Protein 2EIG (pdb70)

Organism: Lotus tetragonolobus (NCBI:txid3868)

Foldseek 3Di:
DWDKPLAADPDPQKDKDWQWDQEPPRKIKQHPDCVVFKTKMWIWGNFWDFQADDPPRWGKKKKKKWKKAKADDPPAAADFWKKWKKAEPVDDQDDCCITLSQSQDNPVDDLGFMWIWIFTQADDPLEDPPPAGTWTAIDGSDSRGPKIGHDPHDHPWMKMKMWIQDRVQQKIKMWIQTPVRDIDMDMDRHNCVVGHPRIIITTMMGIAHVPHHIMIMIGMMIMDMDTDDD/DWDKPLAADPPPQKDKDWQFDQDPPRKTKQRPDFQDAFTKMWIWGPFWDFQADDVVRFGKKKKKKWKWAKAFDPPAAADFWKKKKKAEVVDDQDPCCTTLNQSQDNPVDDPGFMWIWIFTQADDPLEDPPPAGTWTAIDGRDSNGPDIDHDPHDHPWMKMKMWIQDRVQQKIKIWIQTNVRDIDIDMDRDNCVVGHDRIIITTMMGIAHPPHHIIIIISIMIMDMDTPPD/DWDKPLAADVPQQKDKDWQFDQEPPRKTKQHNDFVPFKTKIWIWGNDWDFQADVVVRWGKKKKKKWKKAKADPDPFAADFWKKKKKAEPVDDQDPCCITLNQSQDNPVDPQRFMWIWIFTQADDPLEDPPPAGTWTAIDGSDSNGPDIDHDPRDHPWMKMKMWIQDQVQQKIKIWIQTNVRDIDIDMDRDNCVVRHDRIIITTMMGIAHVPHHIMIIISIMIMDMDTDPD/DWDKFLAADPDPQKDKDWQWDQDPVRKTKQHPDFQPAFTKMWIWGPDWDFQADPVPRWGKKKKKKWKKFKADDDPAAADFWKKKKWAADVDDQDPCCTTLSQSQAPPPDPPGAMWIFDQGQADDVLEPVPPAGTWTAICGRDSNGPDIDHDPRDHGWMKMKMWIQDQVQQKIKMWIQTPVRDIDIDMDRHNCVVGHDRIIITTMMTIAHPPHHIIIIISIMIMDMDTDDD

CATH classification: 2.60.120.200

Sequence (920 aa):
VSFNYTRFKDDGSLIFQGDAKIWTDGRLAMPTDPLVNRTTSHALYATPVPIWDSATGNVASFITSFSFIVSNVQRYPPTDGVVFFLAPWGTEIPPNSQGGYLGITDSSNSQNQFVAVEFDSHPNVWDPKSLRSSHIGIDVNSIMSLKAVNWNRVSGSLEKATIIYDSDTKILTVVMTHQNGQITTISQEIDLKTVLPEKVSVGFSATTWNPERERHDIYSWSFTSTLKEPVSFNYTRFKDDGSLIFQGDAKIWTDGRLAMPTDPLVNRTTSHALYATPVPIWDSATGNVASFITSFSFIVSNVQRYPPTDGVVFFLAPWGTEIPPNSQGGYLGITDSSNSQNQFVAVEFDSHPNVWDPKSLRSSHIGIDVNSIMSLKAVNWNRVSGSLEKATIIYDSDTKILTVVMTHQNGQITTISQEIDLKTVLPEKVSVGFSATTWNPERERHDIYSWSFTSTLKEPVSFNYTRFKDDGSLIFQGDAKIWTDGRLAMPTDPLVNRTTSHALYATPVPIWDSATGNVASFITSFSFIVSNVQRYPPTDGVVFFLAPWGTEIPPNSQGGYLGITDSSNSQNQFVAVEFDSHPNVWDPKSLRSSHIGIDVNSIMSLKAVNWNRVSGSLEKATIIYDSDTKILTVVMTHQNGQITTISQEIDLKTVLPEKVSVGFSATTWNPERERHDIYSWSFTSTLKEPVSFNYTRFKDDGSLIFQGDAKIWTDGRLAMPTDPLVNRTTSHALYATPVPIWDSATGNVASFITSFSFIVSNVQRYPPTDGVVFFLAPWGTEIPPNSQGGYLGITDSSNSQNQFVAVEFDSHPNVWDPKSLRSSHIGIDVNSIMSLKAVNWNRVSGSLEKATIIYDSDTKILTVVMTHQNGQITTISQEIDLKTVLPEKVSVGFSATTWNPERERHDIYSWSFTSTLKEP

Radius of gyration: 27.63 Å; Cα contacts (8 Å, |Δi|>4): 3012; chains: 4; bounding box: 65×69×68 Å

Nearest PDB structures (foldseek):
  2eig-assembly1_D  TM=1.001E+00  e=1.962E-44  Lotus tetragonolobus
  1v6n-assembly2_F  TM=9.549E-01  e=2.456E-27  Arachis hypogaea
  2bqp-assembly1_B  TM=9.398E-01  e=3.510E-24  Pisum sativum
  5t7p-assembly1_A  TM=9.322E-01  e=9.684E-24  Pisum sativum
  5t7p-assembly1_B  TM=9.360E-01  e=1.485E-23  Pisum sativum

Solvent-accessible surface area: 30967 Å² total; per-residue (Å²): 53,66,24,110,18,112,124,4,109,124,81,64,33,12,61,64,30,47,43,0,103,49,98,87,114,10,57,0,0,0,0,38,55,5,112,85,54,101,3,17,0,0,0,5,33,30,71,41,0,50,0,15,29,82,100,53,30,40,15,0,7,0,16,1,37,6,18,1,27,1,20,66,6,148,176,49,69,37,1,3,0,3,0,4,3,2,5,35,87,59,25,122,52,30,90,80,3,82,2,8,45,0,0,8,0,20,28,62,36,10,54,13,61,3,2,1,1,0,1,2,4,46,60,34,123,36,4,29,166,49,175,55,58,8,0,0,0,0,0,0,6,0,2,16,7,2,5,14,38,67,4,96,40,71,50,36,14,53,4,97,1,14,0,0,0,0,16,34,2,30,7,2,0,0,0,0,15,22,132,95,18,93,7,17,6,0,0,1,5,1,14,0,64,33,1,5,32,61,104,0,0,0,0,0,0,1,0,0,80,60,69,36,6,0,29,0,0,0,42,28,1,37,2,11,5,21,27,78,120,132,50,73,20,109,19,108,134,1,116,130,85,65,32,16,60,65,31,45,39,0,103,50,130,78,130,13,58,0,0,0,0,43,55,12,113,68,85,110,2,18,0,0,0,6,34,32,68,43,0,42,0,44,32,75,97,54,24,49,16,0,7,1,20,2,40,6,16,1,31,1,20,66,22,171,198,54,60,38,0,2,0,3,0,3,4,2,2,29,91,58,34,116,53,30,90,81,3,80,0,9,40,0,0,8,1,15,27,67,44,5,45,15,67,2,3,1,1,0,2,2,4,44,66,33,146,42,11,16,125,37,163,31,60,8,0,0,0,0,0,0,4,5,1,10,6,1,0,3,32,76,8,103,38,72,49,33,19,51,6,102,2,19,0,0,0,0,32,60,10,23,12,3,0,0,1,1,14,23,124,96,26,98,7,17,6,0,0,1,5,0,10,0,86,48,6,5,49,55,102,0,1,0,0,1,0,0,0,0,82,64,63,30,6,0,41,0,0,0,48,32,1,40,2,16,7,29,41,127,138,102,53,77,22,104,19,104,132,1,107,114,90,61,35,11,60,58,26,56,28,4,97,51,114,86,135,10,65,0,0,0,0,19,54,6,101,89,64,108,0,17,0,1,0,5,34,30,65,46,0,39,0,43,34,72,96,50,26,39,12,0,7,1,21,1,38,7,14,1,26,2,18,74,16,101,228,77,60,43,1,3,0,3,0,3,4,3,5,35,104,63,26,118,45,31,93,80,3,81,2,9,40,1,0,9,1,18,27,62,37,8,56,12,47,3,2,0,1,0,1,2,3,48,61,33,133,34,5,17,113,33,168,43,61,8,0,0,0,0,0,1,6,3,3,8,8,2,3,2,33,69,7,109,40,69,45,36,16,54,3,102,1,18,0,0,0,0,16,45,2,23,6,5,0,0,0,0,19,21,126,102,24,94,6,18,6,0,0,0,7,2,7,1,77,41,6,6,48,50,101,0,0,0,0,1,0,0,0,0,85,52,67,32,8,0,34,0,0,0,50,32,0,39,1,16,9,20,46,76,148,133,56,66,22,111,17,106,107,3,108,130,88,62,32,19,57,72,29,56,47,8,105,39,118,117,130,1,61,0,0,0,0,34,56,8,94,78,76,101,1,14,0,3,0,10,36,22,78,39,0,43,0,26,39,76,99,46,28,48,12,0,10,1,17,0,37,7,15,0,29,1,20,66,17,99,196,61,61,39,1,3,0,3,0,4,5,2,2,25,94,68,53,116,52,23,92,85,2,81,1,9,41,0,0,7,1,16,30,57,50,7,45,15,56,1,4,0,2,0,1,4,5,45,62,38,115,32,4,25,154,60,173,50,59,9,0,0,0,0,0,1,2,5,1,18,14,2,0,3,19,101,9,105,40,69,52,35,16,51,4,89,1,16,0,0,0,0,17,62,6,48,11,3,0,0,0,1,22,23,115,93,17,93,6,20,7,0,0,2,8,0,22,0,64,21,0,1,43,65,100,0,4,0,0,0,0,0,0,0,84,57,71,35,6,0,42,0,3,1,66,31,2,38,2,10,5,29,32,123,152,127

Structure (mmCIF, N/CA/C/O backbone):
data_2EIG
#
_entry.id   2EIG
#
_cell.length_a   68.892
_cell.length_b   65.835
_cell.length_c   102.537
_cell.angle_alpha   90.00
_cell.angle_beta   92.00
_cell.angle_gamma   90.00
#
_symmetry.space_group_name_H-M   'P 1 21 1'
#
loop_
_entity.id
_entity.type
_entity.pdbx_description
1 polymer lectin
2 non-polymer 2-acetamido-2-deoxy-beta-D-glucopyranose
3 non-polymer 'MANGANESE (II) ION'
4 non-polymer 'CALCIUM ION'
5 water water
#
loop_
_atom_site.group_PDB
_atom_site.id
_atom_site.type_symbol
_atom_site.label_atom_id
_atom_site.label_alt_id
_atom_site.label_comp_id
_atom_site.label_asym_id
_atom_site.label_entity_id
_atom_site.label_seq_id
_atom_site.pdbx_PDB_ins_code
_atom_site.Cartn_x
_atom_site.Cartn_y
_atom_site.Cartn_z
_atom_site.occupancy
_atom_site.B_iso_or_equiv
_atom_site.auth_seq_id
_atom_site.auth_comp_id
_atom_site.auth_asym_id
_atom_site.auth_atom_id
_atom_site.pdbx_PDB_model_num
ATOM 1 N N . VAL A 1 1 ? -17.237 -13.059 18.872 1.00 20.36 1 VAL A N 1
ATOM 2 C CA . VAL A 1 1 ? -16.134 -13.564 18.009 1.00 20.40 1 VAL A CA 1
ATOM 3 C C . VAL A 1 1 ? -14.886 -13.511 18.875 1.00 20.43 1 VAL A C 1
ATOM 4 O O . VAL A 1 1 ? -14.668 -12.557 19.625 1.00 20.60 1 VAL A O 1
ATOM 8 N N . SER A 1 2 ? -14.096 -14.561 18.829 1.00 20.74 2 SER A N 1
ATOM 9 C CA . SER A 1 2 ? -12.835 -14.579 19.581 1.00 21.22 2 SER A CA 1
ATOM 10 C C . SER A 1 2 ? -11.741 -15.210 18.725 1.00 21.55 2 SER A C 1
ATOM 11 O O . SER A 1 2 ? -11.903 -16.311 18.210 1.00 21.94 2 SER A O 1
ATOM 14 N N . PHE A 1 3 ? -10.622 -14.512 18.559 1.00 20.86 3 PHE A N 1
ATOM 15 C CA . PHE A 1 3 ? -9.467 -15.108 17.907 1.00 20.81 3 PHE A CA 1
ATOM 16 C C . PHE A 1 3 ? -8.237 -14.440 18.455 1.00 21.51 3 PHE A C 1
ATOM 17 O O . PHE A 1 3 ? -8.324 -13.405 19.143 1.00 21.74 3 PHE A O 1
ATOM 25 N N . ASN A 1 4 ? -7.097 -15.039 18.172 1.00 22.32 4 ASN A N 1
ATOM 26 C CA . ASN A 1 4 ? -5.848 -14.623 18.781 1.00 24.43 4 ASN A CA 1
ATOM 27 C C . ASN A 1 4 ? -4.748 -15.204 17.910 1.00 24.15 4 ASN A C 1
ATOM 28 O O . ASN A 1 4 ? -4.472 -16.393 17.958 1.00 23.74 4 ASN A O 1
ATOM 33 N N . TYR A 1 5 ? -4.168 -14.350 17.079 1.00 24.02 5 TYR A N 1
ATOM 34 C CA . TYR A 1 5 ? -3.020 -14.676 16.255 1.00 25.73 5 TYR A CA 1
ATOM 35 C C . TYR A 1 5 ? -1.762 -14.210 16.978 1.00 26.72 5 TYR A C 1
ATOM 36 O O . TYR A 1 5 ? -1.516 -13.011 17.111 1.00 26.33 5 TYR A O 1
ATOM 45 N N . THR A 1 6 ? -0.963 -15.146 17.453 1.00 27.16 6 THR A N 1
ATOM 46 C CA . THR A 1 6 ? 0.311 -14.789 18.076 1.00 27.70 6 THR A CA 1
ATOM 47 C C . THR A 1 6 ? 1.289 -14.593 16.941 1.00 28.29 6 THR A C 1
ATOM 48 O O . THR A 1 6 ? 2.276 -13.861 17.070 1.00 29.85 6 THR A O 1
ATOM 52 N N . ARG A 1 7 ? 1.013 -15.279 15.840 1.00 28.75 7 ARG A N 1
ATOM 53 C CA . ARG A 1 7 ? 1.549 -14.941 14.531 1.00 30.22 7 ARG A CA 1
ATOM 54 C C . ARG A 1 7 ? 0.554 -15.362 13.445 1.00 29.88 7 ARG A C 1
ATOM 55 O O . ARG A 1 7 ? -0.474 -16.045 13.714 1.00 29.86 7 ARG A O 1
ATOM 63 N N . PHE A 1 8 ? 0.860 -14.990 12.219 1.00 27.92 8 PHE A N 1
ATOM 64 C CA . PHE A 1 8 ? -0.088 -15.275 11.158 1.00 28.32 8 PHE A CA 1
ATOM 65 C C . PHE A 1 8 ? 0.250 -16.483 10.326 1.00 27.70 8 PHE A C 1
ATOM 66 O O . PHE A 1 8 ? 1.358 -16.618 9.809 1.00 27.61 8 PHE A O 1
ATOM 74 N N . LYS A 1 9 ? -0.724 -17.367 10.222 1.00 29.06 9 LYS A N 1
ATOM 75 C CA . LYS A 1 9 ? -0.576 -18.531 9.367 1.00 30.69 9 LYS A CA 1
ATOM 76 C C . LYS A 1 9 ? -1.519 -18.392 8.202 1.00 30.68 9 LYS A C 1
ATOM 77 O O . LYS A 1 9 ? -2.620 -17.823 8.303 1.00 31.19 9 LYS A O 1
ATOM 83 N N . ASP A 1 10 ? -1.063 -18.913 7.086 1.00 30.65 10 ASP A N 1
ATOM 84 C CA . ASP A 1 10 ? -1.807 -18.908 5.849 1.00 30.92 10 ASP A CA 1
ATOM 85 C C . ASP A 1 10 ? -2.953 -19.958 5.907 1.00 30.60 10 ASP A C 1
ATOM 86 O O . ASP A 1 10 ? -2.919 -20.968 5.201 1.00 31.15 10 ASP A O 1
ATOM 91 N N . ASP A 1 11 ? -3.964 -19.712 6.739 1.00 28.99 11 ASP A N 1
ATOM 92 C CA . ASP A 1 11 ? -4.813 -20.808 7.205 1.00 27.22 11 ASP A CA 1
ATOM 93 C C . ASP A 1 11 ? -6.294 -20.592 6.880 1.00 25.94 11 ASP A C 1
ATOM 94 O O . ASP A 1 11 ? -7.166 -21.249 7.472 1.00 25.35 11 ASP A O 1
ATOM 99 N N . GLY A 1 12 ? -6.564 -19.704 5.919 1.00 23.88 12 GLY A N 1
ATOM 100 C CA . GLY A 1 12 ? -7.932 -19.362 5.551 1.00 24.23 12 GLY A CA 1
ATOM 101 C C . GLY A 1 12 ? -8.789 -18.608 6.571 1.00 23.60 12 GLY A C 1
ATOM 102 O O . GLY A 1 12 ? -9.963 -18.372 6.339 1.00 25.35 12 GLY A O 1
ATOM 103 N N . SER A 1 13 ? -8.225 -18.259 7.718 1.00 22.83 13 SER A N 1
ATOM 104 C CA . SER A 1 13 ? -8.954 -17.497 8.724 1.00 21.26 13 SER A CA 1
ATOM 105 C C . SER A 1 13 ? -9.058 -16.004 8.296 1.00 19.83 13 SER A C 1
ATOM 106 O O . SER A 1 13 ? -9.957 -15.324 8.710 1.00 18.30 13 SER A O 1
ATOM 109 N N . LEU A 1 14 ? -8.133 -15.520 7.472 1.00 19.58 14 LEU A N 1
ATOM 110 C CA . LEU A 1 14 ? -8.183 -14.128 6.976 1.00 19.80 14 LEU A CA 1
ATOM 111 C C . LEU A 1 14 ? -8.440 -14.046 5.469 1.00 20.96 14 LEU A C 1
ATOM 112 O O . LEU A 1 14 ? -8.223 -15.011 4.735 1.00 19.41 14 LEU A O 1
ATOM 117 N N . ILE A 1 15 ? -8.894 -12.870 5.035 1.00 20.56 15 ILE A N 1
ATOM 118 C CA . ILE A 1 15 ? -9.013 -12.525 3.639 1.00 21.72 15 ILE A CA 1
ATOM 119 C C . ILE A 1 15 ? -7.947 -11.473 3.352 1.00 21.47 15 ILE A C 1
ATOM 120 O O . ILE A 1 15 ? -7.828 -10.473 4.078 1.00 19.84 15 ILE A O 1
ATOM 125 N N . PHE A 1 16 ? -7.142 -11.738 2.336 1.00 20.35 16 PHE A N 1
ATOM 126 C CA . PHE A 1 16 ? -6.124 -10.793 1.917 1.00 20.94 16 PHE A CA 1
ATOM 127 C C . PHE A 1 16 ? -6.499 -10.201 0.588 1.00 20.71 16 PHE A C 1
ATOM 128 O O . PHE A 1 16 ? -6.912 -10.934 -0.314 1.00 20.54 16 PHE A O 1
ATOM 136 N N . GLN A 1 17 ? -6.377 -8.877 0.484 1.00 20.29 17 GLN A N 1
ATOM 137 C CA . GLN A 1 17 ? -6.734 -8.143 -0.721 1.00 21.01 17 GLN A CA 1
ATOM 138 C C . GLN A 1 17 ? -5.586 -7.226 -1.007 1.00 19.41 17 GLN A C 1
ATOM 139 O O . GLN A 1 17 ? -4.891 -6.792 -0.087 1.00 19.94 17 GLN A O 1
ATOM 145 N N . GLY A 1 18 ? -5.363 -7.002 -2.288 1.00 18.42 18 GLY A N 1
ATOM 146 C CA . GLY A 1 18 ? -4.261 -6.210 -2.777 1.00 18.82 18 GLY A CA 1
ATOM 147 C C . GLY A 1 18 ? -2.925 -6.801 -2.360 1.00 18.17 18 GLY A C 1
ATOM 148 O O . GLY A 1 18 ? -2.673 -8.016 -2.509 1.00 16.01 18 GLY A O 1
ATOM 149 N N . ASP A 1 19 ? -2.088 -5.925 -1.807 1.00 16.54 19 ASP A N 1
ATOM 150 C CA . ASP A 1 19 ? -0.687 -6.244 -1.481 1.00 17.06 19 ASP A CA 1
ATOM 151 C C . ASP A 1 19 ? -0.466 -6.869 -0.119 1.00 16.65 19 ASP A C 1
ATOM 152 O O . ASP A 1 19 ? 0.679 -7.031 0.321 1.00 17.09 19 ASP A O 1
ATOM 157 N N . ALA A 1 20 ? -1.554 -7.259 0.551 1.00 16.07 20 ALA A N 1
ATOM 158 C CA . ALA A 1 20 ? -1.399 -7.899 1.851 1.00 17.33 20 ALA A CA 1
ATOM 159 C C . ALA A 1 20 ? -1.034 -9.380 1.691 1.00 17.46 20 ALA A C 1
ATOM 160 O O . ALA A 1 20 ? -1.696 -10.080 0.953 1.00 17.98 20 ALA A O 1
ATOM 162 N N . LYS A 1 21 ? -0.063 -9.855 2.465 1.00 19.35 21 LYS A N 1
ATOM 163 C CA . LYS A 1 21 ? 0.438 -11.255 2.356 1.00 19.87 21 LYS A CA 1
ATOM 164 C C . LYS A 1 21 ? 1.012 -11.676 3.677 1.00 21.41 21 LYS A C 1
ATOM 165 O O . LYS A 1 21 ? 1.531 -10.830 4.423 1.00 21.67 21 LYS A O 1
ATOM 171 N N . ILE A 1 22 ? 0.920 -12.970 4.005 1.00 24.48 22 ILE A N 1
ATOM 172 C CA . ILE A 1 22 ? 1.750 -13.499 5.103 1.00 27.92 22 ILE A CA 1
ATOM 173 C C . ILE A 1 22 ? 3.192 -13.412 4.580 1.00 29.87 22 ILE A C 1
ATOM 174 O O . ILE A 1 22 ? 3.443 -13.799 3.435 1.00 30.93 22 ILE A O 1
ATOM 179 N N . TRP A 1 23 ? 4.105 -12.840 5.366 1.00 31.95 23 TRP A N 1
ATOM 180 C CA . TRP A 1 23 ? 5.527 -12.699 4.975 1.00 34.61 23 TRP A CA 1
ATOM 181 C C . TRP A 1 23 ? 6.420 -13.424 6.002 1.00 34.73 23 TRP A C 1
ATOM 182 O O . TRP A 1 23 ? 5.907 -14.146 6.860 1.00 33.95 23 TRP A O 1
ATOM 193 N N . THR A 1 24 ? 7.736 -13.282 5.881 1.00 35.43 24 THR A N 1
ATOM 194 C CA . THR A 1 24 ? 8.684 -14.007 6.751 1.00 35.85 24 THR A CA 1
ATOM 195 C C . THR A 1 24 ? 8.303 -14.026 8.224 1.00 35.13 24 THR A C 1
ATOM 196 O O . THR A 1 24 ? 7.849 -13.006 8.780 1.00 34.69 24 THR A O 1
ATOM 200 N N . ASP A 1 25 ? 8.510 -15.191 8.843 1.00 34.18 25 ASP A N 1
ATOM 201 C CA . ASP A 1 25 ? 8.381 -15.369 10.296 1.00 33.80 25 ASP A CA 1
ATOM 202 C C . ASP A 1 25 ? 6.936 -15.166 10.763 1.00 31.67 25 ASP A C 1
ATOM 203 O O . ASP A 1 25 ? 6.735 -14.598 11.839 1.00 31.62 25 ASP A O 1
ATOM 208 N N . GLY A 1 26 ? 5.965 -15.581 9.953 1.00 29.48 26 GLY A N 1
ATOM 209 C CA . GLY A 1 26 ? 4.556 -15.460 10.309 1.00 27.22 26 GLY A CA 1
ATOM 210 C C . GLY A 1 26 ? 4.025 -14.039 10.505 1.00 25.37 26 GLY A C 1
ATOM 211 O O . GLY A 1 26 ? 3.131 -13.824 11.303 1.00 23.80 26 GLY A O 1
ATOM 212 N N . ARG A 1 27 ? 4.570 -13.059 9.789 1.00 24.65 27 ARG A N 1
ATOM 213 C CA . ARG A 1 27 ? 4.088 -11.691 9.993 1.00 24.07 27 ARG A CA 1
ATOM 214 C C . ARG A 1 27 ? 3.126 -11.259 8.887 1.00 21.96 27 ARG A C 1
ATOM 215 O O . ARG A 1 27 ? 3.144 -11.815 7.794 1.00 22.87 27 ARG A O 1
ATOM 223 N N . LEU A 1 28 ? 2.224 -10.340 9.208 1.00 19.54 28 LEU A N 1
ATOM 224 C CA . LEU A 1 28 ? 1.283 -9.847 8.240 1.00 17.52 28 LEU A CA 1
ATOM 225 C C . LEU A 1 28 ? 1.827 -8.564 7.596 1.00 16.64 28 LEU A C 1
ATOM 226 O O . LEU A 1 28 ? 1.916 -7.519 8.242 1.00 13.94 28 LEU A O 1
ATOM 231 N N . ALA A 1 29 ? 2.212 -8.659 6.324 1.00 16.80 29 ALA A N 1
ATOM 232 C CA . ALA A 1 29 ? 2.879 -7.544 5.670 1.00 16.64 29 ALA A CA 1
ATOM 233 C C . ALA A 1 29 ? 1.912 -6.783 4.762 1.00 16.52 29 ALA A C 1
ATOM 234 O O . ALA A 1 29 ? 1.220 -7.363 3.924 1.00 15.04 29 ALA A O 1
ATOM 236 N N . MET A 1 30 ? 1.890 -5.470 4.949 1.00 14.73 30 MET A N 1
ATOM 237 C CA . MET A 1 30 ? 0.897 -4.649 4.267 1.00 15.21 30 MET A CA 1
ATOM 238 C C . MET A 1 30 ? 1.620 -3.346 3.945 1.00 14.95 30 MET A C 1
ATOM 239 O O . MET A 1 30 ? 1.524 -2.398 4.698 1.00 14.60 30 MET A O 1
ATOM 244 N N . PRO A 1 31 ? 2.326 -3.305 2.822 1.00 16.04 31 PRO A N 1
ATOM 245 C CA . PRO A 1 31 ? 2.335 -4.386 1.818 1.00 16.49 31 PRO A CA 1
ATOM 246 C C . PRO A 1 31 ? 3.489 -5.370 1.978 1.00 17.01 31 PRO A C 1
ATOM 247 O O . PRO A 1 31 ? 4.465 -5.130 2.701 1.00 16.75 31 PRO A O 1
ATOM 251 N N . THR A 1 32 ? 3.353 -6.493 1.288 1.00 18.60 32 THR A N 1
ATOM 252 C CA . THR A 1 32 ? 4.407 -7.461 1.241 1.00 21.22 32 THR A CA 1
ATOM 253 C C . THR A 1 32 ? 5.713 -6.834 0.661 1.00 20.41 32 THR A C 1
ATOM 254 O O . THR A 1 32 ? 6.802 -7.075 1.175 1.00 20.72 32 THR A O 1
ATOM 258 N N . ASP A 1 33 ? 5.574 -6.014 -0.376 1.00 19.30 33 ASP A N 1
ATOM 259 C CA . ASP A 1 33 ? 6.726 -5.367 -0.963 1.00 19.81 33 ASP A CA 1
ATOM 260 C C . ASP A 1 33 ? 6.495 -3.857 -1.249 1.00 19.49 33 ASP A C 1
ATOM 261 O O . ASP A 1 33 ? 5.870 -3.491 -2.222 1.00 20.32 33 ASP A O 1
ATOM 266 N N . PRO A 1 34 ? 7.036 -2.984 -0.402 1.00 20.24 34 PRO A N 1
ATOM 267 C CA . PRO A 1 34 ? 6.834 -1.564 -0.649 1.00 20.30 34 PRO A CA 1
ATOM 268 C C . PRO A 1 34 ? 7.613 -1.033 -1.886 1.00 21.62 34 PRO A C 1
ATOM 269 O O . PRO A 1 34 ? 7.197 -0.029 -2.458 1.00 22.25 34 PRO A O 1
ATOM 273 N N . LEU A 1 35 ? 8.662 -1.750 -2.322 1.00 22.19 35 LEU A N 1
ATOM 274 C CA . LEU A 1 35 ? 9.520 -1.340 -3.458 1.00 23.50 35 LEU A CA 1
ATOM 275 C C . LEU A 1 35 ? 8.756 -1.180 -4.746 1.00 25.01 35 LEU A C 1
ATOM 276 O O . LEU A 1 35 ? 9.151 -0.425 -5.638 1.00 26.50 35 LEU A O 1
ATOM 281 N N . VAL A 1 36 ? 7.659 -1.915 -4.819 1.00 26.21 36 VAL A N 1
ATOM 282 C CA . VAL A 1 36 ? 6.737 -1.921 -5.912 1.00 28.61 36 VAL A CA 1
ATOM 283 C C . VAL A 1 36 ? 6.280 -0.519 -6.362 1.00 29.08 36 VAL A C 1
ATOM 284 O O . VAL A 1 36 ? 6.126 -0.268 -7.548 1.00 30.41 36 VAL A O 1
ATOM 288 N N . ASN A 1 37 ? 6.126 0.371 -5.394 1.00 29.52 37 ASN A N 1
ATOM 289 C CA . ASN A 1 37 ? 5.484 1.685 -5.560 1.00 30.07 37 ASN A CA 1
ATOM 290 C C . ASN A 1 37 ? 4.150 1.777 -4.764 1.00 28.69 37 ASN A C 1
ATOM 291 O O . ASN A 1 37 ? 4.164 1.424 -3.588 1.00 29.77 37 ASN A O 1
ATOM 296 N N . ARG A 1 38 ? 3.053 2.258 -5.349 1.00 26.06 38 ARG A N 1
ATOM 297 C CA . ARG A 1 38 ? 1.802 2.419 -4.633 1.00 23.44 38 ARG A CA 1
ATOM 298 C C . ARG A 1 38 ? 1.237 1.060 -4.293 1.00 22.00 38 ARG A C 1
ATOM 299 O O . ARG A 1 38 ? 1.088 0.168 -5.151 1.00 21.61 38 ARG A O 1
ATOM 307 N N . THR A 1 39 ? 0.909 0.876 -3.033 1.00 19.42 39 THR A N 1
ATOM 308 C CA . THR A 1 39 ? 0.220 -0.339 -2.691 1.00 17.83 39 THR A CA 1
ATOM 309 C C . THR A 1 39 ? -1.023 -0.003 -1.902 1.00 16.69 39 THR A C 1
ATOM 310 O O . THR A 1 39 ? -1.104 1.012 -1.266 1.00 16.01 39 THR A O 1
ATOM 314 N N . THR A 1 40 ? -1.984 -0.898 -1.988 1.00 15.95 40 THR A N 1
ATOM 315 C CA . THR A 1 40 ? -3.091 -0.936 -1.069 1.00 15.66 40 THR A CA 1
ATOM 316 C C . THR A 1 40 ? -3.220 -2.369 -0.659 1.00 15.44 40 THR A C 1
ATOM 317 O O . THR A 1 40 ? -3.181 -3.242 -1.510 1.00 16.08 40 THR A O 1
ATOM 321 N N . SER A 1 41 ? -3.420 -2.576 0.640 1.00 15.70 41 SER A N 1
ATOM 322 C CA . SER A 1 41 ? -3.543 -3.878 1.258 1.00 14.59 41 SER A CA 1
ATOM 323 C C . SER A 1 41 ? -4.664 -3.856 2.270 1.00 13.42 41 SER A C 1
ATOM 324 O O . SER A 1 41 ? -4.708 -2.961 3.128 1.00 13.25 41 SER A O 1
ATOM 327 N N . HIS A 1 42 ? -5.497 -4.888 2.211 1.00 13.24 42 HIS A N 1
ATOM 328 C CA . HIS A 1 42 ? -6.509 -5.198 3.194 1.00 13.81 42 HIS A CA 1
ATOM 329 C C . HIS A 1 42 ? -6.220 -6.584 3.731 1.00 14.80 42 HIS A C 1
ATOM 330 O O . HIS A 1 42 ? -5.832 -7.457 2.987 1.00 14.88 42 HIS A O 1
ATOM 337 N N . ALA A 1 43 ? -6.381 -6.765 5.025 1.00 14.47 43 ALA A N 1
ATOM 338 C CA . ALA A 1 43 ? -6.297 -8.090 5.634 1.00 15.65 43 ALA A CA 1
ATOM 339 C C . ALA A 1 43 ? -7.443 -8.103 6.628 1.00 15.22 43 ALA A C 1
ATOM 340 O O . ALA A 1 43 ? -7.434 -7.365 7.642 1.00 15.12 43 ALA A O 1
ATOM 342 N N . LEU A 1 44 ? -8.453 -8.899 6.311 1.00 15.29 44 LEU A N 1
ATOM 343 C CA . LEU A 1 44 ? -9.686 -8.904 7.104 1.00 15.70 44 LEU A CA 1
ATOM 344 C C . LEU A 1 44 ? -9.823 -10.234 7.789 1.00 16.50 44 LEU A C 1
ATOM 345 O O . LEU A 1 44 ? -9.500 -11.275 7.203 1.00 16.47 44 LEU A O 1
ATOM 350 N N . TYR A 1 45 ? -10.369 -10.230 8.994 1.00 17.41 45 TYR A N 1
ATOM 351 C CA . TYR A 1 45 ? -10.864 -11.463 9.538 1.00 18.01 45 TYR A CA 1
ATOM 352 C C . TYR A 1 45 ? -11.899 -12.027 8.530 1.00 19.59 45 TYR A C 1
ATOM 353 O O . TYR A 1 45 ? -12.744 -11.290 8.012 1.00 19.38 45 TYR A O 1
ATOM 362 N N . ALA A 1 46 ? -11.824 -13.332 8.251 1.00 20.62 46 ALA A N 1
ATOM 363 C CA . ALA A 1 46 ? -12.649 -13.876 7.166 1.00 21.88 46 ALA A CA 1
ATOM 364 C C . ALA A 1 46 ? -14.113 -14.202 7.498 1.00 21.34 46 ALA A C 1
ATOM 365 O O . ALA A 1 46 ? -14.814 -14.756 6.665 1.00 22.82 46 ALA A O 1
ATOM 367 N N . THR A 1 47 ? -14.579 -13.879 8.698 1.00 21.18 47 THR A N 1
ATOM 368 C CA . THR A 1 47 ? -15.968 -14.152 9.060 1.00 20.58 47 THR A CA 1
ATOM 369 C C . THR A 1 47 ? -16.626 -12.862 9.401 1.00 19.28 47 THR A C 1
ATOM 370 O O . THR A 1 47 ? -16.012 -12.037 10.108 1.00 19.20 47 THR A O 1
ATOM 374 N N . PRO A 1 48 ? -17.893 -12.671 8.972 1.00 18.92 48 PRO A N 1
ATOM 375 C CA . PRO A 1 48 ? -18.522 -11.396 9.331 1.00 18.56 48 PRO A CA 1
ATOM 376 C C . PRO A 1 48 ? -18.526 -11.265 10.835 1.00 18.34 48 PRO A C 1
ATOM 377 O O . PRO A 1 48 ? -18.630 -12.277 11.554 1.00 18.87 48 PRO A O 1
ATOM 381 N N . VAL A 1 49 ? -18.362 -10.048 11.331 1.00 17.74 49 VAL A N 1
ATOM 382 C CA . VAL A 1 49 ? -18.502 -9.822 12.778 1.00 17.04 49 VAL A CA 1
ATOM 383 C C . VAL A 1 49 ? -19.878 -9.157 13.023 1.00 18.03 49 VAL A C 1
ATOM 384 O O . VAL A 1 49 ? -20.158 -8.132 12.454 1.00 17.45 49 VAL A O 1
ATOM 388 N N . PRO A 1 50 ? -20.723 -9.762 13.876 1.00 19.00 50 PRO A N 1
ATOM 389 C CA . PRO A 1 50 ? -21.985 -9.123 14.177 1.00 19.48 50 PRO A CA 1
ATOM 390 C C . PRO A 1 50 ? -21.764 -8.032 15.228 1.00 18.99 50 PRO A C 1
ATOM 391 O O . PRO A 1 50 ? -21.226 -8.303 16.313 1.00 18.66 50 PRO A O 1
ATOM 395 N 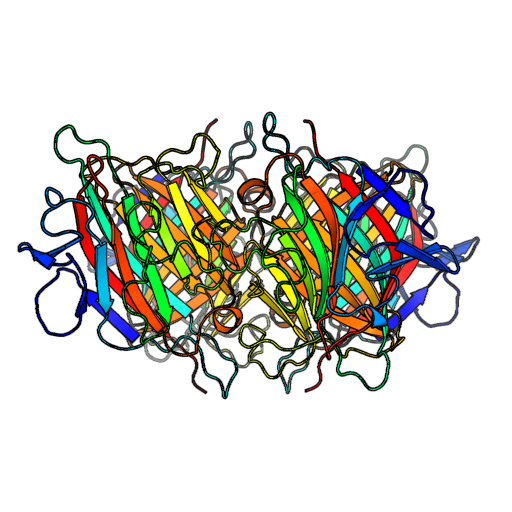N . ILE A 1 51 ? -22.113 -6.797 14.898 1.00 17.66 51 ILE A N 1
ATOM 396 C CA . ILE A 1 51 ? -21.811 -5.707 15.831 1.00 17.66 51 ILE A CA 1
ATOM 397 C C . ILE A 1 51 ? -23.032 -5.071 16.429 1.00 18.49 51 ILE A C 1
ATOM 398 O O . ILE A 1 51 ? -22.943 -4.185 17.275 1.00 18.16 51 ILE A O 1
ATOM 403 N N . TRP A 1 52 ? -24.187 -5.472 15.930 1.00 19.19 52 TRP A N 1
ATOM 404 C CA . TRP A 1 52 ? -25.422 -5.146 16.586 1.00 21.02 52 TRP A CA 1
ATOM 405 C C . TRP A 1 52 ? -26.523 -6.090 16.145 1.00 22.26 52 TRP A C 1
ATOM 406 O O . TRP A 1 52 ? -26.435 -6.728 15.101 1.00 22.27 52 TRP A O 1
ATOM 417 N N . ASP A 1 53 ? -27.552 -6.168 16.972 1.00 25.14 53 ASP A N 1
ATOM 418 C CA . ASP A 1 53 ? -28.592 -7.136 16.824 1.00 27.01 53 ASP A CA 1
ATOM 419 C C . ASP A 1 53 ? -29.902 -6.407 16.606 1.00 27.90 53 ASP A C 1
ATOM 420 O O . ASP A 1 53 ? -30.278 -5.557 17.408 1.00 27.53 53 ASP A O 1
ATOM 425 N N . SER A 1 54 ? -30.593 -6.752 15.516 1.00 29.96 54 SER A N 1
ATOM 426 C CA . SER A 1 54 ? -31.836 -6.073 15.127 1.00 31.27 54 SER A CA 1
ATOM 427 C C . SER A 1 54 ? -32.948 -6.162 16.177 1.00 32.17 54 SER A C 1
ATOM 428 O O . SER A 1 54 ? -33.601 -5.147 16.477 1.00 32.62 54 SER A O 1
ATOM 431 N N . ALA A 1 55 ? -33.163 -7.353 16.743 1.00 33.17 55 ALA A N 1
ATOM 432 C CA . ALA A 1 55 ? -34.314 -7.555 17.644 1.00 33.87 55 ALA A CA 1
ATOM 433 C C . ALA A 1 55 ? -34.199 -6.684 18.899 1.00 34.46 55 ALA A C 1
ATOM 434 O O . ALA A 1 55 ? -35.149 -5.957 19.252 1.00 35.27 55 ALA A O 1
ATOM 436 N N . THR A 1 56 ? -33.021 -6.724 19.538 1.00 33.86 56 THR A N 1
ATOM 437 C CA . THR A 1 56 ? -32.781 -6.046 20.852 1.00 33.11 56 THR A CA 1
ATOM 438 C C . THR A 1 56 ? -32.253 -4.635 20.734 1.00 32.14 56 THR A C 1
ATOM 439 O O . THR A 1 56 ? -32.295 -3.866 21.679 1.00 33.33 56 THR A O 1
ATOM 443 N N . GLY A 1 57 ? -31.728 -4.285 19.574 1.00 30.95 57 GLY A N 1
ATOM 444 C CA . GLY A 1 57 ? -31.062 -3.009 19.439 1.00 29.26 57 GLY A CA 1
ATOM 445 C C . GLY A 1 57 ? -29.706 -3.020 20.151 1.00 27.41 57 GLY A C 1
ATOM 446 O O . GLY A 1 57 ? -29.101 -1.978 20.271 1.00 26.73 57 GLY A O 1
ATOM 447 N N . ASN A 1 58 ? -29.274 -4.188 20.649 1.00 25.56 58 ASN A N 1
ATOM 448 C CA . ASN A 1 58 ? -27.953 -4.361 21.296 1.00 24.44 58 ASN A CA 1
ATOM 449 C C . ASN A 1 58 ? -26.800 -4.120 20.323 1.00 22.83 58 ASN A C 1
ATOM 450 O O . ASN A 1 58 ? -26.892 -4.487 19.187 1.00 21.74 58 ASN A O 1
ATOM 455 N N . VAL A 1 59 ? -25.724 -3.493 20.807 1.00 21.75 59 VAL A N 1
ATOM 456 C CA . VAL A 1 59 ? -24.507 -3.277 20.031 1.00 19.94 59 VAL A CA 1
ATOM 457 C C . VAL A 1 59 ? -23.375 -4.065 20.690 1.00 19.14 59 VAL A C 1
ATOM 458 O O . VAL A 1 59 ? -23.335 -4.193 21.938 1.00 19.14 59 VAL A O 1
ATOM 462 N N . ALA A 1 60 ? -22.492 -4.624 19.869 1.00 16.69 60 ALA A N 1
ATOM 463 C CA . ALA A 1 60 ? -21.339 -5.395 20.377 1.00 16.04 60 ALA A CA 1
ATOM 464 C C . ALA A 1 60 ? -20.324 -4.543 21.148 1.00 16.18 60 ALA A C 1
ATOM 465 O O . ALA A 1 60 ? -20.100 -3.343 20.841 1.00 15.16 60 ALA A O 1
ATOM 467 N N . SER A 1 61 ? -19.698 -5.163 22.160 1.00 16.68 61 SER A N 1
ATOM 468 C CA . SER A 1 61 ? -18.459 -4.616 22.687 1.00 16.74 61 SER A CA 1
ATOM 469 C C . SER A 1 61 ? -17.332 -5.402 22.090 1.00 17.18 61 SER A C 1
ATOM 470 O O . SER A 1 61 ? -17.476 -6.584 21.740 1.00 16.61 61 SER A O 1
ATOM 473 N N . PHE A 1 62 ? -16.172 -4.768 21.966 1.00 15.78 62 PHE A N 1
ATOM 474 C CA . PHE A 1 62 ? -15.013 -5.541 21.606 1.00 15.07 62 PHE A CA 1
ATOM 475 C C . PHE A 1 62 ? -13.764 -4.992 22.245 1.00 15.05 62 PHE A C 1
ATOM 476 O O . PHE A 1 62 ? -13.715 -3.840 22.717 1.00 15.70 62 PHE A O 1
ATOM 484 N N . ILE A 1 63 ? -12.759 -5.840 22.258 1.00 14.01 63 ILE A N 1
ATOM 485 C CA . ILE A 1 63 ? -11.424 -5.389 22.508 1.00 15.52 63 ILE A CA 1
ATOM 486 C C . ILE A 1 63 ? -10.590 -6.021 21.447 1.00 15.30 63 ILE A C 1
ATOM 487 O O . ILE A 1 63 ? -10.770 -7.158 21.122 1.00 15.35 63 ILE A O 1
ATOM 492 N N . THR A 1 64 ? -9.695 -5.248 20.872 1.00 15.86 64 THR A N 1
ATOM 493 C CA . THR A 1 64 ? -8.756 -5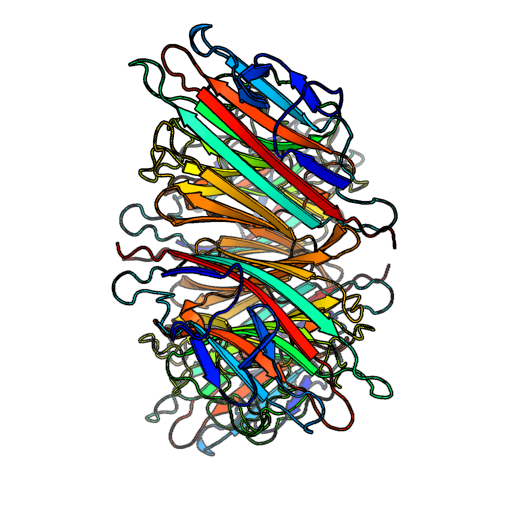.835 19.980 1.00 15.55 64 THR A CA 1
ATOM 494 C C . THR A 1 64 ? -7.357 -5.354 20.374 1.00 16.76 64 THR A C 1
ATOM 495 O O . THR A 1 64 ? -7.224 -4.219 20.854 1.00 16.83 64 THR A O 1
ATOM 499 N N . SER A 1 65 ? -6.361 -6.211 20.170 1.00 17.18 65 SER A N 1
ATOM 500 C CA . SER A 1 65 ? -4.941 -5.865 20.357 1.00 18.84 65 SER A CA 1
ATOM 501 C C . SER A 1 65 ? -4.126 -6.337 19.186 1.00 17.73 65 SER A C 1
ATOM 502 O O . SER A 1 65 ? -4.356 -7.403 18.618 1.00 17.21 65 SER A O 1
ATOM 505 N N . PHE A 1 66 ? -3.156 -5.534 18.804 1.00 18.46 66 PHE A N 1
ATOM 506 C CA . PHE A 1 66 ? -2.249 -5.957 17.751 1.00 17.69 66 PHE A CA 1
ATOM 507 C C . PHE A 1 66 ? -0.881 -5.296 17.902 1.00 18.55 66 PHE A C 1
ATOM 508 O O . PHE A 1 66 ? -0.792 -4.135 18.294 1.00 18.58 66 PHE A O 1
ATOM 516 N N . SER A 1 67 ? 0.169 -6.076 17.638 1.00 18.80 67 SER A N 1
ATOM 517 C CA . SER A 1 67 ? 1.536 -5.596 17.634 1.00 19.64 67 SER A CA 1
ATOM 518 C C . SER A 1 67 ? 1.883 -5.398 16.200 1.00 19.17 67 SER A C 1
ATOM 519 O O . SER A 1 67 ? 1.581 -6.258 15.375 1.00 18.80 67 SER A O 1
ATOM 522 N N . PHE A 1 68 ? 2.581 -4.313 15.923 1.00 18.44 68 PHE A N 1
ATOM 523 C CA . PHE A 1 68 ? 2.965 -3.993 14.561 1.00 19.62 68 PHE A CA 1
ATOM 524 C C . PHE A 1 68 ? 4.219 -3.121 14.588 1.00 20.44 68 PHE A C 1
ATOM 525 O O . PHE A 1 68 ? 4.551 -2.511 15.600 1.00 20.56 68 PHE A O 1
ATOM 533 N N . ILE A 1 69 ? 4.930 -3.092 13.479 1.00 20.71 69 ILE A N 1
ATOM 534 C CA . ILE A 1 69 ? 5.999 -2.140 13.336 1.00 22.38 69 ILE A CA 1
ATOM 535 C C . ILE A 1 69 ? 5.854 -1.516 11.923 1.00 20.66 69 ILE A C 1
ATOM 536 O O . ILE A 1 69 ? 5.567 -2.222 10.955 1.00 20.08 69 ILE A O 1
ATOM 541 N N . VAL A 1 70 ? 6.046 -0.199 11.829 1.00 20.08 70 VAL A N 1
ATOM 542 C CA . VAL A 1 70 ? 6.227 0.477 10.540 1.00 18.55 70 VAL A CA 1
ATOM 543 C C . VAL A 1 70 ? 7.693 0.803 10.324 1.00 18.50 70 VAL A C 1
ATOM 544 O O . VAL A 1 70 ? 8.397 1.207 11.262 1.00 17.66 70 VAL A O 1
ATOM 548 N N . SER A 1 71 ? 8.162 0.577 9.100 1.00 17.85 71 SER A N 1
ATOM 549 C CA . SER A 1 71 ? 9.588 0.678 8.802 1.00 18.63 71 SER A CA 1
ATOM 550 C C . SER A 1 71 ? 9.830 1.483 7.571 1.00 19.07 71 SER A C 1
ATOM 551 O O . SER A 1 71 ? 9.133 1.315 6.555 1.00 16.98 71 SER A O 1
ATOM 554 N N . ASN A 1 72 ? 10.842 2.342 7.668 1.00 20.82 72 ASN A N 1
ATOM 555 C CA . ASN A 1 72 ? 11.321 3.127 6.510 1.00 21.29 72 ASN A CA 1
ATOM 556 C C . ASN A 1 72 ? 11.840 2.228 5.388 1.00 21.03 72 ASN A C 1
ATOM 557 O O . ASN A 1 72 ? 12.306 1.148 5.641 1.00 20.49 72 ASN A O 1
ATOM 562 N N . VAL A 1 73 ? 11.723 2.684 4.154 1.00 21.17 73 VAL A N 1
ATOM 563 C CA . VAL A 1 73 ? 12.213 1.966 3.002 1.00 22.35 73 VAL A CA 1
ATOM 564 C C . VAL A 1 73 ? 13.103 2.923 2.205 1.00 23.63 73 VAL A C 1
ATOM 565 O O . VAL A 1 73 ? 12.700 4.058 1.929 1.00 23.00 73 VAL A O 1
ATOM 569 N N . GLN A 1 74 ? 14.373 2.631 1.990 1.00 26.47 74 GLN A N 1
ATOM 570 C CA . GLN A 1 74 ? 15.365 2.809 2.980 1.00 28.82 74 GLN A CA 1
ATOM 571 C C . GLN A 1 74 ? 15.445 4.370 2.969 1.00 28.37 74 GLN A C 1
ATOM 572 O O . GLN A 1 74 ? 15.261 4.978 4.008 1.00 29.94 74 GLN A O 1
ATOM 578 N N . ARG A 1 75 ? 15.583 5.036 1.814 1.00 28.71 75 ARG A N 1
ATOM 579 C CA . ARG A 1 75 ? 15.621 6.551 1.847 1.00 28.35 75 ARG A CA 1
ATOM 580 C C . ARG A 1 75 ? 14.295 7.292 1.592 1.00 27.62 75 ARG A C 1
ATOM 581 O O . ARG A 1 75 ? 14.220 8.520 1.742 1.00 27.08 75 ARG A O 1
ATOM 589 N N . TYR A 1 76 ? 13.246 6.563 1.201 1.00 27.26 76 TYR A N 1
ATOM 590 C CA . TYR A 1 76 ? 11.975 7.209 0.866 1.00 25.76 76 TYR A CA 1
ATOM 591 C C . TYR A 1 76 ? 11.327 7.812 2.112 1.00 25.34 76 TYR A C 1
ATOM 592 O O . TYR A 1 76 ? 11.459 7.270 3.231 1.00 24.55 76 TYR A O 1
ATOM 601 N N . PRO A 1 77 ? 10.608 8.942 1.932 1.00 23.77 77 PRO A N 1
ATOM 602 C CA . PRO A 1 77 ? 9.888 9.426 3.110 1.00 22.89 77 PRO A CA 1
ATOM 603 C C . PRO A 1 77 ? 8.669 8.482 3.424 1.00 20.85 77 PRO A C 1
ATOM 604 O O . PRO A 1 77 ? 8.183 7.785 2.540 1.00 19.05 77 PRO A O 1
ATOM 608 N N . PRO A 1 78 ? 8.248 8.399 4.696 1.00 20.58 78 PRO A N 1
ATOM 609 C CA . PRO A 1 78 ? 7.160 7.440 4.968 1.00 20.07 78 PRO A CA 1
ATOM 610 C C . PRO A 1 78 ? 5.775 7.877 4.471 1.00 19.44 78 PRO A C 1
ATOM 611 O O . PRO A 1 78 ? 5.398 9.078 4.572 1.00 18.71 78 PRO A O 1
ATOM 615 N N . THR A 1 79 ? 5.028 6.891 3.974 1.00 18.29 79 THR A N 1
ATOM 616 C CA . THR A 1 79 ? 3.588 6.969 3.755 1.00 18.08 79 THR A CA 1
ATOM 617 C C . THR A 1 79 ? 3.078 5.558 3.537 1.00 17.82 79 THR A C 1
ATOM 618 O O . THR A 1 79 ? 3.868 4.687 3.260 1.00 18.64 79 THR A O 1
ATOM 622 N N . ASP A 1 80 ? 1.776 5.321 3.728 1.00 18.04 80 ASP A N 1
ATOM 623 C CA . ASP A 1 80 ? 0.850 6.356 4.196 1.00 16.53 80 ASP A CA 1
ATOM 624 C C . ASP A 1 80 ? 0.281 6.034 5.553 1.00 16.12 80 ASP A C 1
ATOM 625 O O . ASP A 1 80 ? -0.113 6.897 6.287 1.00 17.03 80 ASP A O 1
ATOM 630 N N . GLY A 1 81 ? 0.153 4.764 5.858 1.00 15.20 81 GLY A N 1
ATOM 631 C CA . GLY A 1 81 ? -0.240 4.395 7.192 1.00 15.70 81 GLY A CA 1
ATOM 632 C C . GLY A 1 81 ? -0.881 3.055 7.125 1.00 14.13 81 GLY A C 1
ATOM 633 O O . GLY A 1 81 ? -1.013 2.505 6.046 1.00 13.94 81 GLY A O 1
ATOM 634 N N . VAL A 1 82 ? -1.242 2.550 8.294 1.00 14.73 82 VAL A N 1
ATOM 635 C CA . VAL A 1 82 ? -2.010 1.329 8.417 1.00 15.21 82 VAL A CA 1
ATOM 636 C C . VAL A 1 82 ? -3.150 1.650 9.405 1.00 14.36 82 VAL A C 1
ATOM 637 O O . VAL A 1 82 ? -2.976 2.402 10.370 1.00 14.92 82 VAL A O 1
ATOM 641 N N . VAL A 1 83 ? -4.326 1.110 9.122 1.00 13.13 83 VAL A N 1
ATOM 642 C CA . VAL A 1 83 ? -5.460 1.270 10.014 1.00 13.04 83 VAL A CA 1
ATOM 643 C C . VAL A 1 83 ? -6.038 -0.042 10.461 1.00 12.39 83 VAL A C 1
ATOM 644 O O . VAL A 1 83 ? -5.998 -0.986 9.713 1.00 12.01 83 VAL A O 1
ATOM 648 N N . PHE A 1 84 ? -6.544 -0.077 11.691 1.00 12.27 84 PHE A N 1
ATOM 649 C CA . PHE A 1 84 ? -7.540 -1.020 12.087 1.00 13.09 84 PHE A CA 1
ATOM 650 C C . PHE A 1 84 ? -8.934 -0.424 11.785 1.00 13.79 84 PHE A C 1
ATOM 651 O O . PHE A 1 84 ? -9.222 0.724 12.136 1.00 14.11 84 PHE A O 1
ATOM 659 N N . PHE A 1 85 ? -9.774 -1.198 11.134 1.00 12.73 85 PHE A N 1
ATOM 660 C CA . PHE A 1 85 ? -11.069 -0.725 10.694 1.00 13.59 85 PHE A CA 1
ATOM 661 C C . PHE A 1 85 ? -12.199 -1.775 10.700 1.00 13.41 85 PHE A C 1
ATOM 662 O O . PHE A 1 85 ? -11.972 -2.995 10.545 1.00 12.81 85 PHE A O 1
ATOM 670 N N . LEU A 1 86 ? -13.392 -1.253 10.964 1.00 12.57 86 LEU A N 1
ATOM 671 C CA . LEU A 1 86 ? -14.665 -1.891 10.739 1.00 14.34 86 LEU A CA 1
ATOM 672 C C . LEU A 1 86 ? -15.310 -1.260 9.526 1.00 13.85 86 LEU A C 1
ATOM 673 O O . LEU A 1 86 ? -15.338 0.006 9.370 1.00 14.24 86 LEU A O 1
ATOM 678 N N . ALA A 1 87 ? -15.837 -2.120 8.678 1.00 13.59 87 ALA A N 1
ATOM 679 C CA . ALA A 1 87 ? -16.538 -1.699 7.460 1.00 13.85 87 ALA A CA 1
ATOM 680 C C . ALA A 1 87 ? -17.662 -2.710 7.152 1.00 14.90 87 ALA A C 1
ATOM 681 O O . ALA A 1 87 ? -17.553 -3.879 7.548 1.00 14.55 87 ALA A O 1
ATOM 683 N N . PRO A 1 88 ? -18.711 -2.264 6.426 1.00 16.04 88 PRO A N 1
ATOM 684 C CA . PRO A 1 88 ? -19.786 -3.127 6.050 1.00 17.24 88 PRO A CA 1
ATOM 685 C C . PRO A 1 88 ? -19.236 -4.405 5.495 1.00 17.35 88 PRO A C 1
ATOM 686 O O . PRO A 1 88 ? -18.359 -4.410 4.623 1.00 18.31 88 PRO A O 1
ATOM 690 N N . TRP A 1 89 ? -19.718 -5.510 6.020 1.00 17.83 89 TRP A N 1
ATOM 691 C CA . TRP A 1 89 ? -19.321 -6.787 5.429 1.00 18.79 89 TRP A CA 1
ATOM 692 C C . TRP A 1 89 ? -19.660 -6.810 3.909 1.00 19.56 89 TRP A C 1
ATOM 693 O O . TRP A 1 89 ? -20.710 -6.331 3.485 1.00 19.39 89 TRP A O 1
ATOM 704 N N . GLY A 1 90 ? -18.741 -7.332 3.107 1.00 19.72 90 GLY A N 1
ATOM 705 C CA . GLY A 1 90 ? -18.830 -7.211 1.670 1.00 21.53 90 GLY A CA 1
ATOM 706 C C . GLY A 1 90 ? -18.059 -6.000 1.137 1.00 22.60 90 GLY A C 1
ATOM 707 O O . GLY A 1 90 ? -18.059 -5.803 -0.072 1.00 23.45 90 GLY A O 1
ATOM 708 N N . THR A 1 91 ? -17.461 -5.183 2.043 1.00 22.85 91 THR A N 1
ATOM 709 C CA . THR A 1 91 ? -16.372 -4.167 1.786 1.00 22.34 91 THR A CA 1
ATOM 710 C C . THR A 1 91 ? -15.434 -4.744 0.687 1.00 24.22 91 THR A C 1
ATOM 711 O O . THR A 1 91 ? -15.044 -5.905 0.767 1.00 24.61 91 THR A O 1
ATOM 715 N N . GLU A 1 92 ? -15.154 -3.992 -0.383 1.00 25.08 92 GLU A N 1
ATOM 716 C CA . GLU A 1 92 ? -13.946 -4.279 -1.187 1.00 24.95 92 GLU A CA 1
ATOM 717 C C . GLU A 1 92 ? -13.069 -3.061 -1.018 1.00 23.97 92 GLU A C 1
ATOM 718 O O . GLU A 1 92 ? -13.518 -2.069 -0.436 1.00 24.94 92 GLU A O 1
ATOM 724 N N . ILE A 1 93 ? -11.825 -3.137 -1.478 1.00 22.08 93 ILE A N 1
ATOM 725 C CA . ILE A 1 93 ? -10.927 -2.011 -1.466 1.00 21.84 93 ILE A CA 1
ATOM 726 C C . ILE A 1 93 ? -11.629 -0.925 -2.271 1.00 20.83 93 ILE A C 1
ATOM 727 O O . ILE A 1 93 ? -11.979 -1.149 -3.421 1.00 18.48 93 ILE A O 1
ATOM 732 N N . PRO A 1 94 ? -11.881 0.238 -1.655 1.00 20.75 94 PRO A N 1
ATOM 733 C CA . PRO A 1 94 ? -12.684 1.209 -2.427 1.00 21.30 94 PRO A CA 1
ATOM 734 C C . PRO A 1 94 ? -11.945 1.821 -3.611 1.00 22.03 94 PRO A C 1
ATOM 735 O O . PRO A 1 94 ? -10.670 1.928 -3.611 1.00 21.80 94 PRO A O 1
ATOM 739 N N . PRO A 1 95 ? -12.723 2.245 -4.625 1.00 21.35 95 PRO A N 1
ATOM 740 C CA . PRO A 1 95 ? -12.146 3.074 -5.703 1.00 21.67 95 PRO A CA 1
ATOM 741 C C . PRO A 1 95 ? -11.504 4.308 -5.089 1.00 20.48 95 PRO A C 1
ATOM 742 O O . PRO A 1 95 ? -11.901 4.688 -3.995 1.00 20.14 95 PRO A O 1
ATOM 746 N N . ASN A 1 96 ? -10.516 4.933 -5.745 1.00 20.50 96 ASN A N 1
ATOM 747 C CA . ASN A 1 96 ? -9.982 6.251 -5.276 1.00 20.01 96 ASN A CA 1
ATOM 748 C C . ASN A 1 96 ? -9.520 6.326 -3.801 1.00 19.96 96 ASN A C 1
ATOM 749 O O . ASN A 1 96 ? -9.563 7.391 -3.141 1.00 19.62 96 ASN A O 1
ATOM 754 N N . SER A 1 97 ? -9.051 5.180 -3.294 1.00 19.83 97 SER A N 1
ATOM 755 C CA . SER A 1 97 ? -8.586 5.057 -1.917 1.00 19.04 97 SER A CA 1
ATOM 756 C C . SER A 1 97 ? -7.050 4.957 -1.744 1.00 18.83 97 SER A C 1
ATOM 757 O O . SER A 1 97 ? -6.564 4.646 -0.667 1.00 18.43 97 SER A O 1
ATOM 760 N N . GLN A 1 98 ? -6.293 5.217 -2.814 1.00 19.35 98 GLN A N 1
ATOM 761 C CA . GLN A 1 98 ? -4.820 5.128 -2.755 1.00 19.35 98 GLN A CA 1
ATOM 762 C C . GLN A 1 98 ? -4.209 6.140 -1.822 1.00 18.60 98 GLN A C 1
ATOM 763 O O . GLN A 1 98 ? -4.857 7.144 -1.449 1.00 17.95 98 GLN A O 1
ATOM 769 N N . GLY A 1 99 ? -2.952 5.889 -1.444 1.00 18.71 99 GLY A N 1
ATOM 770 C CA . GLY A 1 99 ? -2.162 6.893 -0.719 1.00 17.41 99 GLY A CA 1
ATOM 771 C C . GLY A 1 99 ? -2.787 7.279 0.616 1.00 17.57 99 GLY A C 1
ATOM 772 O O . GLY A 1 99 ? -3.093 6.419 1.484 1.00 16.53 99 GLY A O 1
ATOM 773 N N . GLY A 1 100 ? -2.993 8.576 0.778 1.00 16.75 100 GLY A N 1
ATOM 774 C CA . GLY A 1 100 ? -3.443 9.132 2.044 1.00 15.94 100 GLY A CA 1
ATOM 775 C C . GLY A 1 100 ? -4.880 8.776 2.417 1.00 16.10 100 GLY A C 1
ATOM 776 O O . GLY A 1 100 ? -5.287 9.045 3.564 1.00 14.83 100 GLY A O 1
ATOM 777 N N . TYR A 1 101 ? -5.624 8.229 1.453 1.00 15.71 101 TYR A N 1
ATOM 778 C CA . TYR A 1 101 ? -7.002 7.719 1.680 1.00 16.49 101 TYR A CA 1
ATOM 779 C C . TYR A 1 101 ? -7.023 6.331 2.316 1.00 16.40 101 TYR A C 1
ATOM 780 O O . TYR A 1 101 ? -8.083 5.810 2.643 1.00 15.80 101 TYR A O 1
ATOM 789 N N . LEU A 1 102 ? -5.820 5.765 2.526 1.00 15.20 102 LEU A N 1
ATOM 790 C CA . LEU A 1 102 ? -5.605 4.606 3.410 1.00 13.22 102 LEU A CA 1
ATOM 791 C C . LEU A 1 102 ? -6.309 3.311 3.029 1.00 13.27 102 LEU A C 1
ATOM 792 O O . LEU A 1 102 ? -6.338 2.376 3.819 1.00 14.73 102 LEU A O 1
ATOM 797 N N . GLY A 1 103 ? -6.794 3.219 1.798 1.00 13.11 103 GLY A N 1
ATOM 798 C CA . GLY A 1 103 ? -7.517 2.056 1.321 1.00 13.30 103 GLY A CA 1
ATOM 799 C C . GLY A 1 103 ? -8.891 1.946 1.967 1.00 14.08 103 GLY A C 1
ATOM 800 O O . GLY A 1 103 ? -9.533 0.912 1.863 1.00 14.07 103 GLY A O 1
ATOM 801 N N . ILE A 1 104 ? -9.333 3.004 2.642 1.00 15.20 104 ILE A N 1
ATOM 802 C CA . ILE A 1 104 ? -10.645 2.973 3.347 1.00 16.33 104 ILE A CA 1
ATOM 803 C C . ILE A 1 104 ? -11.638 4.019 2.825 1.00 17.13 104 ILE A C 1
ATOM 804 O O . ILE A 1 104 ? -12.841 3.883 2.981 1.00 18.88 104 ILE A O 1
ATOM 809 N N . THR A 1 105 ? -11.127 5.056 2.208 1.00 18.30 105 THR A N 1
ATOM 810 C CA . THR A 1 105 ? -11.976 6.153 1.741 1.00 19.37 105 THR A CA 1
ATOM 811 C C . THR A 1 105 ? -11.875 6.219 0.230 1.00 18.37 105 THR A C 1
ATOM 812 O O . THR A 1 105 ? -10.791 6.375 -0.296 1.00 18.36 105 THR A O 1
ATOM 816 N N . ASP A 1 106 ? -13.015 6.119 -0.442 1.00 17.51 106 ASP A N 1
ATOM 817 C CA . ASP A 1 106 ? -13.161 6.536 -1.811 1.00 17.28 106 ASP A CA 1
ATOM 818 C C . ASP A 1 106 ? -13.211 8.079 -1.816 1.00 18.35 106 ASP A C 1
ATOM 819 O O . ASP A 1 106 ? -14.191 8.684 -1.344 1.00 18.05 106 ASP A O 1
ATOM 824 N N . SER A 1 107 ? -12.166 8.691 -2.367 1.00 19.99 107 SER A N 1
ATOM 825 C CA . SER A 1 107 ? -11.978 10.126 -2.334 1.00 21.64 107 SER A CA 1
ATOM 826 C C . SER A 1 107 ? -13.013 10.886 -3.154 1.00 22.19 107 SER A C 1
ATOM 827 O O . SER A 1 107 ? -13.186 12.084 -2.926 1.00 20.88 107 SER A O 1
ATOM 830 N N . SER A 1 108 ? -13.723 10.182 -4.044 1.00 22.87 108 SER A N 1
ATOM 831 C CA . SER A 1 108 ? -14.726 10.806 -4.917 1.00 24.86 108 SER A CA 1
ATOM 832 C C . SER A 1 108 ? -16.149 10.545 -4.446 1.00 25.15 108 SER A C 1
ATOM 833 O O . SER A 1 108 ? -17.048 10.543 -5.245 1.00 25.39 108 SER A O 1
ATOM 836 N N . ASN A 1 109 ? -16.303 10.340 -3.141 1.00 26.78 109 ASN A N 1
ATOM 837 C CA . ASN A 1 109 ? -17.495 9.887 -2.420 1.00 28.11 109 ASN A CA 1
ATOM 838 C C . ASN A 1 109 ? -17.023 10.283 -0.990 1.00 28.48 109 ASN A C 1
ATOM 839 O O . ASN A 1 109 ? -15.834 10.458 -0.847 1.00 29.69 109 ASN A O 1
ATOM 844 N N . SER A 1 110 ? -17.782 10.475 0.079 1.00 30.05 110 SER A N 1
ATOM 845 C CA . SER A 1 110 ? -19.221 10.751 0.310 1.00 30.39 110 SER A CA 1
ATOM 846 C C . SER A 1 110 ? -20.061 9.710 1.012 1.00 28.56 110 SER A C 1
ATOM 847 O O . SER A 1 110 ? -20.695 9.989 2.034 1.00 29.90 110 SER A O 1
ATOM 850 N N . GLN A 1 111 ? -20.146 8.546 0.411 1.00 26.83 111 GLN A N 1
ATOM 851 C CA . GLN A 1 111 ? -20.885 7.453 0.991 1.00 24.82 111 GLN A CA 1
ATOM 852 C C . GLN A 1 111 ? -19.961 6.622 1.881 1.00 23.53 111 GLN A C 1
ATOM 853 O O . GLN A 1 111 ? -20.366 5.559 2.375 1.00 24.11 111 GLN A O 1
ATOM 859 N N . ASN A 1 112 ? -18.738 7.080 2.112 1.00 20.85 112 ASN A N 1
ATOM 860 C CA . ASN A 1 112 ? -17.799 6.243 2.866 1.00 20.35 112 ASN A CA 1
ATOM 861 C C . ASN A 1 112 ? -18.292 5.904 4.233 1.00 20.48 112 ASN A C 1
ATOM 862 O O . ASN A 1 112 ? -18.743 6.763 4.964 1.00 19.85 112 ASN A O 1
ATOM 867 N N . GLN A 1 113 ? -18.232 4.625 4.557 1.00 19.74 113 GLN A N 1
ATOM 868 C CA . GLN A 1 113 ? -18.845 4.156 5.756 1.00 19.80 113 GLN A CA 1
ATOM 869 C C . GLN A 1 113 ? -17.888 3.182 6.476 1.00 18.18 113 GLN A C 1
ATOM 870 O O . GLN A 1 113 ? -17.590 2.117 5.968 1.00 16.97 113 GLN A O 1
ATOM 876 N N . PHE A 1 114 ? -17.389 3.572 7.631 1.00 17.42 114 PHE A N 1
ATOM 877 C CA . PHE A 1 114 ? -16.362 2.759 8.318 1.00 17.48 114 PHE A CA 1
ATOM 878 C C . PHE A 1 114 ? -16.011 3.427 9.605 1.00 16.87 114 PHE A C 1
ATOM 879 O O . PHE A 1 114 ? -16.254 4.640 9.822 1.00 18.01 114 PHE A O 1
ATOM 887 N N . VAL A 1 115 ? -15.421 2.638 10.474 1.00 16.85 115 VAL A N 1
ATOM 888 C CA . VAL A 1 115 ? -14.844 3.158 11.691 1.00 15.35 115 VAL A CA 1
ATOM 889 C C . VAL A 1 115 ? -13.412 2.654 11.614 1.00 16.01 115 VAL A C 1
ATOM 890 O O . VAL A 1 115 ? -13.180 1.473 11.333 1.00 14.66 115 VAL A O 1
ATOM 894 N N . ALA A 1 116 ? -12.460 3.558 11.798 1.00 15.38 116 ALA A N 1
ATOM 895 C CA . ALA A 1 116 ? -11.075 3.182 11.721 1.00 15.78 116 ALA A CA 1
ATOM 896 C C . ALA A 1 116 ? -10.237 3.861 12.817 1.00 15.58 116 ALA A C 1
ATOM 897 O O . ALA A 1 116 ? -10.568 4.952 13.275 1.00 15.82 116 ALA A O 1
ATOM 899 N N . VAL A 1 117 ? -9.215 3.143 13.277 1.00 14.89 117 VAL A N 1
ATOM 900 C CA . VAL A 1 117 ? -8.115 3.676 14.025 1.00 14.43 117 VAL A CA 1
ATOM 901 C C . VAL A 1 117 ? -6.881 3.635 13.092 1.00 13.92 117 VAL A C 1
ATOM 902 O O . VAL A 1 117 ? -6.376 2.564 12.711 1.00 12.48 117 VAL A O 1
ATOM 906 N N . GLU A 1 118 ? -6.413 4.818 12.732 1.00 13.89 118 GLU A N 1
ATOM 907 C CA . GLU A 1 118 ? -5.361 4.961 11.750 1.00 14.96 118 GLU A CA 1
ATOM 908 C C . GLU A 1 118 ? -4.062 5.297 12.428 1.00 15.85 118 GLU A C 1
ATOM 909 O O . GLU A 1 118 ? -4.001 5.985 13.441 1.00 17.60 118 GLU A O 1
ATOM 915 N N . PHE A 1 119 ? -3.004 4.831 11.812 1.00 16.72 119 PHE A N 1
ATOM 916 C CA . PHE A 1 119 ? -1.668 5.082 12.277 1.00 16.31 119 PHE A CA 1
ATOM 917 C C . PHE A 1 119 ? -1.145 5.681 10.985 1.00 15.28 119 PHE A C 1
ATOM 918 O O . PHE A 1 119 ? -0.797 4.994 10.042 1.00 14.62 119 PHE A O 1
ATOM 926 N N . ASP A 1 120 ? -1.114 6.989 10.949 1.00 14.88 120 ASP A N 1
ATOM 927 C CA . ASP A 1 120 ? -0.938 7.718 9.736 1.00 15.30 120 ASP A CA 1
ATOM 928 C C . ASP A 1 120 ? 0.469 8.316 9.811 1.00 16.81 120 ASP A C 1
ATOM 929 O O . ASP A 1 120 ? 0.780 9.072 10.724 1.00 15.76 120 ASP A O 1
ATOM 934 N N . SER A 1 121 ? 1.304 7.964 8.835 1.00 17.55 121 SER A N 1
ATOM 935 C CA . SER A 1 121 ? 2.733 8.313 8.866 1.00 18.21 121 SER A CA 1
ATOM 936 C C . SER A 1 121 ? 3.031 9.548 8.018 1.00 18.78 121 SER A C 1
ATOM 937 O O . SER A 1 121 ? 4.164 9.901 7.841 1.00 19.87 121 SER A O 1
ATOM 940 N N . HIS A 1 122 ? 2.018 10.119 7.378 1.00 19.94 122 HIS A N 1
ATOM 941 C CA . HIS A 1 122 ? 2.238 11.188 6.402 1.00 20.50 122 HIS A CA 1
ATOM 942 C C . HIS A 1 122 ? 1.160 12.280 6.470 1.00 21.63 122 HIS A C 1
ATOM 943 O O . HIS A 1 122 ? -0.011 11.977 6.254 1.00 20.14 122 HIS A O 1
ATOM 950 N N . PRO A 1 123 ? 1.558 13.545 6.769 1.00 22.17 123 PRO A N 1
ATOM 951 C CA . PRO A 1 123 ? 0.620 14.673 6.821 1.00 22.68 123 PRO A CA 1
ATOM 952 C C . PRO A 1 123 ? 0.094 15.033 5.444 1.00 22.85 123 PRO A C 1
ATOM 953 O O . PRO A 1 123 ? 0.822 15.521 4.575 1.00 24.42 123 PRO A O 1
ATOM 957 N N . ASN A 1 124 ? -1.174 14.723 5.239 1.00 22.80 124 ASN A N 1
ATOM 958 C CA . ASN A 1 124 ? -1.879 15.132 4.058 1.00 21.79 124 ASN A CA 1
ATOM 959 C C . ASN A 1 124 ? -2.519 16.479 4.432 1.00 21.36 124 ASN A C 1
ATOM 960 O O . ASN A 1 124 ? -2.468 16.918 5.583 1.00 21.22 124 ASN A O 1
ATOM 965 N N . VAL A 1 125 ? -3.155 17.106 3.462 1.00 22.06 125 VAL A N 1
ATOM 966 C CA . VAL A 1 125 ? -3.806 18.405 3.646 1.00 22.28 125 VAL A CA 1
ATOM 967 C C . VAL A 1 125 ? -4.904 18.409 4.738 1.00 22.85 125 VAL A C 1
ATOM 968 O O . VAL A 1 125 ? -5.132 19.451 5.360 1.00 22.87 125 VAL A O 1
ATOM 972 N N . TRP A 1 126 ? -5.534 17.233 4.991 1.00 21.04 126 TRP A N 1
ATOM 973 C CA . TRP A 1 126 ? -6.682 17.113 5.868 1.00 20.00 126 TRP A CA 1
ATOM 974 C C . TRP A 1 126 ? -6.268 16.591 7.231 1.00 20.09 126 TRP A C 1
ATOM 975 O O . TRP A 1 126 ? -7.089 16.447 8.153 1.00 21.01 126 TRP A O 1
ATOM 986 N N . ASP A 1 127 ? -4.989 16.264 7.338 1.00 19.81 127 ASP A N 1
ATOM 987 C CA . ASP A 1 127 ? -4.397 15.762 8.546 1.00 19.77 127 ASP A CA 1
ATOM 988 C C . ASP A 1 127 ? -4.151 16.855 9.552 1.00 21.96 127 ASP A C 1
ATOM 989 O O . ASP A 1 127 ? -4.065 18.019 9.167 1.00 21.78 127 ASP A O 1
ATOM 994 N N . PRO A 1 128 ? -4.039 16.478 10.831 1.00 22.86 128 PRO A N 1
ATOM 995 C CA . PRO A 1 128 ? -3.941 17.477 11.879 1.00 25.65 128 PRO A CA 1
ATOM 996 C C . PRO A 1 128 ? -2.841 18.498 11.552 1.00 28.25 128 PRO A C 1
ATOM 997 O O . PRO A 1 128 ? -1.621 18.189 11.623 1.00 27.21 128 PRO A O 1
ATOM 1001 N N . LYS A 1 129 ? -3.339 19.660 11.100 1.00 31.85 129 LYS A N 1
ATOM 1002 C CA . LYS A 1 129 ? -2.602 20.848 10.594 1.00 35.24 129 LYS A CA 1
ATOM 1003 C C . LYS A 1 129 ? -2.129 21.514 11.831 1.00 36.85 129 LYS A C 1
ATOM 1004 O O . LYS A 1 129 ? -1.785 22.734 11.834 1.00 38.39 129 LYS A O 1
ATOM 1010 N N . SER A 1 130 ? -2.203 20.715 12.898 1.00 37.88 130 SER A N 1
ATOM 1011 C CA . SER A 1 130 ? -1.420 20.878 14.078 1.00 37.95 130 SER A CA 1
ATOM 1012 C C . SER A 1 130 ? -0.123 20.823 13.363 1.00 37.77 130 SER A C 1
ATOM 1013 O O . SER A 1 130 ? -0.108 20.604 12.151 1.00 37.48 130 SER A O 1
ATOM 1016 N N . LEU A 1 131 ? 0.992 21.072 14.021 1.00 37.99 131 LEU A N 1
ATOM 1017 C CA . LEU A 1 131 ? 2.121 20.429 13.412 1.00 37.20 131 LEU A CA 1
ATOM 1018 C C . LEU A 1 131 ? 2.096 19.112 14.142 1.00 34.59 131 LEU A C 1
ATOM 1019 O O . LEU A 1 131 ? 2.583 18.997 15.256 1.00 35.08 131 LEU A O 1
ATOM 1024 N N . ARG A 1 132 ? 1.303 18.202 13.569 1.00 31.28 132 ARG A N 1
ATOM 1025 C CA . ARG A 1 132 ? 1.500 16.775 13.751 1.00 26.92 132 ARG A CA 1
ATOM 1026 C C . ARG A 1 132 ? 2.088 16.399 12.418 1.00 24.99 132 ARG A C 1
ATOM 1027 O O . ARG A 1 132 ? 1.735 16.949 11.374 1.00 24.96 132 ARG A O 1
ATOM 1035 N N . SER A 1 133 ? 3.055 15.517 12.475 1.00 23.64 133 SER A N 1
ATOM 1036 C CA . SER A 1 133 ? 3.455 14.750 11.338 1.00 22.45 133 SER A CA 1
ATOM 1037 C C . SER A 1 133 ? 2.639 13.420 11.456 1.00 21.40 133 SER A C 1
ATOM 1038 O O . SER A 1 133 ? 1.416 13.390 11.186 1.00 20.18 133 SER A O 1
ATOM 1041 N N . SER A 1 134 ? 3.293 12.357 11.917 1.00 20.44 134 SER A N 1
ATOM 1042 C CA . SER A 1 134 ? 2.593 11.096 12.181 1.00 19.63 134 SER A CA 1
ATOM 1043 C C . SER A 1 134 ? 1.627 11.277 13.332 1.00 18.23 134 SER A C 1
ATOM 1044 O O . SER A 1 134 ? 1.883 12.021 14.276 1.00 19.41 134 SER A O 1
ATOM 1047 N N . HIS A 1 135 ? 0.495 10.615 13.224 1.00 17.38 135 HIS A N 1
ATOM 1048 C CA . HIS A 1 135 ? -0.521 10.750 14.208 1.00 16.97 135 HIS A CA 1
ATOM 1049 C C . HIS A 1 135 ? -1.352 9.467 14.278 1.00 17.28 135 HIS A C 1
ATOM 1050 O O . HIS A 1 135 ? -1.403 8.667 13.329 1.00 17.33 135 HIS A O 1
ATOM 1057 N N . ILE A 1 136 ? -1.963 9.262 15.427 1.00 16.84 136 ILE A N 1
ATOM 1058 C CA . ILE A 1 136 ? -2.866 8.154 15.604 1.00 17.45 136 ILE A CA 1
ATOM 1059 C C . ILE A 1 136 ? -4.236 8.840 15.594 1.00 18.01 136 ILE A C 1
ATOM 1060 O O . ILE A 1 136 ? -4.437 9.791 16.357 1.00 18.83 136 ILE A O 1
ATOM 1065 N N . GLY A 1 137 ? -5.136 8.402 14.721 1.00 16.73 137 GLY A N 1
ATOM 1066 C CA . GLY A 1 137 ? -6.456 9.011 14.651 1.00 16.55 137 GLY A CA 1
ATOM 1067 C C . GLY A 1 137 ? -7.618 8.050 14.746 1.00 16.24 137 GLY A C 1
ATOM 1068 O O . GLY A 1 137 ? -7.487 6.886 14.383 1.00 14.56 137 GLY A O 1
ATOM 1069 N N . ILE A 1 138 ? -8.761 8.555 15.243 1.00 15.69 138 ILE A N 1
ATOM 1070 C CA . ILE A 1 138 ? -10.048 7.845 15.099 1.00 14.20 138 ILE A CA 1
ATOM 1071 C C . ILE A 1 138 ? -10.904 8.454 14.010 1.00 15.19 138 ILE A C 1
ATOM 1072 O O . ILE A 1 138 ? -11.208 9.654 14.045 1.00 15.69 138 ILE A O 1
ATOM 1077 N N . ASP A 1 139 ? -11.200 7.635 12.986 1.00 15.83 139 ASP A N 1
ATOM 1078 C CA . ASP A 1 139 ? -11.887 8.026 11.780 1.00 15.61 139 ASP A CA 1
ATOM 1079 C C . ASP A 1 139 ? -13.275 7.382 11.725 1.00 16.38 139 ASP A C 1
ATOM 1080 O O . ASP A 1 139 ? -13.424 6.144 11.865 1.00 16.57 139 ASP A O 1
ATOM 1085 N N . VAL A 1 140 ? -14.277 8.210 11.467 1.00 15.52 140 VAL A N 1
ATOM 1086 C CA . VAL A 1 140 ? -15.611 7.687 11.189 1.00 14.77 140 VAL A CA 1
ATOM 1087 C C . VAL A 1 140 ? -16.129 8.312 9.902 1.00 15.28 140 VAL A C 1
ATOM 1088 O O . VAL A 1 140 ? -16.354 9.520 9.850 1.00 15.30 140 VAL A O 1
ATOM 1092 N N . ASN A 1 141 ? -16.245 7.483 8.865 1.00 14.36 141 ASN A N 1
ATOM 1093 C CA . ASN A 1 141 ? -16.802 7.856 7.572 1.00 16.46 141 ASN A CA 1
ATOM 1094 C C . ASN A 1 141 ? -15.936 8.866 6.824 1.00 17.49 141 ASN A C 1
ATOM 1095 O O . ASN A 1 141 ? -16.213 9.200 5.693 1.00 20.18 141 ASN A O 1
ATOM 1100 N N . SER A 1 142 ? -14.937 9.426 7.478 1.00 17.68 142 SER A N 1
ATOM 1101 C CA . SER A 1 142 ? -14.129 10.442 6.831 1.00 18.03 142 SER A CA 1
ATOM 1102 C C . SER A 1 142 ? -12.638 10.146 7.064 1.00 17.83 142 SER A C 1
ATOM 1103 O O . SER A 1 142 ? -12.300 9.505 8.049 1.00 17.30 142 SER A O 1
ATOM 1106 N N . ILE A 1 143 ? -11.789 10.605 6.147 1.00 19.08 143 ILE A N 1
ATOM 1107 C CA . ILE A 1 143 ? -10.316 10.539 6.278 1.00 20.28 143 ILE A CA 1
ATOM 1108 C C . ILE A 1 143 ? -9.822 11.605 7.247 1.00 20.45 143 ILE A C 1
ATOM 1109 O O . ILE A 1 143 ? -8.703 11.529 7.757 1.00 20.35 143 ILE A O 1
ATOM 1114 N N . MET A 1 144 ? -10.655 12.609 7.520 1.00 20.36 144 MET A N 1
ATOM 1115 C CA . MET A 1 144 ? -10.286 13.550 8.567 1.00 21.30 144 MET A CA 1
ATOM 1116 C C . MET A 1 144 ? -10.705 13.034 9.902 1.00 19.64 144 MET A C 1
ATOM 1117 O O . MET A 1 144 ? -11.903 12.890 10.183 1.00 18.59 144 MET A O 1
ATOM 1122 N N . SER A 1 145 ? -9.716 12.800 10.749 1.00 18.08 145 SER A N 1
ATOM 1123 C CA . SER A 1 145 ? -9.956 12.165 12.018 1.00 18.08 145 SER A CA 1
ATOM 1124 C C . SER A 1 145 ? -10.863 13.009 12.909 1.00 18.95 145 SER A C 1
ATOM 1125 O O . SER A 1 145 ? -10.784 14.244 12.905 1.00 17.94 145 SER A O 1
ATOM 1128 N N . LEU A 1 146 ? -11.757 12.337 13.627 1.00 19.11 146 LEU A N 1
ATOM 1129 C CA . LEU A 1 146 ? -12.623 13.011 14.609 1.00 20.09 146 LEU A CA 1
ATOM 1130 C C . LEU A 1 146 ? -11.800 13.459 15.806 1.00 19.88 146 LEU A C 1
ATOM 1131 O O . LEU A 1 146 ? -12.086 14.473 16.454 1.00 18.24 146 LEU A O 1
ATOM 1136 N N . LYS A 1 147 ? -10.795 12.655 16.112 1.00 19.22 147 LYS A N 1
ATOM 1137 C CA . LYS A 1 147 ? -9.858 12.926 17.187 1.00 19.90 147 LYS A CA 1
ATOM 1138 C C . LYS A 1 147 ? -8.539 12.284 16.818 1.00 19.82 147 LYS A C 1
ATOM 1139 O O . LYS A 1 147 ? -8.516 11.152 16.337 1.00 20.10 147 LYS A O 1
ATOM 1145 N N . ALA A 1 148 ? -7.442 12.982 17.054 1.00 19.67 148 ALA A N 1
ATOM 1146 C CA . ALA A 1 148 ? -6.143 12.432 16.717 1.00 20.14 148 ALA A CA 1
ATOM 1147 C C . ALA A 1 148 ? -5.124 12.867 17.738 1.00 21.84 148 ALA A C 1
ATOM 1148 O O . ALA A 1 148 ? -5.273 13.900 18.428 1.00 21.77 148 ALA A O 1
ATOM 1150 N N . VAL A 1 149 ? -4.079 12.067 17.854 1.00 20.95 149 VAL A N 1
ATOM 1151 C CA . VAL A 1 149 ? -3.061 12.360 18.803 1.00 21.36 149 VAL A CA 1
ATOM 1152 C C . VAL A 1 149 ? -1.780 12.255 18.038 1.00 21.20 149 VAL A C 1
ATOM 1153 O O . VAL A 1 149 ? -1.689 11.511 17.053 1.00 21.07 149 VAL A O 1
ATOM 1157 N N . ASN A 1 150 ? -0.761 12.965 18.471 1.00 20.45 150 ASN A N 1
ATOM 1158 C CA . ASN A 1 150 ? 0.484 12.871 17.752 1.00 21.50 150 ASN A CA 1
ATOM 1159 C C . ASN A 1 150 ? 1.204 11.531 18.068 1.00 21.03 150 ASN A C 1
ATOM 1160 O O . ASN A 1 150 ? 1.081 10.956 19.176 1.00 20.61 150 ASN A O 1
ATOM 1165 N N . TRP A 1 151 ? 1.897 11.015 17.056 1.00 19.05 151 TRP A N 1
ATOM 1166 C CA . TRP A 1 151 ? 2.518 9.711 17.103 1.00 18.36 151 TRP A CA 1
ATOM 1167 C C . TRP A 1 151 ? 4.014 9.866 16.778 1.00 18.69 151 TRP A C 1
ATOM 1168 O O . TRP A 1 151 ? 4.368 10.350 15.721 1.00 17.45 151 TRP A O 1
ATOM 1179 N N . ASN A 1 152 ? 4.854 9.501 17.748 1.00 19.70 152 ASN A N 1
ATOM 1180 C CA . ASN A 1 152 ? 6.291 9.439 17.545 1.00 21.16 152 ASN A CA 1
ATOM 1181 C C . ASN A 1 152 ? 6.604 8.267 16.670 1.00 19.90 152 ASN A C 1
ATOM 1182 O O . ASN A 1 152 ? 6.942 7.192 17.153 1.00 20.26 152 ASN A O 1
ATOM 1187 N N . ARG A 1 153 ? 6.497 8.423 15.372 1.00 20.65 153 ARG A N 1
ATOM 1188 C CA . ARG A 1 153 ? 6.658 7.201 14.568 1.00 18.54 1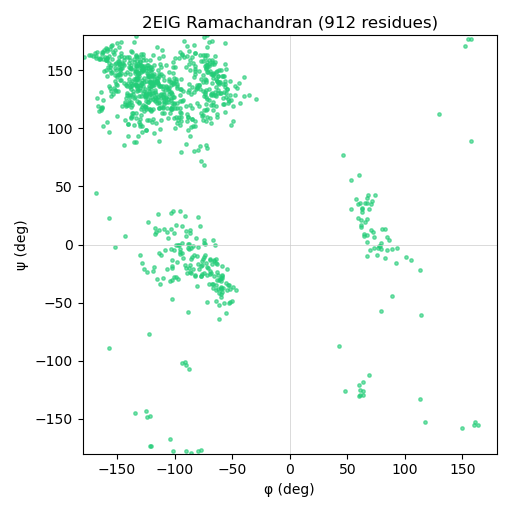53 ARG A CA 1
ATOM 1189 C C . ARG A 1 153 ? 8.161 6.875 14.576 1.00 19.29 153 ARG A C 1
ATOM 1190 O O . ARG A 1 153 ? 8.975 7.750 14.296 1.00 17.60 153 ARG A O 1
ATOM 1198 N N . VAL A 1 154 ? 8.502 5.631 14.938 1.00 18.99 154 VAL A N 1
ATOM 1199 C CA . VAL A 1 154 ? 9.915 5.195 14.977 1.00 18.51 154 VAL A CA 1
ATOM 1200 C C . VAL A 1 154 ? 10.019 4.000 14.055 1.00 17.73 154 VAL A C 1
ATOM 1201 O O . VAL A 1 154 ? 9.420 2.938 14.290 1.00 15.90 154 VAL A O 1
ATOM 1205 N N . SER A 1 155 ? 10.809 4.167 13.014 1.00 17.89 155 SER A N 1
ATOM 1206 C CA . SER A 1 155 ? 11.049 3.088 12.062 1.00 18.34 155 SER A CA 1
ATOM 1207 C C . SER A 1 155 ? 11.512 1.790 12.702 1.00 18.60 155 SER A C 1
ATOM 1208 O O . SER A 1 155 ? 12.521 1.753 13.411 1.00 18.83 155 SER A O 1
ATOM 1211 N N . GLY A 1 156 ? 10.777 0.717 12.447 1.00 18.31 156 GLY A N 1
ATOM 1212 C CA . GLY A 1 156 ? 11.142 -0.597 12.980 1.00 18.18 156 GLY A CA 1
ATOM 1213 C C . GLY A 1 156 ? 10.787 -0.812 14.417 1.00 18.49 156 GLY A C 1
ATOM 1214 O O . GLY A 1 156 ? 11.016 -1.912 14.961 1.00 20.80 156 GLY A O 1
ATOM 1215 N N . SER A 1 157 ? 10.208 0.196 15.057 1.00 18.10 157 SER A N 1
ATOM 1216 C CA . SER A 1 157 ? 9.916 0.109 16.495 1.00 18.50 157 SER A CA 1
ATOM 1217 C C . SER A 1 157 ? 8.589 -0.571 16.748 1.00 18.54 157 SER A C 1
ATOM 1218 O O . SER A 1 157 ? 7.607 -0.275 16.091 1.00 17.03 157 SER A O 1
ATOM 1221 N N . LEU A 1 158 ? 8.564 -1.477 17.720 1.00 19.27 158 LEU A N 1
ATOM 1222 C CA . LEU A 1 158 ? 7.352 -2.240 17.979 1.00 20.45 158 LEU A CA 1
ATOM 1223 C C . LEU A 1 158 ? 6.347 -1.347 18.650 1.00 20.63 158 LEU A C 1
ATOM 1224 O O . LEU A 1 158 ? 6.660 -0.651 19.616 1.00 21.47 158 LEU A O 1
ATOM 1229 N N . GLU A 1 159 ? 5.146 -1.349 18.097 1.00 19.85 159 GLU A N 1
ATOM 1230 C CA . GLU A 1 159 ? 4.021 -0.651 18.704 1.00 19.44 159 GLU A CA 1
ATOM 1231 C C . GLU A 1 159 ? 3.004 -1.692 19.108 1.00 18.64 159 GLU A C 1
ATOM 1232 O O . GLU A 1 159 ? 2.774 -2.649 18.397 1.00 17.10 159 GLU A O 1
ATOM 1238 N N . LYS A 1 160 ? 2.388 -1.502 20.263 1.00 18.74 160 LYS A N 1
ATOM 1239 C CA . LYS A 1 160 ? 1.402 -2.451 20.760 1.00 17.82 160 LYS A CA 1
ATOM 1240 C C . LYS A 1 160 ? 0.126 -1.639 21.002 1.00 17.09 160 LYS A C 1
ATOM 1241 O O . LYS A 1 160 ? 0.067 -0.829 21.927 1.00 17.09 160 LYS A O 1
ATOM 1247 N N . ALA A 1 161 ? -0.853 -1.835 20.129 1.00 16.44 161 ALA A N 1
ATOM 1248 C CA . ALA A 1 161 ? -2.126 -1.106 20.121 1.00 16.07 161 ALA A CA 1
ATOM 1249 C C . ALA A 1 161 ? -3.148 -1.968 20.809 1.00 14.76 161 ALA A C 1
ATOM 1250 O O . ALA A 1 161 ? -3.180 -3.167 20.576 1.00 15.73 161 ALA A O 1
ATOM 1252 N N . THR A 1 162 ? -3.967 -1.342 21.631 1.00 14.26 162 THR A N 1
ATOM 1253 C CA . THR A 1 162 ? -5.186 -1.901 22.175 1.00 14.46 162 THR A CA 1
ATOM 1254 C C . THR A 1 162 ? -6.360 -0.947 21.898 1.00 15.20 162 THR A C 1
ATOM 1255 O O . THR A 1 162 ? -6.303 0.269 22.134 1.00 14.89 162 THR A O 1
ATOM 1259 N N . ILE A 1 163 ? -7.439 -1.510 21.394 1.00 14.86 163 ILE A N 1
ATOM 1260 C CA . ILE A 1 163 ? -8.633 -0.735 21.093 1.00 14.14 163 ILE A CA 1
ATOM 1261 C C . ILE A 1 163 ? -9.794 -1.372 21.820 1.00 15.01 163 ILE A C 1
ATOM 1262 O O . ILE A 1 163 ? -10.011 -2.597 21.766 1.00 14.38 163 ILE A O 1
ATOM 1267 N N . ILE A 1 164 ? -10.526 -0.573 22.563 1.00 15.91 164 ILE A N 1
ATOM 1268 C CA . ILE A 1 164 ? -11.653 -1.151 23.295 1.00 16.81 164 ILE A CA 1
ATOM 1269 C C . ILE A 1 164 ? -12.832 -0.379 22.768 1.00 16.30 164 ILE A C 1
ATOM 1270 O O . ILE A 1 164 ? -12.758 0.830 22.688 1.00 16.09 164 ILE A O 1
ATOM 1275 N N . TYR A 1 165 ? -13.874 -1.089 22.349 1.00 15.63 165 TYR A N 1
ATOM 1276 C CA . TYR A 1 165 ? -15.172 -0.474 22.153 1.00 15.62 165 TYR A CA 1
ATOM 1277 C C . TYR A 1 165 ? -16.107 -0.896 23.254 1.00 17.17 165 TYR A C 1
ATOM 1278 O O . TYR A 1 165 ? -16.468 -2.061 23.359 1.00 17.36 165 TYR A O 1
ATOM 1287 N N . ASP A 1 166 ? -16.559 0.057 24.035 1.00 18.50 166 ASP A N 1
ATOM 1288 C CA . ASP A 1 166 ? -17.548 -0.240 25.053 1.00 19.23 166 ASP A CA 1
ATOM 1289 C C . ASP A 1 166 ? -18.962 0.106 24.555 1.00 20.19 166 ASP A C 1
ATOM 1290 O O . ASP A 1 166 ? -19.294 1.264 24.470 1.00 20.73 166 ASP A O 1
ATOM 1295 N N . SER A 1 167 ? -19.759 -0.901 24.191 1.00 20.54 167 SER A N 1
ATOM 1296 C CA . SER A 1 167 ? -21.128 -0.667 23.715 1.00 23.20 167 SER A CA 1
ATOM 1297 C C . SER A 1 167 ? -22.003 0.031 24.758 1.00 24.13 167 SER A C 1
ATOM 1298 O O . SER A 1 167 ? -22.858 0.808 24.400 1.00 25.74 167 SER A O 1
ATOM 1301 N N . ASP A 1 168 ? -21.736 -0.190 26.048 1.00 25.71 168 ASP A N 1
ATOM 1302 C CA . ASP A 1 168 ? -22.483 0.519 27.103 1.00 26.96 168 ASP A CA 1
ATOM 1303 C C . ASP A 1 168 ? -22.494 2.049 26.951 1.00 25.86 168 ASP A C 1
ATOM 1304 O O . ASP A 1 168 ? -23.552 2.648 27.013 1.00 26.28 168 ASP A O 1
ATOM 1309 N N . THR A 1 169 ? -21.332 2.678 26.761 1.00 25.04 169 THR A N 1
ATOM 1310 C CA . THR A 1 169 ? -21.232 4.151 26.689 1.00 23.51 169 THR A CA 1
ATOM 1311 C C . THR A 1 169 ? -20.950 4.611 25.253 1.00 23.02 169 THR A C 1
ATOM 1312 O O . THR A 1 169 ? -20.905 5.813 24.964 1.00 22.42 169 THR A O 1
ATOM 1316 N N . LYS A 1 170 ? -20.746 3.636 24.380 1.00 20.75 170 LYS A N 1
ATOM 1317 C CA . LYS A 1 170 ? -20.544 3.875 22.963 1.00 21.65 170 LYS A CA 1
ATOM 1318 C C . LYS A 1 170 ? -19.186 4.508 22.721 1.00 19.70 170 LYS A C 1
ATOM 1319 O O . LYS A 1 170 ? -19.056 5.313 21.849 1.00 20.74 170 LYS A O 1
ATOM 1325 N N . ILE A 1 171 ? -18.164 4.111 23.463 1.00 18.96 171 ILE A N 1
ATOM 1326 C CA . ILE A 1 171 ? -16.880 4.793 23.335 1.00 18.89 171 ILE A CA 1
ATOM 1327 C C . ILE A 1 171 ? -15.847 3.829 22.768 1.00 17.46 171 ILE A C 1
ATOM 1328 O O . ILE A 1 171 ? -15.679 2.730 23.265 1.00 17.55 171 ILE A O 1
ATOM 1333 N N . LEU A 1 172 ? -15.195 4.247 21.701 1.00 18.07 172 LEU A N 1
ATOM 1334 C CA . LEU A 1 172 ? -14.027 3.560 21.160 1.00 17.38 172 LEU A CA 1
ATOM 1335 C C . LEU A 1 172 ? -12.763 4.216 21.726 1.00 17.75 172 LEU A C 1
ATOM 1336 O O . LEU A 1 172 ? -12.566 5.406 21.553 1.00 17.57 172 LEU A O 1
ATOM 1341 N N . THR A 1 173 ? -11.900 3.438 22.374 1.00 17.58 173 THR A N 1
ATOM 1342 C CA . THR A 1 173 ? -10.692 3.993 22.974 1.00 17.66 173 THR A CA 1
ATOM 1343 C C . THR A 1 173 ? -9.487 3.221 22.499 1.00 18.08 173 THR A C 1
ATOM 1344 O O . THR A 1 173 ? -9.472 1.988 22.461 1.00 16.80 173 THR A O 1
ATOM 1348 N N . VAL A 1 174 ? -8.454 3.966 22.162 1.00 17.67 174 VAL A N 1
ATOM 1349 C CA . VAL A 1 174 ? -7.230 3.366 21.739 1.00 17.81 174 VAL A CA 1
ATOM 1350 C C . VAL A 1 174 ? -6.123 3.650 22.747 1.00 17.90 174 VAL A C 1
ATOM 1351 O O . VAL A 1 174 ? -5.977 4.777 23.204 1.00 17.30 174 VAL A O 1
ATOM 1355 N N . VAL A 1 175 ? -5.344 2.629 23.050 1.00 16.32 175 VAL A N 1
ATOM 1356 C CA . VAL A 1 175 ? -4.022 2.849 23.601 1.00 19.13 175 VAL A CA 1
ATOM 1357 C C . VAL A 1 175 ? -2.934 2.269 22.686 1.00 18.79 175 VAL A C 1
ATOM 1358 O O . VAL A 1 175 ? -3.138 1.187 22.103 1.00 17.49 175 VAL A O 1
ATOM 1362 N N . MET A 1 176 ? -1.809 2.988 22.503 1.00 19.61 176 MET A N 1
ATOM 1363 C CA . MET A 1 176 ? -0.598 2.403 21.863 1.00 20.43 176 MET A CA 1
ATOM 1364 C C . MET A 1 176 ? 0.559 2.602 22.773 1.00 19.73 176 MET A C 1
ATOM 1365 O O . MET A 1 176 ? 0.929 3.750 23.057 1.00 18.31 176 MET A O 1
ATOM 1370 N N . THR A 1 177 ? 1.122 1.489 23.203 1.00 18.84 177 THR A N 1
ATOM 1371 C CA . THR A 1 177 ? 2.262 1.444 24.075 1.00 18.23 177 THR A CA 1
ATOM 1372 C C . THR A 1 177 ? 3.441 1.346 23.103 1.00 18.42 177 THR A C 1
ATOM 1373 O O . THR A 1 177 ? 3.521 0.457 22.218 1.00 17.20 177 THR A O 1
ATOM 1377 N N . HIS A 1 178 ? 4.336 2.296 23.257 1.00 18.44 178 HIS A N 1
ATOM 1378 C CA . HIS A 1 178 ? 5.507 2.362 22.425 1.00 19.19 178 HIS A CA 1
ATOM 1379 C C . HIS A 1 178 ? 6.680 1.705 23.111 1.00 20.25 178 HIS A C 1
ATOM 1380 O O . HIS A 1 178 ? 6.686 1.526 24.358 1.00 20.08 178 HIS A O 1
ATOM 1387 N N . GLN A 1 179 ? 7.658 1.353 22.278 1.00 21.93 179 GLN A N 1
ATOM 1388 C CA . GLN A 1 179 ? 8.891 0.671 22.691 1.00 24.73 179 GLN A CA 1
ATOM 1389 C C . GLN A 1 179 ? 9.619 1.400 23.831 1.00 24.69 179 GLN A C 1
ATOM 1390 O O . GLN A 1 179 ? 10.211 0.769 24.708 1.00 24.27 179 GLN A O 1
ATOM 1396 N N . ASN A 1 180 ? 9.558 2.726 23.819 1.00 25.26 180 ASN A N 1
ATOM 1397 C CA . ASN A 1 180 ? 10.180 3.521 24.868 1.00 25.89 180 ASN A CA 1
ATOM 1398 C C . ASN A 1 180 ? 9.411 3.510 26.207 1.00 26.29 180 ASN A C 1
ATOM 1399 O O . ASN A 1 180 ? 9.790 4.200 27.166 1.00 27.31 180 ASN A O 1
ATOM 1404 N N . GLY A 1 181 ? 8.325 2.730 26.295 1.00 25.50 181 GLY A N 1
ATOM 1405 C CA . GLY A 1 181 ? 7.605 2.637 27.564 1.00 23.45 181 GLY A CA 1
ATOM 1406 C C . GLY A 1 181 ? 6.586 3.755 27.808 1.00 22.41 181 GLY A C 1
ATOM 1407 O O . GLY A 1 181 ? 6.045 3.871 28.906 1.00 22.60 181 GLY A O 1
ATOM 1408 N N . GLN A 1 182 ? 6.370 4.596 26.801 1.00 22.12 182 GLN A N 1
ATOM 1409 C CA . GLN A 1 182 ? 5.339 5.619 26.805 1.00 23.20 182 GLN A CA 1
ATOM 1410 C C . GLN A 1 182 ? 4.051 5.037 26.184 1.00 22.30 182 GLN A C 1
ATOM 1411 O O . GLN A 1 182 ? 4.106 4.000 25.528 1.00 22.90 182 GLN A O 1
ATOM 1417 N N . ILE A 1 183 ? 2.900 5.662 26.424 1.00 21.60 183 ILE A N 1
ATOM 1418 C CA . ILE A 1 183 ? 1.668 5.291 25.706 1.00 22.19 183 ILE A CA 1
ATOM 1419 C C . ILE A 1 183 ? 1.032 6.545 25.154 1.00 21.74 183 ILE A C 1
ATOM 1420 O O . ILE A 1 183 ? 1.197 7.622 25.707 1.00 21.19 183 ILE A O 1
ATOM 1425 N N . THR A 1 184 ? 0.265 6.369 24.083 1.00 21.52 184 THR A N 1
ATOM 1426 C CA . THR A 1 184 ? -0.512 7.410 23.482 1.00 21.46 184 THR A CA 1
ATOM 1427 C C . THR A 1 184 ? -1.924 6.862 23.520 1.00 20.87 184 THR A C 1
ATOM 1428 O O . THR A 1 184 ? -2.155 5.656 23.277 1.00 21.16 184 THR A O 1
ATOM 1432 N N . THR A 1 185 ? -2.890 7.704 23.827 1.00 19.33 185 THR A N 1
ATOM 1433 C CA . THR A 1 185 ? -4.270 7.223 23.812 1.00 18.09 185 THR A CA 1
ATOM 1434 C C . THR A 1 185 ? -5.052 8.244 23.054 1.00 18.77 185 THR A C 1
ATOM 1435 O O . THR A 1 185 ? -4.658 9.419 22.939 1.00 16.52 185 THR A O 1
ATOM 1439 N N . ILE A 1 186 ? -6.175 7.768 22.546 1.00 19.05 186 ILE A N 1
ATOM 1440 C CA . ILE A 1 186 ? -7.147 8.614 21.900 1.00 18.03 186 ILE A CA 1
ATOM 1441 C C . ILE A 1 186 ? -8.467 7.862 22.020 1.00 19.07 186 ILE A C 1
ATOM 1442 O O . ILE A 1 186 ? -8.511 6.616 22.156 1.00 15.60 186 ILE A O 1
ATOM 1447 N N . SER A 1 187 ? -9.548 8.633 22.088 1.00 18.79 187 SER A N 1
ATOM 1448 C CA . SER A 1 187 ? -10.819 8.058 22.428 1.00 20.66 187 SER A CA 1
ATOM 1449 C C . SER A 1 187 ? -11.932 8.864 21.742 1.00 21.24 187 SER A C 1
ATOM 1450 O O . SER A 1 187 ? -11.781 10.067 21.471 1.00 20.11 187 SER A O 1
ATOM 1453 N N . GLN A 1 188 ? -12.998 8.171 21.350 1.00 21.35 188 GLN A N 1
ATOM 1454 C CA . GLN A 1 188 ? -14.083 8.810 20.638 1.00 22.23 188 GLN A CA 1
ATOM 1455 C C . GLN A 1 188 ? -15.391 8.102 20.878 1.00 23.06 188 GLN A C 1
ATOM 1456 O O . GLN A 1 188 ? -15.496 6.885 20.737 1.00 21.22 188 GLN A O 1
ATOM 1462 N N . GLU A 1 189 ? -16.415 8.893 21.176 1.00 24.15 189 GLU A N 1
ATOM 1463 C CA . GLU A 1 189 ? -17.735 8.341 21.210 1.00 25.42 189 GLU A CA 1
ATOM 1464 C C . GLU A 1 189 ? -18.196 7.984 19.806 1.00 24.92 189 GLU A C 1
ATOM 1465 O O . GLU A 1 189 ? -18.192 8.828 18.915 1.00 25.20 189 GLU A O 1
ATOM 1471 N N . ILE A 1 190 ? -18.591 6.719 19.602 1.00 24.86 190 ILE A N 1
ATOM 1472 C CA . ILE A 1 190 ? -19.103 6.286 18.286 1.00 25.24 190 ILE A CA 1
ATOM 1473 C C . ILE A 1 190 ? -20.232 5.289 18.503 1.00 25.41 190 ILE A C 1
ATOM 1474 O O . ILE A 1 190 ? -20.008 4.234 19.129 1.00 27.45 190 ILE A O 1
ATOM 1479 N N . ASP A 1 191 ? -21.428 5.585 18.010 1.00 24.32 191 ASP A N 1
ATOM 1480 C CA . ASP A 1 191 ? -22.478 4.580 17.989 1.00 24.48 191 ASP A CA 1
ATOM 1481 C C . ASP A 1 191 ? -22.318 3.701 16.755 1.00 23.19 191 ASP A C 1
ATOM 1482 O O . ASP A 1 191 ? -22.689 4.122 15.658 1.00 21.85 191 ASP A O 1
ATOM 1487 N N . LEU A 1 192 ? -21.761 2.489 16.930 1.00 23.32 192 LEU A N 1
ATOM 1488 C CA . LEU A 1 192 ? -21.538 1.564 15.812 1.00 22.52 192 LEU A CA 1
ATOM 1489 C C . LEU A 1 192 ? -22.801 1.294 15.048 1.00 22.73 192 LEU A C 1
ATOM 1490 O O . LEU A 1 192 ? -22.768 1.112 13.850 1.00 21.81 192 LEU A O 1
ATOM 1495 N N . LYS A 1 193 ? -23.934 1.284 15.738 1.00 23.98 193 LYS A N 1
ATOM 1496 C CA . LYS A 1 193 ? -25.211 0.951 15.080 1.00 24.85 193 LYS A CA 1
ATOM 1497 C C . LYS A 1 193 ? -25.719 2.127 14.257 1.00 25.32 193 LYS A C 1
ATOM 1498 O O . LYS A 1 193 ? -26.543 1.902 13.382 1.00 26.52 193 LYS A O 1
ATOM 1504 N N . THR A 1 194 ? -25.237 3.363 14.491 1.00 25.16 194 THR A N 1
ATOM 1505 C CA . THR A 1 194 ? -25.649 4.496 13.626 1.00 25.47 194 THR A CA 1
ATOM 1506 C C . THR A 1 194 ? -24.854 4.497 12.343 1.00 23.58 194 THR A C 1
ATOM 1507 O O . THR A 1 194 ? -25.350 4.843 11.268 1.00 22.70 194 THR A O 1
ATOM 1511 N N . VAL A 1 195 ? -23.589 4.115 12.440 1.00 22.13 195 VAL A N 1
ATOM 1512 C CA . VAL A 1 195 ? -22.697 4.272 11.303 1.00 19.90 195 VAL A CA 1
ATOM 1513 C C . VAL A 1 195 ? -22.419 3.009 10.523 1.00 19.09 195 VAL A C 1
ATOM 1514 O O . VAL A 1 195 ? -21.897 3.085 9.438 1.00 19.15 195 VAL A O 1
ATOM 1518 N N . LEU A 1 196 ? -22.767 1.841 11.060 1.00 16.27 196 LEU A N 1
ATOM 1519 C CA . LEU A 1 196 ? -22.367 0.617 10.391 1.00 14.39 196 LEU A CA 1
ATOM 1520 C C . LEU A 1 196 ? -23.539 -0.360 10.355 1.00 14.36 196 LEU A C 1
ATOM 1521 O O . LEU A 1 196 ? -24.425 -0.273 11.212 1.00 13.06 196 LEU A O 1
ATOM 1526 N N . PRO A 1 197 ? -23.528 -1.314 9.397 1.00 14.45 197 PRO A N 1
ATOM 1527 C CA . PRO A 1 197 ? -24.575 -2.329 9.394 1.00 14.57 197 PRO A CA 1
ATOM 1528 C C . PRO A 1 197 ? -24.270 -3.400 10.401 1.00 14.82 197 PRO A C 1
ATOM 1529 O O . PRO A 1 197 ? -23.266 -3.322 11.123 1.00 14.88 197 PRO A O 1
ATOM 1533 N N . GLU A 1 198 ? -25.126 -4.411 10.471 1.00 15.26 198 GLU A N 1
ATOM 1534 C CA . GLU A 1 198 ? -25.100 -5.286 11.619 1.00 15.98 198 GLU A CA 1
ATOM 1535 C C . GLU A 1 198 ? -23.984 -6.358 11.533 1.00 15.32 198 GLU A C 1
ATOM 1536 O O . GLU A 1 198 ? -23.735 -7.064 12.489 1.00 14.89 198 GLU A O 1
ATOM 1542 N N . LYS A 1 199 ? -23.350 -6.473 10.367 1.00 15.07 199 LYS A N 1
ATOM 1543 C CA . LYS A 1 199 ? -22.248 -7.416 10.167 1.00 16.20 199 LYS A CA 1
ATOM 1544 C C . LYS A 1 199 ? -21.157 -6.574 9.553 1.00 15.03 199 LYS A C 1
ATOM 1545 O O . LYS A 1 199 ? -21.425 -5.766 8.694 1.00 15.85 199 LYS A O 1
ATOM 1551 N N . VAL A 1 200 ? -19.946 -6.700 10.068 1.00 14.70 200 VAL A N 1
ATOM 1552 C CA . VAL A 1 200 ? -18.829 -5.941 9.533 1.00 13.77 200 VAL A CA 1
ATOM 1553 C C . VAL A 1 200 ? -17.615 -6.841 9.340 1.00 14.20 200 VAL A C 1
ATOM 1554 O O . VAL A 1 200 ? -17.553 -7.944 9.861 1.00 12.67 200 VAL A O 1
ATOM 1558 N N . SER A 1 201 ? -16.657 -6.368 8.553 1.00 13.27 201 SER A N 1
ATOM 1559 C CA . SER A 1 201 ? -15.349 -6.941 8.617 1.00 12.29 201 SER A CA 1
ATOM 1560 C C . SER A 1 201 ? -14.655 -6.193 9.715 1.00 13.23 201 SER A C 1
ATOM 1561 O O . SER A 1 201 ? -15.004 -5.038 10.051 1.00 11.57 201 SER A O 1
ATOM 1564 N N . VAL A 1 202 ? -13.731 -6.911 10.347 1.00 14.58 202 VAL A N 1
ATOM 1565 C CA . VAL A 1 202 ? -12.675 -6.289 11.155 1.00 14.19 202 VAL A CA 1
ATOM 1566 C C . VAL A 1 202 ? -11.407 -6.674 10.469 1.00 14.37 202 VAL A C 1
ATOM 1567 O O . VAL A 1 202 ? -11.293 -7.790 9.875 1.00 14.90 202 VAL A O 1
ATOM 1571 N N . GLY A 1 203 ? -10.455 -5.757 10.538 1.00 14.46 203 GLY A N 1
ATOM 1572 C CA . GLY A 1 203 ? -9.172 -5.972 9.952 1.00 14.89 203 GLY A CA 1
ATOM 1573 C C . GLY A 1 203 ? -8.401 -4.700 9.709 1.00 14.62 203 GLY A C 1
ATOM 1574 O O . GLY A 1 203 ? -8.564 -3.679 10.379 1.00 14.56 203 GLY A O 1
ATOM 1575 N N . PHE A 1 204 ? -7.502 -4.789 8.747 1.00 15.47 204 PHE A N 1
ATOM 1576 C CA . PHE A 1 204 ? -6.523 -3.740 8.545 1.00 14.81 204 PHE A CA 1
ATOM 1577 C C . PHE A 1 204 ? -6.513 -3.321 7.110 1.00 14.79 204 PHE A C 1
ATOM 1578 O O . PHE A 1 204 ? -6.770 -4.121 6.220 1.00 14.00 204 PHE A O 1
ATOM 1586 N N . SER A 1 205 ? -6.205 -2.047 6.908 1.00 13.84 205 SER A N 1
ATOM 1587 C CA . SER A 1 205 ? -5.958 -1.520 5.613 1.00 13.88 205 SER A CA 1
ATOM 1588 C C . SER A 1 205 ? -4.694 -0.693 5.696 1.00 13.97 205 SER A C 1
ATOM 1589 O O . SER A 1 205 ? -4.458 0.009 6.687 1.00 13.57 205 SER A O 1
ATOM 1592 N N . ALA A 1 206 ? -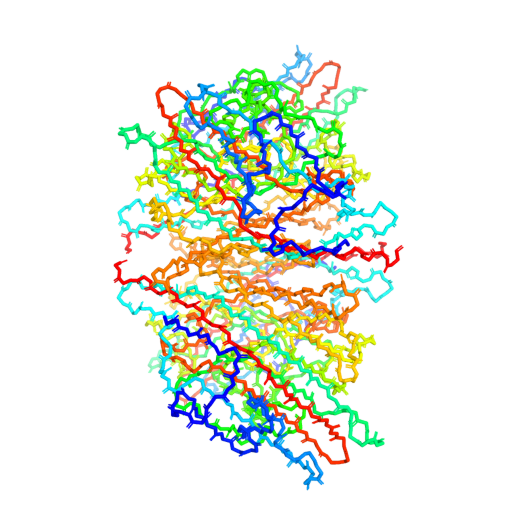3.897 -0.759 4.643 1.00 14.51 206 ALA A N 1
ATOM 1593 C CA . ALA A 1 206 ? -2.640 -0.019 4.594 1.00 15.01 206 ALA A CA 1
ATOM 1594 C C . ALA A 1 206 ? -2.323 0.382 3.178 1.00 13.51 206 ALA A C 1
ATOM 1595 O O . ALA A 1 206 ? -2.666 -0.317 2.257 1.00 15.61 206 ALA A O 1
ATOM 1597 N N . THR A 1 207 ? -1.686 1.537 2.992 1.00 13.86 207 THR A N 1
ATOM 1598 C CA . THR A 1 207 ? -1.326 1.997 1.679 1.00 13.12 207 THR A CA 1
ATOM 1599 C C . THR A 1 207 ? 0.070 2.599 1.743 1.00 14.30 207 THR A C 1
ATOM 1600 O O . THR A 1 207 ? 0.550 2.991 2.790 1.00 13.93 207 THR A O 1
ATOM 1604 N N . THR A 1 208 ? 0.694 2.653 0.580 1.00 15.82 208 THR A N 1
ATOM 1605 C CA . THR A 1 208 ? 1.973 3.320 0.393 1.00 17.25 208 THR A CA 1
ATOM 1606 C C . THR A 1 208 ? 1.784 4.045 -0.942 1.00 17.17 208 THR A C 1
ATOM 1607 O O . THR A 1 208 ? 0.841 3.807 -1.683 1.00 16.03 208 THR A O 1
ATOM 1611 N N . TRP A 1 209 ? 2.692 4.944 -1.221 1.00 19.05 209 TRP A N 1
ATOM 1612 C CA . TRP A 1 209 ? 2.515 5.840 -2.331 1.00 19.87 209 TRP A CA 1
ATOM 1613 C C . TRP A 1 209 ? 3.754 5.675 -3.246 1.00 21.17 209 TRP A C 1
ATOM 1614 O O . TRP A 1 209 ? 4.334 4.579 -3.348 1.00 21.57 209 TRP A O 1
ATOM 1625 N N . ASN A 1 210 ? 4.139 6.748 -3.919 1.00 20.43 210 ASN A N 1
ATOM 1626 C CA . ASN A 1 210 ? 5.302 6.721 -4.770 1.00 20.45 210 ASN A CA 1
ATOM 1627 C C . ASN A 1 210 ? 5.621 8.181 -5.004 1.00 19.50 210 ASN A C 1
ATOM 1628 O O . ASN A 1 210 ? 4.806 8.876 -5.603 1.00 20.10 210 ASN A O 1
ATOM 1633 N N . PRO A 1 211 ? 6.794 8.653 -4.530 1.00 20.61 211 PRO A N 1
ATOM 1634 C CA . PRO A 1 211 ? 7.880 7.895 -3.829 1.00 20.84 211 PRO A CA 1
ATOM 1635 C C . PRO A 1 211 ? 7.643 7.422 -2.391 1.00 21.43 211 PRO A C 1
ATOM 1636 O O . PRO A 1 211 ? 8.376 6.570 -1.923 1.00 20.85 211 PRO A O 1
ATOM 1640 N N . GLU A 1 212 ? 6.686 8.015 -1.673 1.00 22.43 212 GLU A N 1
ATOM 1641 C CA . GLU A 1 212 ? 6.596 7.861 -0.227 1.00 21.93 212 GLU A CA 1
ATOM 1642 C C . GLU A 1 212 ? 6.096 6.442 0.070 1.00 21.44 212 GLU A C 1
ATOM 1643 O O . GLU A 1 212 ? 5.208 5.957 -0.583 1.00 22.43 212 GLU A O 1
ATOM 1649 N N . ARG A 1 213 ? 6.635 5.796 1.082 1.00 20.47 213 ARG A N 1
ATOM 1650 C CA . ARG A 1 213 ? 6.265 4.404 1.342 1.00 20.40 213 ARG A CA 1
ATOM 1651 C C . ARG A 1 213 ? 6.919 3.966 2.611 1.00 20.01 213 ARG A C 1
ATOM 1652 O O . ARG A 1 213 ? 7.838 4.606 3.107 1.00 21.12 213 ARG A O 1
ATOM 1660 N N . GLU A 1 214 ? 6.414 2.880 3.157 1.00 19.67 214 GLU A N 1
ATOM 1661 C CA . GLU A 1 214 ? 6.990 2.267 4.333 1.00 18.99 214 GLU A CA 1
ATOM 1662 C C . GLU A 1 214 ? 6.432 0.830 4.418 1.00 17.90 214 GLU A C 1
ATOM 1663 O O . GLU A 1 214 ? 5.446 0.506 3.752 1.00 16.22 214 GLU A O 1
ATOM 1669 N N . ARG A 1 215 ? 7.065 -0.016 5.222 1.00 17.37 215 ARG A N 1
ATOM 1670 C CA . ARG A 1 215 ? 6.464 -1.288 5.589 1.00 16.85 215 ARG A CA 1
ATOM 1671 C C . ARG A 1 215 ? 5.424 -1.019 6.698 1.00 17.12 215 ARG A C 1
ATOM 1672 O O . ARG A 1 215 ? 5.599 -0.078 7.502 1.00 16.26 215 ARG A O 1
ATOM 1680 N N . HIS A 1 216 ? 4.366 -1.835 6.733 1.00 15.99 216 HIS A N 1
ATOM 1681 C CA . HIS A 1 216 ? 3.484 -1.982 7.902 1.00 15.93 216 HIS A CA 1
ATOM 1682 C C . HIS A 1 216 ? 3.353 -3.457 8.120 1.00 15.62 216 HIS A C 1
ATOM 1683 O O . HIS A 1 216 ? 2.715 -4.137 7.355 1.00 15.29 216 HIS A O 1
ATOM 1690 N N . ASP A 1 217 ? 4.023 -3.945 9.150 1.00 16.49 217 ASP A N 1
ATOM 1691 C CA . ASP A 1 217 ? 4.110 -5.368 9.392 1.00 16.83 217 ASP A CA 1
ATOM 1692 C C . ASP A 1 217 ? 3.537 -5.547 10.734 1.00 16.77 217 ASP A C 1
ATOM 1693 O O . ASP A 1 217 ? 3.990 -4.935 11.721 1.00 15.90 217 ASP A O 1
ATOM 1698 N N . ILE A 1 218 ? 2.542 -6.412 10.736 1.00 16.25 218 ILE A N 1
ATOM 1699 C CA . ILE A 1 218 ? 1.763 -6.744 11.894 1.00 16.42 218 ILE A CA 1
ATOM 1700 C C . ILE A 1 218 ? 2.220 -8.107 12.335 1.00 15.71 218 ILE A C 1
ATOM 1701 O O . ILE A 1 218 ? 2.266 -9.048 11.536 1.00 14.99 218 ILE A O 1
ATOM 1706 N N . TYR A 1 219 ? 2.476 -8.216 13.633 1.00 16.45 219 TYR A N 1
ATOM 1707 C CA . TYR A 1 219 ? 3.064 -9.391 14.210 1.00 18.25 219 TYR A CA 1
ATOM 1708 C C . TYR A 1 219 ? 2.077 -10.316 14.895 1.00 18.47 219 TYR A C 1
ATOM 1709 O O . TYR A 1 219 ? 2.333 -11.517 15.024 1.00 18.95 219 TYR A O 1
ATOM 1718 N N . SER A 1 220 ? 0.986 -9.741 15.392 1.00 18.73 220 SER A N 1
ATOM 1719 C CA . SER A 1 220 ? 0.042 -10.461 16.237 1.00 18.71 220 SER A CA 1
ATOM 1720 C C . SER A 1 220 ? -1.259 -9.703 16.267 1.00 17.88 220 SER A C 1
ATOM 1721 O O . SER A 1 220 ? -1.300 -8.495 15.999 1.00 16.99 220 SER A O 1
ATOM 1724 N N . TRP A 1 221 ? -2.328 -10.395 16.621 1.00 16.94 221 TRP A N 1
ATOM 1725 C CA . TRP A 1 221 ? -3.632 -9.737 16.615 1.00 15.40 221 TRP A CA 1
ATOM 1726 C C . TRP A 1 221 ? -4.600 -10.632 17.338 1.00 15.91 221 TRP A C 1
ATOM 1727 O O . TRP A 1 221 ? -4.722 -11.803 17.012 1.00 16.03 221 TRP A O 1
ATOM 1738 N N . SER A 1 222 ? -5.280 -10.078 18.335 1.00 16.60 222 SER A N 1
ATOM 1739 C CA . SER A 1 222 ? -6.304 -10.792 19.061 1.00 16.01 222 SER A CA 1
ATOM 1740 C C . SER A 1 222 ? -7.518 -9.864 19.012 1.00 15.80 222 SER A C 1
ATOM 1741 O O . SER A 1 222 ? -7.395 -8.639 18.872 1.00 14.39 222 SER A O 1
ATOM 1744 N N . PHE A 1 223 ? -8.690 -10.471 19.079 1.00 14.88 223 PHE A N 1
ATOM 1745 C CA . PHE A 1 223 ? -9.920 -9.731 18.996 1.00 14.41 223 PHE A CA 1
ATOM 1746 C C . PHE A 1 223 ? -10.933 -10.504 19.773 1.00 14.83 223 PHE A C 1
ATOM 1747 O O . PHE A 1 223 ? -11.046 -11.732 19.615 1.00 14.39 223 PHE A O 1
ATOM 1755 N N . THR A 1 224 ? -11.666 -9.825 20.629 1.00 15.93 224 THR A N 1
ATOM 1756 C CA . THR A 1 224 ? -12.803 -10.483 21.291 1.00 16.90 224 THR A CA 1
ATOM 1757 C C . THR A 1 224 ? -13.960 -9.554 21.229 1.00 16.37 224 THR A C 1
ATOM 1758 O O . THR A 1 224 ? -13.839 -8.401 21.656 1.00 17.56 224 THR A O 1
ATOM 1762 N N . SER A 1 225 ? -15.083 -10.048 20.722 1.00 16.02 225 SER A N 1
ATOM 1763 C CA . SER A 1 225 ? -16.297 -9.250 20.693 1.00 16.40 225 SER A CA 1
ATOM 1764 C C . SER A 1 225 ? -17.452 -10.025 21.308 1.00 17.27 225 SER A C 1
ATOM 1765 O O . SER A 1 225 ? -17.486 -11.262 21.256 1.00 16.40 225 SER A O 1
ATOM 1768 N N . THR A 1 226 ? -18.382 -9.299 21.900 1.00 17.51 226 THR A N 1
ATOM 1769 C CA . THR A 1 226 ? -19.568 -9.943 22.498 1.00 19.83 226 THR A CA 1
ATOM 1770 C C . THR A 1 226 ? -20.783 -9.145 22.144 1.00 20.05 226 THR A C 1
ATOM 1771 O O . THR A 1 226 ? -20.891 -7.977 22.457 1.00 19.13 226 THR A O 1
ATOM 1775 N N . LEU A 1 227 ? -21.701 -9.801 21.465 1.00 21.14 227 LEU A N 1
ATOM 1776 C CA . LEU A 1 227 ? -22.963 -9.151 21.208 1.00 22.89 227 LEU A CA 1
ATOM 1777 C C . LEU A 1 227 ? -24.035 -9.886 22.003 1.00 24.81 227 LEU A C 1
ATOM 1778 O O . LEU A 1 227 ? -24.168 -11.086 21.867 1.00 23.38 227 LEU A O 1
ATOM 1783 N N . LYS A 1 228 ? -24.808 -9.179 22.814 1.00 28.37 228 LYS A N 1
ATOM 1784 C CA . LYS A 1 228 ? -25.891 -9.848 23.545 1.00 32.71 228 LYS A CA 1
ATOM 1785 C C . LYS A 1 228 ? -27.123 -10.116 22.665 1.00 35.20 228 LYS A C 1
ATOM 1786 O O . LYS A 1 228 ? -27.614 -9.233 21.935 1.00 35.34 228 LYS A O 1
ATOM 1792 N N . GLU A 1 229 ? -27.614 -11.345 22.777 1.00 38.09 229 GLU A N 1
ATOM 1793 C CA . GLU A 1 229 ? -28.780 -11.866 22.044 1.00 41.55 229 GLU A CA 1
ATOM 1794 C C . GLU A 1 229 ? -30.210 -11.636 22.636 1.00 42.47 229 GLU A C 1
ATOM 1795 O O . GLU A 1 229 ? -31.189 -11.698 21.865 1.00 42.71 229 GLU A O 1
ATOM 1801 N N . PRO A 1 230 ? -30.346 -11.424 23.981 1.00 43.27 230 PRO A N 1
ATOM 1802 C CA . PRO A 1 230 ? -31.689 -11.215 24.568 1.00 43.66 230 PRO A CA 1
ATOM 1803 C C . PRO A 1 230 ? -32.097 -9.746 24.744 1.00 44.43 230 PRO A C 1
ATOM 1804 O O . PRO A 1 230 ? -31.316 -8.925 25.236 1.00 45.03 230 PRO A O 1
ATOM 1808 N N . VAL B 1 1 ? -19.490 35.387 20.897 1.00 19.55 1 VAL B N 1
ATOM 1809 C CA . VAL B 1 1 ? -20.550 35.823 19.924 1.00 19.59 1 VAL B CA 1
ATOM 1810 C C . VAL B 1 1 ? -21.917 35.604 20.557 1.00 19.93 1 VAL B C 1
ATOM 1811 O O . VAL B 1 1 ? -22.242 34.526 21.065 1.00 19.74 1 VAL B O 1
ATOM 1815 N N . SER B 1 2 ? -22.720 36.644 20.547 1.00 20.47 2 SER B N 1
ATOM 1816 C CA . SER B 1 2 ? -24.021 36.542 21.112 1.00 20.55 2 SER B CA 1
ATOM 1817 C C . SER B 1 2 ? -25.022 37.260 20.215 1.00 20.65 2 SER B C 1
ATOM 1818 O O . SER B 1 2 ? -24.742 38.380 19.712 1.00 20.50 2 SER B O 1
ATOM 1821 N N . PHE B 1 3 ? -26.160 36.598 19.994 1.00 18.32 3 PHE B N 1
ATOM 1822 C CA . PHE B 1 3 ? -27.258 37.112 19.189 1.00 18.21 3 PHE B CA 1
ATOM 1823 C C . PHE B 1 3 ? -28.560 36.458 19.547 1.00 18.84 3 PHE B C 1
ATOM 1824 O O . PHE B 1 3 ? -28.583 35.383 20.145 1.00 18.90 3 PHE B O 1
ATOM 1832 N N . ASN B 1 4 ? -29.647 37.098 19.147 1.00 19.49 4 ASN B N 1
ATOM 1833 C CA . ASN B 1 4 ? -30.970 36.681 19.540 1.00 19.76 4 ASN B CA 1
ATOM 1834 C C . ASN B 1 4 ? -31.977 37.258 18.527 1.00 20.29 4 ASN B C 1
ATOM 1835 O O . ASN B 1 4 ? -32.267 38.474 18.500 1.00 19.45 4 ASN B O 1
ATOM 1840 N N . TYR B 1 5 ? -32.483 36.391 17.673 1.00 18.34 5 TYR B N 1
ATOM 1841 C CA . TYR B 1 5 ? -33.526 36.771 16.743 1.00 18.77 5 TYR B CA 1
ATOM 1842 C C . TYR B 1 5 ? -34.851 36.228 17.232 1.00 19.23 5 TYR B C 1
ATOM 1843 O O . TYR B 1 5 ? -35.068 35.025 17.265 1.00 17.59 5 TYR B O 1
ATOM 1852 N N . THR B 1 6 ? -35.757 37.103 17.622 1.00 21.05 6 THR B N 1
ATOM 1853 C CA . THR B 1 6 ? -37.108 36.673 17.968 1.00 21.64 6 THR B CA 1
ATOM 1854 C C . THR B 1 6 ? -37.927 36.655 16.676 1.00 22.62 6 THR B C 1
ATOM 1855 O O . THR B 1 6 ? -39.027 36.091 16.598 1.00 23.38 6 THR B O 1
ATOM 1859 N N . ARG B 1 7 ? -37.408 37.340 15.674 1.00 23.96 7 ARG B N 1
ATOM 1860 C CA . ARG B 1 7 ? -37.957 37.320 14.337 1.00 25.86 7 ARG B CA 1
ATOM 1861 C C . ARG B 1 7 ? -36.788 37.783 13.497 1.00 24.45 7 ARG B C 1
ATOM 1862 O O . ARG B 1 7 ? -35.788 38.271 14.040 1.00 24.74 7 ARG B O 1
ATOM 1870 N N . PHE B 1 8 ? -36.936 37.645 12.189 1.00 22.27 8 PHE B N 1
ATOM 1871 C CA . PHE B 1 8 ? -35.883 37.938 11.278 1.00 20.97 8 PHE B CA 1
ATOM 1872 C C . PHE B 1 8 ? -36.207 39.150 10.391 1.00 20.70 8 PHE B C 1
ATOM 1873 O O . PHE B 1 8 ? -37.203 39.172 9.676 1.00 20.31 8 PHE B O 1
ATOM 1881 N N . LYS B 1 9 ? -35.334 40.151 10.453 1.00 20.34 9 LYS B N 1
ATOM 1882 C CA . LYS B 1 9 ? -35.471 41.355 9.645 1.00 20.71 9 LYS B CA 1
ATOM 1883 C C . LYS B 1 9 ? -34.354 41.437 8.614 1.00 19.35 9 LYS B C 1
ATOM 1884 O O . LYS B 1 9 ? -33.310 40.852 8.777 1.00 17.97 9 LYS B O 1
ATOM 1890 N N . ASP B 1 10 ? -34.605 42.145 7.532 1.00 17.94 10 ASP B N 1
ATOM 1891 C CA . ASP B 1 10 ? -33.624 42.375 6.517 1.00 18.70 10 ASP B CA 1
ATOM 1892 C C . ASP B 1 10 ? -32.621 43.464 7.002 1.00 17.82 10 ASP B C 1
ATOM 1893 O O . ASP B 1 10 ? -32.609 44.576 6.486 1.00 17.69 10 ASP B O 1
ATOM 1898 N N . ASP B 1 11 ? -31.768 43.105 7.968 1.00 16.06 11 ASP B N 1
ATOM 1899 C CA . ASP B 1 11 ? -30.925 44.080 8.674 1.00 16.65 11 ASP B CA 1
ATOM 1900 C C . ASP B 1 11 ? -29.425 43.844 8.457 1.00 15.84 11 ASP B C 1
ATOM 1901 O O . ASP B 1 11 ? -28.577 44.434 9.139 1.00 16.21 11 ASP B O 1
ATOM 1906 N N . GLY B 1 12 ? -29.116 43.029 7.473 1.00 15.56 12 GLY B N 1
ATOM 1907 C CA . GLY B 1 12 ? -27.752 42.669 7.152 1.00 16.02 12 GLY B CA 1
ATOM 1908 C C . GLY B 1 12 ? -26.937 41.952 8.192 1.00 15.62 12 GLY B C 1
ATOM 1909 O O . GLY B 1 12 ? -25.707 41.872 8.055 1.00 16.11 12 GLY B O 1
ATOM 1910 N N . SER B 1 13 ? -27.616 41.396 9.199 1.00 15.85 13 SER B N 1
ATOM 1911 C CA . SER B 1 13 ? -26.944 40.621 10.232 1.00 15.48 13 SER B CA 1
ATOM 1912 C C . SER B 1 13 ? -26.685 39.201 9.815 1.00 14.96 13 SER B C 1
ATOM 1913 O O . SER B 1 13 ? -25.789 38.600 10.349 1.00 15.75 13 SER B O 1
ATOM 1916 N N . LEU B 1 14 ? -27.489 38.650 8.891 1.00 14.74 14 LEU B N 1
ATOM 1917 C CA . LEU B 1 14 ? -27.229 37.340 8.395 1.00 13.64 14 LEU B CA 1
ATOM 1918 C C . LEU B 1 14 ? -26.780 37.408 6.944 1.00 14.73 14 LEU B C 1
ATOM 1919 O O . LEU B 1 14 ? -26.923 38.441 6.250 1.00 15.43 14 LEU B O 1
ATOM 1924 N N . ILE B 1 15 ? -26.266 36.289 6.473 1.00 14.98 15 ILE B N 1
ATOM 1925 C CA . ILE B 1 15 ? -25.917 36.086 5.085 1.00 15.97 15 ILE B CA 1
ATOM 1926 C C . ILE B 1 15 ? -26.826 34.997 4.530 1.00 16.31 15 ILE B C 1
ATOM 1927 O O . ILE B 1 15 ? -26.851 33.845 5.025 1.00 17.21 15 ILE B O 1
ATOM 1932 N N . PHE B 1 16 ? -27.553 35.357 3.486 1.00 16.46 16 PHE B N 1
ATOM 1933 C CA . PHE B 1 16 ? -28.473 34.432 2.822 1.00 17.26 16 PHE B CA 1
ATOM 1934 C C . PHE B 1 16 ? -27.888 34.024 1.494 1.00 16.77 16 PHE B C 1
ATOM 1935 O O . PHE B 1 16 ? -27.375 34.853 0.750 1.00 16.03 16 PHE B O 1
ATOM 1943 N N . GLN B 1 17 ? -27.962 32.731 1.210 1.00 14.99 17 GLN B N 1
ATOM 1944 C CA . GLN B 1 17 ? -27.392 32.172 -0.003 1.00 16.37 17 GLN B CA 1
ATOM 1945 C C . GLN B 1 17 ? -28.480 31.267 -0.568 1.00 15.78 17 GLN B C 1
ATOM 1946 O O . GLN B 1 17 ? -29.292 30.745 0.198 1.00 16.36 17 GLN B O 1
ATOM 1952 N N . GLY B 1 18 ? -28.518 31.141 -1.895 1.00 15.28 18 GLY B N 1
ATOM 1953 C CA . GLY B 1 18 ? -29.456 30.299 -2.583 1.00 15.42 18 GLY B CA 1
ATOM 1954 C C . GLY B 1 18 ? -30.838 30.804 -2.263 1.00 16.73 18 GLY B C 1
ATOM 1955 O O . GLY B 1 18 ? -31.102 32.007 -2.364 1.00 16.12 18 GLY B O 1
ATOM 1956 N N . ASP B 1 19 ? -31.722 29.917 -1.833 1.00 17.03 19 ASP B N 1
ATOM 1957 C CA . ASP B 1 19 ? -33.141 30.349 -1.619 1.00 18.30 19 ASP B CA 1
ATOM 1958 C C . ASP B 1 19 ? -33.598 30.815 -0.216 1.00 17.57 19 ASP B C 1
ATOM 1959 O O . ASP B 1 19 ? -34.827 30.936 0.041 1.00 16.94 19 ASP B O 1
ATOM 1964 N N . ALA B 1 20 ? -32.640 31.131 0.664 1.00 16.60 20 ALA B N 1
ATOM 1965 C CA . ALA B 1 20 ? -32.986 31.661 1.989 1.00 17.04 20 ALA B CA 1
ATOM 1966 C C . ALA B 1 20 ? -33.483 33.088 1.820 1.00 17.52 20 ALA B C 1
ATOM 1967 O O . ALA B 1 20 ? -32.814 33.893 1.190 1.00 18.12 20 ALA B O 1
ATOM 1969 N N . LYS B 1 21 ? -34.660 33.385 2.354 1.00 18.68 21 LYS B N 1
ATOM 1970 C CA . LYS B 1 21 ? -35.160 34.777 2.411 1.00 20.12 21 LYS B CA 1
ATOM 1971 C C . LYS B 1 21 ? -36.012 34.978 3.637 1.00 20.86 21 LYS B C 1
ATOM 1972 O O . LYS B 1 21 ? -36.618 34.023 4.175 1.00 19.14 21 LYS B O 1
ATOM 1978 N N . ILE B 1 22 ? -36.092 36.241 4.045 1.00 23.47 22 ILE B N 1
ATOM 1979 C CA . ILE B 1 22 ? -37.019 36.696 5.059 1.00 25.84 22 ILE B CA 1
ATOM 1980 C C . ILE B 1 22 ? -38.429 36.674 4.461 1.00 27.66 22 ILE B C 1
ATOM 1981 O O . ILE B 1 22 ? -38.703 37.376 3.501 1.00 27.62 22 ILE B O 1
ATOM 1986 N N . TRP B 1 23 ? -39.311 35.852 5.018 1.00 28.99 23 TRP B N 1
ATOM 1987 C CA . TRP B 1 23 ? -40.703 35.799 4.549 1.00 31.91 23 TRP B CA 1
ATOM 1988 C C . TRP B 1 23 ? -41.624 36.540 5.544 1.00 31.81 23 TRP B C 1
ATOM 1989 O O . TRP B 1 23 ? -41.164 37.273 6.411 1.00 32.43 23 TRP B O 1
ATOM 2000 N N . THR B 1 24 ? -42.924 36.352 5.400 1.00 32.11 24 THR B N 1
ATOM 2001 C CA . THR B 1 24 ? -43.916 37.137 6.111 1.00 30.84 24 THR B CA 1
ATOM 2002 C C . THR B 1 24 ? -43.792 36.945 7.619 1.00 29.59 24 THR B C 1
ATOM 2003 O O . THR B 1 24 ? -43.522 35.822 8.093 1.00 29.14 24 THR B O 1
ATOM 2007 N N . ASP B 1 25 ? -43.937 38.061 8.344 1.00 27.58 25 ASP B N 1
ATOM 2008 C CA . ASP B 1 25 ? -43.895 38.107 9.805 1.00 27.01 25 ASP B CA 1
ATOM 2009 C C . ASP B 1 25 ? -42.486 37.816 10.346 1.00 24.97 25 ASP B C 1
ATOM 2010 O O . ASP B 1 25 ? -42.362 37.261 11.436 1.00 25.00 25 ASP B O 1
ATOM 2015 N N . GLY B 1 26 ? -41.449 38.173 9.575 1.00 22.07 26 GLY B N 1
ATOM 2016 C CA . GLY B 1 26 ? -40.052 37.937 9.961 1.00 20.30 26 GLY B CA 1
ATOM 2017 C C . GLY B 1 26 ? -39.684 36.470 10.165 1.00 18.21 26 GLY B C 1
ATOM 2018 O O . GLY B 1 26 ? -38.917 36.118 11.040 1.00 17.01 26 GLY B O 1
ATOM 2019 N N . ARG B 1 27 ? -40.269 35.625 9.352 1.00 17.51 27 ARG B N 1
ATOM 2020 C CA . ARG B 1 27 ? -39.914 34.212 9.321 1.00 18.83 27 ARG B CA 1
ATOM 2021 C C . ARG B 1 27 ? -38.732 34.037 8.331 1.00 17.17 27 ARG B C 1
ATOM 2022 O O . ARG B 1 27 ? -38.663 34.693 7.280 1.00 16.78 27 ARG B O 1
ATOM 2030 N N . LEU B 1 28 ? -37.779 33.215 8.722 1.00 15.81 28 LEU B N 1
ATOM 2031 C CA . LEU B 1 28 ? -36.668 32.850 7.838 1.00 15.03 28 LEU B CA 1
ATOM 2032 C C . LEU B 1 28 ? -37.094 31.634 7.021 1.00 14.94 28 LEU B C 1
ATOM 2033 O O . LEU B 1 28 ? -37.293 30.552 7.560 1.00 16.06 28 LEU B O 1
ATOM 2038 N N . ALA B 1 29 ? -37.312 31.830 5.736 1.00 14.44 29 ALA B N 1
ATOM 2039 C CA . ALA B 1 29 ? -37.851 30.782 4.876 1.00 13.51 29 ALA B CA 1
ATOM 2040 C C . ALA B 1 29 ? -36.726 30.146 4.079 1.00 13.55 29 ALA B C 1
ATOM 2041 O O . ALA B 1 29 ? -36.024 30.808 3.307 1.00 14.23 29 ALA B O 1
ATOM 2043 N N . MET B 1 30 ? -36.576 28.851 4.271 1.00 13.21 30 MET B N 1
ATOM 2044 C CA . MET B 1 30 ? -35.563 28.103 3.601 1.00 13.77 30 MET B CA 1
ATOM 2045 C C . MET B 1 30 ? -36.175 26.825 2.982 1.00 13.66 30 MET B C 1
ATOM 2046 O O . MET B 1 30 ? -36.237 25.778 3.632 1.00 15.25 30 MET B O 1
ATOM 2051 N N . PRO B 1 31 ? -36.596 26.866 1.695 1.00 14.39 31 PRO B N 1
ATOM 2052 C CA . PRO B 1 31 ? -36.518 27.899 0.676 1.00 13.75 31 PRO B CA 1
ATOM 2053 C C . PRO B 1 31 ? -37.652 28.873 0.794 1.00 14.03 31 PRO B C 1
ATOM 2054 O O . PRO B 1 31 ? -38.708 28.578 1.349 1.00 15.25 31 PRO B O 1
ATOM 2058 N N . THR B 1 32 ? -37.462 30.018 0.178 1.00 14.86 32 THR B N 1
ATOM 2059 C CA . THR B 1 32 ? -38.523 31.005 0.124 1.00 15.70 32 THR B CA 1
ATOM 2060 C C . THR B 1 32 ? -39.660 30.451 -0.724 1.00 16.07 32 THR B C 1
ATOM 2061 O O . THR B 1 32 ? -40.832 30.611 -0.399 1.00 17.58 32 THR B O 1
ATOM 2065 N N . ASP B 1 33 ? -39.319 29.731 -1.770 1.00 15.59 33 ASP B N 1
ATOM 2066 C CA . ASP B 1 33 ? -40.333 29.191 -2.665 1.00 14.58 33 ASP B CA 1
ATOM 2067 C C . ASP B 1 33 ? -40.121 27.695 -2.868 1.00 13.57 33 ASP B C 1
ATOM 2068 O O . ASP B 1 33 ? -39.354 27.289 -3.717 1.00 12.57 33 ASP B O 1
ATOM 2073 N N . PRO B 1 34 ? -40.840 26.879 -2.109 1.00 14.34 34 PRO B N 1
ATOM 2074 C CA . PRO B 1 34 ? -40.620 25.440 -2.214 1.00 14.91 34 PRO B CA 1
ATOM 2075 C C . PRO B 1 34 ? -41.185 24.826 -3.502 1.00 15.60 34 PRO B C 1
ATOM 2076 O O . PRO B 1 34 ? -41.028 23.610 -3.712 1.00 17.38 34 PRO B O 1
ATOM 2080 N N . LEU B 1 35 ? -41.793 25.642 -4.361 1.00 14.95 35 LEU B N 1
ATOM 2081 C CA . LEU B 1 35 ? -42.317 25.161 -5.669 1.00 15.89 35 LEU B CA 1
ATOM 2082 C C . LEU B 1 35 ? -41.166 24.995 -6.634 1.00 15.84 35 LEU B C 1
ATOM 2083 O O . LEU B 1 35 ? -41.240 24.177 -7.556 1.00 15.12 35 LEU B O 1
ATOM 2088 N N . VAL B 1 36 ? -40.108 25.779 -6.417 1.00 15.21 36 VAL B N 1
ATOM 2089 C CA . VAL B 1 36 ? -38.890 25.531 -7.144 1.00 16.72 36 VAL B CA 1
ATOM 2090 C C . VAL B 1 36 ? -38.311 24.188 -6.784 1.00 16.16 36 VAL B C 1
ATOM 2091 O O . VAL B 1 36 ? -38.245 23.772 -5.623 1.00 15.69 36 VAL B O 1
ATOM 2095 N N . ASN B 1 37 ? -37.904 23.519 -7.833 1.00 17.34 37 ASN B N 1
ATOM 2096 C CA . ASN B 1 37 ? -37.363 22.201 -7.712 1.00 18.51 37 ASN B CA 1
ATOM 2097 C C . ASN B 1 37 ? -35.882 22.263 -7.267 1.00 17.72 37 ASN B C 1
ATOM 2098 O O . ASN B 1 37 ? -35.124 23.106 -7.725 1.00 18.38 37 ASN B O 1
ATOM 2103 N N . ARG B 1 38 ? -35.506 21.432 -6.303 1.00 15.81 38 ARG B N 1
ATOM 2104 C CA . ARG B 1 38 ? -34.114 21.264 -5.844 1.00 15.36 38 ARG B CA 1
ATOM 2105 C C . ARG B 1 38 ? -33.512 22.553 -5.301 1.00 13.60 38 ARG B C 1
ATOM 2106 O O . ARG B 1 38 ? -32.549 23.061 -5.822 1.00 12.60 38 ARG B O 1
ATOM 2114 N N . THR B 1 39 ? -34.139 23.081 -4.262 1.00 13.30 39 THR B N 1
ATOM 2115 C CA . THR B 1 39 ? -33.653 24.280 -3.646 1.00 13.21 39 THR B CA 1
ATOM 2116 C C . THR B 1 39 ? -32.553 23.983 -2.680 1.00 12.71 39 THR B C 1
ATOM 2117 O O . THR B 1 39 ? -32.500 22.905 -2.121 1.00 12.69 39 THR B O 1
ATOM 2121 N N . THR B 1 40 ? -31.653 24.950 -2.565 1.00 12.72 40 THR B N 1
ATOM 2122 C CA . THR B 1 40 ? -30.660 24.975 -1.524 1.00 13.28 40 THR B CA 1
ATOM 2123 C C . THR B 1 40 ? -30.671 26.397 -0.987 1.00 12.74 40 THR B C 1
ATOM 2124 O O . THR B 1 40 ? -30.731 27.354 -1.743 1.00 12.99 40 THR B O 1
ATOM 2128 N N . SER B 1 41 ? -30.616 26.499 0.333 1.00 12.78 41 SER B N 1
ATOM 2129 C CA . SER B 1 41 ? -30.672 27.757 1.014 1.00 12.45 41 SER B CA 1
ATOM 2130 C C . SER B 1 41 ? -29.687 27.630 2.175 1.00 11.67 41 SER B C 1
ATOM 2131 O O . SER B 1 41 ? -29.640 26.587 2.860 1.00 10.11 41 SER B O 1
ATOM 2134 N N . HIS B 1 42 ? -28.911 28.686 2.359 1.00 11.09 42 HIS B N 1
ATOM 2135 C CA . HIS B 1 42 ? -28.065 28.890 3.533 1.00 11.47 42 HIS B CA 1
ATOM 2136 C C . HIS B 1 42 ? -28.469 30.210 4.154 1.00 11.82 42 HIS B C 1
ATOM 2137 O O . HIS B 1 42 ? -28.783 31.148 3.423 1.00 12.29 42 HIS B O 1
ATOM 2144 N N . ALA B 1 43 ? -28.425 30.270 5.483 1.00 11.63 43 ALA B N 1
ATOM 2145 C CA . ALA B 1 43 ? -28.700 31.486 6.261 1.00 12.43 43 ALA B CA 1
ATOM 2146 C C . ALA B 1 43 ? -27.665 31.429 7.361 1.00 11.73 43 ALA B C 1
ATOM 2147 O O . ALA B 1 43 ? -27.733 30.602 8.263 1.00 11.71 43 ALA B O 1
ATOM 2149 N N . LEU B 1 44 ? -26.642 32.240 7.214 1.00 12.60 44 LEU B N 1
ATOM 2150 C CA . LEU B 1 44 ? -25.519 32.190 8.172 1.00 12.96 44 LEU B CA 1
ATOM 2151 C C . LEU B 1 44 ? -25.494 33.484 8.953 1.00 12.72 44 LEU B C 1
ATOM 2152 O O . LEU B 1 44 ? -25.819 34.533 8.386 1.00 13.73 44 LEU B O 1
ATOM 2157 N N . TYR B 1 45 ? -25.098 33.432 10.214 1.00 12.47 45 TYR B N 1
ATOM 2158 C CA . TYR B 1 45 ? -24.793 34.653 10.948 1.00 13.80 45 TYR B CA 1
ATOM 2159 C C . TYR B 1 45 ? -23.635 35.333 10.209 1.00 14.65 45 TYR B C 1
ATOM 2160 O O . TYR B 1 45 ? -22.679 34.656 9.786 1.00 14.64 45 TYR B O 1
ATOM 2169 N N . ALA B 1 46 ? -23.702 36.661 10.071 1.00 15.99 46 ALA B N 1
ATOM 2170 C CA . ALA B 1 46 ? -22.807 37.301 9.148 1.00 17.44 46 ALA B CA 1
ATOM 2171 C C . ALA B 1 46 ? -21.448 37.661 9.704 1.00 17.72 46 ALA B C 1
ATOM 2172 O O . ALA B 1 46 ? -20.738 38.373 9.055 1.00 18.80 46 ALA B O 1
ATOM 2174 N N . THR B 1 47 ? -21.101 37.152 10.882 1.00 17.59 47 THR B N 1
ATOM 2175 C CA . THR B 1 47 ? -19.800 37.423 11.547 1.00 19.74 47 THR B CA 1
ATOM 2176 C C . THR B 1 47 ? -19.252 36.031 11.902 1.00 16.99 47 THR B C 1
ATOM 2177 O O . THR B 1 47 ? -20.027 35.191 12.325 1.00 16.26 47 THR B O 1
ATOM 2181 N N . PRO B 1 48 ? -17.933 35.783 11.682 1.00 17.86 48 PRO B N 1
ATOM 2182 C CA . PRO B 1 48 ? -17.367 34.490 12.058 1.00 17.04 48 PRO B CA 1
ATOM 2183 C C . PRO B 1 48 ? -17.466 34.284 13.560 1.00 17.58 48 PRO B C 1
ATOM 2184 O O . PRO B 1 48 ? -17.489 35.226 14.342 1.00 16.59 48 PRO B O 1
ATOM 2188 N N . VAL B 1 49 ? -17.599 33.034 13.955 1.00 16.86 49 VAL B N 1
ATOM 2189 C CA . VAL B 1 49 ? -17.629 32.723 15.326 1.00 15.75 49 VAL B CA 1
ATOM 2190 C C . VAL B 1 49 ? -16.269 32.055 15.600 1.00 16.04 49 VAL B C 1
ATOM 2191 O O . VAL B 1 49 ? -15.986 31.007 15.016 1.00 15.19 49 VAL B O 1
ATOM 2195 N N . PRO B 1 50 ? -15.487 32.615 16.549 1.00 16.39 50 PRO B N 1
ATOM 2196 C CA . PRO B 1 50 ? -14.281 31.936 16.939 1.00 16.87 50 PRO B CA 1
ATOM 2197 C C . PRO B 1 50 ? -14.624 30.756 17.879 1.00 16.27 50 PRO B C 1
ATOM 2198 O O . PRO B 1 50 ? -15.177 30.931 18.963 1.00 17.79 50 PRO B O 1
ATOM 2202 N N . ILE B 1 51 ? -14.382 29.542 17.397 1.00 15.71 51 ILE B N 1
ATOM 2203 C CA . ILE B 1 51 ? -14.658 28.326 18.151 1.00 15.79 51 ILE B CA 1
ATOM 2204 C C . ILE B 1 51 ? -13.417 27.761 18.847 1.00 15.88 51 ILE B C 1
ATOM 2205 O O . ILE B 1 51 ? -13.503 26.910 19.699 1.00 15.90 51 ILE B O 1
ATOM 2210 N N . TRP B 1 52 ? -12.251 28.217 18.451 1.00 17.28 52 TRP B N 1
ATOM 2211 C CA . TRP B 1 52 ? -11.065 27.866 19.197 1.00 20.11 52 TRP B CA 1
ATOM 2212 C C . TRP B 1 52 ? -9.948 28.838 18.885 1.00 21.14 52 TRP B C 1
ATOM 2213 O O . TRP B 1 52 ? -9.978 29.590 17.893 1.00 19.74 52 TRP B O 1
ATOM 2224 N N . ASP B 1 53 ? -8.984 28.829 19.783 1.00 23.80 53 ASP B N 1
ATOM 2225 C CA . ASP B 1 53 ? -7.945 29.849 19.789 1.00 26.97 53 ASP B CA 1
ATOM 2226 C C . ASP B 1 53 ? -6.564 29.191 19.754 1.00 27.81 53 ASP B C 1
ATOM 2227 O O . ASP B 1 53 ? -6.247 28.377 20.642 1.00 27.33 53 ASP B O 1
ATOM 2232 N N . SER B 1 54 ? -5.804 29.494 18.688 1.00 29.24 54 SER B N 1
ATOM 2233 C CA . SER B 1 54 ? -4.484 28.882 18.403 1.00 31.40 54 SER B CA 1
ATOM 2234 C C . SER B 1 54 ? -3.468 29.046 19.533 1.00 31.56 54 SER B C 1
ATOM 2235 O O . SER B 1 54 ? -2.855 28.073 19.954 1.00 31.95 54 SER B O 1
ATOM 2238 N N . ALA B 1 55 ? -3.292 30.273 20.017 1.00 32.34 55 ALA B N 1
ATOM 2239 C CA . ALA B 1 55 ? -2.346 30.550 21.102 1.00 33.62 55 ALA B CA 1
ATOM 2240 C C . ALA B 1 55 ? -2.538 29.652 22.334 1.00 33.89 55 ALA B C 1
ATOM 2241 O O . ALA B 1 55 ? -1.587 29.058 22.842 1.00 35.06 55 ALA B O 1
ATOM 2243 N N . THR B 1 56 ? -3.775 29.539 22.808 1.00 33.64 56 THR B N 1
ATOM 2244 C CA . THR B 1 56 ? -4.035 28.891 24.091 1.00 32.96 56 THR B CA 1
ATOM 2245 C C . THR B 1 56 ? -4.562 27.487 23.878 1.00 32.23 56 THR B C 1
ATOM 2246 O O . THR B 1 56 ? -4.529 26.654 24.791 1.00 32.82 56 THR B O 1
ATOM 2250 N N . GLY B 1 57 ? -5.047 27.229 22.662 1.00 30.70 57 GLY B N 1
ATOM 2251 C CA . GLY B 1 57 ? -5.598 25.942 22.316 1.00 29.53 57 GLY B CA 1
ATOM 2252 C C . GLY B 1 57 ? -6.994 25.729 22.880 1.00 28.82 57 GLY B C 1
ATOM 2253 O O . GLY B 1 57 ? -7.570 24.681 22.647 1.00 28.16 57 GLY B O 1
ATOM 2254 N N . ASN B 1 58 ? -7.515 26.688 23.655 1.00 28.04 58 ASN B N 1
ATOM 2255 C CA . ASN B 1 58 ? -8.918 26.639 24.149 1.00 28.88 58 ASN B CA 1
ATOM 2256 C C . ASN B 1 58 ? -9.970 26.570 23.034 1.00 27.74 58 ASN B C 1
ATOM 2257 O O . ASN B 1 58 ? -9.789 27.186 21.988 1.00 26.65 58 ASN B O 1
ATOM 2262 N N . VAL B 1 59 ? -11.052 25.840 23.303 1.00 26.52 59 VAL B N 1
ATOM 2263 C CA . VAL B 1 59 ? -12.198 25.681 22.400 1.00 26.00 59 VAL B CA 1
ATOM 2264 C C . VAL B 1 59 ? -13.386 26.450 23.051 1.00 24.17 59 VAL B C 1
ATOM 2265 O O . VAL B 1 59 ? -13.418 26.571 24.276 1.00 24.73 59 VAL B O 1
ATOM 2269 N N . ALA B 1 60 ? -14.250 27.075 22.241 1.00 21.27 60 ALA B N 1
ATOM 2270 C CA . ALA B 1 60 ? -15.430 27.783 22.741 1.00 19.11 60 ALA B CA 1
ATOM 2271 C C . ALA B 1 60 ? -16.463 26.784 23.218 1.00 17.09 60 ALA B C 1
ATOM 2272 O O . ALA B 1 60 ? -16.503 25.626 22.787 1.00 16.07 60 ALA B O 1
ATOM 2274 N N . SER B 1 61 ? -17.312 27.262 24.089 1.00 15.54 61 SER B N 1
ATOM 2275 C CA . SER B 1 61 ? -18.551 26.608 24.339 1.00 15.44 61 SER B CA 1
ATOM 2276 C C . SER B 1 61 ? -19.610 27.436 23.735 1.00 15.47 61 SER B C 1
ATOM 2277 O O . SER B 1 61 ? -19.480 28.671 23.639 1.00 16.35 61 SER B O 1
ATOM 2280 N N . PHE B 1 62 ? -20.708 26.784 23.398 1.00 14.75 62 PHE B N 1
ATOM 2281 C CA . PHE B 1 62 ? -21.821 27.535 22.900 1.00 13.99 62 PHE B CA 1
ATOM 2282 C C . PHE B 1 62 ? -23.120 26.936 23.288 1.00 13.56 62 PHE B C 1
ATOM 2283 O O . PHE B 1 62 ? -23.205 25.755 23.583 1.00 12.63 62 PHE B O 1
ATOM 2291 N N . ILE B 1 63 ? -24.123 27.791 23.394 1.00 13.50 63 ILE B N 1
ATOM 2292 C CA . ILE B 1 63 ? -25.472 27.356 23.437 1.00 14.10 63 ILE B CA 1
ATOM 2293 C C . ILE B 1 63 ? -26.266 28.144 22.376 1.00 14.03 63 ILE B C 1
ATOM 2294 O O . ILE B 1 63 ? -26.045 29.334 22.153 1.00 14.24 63 ILE B O 1
ATOM 2299 N N . THR B 1 64 ? -27.175 27.440 21.726 1.00 14.48 64 THR B N 1
ATOM 2300 C CA . THR B 1 64 ? -28.017 28.019 20.679 1.00 12.87 64 THR B CA 1
ATOM 2301 C C . THR B 1 64 ? -29.392 27.367 20.693 1.00 14.19 64 THR B C 1
ATOM 2302 O O . THR B 1 64 ? -29.514 26.157 20.943 1.00 14.21 64 THR B O 1
ATOM 2306 N N . SER B 1 65 ? -30.431 28.173 20.454 1.00 14.12 65 SER B N 1
ATOM 2307 C CA . SER B 1 65 ? -31.794 27.649 20.332 1.00 14.90 65 SER B CA 1
ATOM 2308 C C . SER B 1 65 ? -32.440 28.284 19.125 1.00 13.19 65 SER B C 1
ATOM 2309 O O . SER B 1 65 ? -32.129 29.403 18.733 1.00 13.29 65 SER B O 1
ATOM 2312 N N . PHE B 1 66 ? -33.329 27.534 18.517 1.00 13.06 66 PHE B N 1
ATOM 2313 C CA . PHE B 1 66 ? -34.100 28.047 17.437 1.00 11.65 66 PHE B CA 1
ATOM 2314 C C . PHE B 1 66 ? -35.343 27.241 17.374 1.00 12.71 66 PHE B C 1
ATOM 2315 O O . PHE B 1 66 ? -35.324 26.050 17.739 1.00 12.43 66 PHE B O 1
ATOM 2323 N N . SER B 1 67 ? -36.399 27.876 16.857 1.00 11.84 67 SER B N 1
ATOM 2324 C CA . SER B 1 67 ? -37.694 27.247 16.726 1.00 12.68 67 SER B CA 1
ATOM 2325 C C . SER B 1 67 ? -38.011 27.349 15.243 1.00 11.72 67 SER B C 1
ATOM 2326 O O . SER B 1 67 ? -37.556 28.250 14.562 1.00 10.64 67 SER B O 1
ATOM 2329 N N . PHE B 1 68 ? -38.673 26.343 14.706 1.00 12.42 68 PHE B N 1
ATOM 2330 C CA . PHE B 1 68 ? -38.833 26.262 13.266 1.00 12.98 68 PHE B CA 1
ATOM 2331 C C . PHE B 1 68 ? -39.986 25.308 13.080 1.00 14.04 68 PHE B C 1
ATOM 2332 O O . PHE B 1 68 ? -40.427 24.697 14.044 1.00 14.40 68 PHE B O 1
ATOM 2340 N N . ILE B 1 69 ? -40.511 25.254 11.861 1.00 15.45 69 ILE B N 1
ATOM 2341 C CA . ILE B 1 69 ? -41.622 24.382 11.537 1.00 17.21 69 ILE B CA 1
ATOM 2342 C C . ILE B 1 69 ? -41.257 23.932 10.140 1.00 14.70 69 ILE B C 1
ATOM 2343 O O . ILE B 1 69 ? -40.791 24.733 9.296 1.00 14.28 69 ILE B O 1
ATOM 2348 N N . VAL B 1 70 ? -41.432 22.640 9.875 1.00 13.28 70 VAL B N 1
ATOM 2349 C CA . VAL B 1 70 ? -41.313 22.160 8.504 1.00 14.43 70 VAL B CA 1
ATOM 2350 C C . VAL B 1 70 ? -42.730 21.801 8.058 1.00 14.30 70 VAL B C 1
ATOM 2351 O O . VAL B 1 70 ? -43.535 21.286 8.856 1.00 15.50 70 VAL B O 1
ATOM 2355 N N . SER B 1 71 ? -43.039 22.095 6.798 1.00 14.40 71 SER B N 1
ATOM 2356 C CA . SER B 1 71 ? -44.427 21.979 6.359 1.00 15.12 71 SER B CA 1
ATOM 2357 C C . SER B 1 71 ? -44.496 21.346 5.008 1.00 14.52 71 SER B C 1
ATOM 2358 O O . SER B 1 71 ? -43.691 21.676 4.114 1.00 15.11 71 SER B O 1
ATOM 2361 N N . ASN B 1 72 ? -45.470 20.459 4.829 1.00 13.71 72 ASN B N 1
ATOM 2362 C CA . ASN B 1 72 ? -45.602 19.817 3.519 1.00 14.54 72 ASN B CA 1
ATOM 2363 C C . ASN B 1 72 ? -46.039 20.823 2.455 1.00 13.23 72 ASN B C 1
ATOM 2364 O O . ASN B 1 72 ? -46.643 21.857 2.758 1.00 12.00 72 ASN B O 1
ATOM 2369 N N . VAL B 1 73 ? -45.738 20.493 1.217 1.00 12.89 73 VAL B N 1
ATOM 2370 C CA . VAL B 1 73 ? -46.376 21.142 0.091 1.00 14.42 73 VAL B CA 1
ATOM 2371 C C . VAL B 1 73 ? -47.408 20.116 -0.408 1.00 16.57 73 VAL B C 1
ATOM 2372 O O . VAL B 1 73 ? -47.052 18.953 -0.691 1.00 14.21 73 VAL B O 1
ATOM 2376 N N . GLN B 1 74 ? -48.673 20.545 -0.522 1.00 18.46 74 GLN B N 1
ATOM 2377 C CA . GLN B 1 74 ? -49.783 19.618 -0.850 1.00 21.65 74 GLN B CA 1
ATOM 2378 C C . GLN B 1 74 ? -49.469 18.801 -2.102 1.00 19.50 74 GLN B C 1
ATOM 2379 O O . GLN B 1 74 ? -49.147 19.374 -3.113 1.00 18.35 74 GLN B O 1
ATOM 2385 N N . ARG B 1 75 ? -49.601 17.467 -2.018 1.00 18.87 75 ARG B N 1
ATOM 2386 C CA . ARG B 1 75 ? -49.464 16.489 -3.132 1.00 19.06 75 ARG B CA 1
ATOM 2387 C C . ARG B 1 75 ? -48.032 15.965 -3.236 1.00 18.78 75 ARG B C 1
ATOM 2388 O O . ARG B 1 75 ? -47.763 14.954 -3.901 1.00 18.48 75 ARG B O 1
ATOM 2396 N N . TYR B 1 76 ? -47.106 16.669 -2.585 1.00 18.03 76 TYR B N 1
ATOM 2397 C CA . TYR B 1 76 ? -45.689 16.310 -2.640 1.00 17.78 76 TYR B CA 1
ATOM 2398 C C . TYR B 1 76 ? -45.195 15.619 -1.389 1.00 16.66 76 TYR B C 1
ATOM 2399 O O . TYR B 1 76 ? -45.519 16.021 -0.284 1.00 16.43 76 TYR B O 1
ATOM 2408 N N . PRO B 1 77 ? -44.348 14.590 -1.561 1.00 16.71 77 PRO B N 1
ATOM 2409 C CA . PRO B 1 77 ? -43.716 14.011 -0.373 1.00 14.83 77 PRO B CA 1
ATOM 2410 C C . PRO B 1 77 ? -42.635 14.993 0.159 1.00 15.11 77 PRO B C 1
ATOM 2411 O O . PRO B 1 77 ? -42.176 15.824 -0.589 1.00 14.33 77 PRO B O 1
ATOM 2415 N N . PRO B 1 78 ? -42.345 14.979 1.474 1.00 15.49 78 PRO B N 1
ATOM 2416 C CA . PRO B 1 78 ? -41.460 15.954 2.099 1.00 15.15 78 PRO B CA 1
ATOM 2417 C C . PRO B 1 78 ? -39.987 15.631 1.852 1.00 14.81 78 PRO B C 1
ATOM 2418 O O . PRO B 1 78 ? -39.594 14.473 1.928 1.00 14.66 78 PRO B O 1
ATOM 2422 N N . THR B 1 79 ? -39.193 16.641 1.538 1.00 14.20 79 THR B N 1
ATOM 2423 C CA . THR B 1 79 ? -37.725 16.532 1.585 1.00 14.31 79 THR B CA 1
ATOM 2424 C C . THR B 1 79 ? -37.157 17.931 1.612 1.00 12.52 79 THR B C 1
ATOM 2425 O O . THR B 1 79 ? -37.879 18.872 1.342 1.00 11.61 79 THR B O 1
ATOM 2429 N N . ASP B 1 80 ? -35.884 18.094 1.942 1.00 12.32 80 ASP B N 1
ATOM 2430 C CA . ASP B 1 80 ? -34.995 17.047 2.432 1.00 13.10 80 ASP B CA 1
ATOM 2431 C C . ASP B 1 80 ? -34.650 17.257 3.894 1.00 13.30 80 ASP B C 1
ATOM 2432 O O . ASP B 1 80 ? -34.336 16.294 4.631 1.00 15.09 80 ASP B O 1
ATOM 2437 N N . GLY B 1 81 ? -34.658 18.522 4.319 1.00 13.57 81 GLY B N 1
ATOM 2438 C CA . GLY B 1 81 ? -34.276 18.823 5.680 1.00 14.08 81 GLY B CA 1
ATOM 2439 C C . GLY B 1 81 ? -33.700 20.223 5.847 1.00 14.63 81 GLY B C 1
ATOM 2440 O O . GLY B 1 81 ? -33.474 20.957 4.877 1.00 13.43 81 GLY B O 1
ATOM 2441 N N . VAL B 1 82 ? -33.532 20.576 7.104 1.00 13.38 82 VAL B N 1
ATOM 2442 C CA . VAL B 1 82 ? -32.907 21.781 7.504 1.00 12.09 82 VAL B CA 1
ATOM 2443 C C . VAL B 1 82 ? -31.899 21.350 8.572 1.00 13.01 82 VAL B C 1
ATOM 2444 O O . VAL B 1 82 ? -32.169 20.449 9.388 1.00 13.05 82 VAL B O 1
ATOM 2448 N N . VAL B 1 83 ? -30.747 22.008 8.566 1.00 12.61 83 VAL B N 1
ATOM 2449 C CA . VAL B 1 83 ? -29.655 21.670 9.462 1.00 12.14 83 VAL B CA 1
ATOM 2450 C C . VAL B 1 83 ? -29.158 22.947 10.125 1.00 11.59 83 VAL B C 1
ATOM 2451 O O . VAL B 1 83 ? -29.143 23.994 9.503 1.00 10.30 83 VAL B O 1
ATOM 2455 N N . PHE B 1 84 ? -28.743 22.840 11.381 1.00 10.74 84 PHE B N 1
ATOM 2456 C CA . PHE B 1 84 ? -27.869 23.866 11.970 1.00 10.04 84 PHE B CA 1
ATOM 2457 C C . PHE B 1 84 ? -26.458 23.385 11.744 1.00 10.24 84 PHE B C 1
ATOM 2458 O O . PHE B 1 84 ? -26.178 22.226 11.970 1.00 12.87 84 PHE B O 1
ATOM 2466 N N . PHE B 1 85 ? -25.560 24.235 11.254 1.00 10.45 85 PHE B N 1
ATOM 2467 C CA . PHE B 1 85 ? -24.214 23.743 10.978 1.00 10.80 85 PHE B CA 1
ATOM 2468 C C . PHE B 1 85 ? -23.117 24.770 11.224 1.00 10.65 85 PHE B C 1
ATOM 2469 O O . PHE B 1 85 ? -23.343 25.967 11.147 1.00 11.07 85 PHE B O 1
ATOM 2477 N N . LEU B 1 86 ? -21.914 24.250 11.471 1.00 10.04 86 LEU B N 1
ATOM 2478 C CA . LEU B 1 86 ? -20.703 25.043 11.524 1.00 10.46 86 LEU B CA 1
ATOM 2479 C C . LEU B 1 86 ? -19.845 24.597 10.376 1.00 10.76 86 LEU B C 1
ATOM 2480 O O . LEU B 1 86 ? -19.686 23.403 10.113 1.00 11.10 86 LEU B O 1
ATOM 2485 N N . ALA B 1 87 ? -19.228 25.557 9.717 1.00 11.93 87 ALA B N 1
ATOM 2486 C CA . ALA B 1 87 ? -18.354 25.236 8.635 1.00 11.85 87 ALA B CA 1
ATOM 2487 C C . ALA B 1 87 ? -17.250 26.291 8.582 1.00 12.01 87 ALA B C 1
ATOM 2488 O O . ALA B 1 87 ? -17.418 27.389 9.107 1.00 11.29 87 ALA B O 1
ATOM 2490 N N . PRO B 1 88 ? -16.082 25.942 8.011 1.00 13.82 88 PRO B N 1
ATOM 2491 C CA . PRO B 1 88 ? -15.031 26.969 7.949 1.00 13.30 88 PRO B CA 1
ATOM 2492 C C . PRO B 1 88 ? -15.597 28.302 7.467 1.00 13.58 88 PRO B C 1
ATOM 2493 O O . PRO B 1 88 ? -16.380 28.367 6.488 1.00 12.93 88 PRO B O 1
ATOM 2497 N N . TRP B 1 89 ? -15.208 29.367 8.152 1.00 14.14 89 TRP B N 1
ATOM 2498 C CA . TRP B 1 89 ? -15.593 30.708 7.692 1.00 15.67 89 TRP B CA 1
ATOM 2499 C C . TRP B 1 89 ? -15.089 30.934 6.277 1.00 16.19 89 TRP B C 1
ATOM 2500 O O . TRP B 1 89 ? -13.920 30.731 5.996 1.00 18.43 89 TRP B O 1
ATOM 2511 N N . GLY B 1 90 ? -15.993 31.314 5.384 1.00 17.12 90 GLY B N 1
ATOM 2512 C CA . GLY B 1 90 ? -15.684 31.418 3.974 1.00 17.44 90 GLY B CA 1
ATOM 2513 C C . GLY B 1 90 ? -16.253 30.306 3.124 1.00 17.25 90 GLY B C 1
ATOM 2514 O O . GLY B 1 90 ? -16.239 30.417 1.897 1.00 18.29 90 GLY B O 1
ATOM 2515 N N . THR B 1 91 ? -16.711 29.242 3.781 1.00 18.47 91 THR B N 1
ATOM 2516 C CA . THR B 1 91 ? -17.561 28.142 3.197 1.00 19.50 91 THR B CA 1
ATOM 2517 C C . THR B 1 91 ? -18.608 28.681 2.246 1.00 18.41 91 THR B C 1
ATOM 2518 O O . THR B 1 91 ? -19.158 29.735 2.479 1.00 15.87 91 THR B O 1
ATOM 2522 N N . GLU B 1 92 ? -18.876 27.929 1.183 1.00 19.19 92 GLU B N 1
ATOM 2523 C CA . GLU B 1 92 ? -19.926 28.260 0.219 1.00 19.40 92 GLU B CA 1
ATOM 2524 C C . GLU B 1 92 ? -20.821 27.025 0.064 1.00 19.33 92 GLU B C 1
ATOM 2525 O O . GLU B 1 92 ? -20.434 25.934 0.471 1.00 20.71 92 GLU B O 1
ATOM 2531 N N . ILE B 1 93 ? -22.036 27.176 -0.443 1.00 17.71 93 ILE B N 1
ATOM 2532 C CA . ILE B 1 93 ? -22.828 25.964 -0.687 1.00 16.62 93 ILE B CA 1
ATOM 2533 C C . ILE B 1 93 ? -21.918 25.047 -1.559 1.00 16.37 93 ILE B C 1
ATOM 2534 O O . ILE B 1 93 ? -21.421 25.485 -2.612 1.00 14.25 93 ILE B O 1
ATOM 2539 N N . PRO B 1 94 ? -21.679 23.787 -1.121 1.00 16.70 94 PRO B N 1
ATOM 2540 C CA . PRO B 1 94 ? -20.817 22.925 -1.936 1.00 16.92 94 PRO B CA 1
ATOM 2541 C C . PRO B 1 94 ? -21.443 22.542 -3.261 1.00 17.33 94 PRO B C 1
ATOM 2542 O O . PRO B 1 94 ? -22.658 22.489 -3.371 1.00 18.00 94 PRO B O 1
ATOM 2546 N N . PRO B 1 95 ? -20.603 22.222 -4.260 1.00 18.41 95 PRO B N 1
ATOM 2547 C CA . PRO B 1 95 ? -21.148 21.635 -5.470 1.00 17.75 95 PRO B CA 1
ATOM 2548 C C . PRO B 1 95 ? -21.722 20.270 -5.108 1.00 16.82 95 PRO B C 1
ATOM 2549 O O . PRO B 1 95 ? -21.318 19.685 -4.072 1.00 15.96 95 PRO B O 1
ATOM 2553 N N . ASN B 1 96 ? -22.679 19.796 -5.910 1.00 15.87 96 ASN B N 1
ATOM 2554 C CA . ASN B 1 96 ? -23.229 18.442 -5.755 1.00 16.49 96 ASN B CA 1
ATOM 2555 C C . ASN B 1 96 ? -23.841 18.242 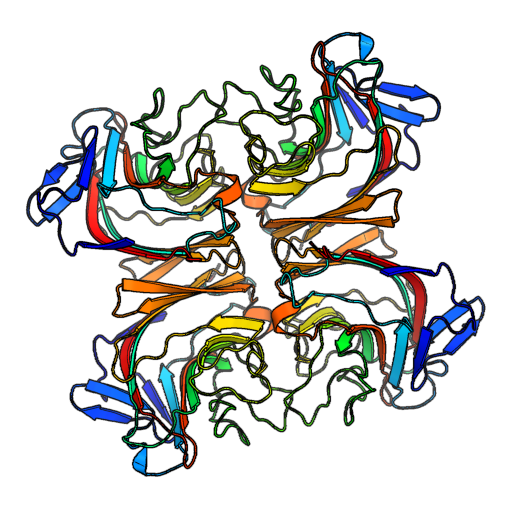-4.368 1.00 14.75 96 ASN B C 1
ATOM 2556 O O . ASN B 1 96 ? -23.768 17.146 -3.819 1.00 14.50 96 ASN B O 1
ATOM 2561 N N . SER B 1 97 ? -24.452 19.307 -3.817 1.00 14.45 97 SER B N 1
ATOM 2562 C CA . SER B 1 97 ? -24.954 19.301 -2.426 1.00 13.74 97 SER B CA 1
ATOM 2563 C C . SER B 1 97 ? -26.468 19.392 -2.345 1.00 13.71 97 SER B C 1
ATOM 2564 O O . SER B 1 97 ? -27.028 19.583 -1.277 1.00 13.47 97 SER B O 1
ATOM 2567 N N . GLN B 1 98 ? -27.129 19.206 -3.478 1.00 12.92 98 GLN B N 1
ATOM 2568 C CA . GLN B 1 98 ? -28.592 19.204 -3.531 1.00 13.00 98 GLN B CA 1
ATOM 2569 C C . GLN B 1 98 ? -29.256 18.031 -2.822 1.00 12.72 98 GLN B C 1
ATOM 2570 O O . GLN B 1 98 ? -28.611 16.993 -2.607 1.00 13.59 98 GLN B O 1
ATOM 2576 N N . GLY B 1 99 ? -30.528 18.223 -2.477 1.00 11.64 99 GLY B N 1
ATOM 2577 C CA . GLY B 1 99 ? -31.363 17.184 -1.945 1.00 11.23 99 GLY B CA 1
ATOM 2578 C C . GLY B 1 99 ? -30.852 16.571 -0.648 1.00 11.25 99 GLY B C 1
ATOM 2579 O O . GLY B 1 99 ? -30.700 17.263 0.376 1.00 11.28 99 GLY B O 1
ATOM 2580 N N . GLY B 1 100 ? -30.608 15.251 -0.678 1.00 12.28 100 GLY B N 1
ATOM 2581 C CA . GLY B 1 100 ? -30.309 14.489 0.527 1.00 12.05 100 GLY B CA 1
ATOM 2582 C C . GLY B 1 100 ? -28.980 14.893 1.178 1.00 13.23 100 GLY B C 1
ATOM 2583 O O . GLY B 1 100 ? -28.682 14.499 2.318 1.00 12.35 100 GLY B O 1
ATOM 2584 N N . TYR B 1 101 ? -28.185 15.624 0.420 1.00 13.27 101 TYR B N 1
ATOM 2585 C CA . TYR B 1 101 ? -26.903 16.114 0.860 1.00 14.27 101 TYR B CA 1
ATOM 2586 C C . TYR B 1 101 ? -26.983 17.456 1.582 1.00 13.83 101 TYR B C 1
ATOM 2587 O O . TYR B 1 101 ? -25.928 17.974 2.033 1.00 12.67 101 TYR B O 1
ATOM 2596 N N . LEU B 1 102 ? -28.214 18.009 1.634 1.00 12.10 102 LEU B N 1
ATOM 2597 C CA . LEU B 1 102 ? -28.599 19.053 2.590 1.00 13.21 102 LEU B CA 1
ATOM 2598 C C . LEU B 1 102 ? -27.811 20.373 2.465 1.00 13.45 102 LEU B C 1
ATOM 2599 O O . LEU B 1 102 ? -27.773 21.198 3.417 1.00 13.00 102 LEU B O 1
ATOM 2604 N N . GLY B 1 103 ? -27.224 20.575 1.283 1.00 13.02 103 GLY B N 1
ATOM 2605 C CA . GLY B 1 103 ? -26.447 21.808 0.992 1.00 13.53 103 GLY B CA 1
ATOM 2606 C C . GLY B 1 103 ? -25.201 21.902 1.850 1.00 13.86 103 GLY B C 1
ATOM 2607 O O . GLY B 1 103 ? -24.662 22.971 2.038 1.00 13.24 103 GLY B O 1
ATOM 2608 N N . ILE B 1 104 ? -24.767 20.770 2.411 1.00 14.25 104 ILE B N 1
ATOM 2609 C CA . ILE B 1 104 ? -23.577 20.770 3.296 1.00 14.11 104 ILE B CA 1
ATOM 2610 C C . ILE B 1 104 ? -22.498 19.808 2.840 1.00 14.09 104 ILE B C 1
ATOM 2611 O O . ILE B 1 104 ? -21.302 19.973 3.168 1.00 14.42 104 ILE B O 1
ATOM 2616 N N . THR B 1 105 ? -22.929 18.816 2.085 1.00 13.65 105 THR B N 1
ATOM 2617 C CA . THR B 1 105 ? -22.058 17.790 1.558 1.00 15.29 105 THR B CA 1
ATOM 2618 C C . THR B 1 105 ? -22.034 17.831 0.038 1.00 15.23 105 THR B C 1
ATOM 2619 O O . THR B 1 105 ? -23.063 17.787 -0.611 1.00 16.34 105 THR B O 1
ATOM 2623 N N . ASP B 1 106 ? -20.830 17.896 -0.497 1.00 15.39 106 ASP B N 1
ATOM 2624 C CA . ASP B 1 106 ? -20.528 17.588 -1.896 1.00 15.85 106 ASP B CA 1
ATOM 2625 C C . ASP B 1 106 ? -20.553 16.067 -2.069 1.00 15.96 106 ASP B C 1
ATOM 2626 O O . ASP B 1 106 ? -19.678 15.362 -1.620 1.00 14.50 106 ASP B O 1
ATOM 2631 N N . SER B 1 107 ? -21.579 15.578 -2.726 1.00 17.58 107 SER B N 1
ATOM 2632 C CA . SER B 1 107 ? -21.783 14.145 -2.843 1.00 19.92 107 SER B CA 1
ATOM 2633 C C . SER B 1 107 ? -20.639 13.486 -3.642 1.00 21.38 107 SER B C 1
ATOM 2634 O O . SER B 1 107 ? -20.444 12.257 -3.562 1.00 21.91 107 SER B O 1
ATOM 2637 N N . SER B 1 108 ? -19.857 14.298 -4.365 1.00 20.46 108 SER B N 1
ATOM 2638 C CA . SER B 1 108 ? -18.740 13.777 -5.173 1.00 21.51 108 SER B CA 1
ATOM 2639 C C . SER B 1 108 ? -17.363 13.897 -4.513 1.00 21.64 108 SER B C 1
ATOM 2640 O O . SER B 1 108 ? -16.352 13.789 -5.169 1.00 21.31 108 SER B O 1
ATOM 2643 N N . ASN B 1 109 ? -17.338 14.120 -3.204 1.00 23.37 109 ASN B N 1
ATOM 2644 C CA . ASN B 1 109 ? -16.125 14.422 -2.449 1.00 24.78 109 ASN B CA 1
ATOM 2645 C C . ASN B 1 109 ? -16.276 13.589 -1.173 1.00 24.98 109 ASN B C 1
ATOM 2646 O O . ASN B 1 109 ? -17.298 13.688 -0.540 1.00 22.77 109 ASN B O 1
ATOM 2651 N N . SER B 1 110 ? -15.272 12.900 -0.654 1.00 26.86 110 SER B N 1
ATOM 2652 C CA . SER B 1 110 ? -14.179 13.388 0.089 1.00 29.55 110 SER B CA 1
ATOM 2653 C C . SER B 1 110 ? -14.600 13.855 1.366 1.00 28.76 110 SER B C 1
ATOM 2654 O O . SER B 1 110 ? -14.956 13.087 2.262 1.00 29.22 110 SER B O 1
ATOM 2657 N N . GLN B 1 111 ? -14.513 15.143 1.595 1.00 27.99 111 GLN B N 1
ATOM 2658 C CA . GLN B 1 111 ? -13.364 15.919 1.927 1.00 27.52 111 GLN B CA 1
ATOM 2659 C C . GLN B 1 111 ? -14.157 16.994 2.723 1.00 27.24 111 GLN B C 1
ATOM 2660 O O . GLN B 1 111 ? -13.590 17.885 3.372 1.00 29.23 111 GLN B O 1
ATOM 2666 N N . ASN B 1 112 ? -15.476 16.807 2.735 1.00 25.03 112 ASN B N 1
ATOM 2667 C CA . ASN B 1 112 ? -16.472 17.690 3.381 1.00 23.56 112 ASN B CA 1
ATOM 2668 C C . ASN B 1 112 ? -16.231 18.004 4.844 1.00 23.10 112 ASN B C 1
ATOM 2669 O O . ASN B 1 112 ? -16.190 17.106 5.655 1.00 23.13 112 ASN B O 1
ATOM 2674 N N . GLN B 1 113 ? -16.115 19.299 5.156 1.00 22.62 113 GLN B N 1
ATOM 2675 C CA . GLN B 1 113 ? -15.739 19.785 6.475 1.00 21.21 113 GLN B CA 1
ATOM 2676 C C . GLN B 1 113 ? -16.814 20.615 7.192 1.00 19.02 113 GLN B C 1
ATOM 2677 O O . GLN B 1 113 ? -17.005 21.809 6.929 1.00 18.55 113 GLN B O 1
ATOM 2683 N N . PHE B 1 114 ? -17.459 20.006 8.167 1.00 16.36 114 PHE B N 1
ATOM 2684 C CA . PHE B 1 114 ? -18.545 20.687 8.825 1.00 14.85 114 PHE B CA 1
ATOM 2685 C C . PHE B 1 114 ? -18.998 19.866 9.994 1.00 14.30 114 PHE B C 1
ATOM 2686 O O . PHE B 1 114 ? -18.761 18.641 10.047 1.00 13.61 114 PHE B O 1
ATOM 2694 N N . VAL B 1 115 ? -19.737 20.537 10.879 1.00 13.19 115 VAL B N 1
ATOM 2695 C CA . VAL B 1 115 ? -20.441 19.880 11.947 1.00 11.96 115 VAL B CA 1
ATOM 2696 C C . VAL B 1 115 ? -21.882 20.319 11.775 1.00 12.47 115 VAL B C 1
ATOM 2697 O O . VAL B 1 115 ? -22.140 21.491 11.632 1.00 12.19 115 VAL B O 1
ATOM 2701 N N . ALA B 1 116 ? -22.825 19.380 11.777 1.00 13.10 116 ALA B N 1
ATOM 2702 C CA . ALA B 1 116 ? -24.224 19.735 11.649 1.00 12.81 116 ALA B CA 1
ATOM 2703 C C . ALA B 1 116 ? -25.154 18.981 12.559 1.00 12.89 116 ALA B C 1
ATOM 2704 O O . ALA B 1 116 ? -24.892 17.851 12.955 1.00 14.57 116 ALA B O 1
ATOM 2706 N N . VAL B 1 117 ? -26.254 19.636 12.914 1.00 13.23 117 VAL B N 1
ATOM 2707 C CA . VAL B 1 117 ? -27.373 18.960 13.507 1.00 12.22 117 VAL B CA 1
ATOM 2708 C C . VAL B 1 117 ? -28.479 19.011 12.443 1.00 12.70 117 VAL B C 1
ATOM 2709 O O . VAL B 1 117 ? -28.928 20.069 12.075 1.00 12.42 117 VAL B O 1
ATOM 2713 N N . GLU B 1 118 ? -28.859 17.860 11.898 1.00 12.40 118 GLU B N 1
ATOM 2714 C CA . GLU B 1 118 ? -29.799 17.846 10.789 1.00 11.69 118 GLU B CA 1
ATOM 2715 C C . GLU B 1 118 ? -31.156 17.486 11.257 1.00 11.84 118 GLU B C 1
ATOM 2716 O O . GLU B 1 118 ? -31.332 16.645 12.197 1.00 12.71 118 GLU B O 1
ATOM 2722 N N . PHE B 1 119 ? -32.127 18.063 10.584 1.00 11.64 119 PHE B N 1
ATOM 2723 C CA . PHE B 1 119 ? -33.500 17.702 10.822 1.00 12.79 119 PHE B CA 1
ATOM 2724 C C . PHE B 1 119 ? -33.921 17.161 9.497 1.00 12.89 119 PHE B C 1
ATOM 2725 O O . PHE B 1 119 ? -34.253 17.898 8.597 1.00 13.32 119 PHE B O 1
ATOM 2733 N N . ASP B 1 120 ? -33.855 15.831 9.382 1.00 12.88 120 ASP B N 1
ATOM 2734 C CA . ASP B 1 120 ? -33.885 15.208 8.104 1.00 13.54 120 ASP B CA 1
ATOM 2735 C C . ASP B 1 120 ? -35.258 14.608 7.858 1.00 14.07 120 ASP B C 1
ATOM 2736 O O . ASP B 1 120 ? -35.633 13.704 8.562 1.00 13.39 120 ASP B O 1
ATOM 2741 N N . SER B 1 121 ? -35.969 15.103 6.836 1.00 16.30 121 SER B N 1
ATOM 2742 C CA . SER B 1 121 ? -37.331 14.693 6.518 1.00 15.98 121 SER B CA 1
ATOM 2743 C C . SER B 1 121 ? -37.458 13.602 5.458 1.00 17.06 121 SER B C 1
ATOM 2744 O O . SER B 1 121 ? -38.569 13.124 5.190 1.00 18.08 121 SER B O 1
ATOM 2747 N N . HIS B 1 122 ? -36.350 13.208 4.830 1.00 16.43 122 HIS B N 1
ATOM 2748 C CA . HIS B 1 122 ? -36.469 12.305 3.724 1.00 15.59 122 HIS B CA 1
ATOM 2749 C C . HIS B 1 122 ? -35.465 11.194 3.851 1.00 15.87 122 HIS B C 1
ATOM 2750 O O . HIS B 1 122 ? -34.250 11.449 3.649 1.00 14.59 122 HIS B O 1
ATOM 2757 N N . PRO B 1 123 ? -35.955 9.970 4.163 1.00 15.81 123 PRO B N 1
ATOM 2758 C CA . PRO B 1 123 ? -35.029 8.825 4.384 1.00 16.82 123 PRO B CA 1
ATOM 2759 C C . PRO B 1 123 ? -34.303 8.369 3.110 1.00 16.98 123 PRO B C 1
ATOM 2760 O O . PRO B 1 123 ? -34.863 7.692 2.239 1.00 17.28 123 PRO B O 1
ATOM 2764 N N . ASN B 1 124 ? -33.032 8.740 3.029 1.00 16.36 124 ASN B N 1
ATOM 2765 C CA . ASN B 1 124 ? -32.154 8.295 1.975 1.00 15.48 124 ASN B CA 1
ATOM 2766 C C . ASN B 1 124 ? -31.584 6.948 2.288 1.00 15.78 124 ASN B C 1
ATOM 2767 O O . ASN B 1 124 ? -31.732 6.449 3.396 1.00 15.89 124 ASN B O 1
ATOM 2772 N N . VAL B 1 125 ? -30.908 6.370 1.310 1.00 17.54 125 VAL B N 1
ATOM 2773 C CA . VAL B 1 125 ? -30.343 5.044 1.456 1.00 17.60 125 VAL B CA 1
ATOM 2774 C C . VAL B 1 125 ? -29.307 4.953 2.531 1.00 17.53 125 VAL B C 1
ATOM 2775 O O . VAL B 1 125 ? -29.121 3.883 3.134 1.00 17.00 125 VAL B O 1
ATOM 2779 N N . TRP B 1 126 ? -28.670 6.090 2.791 1.00 16.03 126 TRP B N 1
ATOM 2780 C CA . TRP B 1 126 ? -27.615 6.221 3.783 1.00 16.17 126 TRP B CA 1
ATOM 2781 C C . TRP B 1 126 ? -28.134 6.738 5.116 1.00 16.37 126 TRP B C 1
ATOM 2782 O O . TRP B 1 126 ? -27.371 6.911 6.062 1.00 17.36 126 TRP B O 1
ATOM 2793 N N . ASP B 1 127 ? -29.435 6.995 5.175 1.00 15.88 127 ASP B N 1
ATOM 2794 C CA . ASP B 1 127 ? -30.103 7.397 6.397 1.00 16.32 127 ASP B CA 1
ATOM 2795 C C . ASP B 1 127 ? -30.294 6.331 7.459 1.00 18.17 127 ASP B C 1
ATOM 2796 O O . ASP B 1 127 ? -30.148 5.118 7.174 1.00 17.40 127 ASP B O 1
ATOM 2801 N N . PRO B 1 128 ? -30.579 6.752 8.711 1.00 19.01 128 PRO B N 1
ATOM 2802 C CA . PRO B 1 128 ? -30.596 5.738 9.770 1.00 20.19 128 PRO B CA 1
ATOM 2803 C C . PRO B 1 128 ? -31.548 4.558 9.489 1.00 22.54 128 PRO B C 1
ATOM 2804 O O . PRO B 1 128 ? -32.764 4.709 9.183 1.00 20.44 128 PRO B O 1
ATOM 2808 N N . LYS B 1 129 ? -30.911 3.394 9.594 1.00 25.32 129 LYS B N 1
ATOM 2809 C CA . LYS B 1 129 ? -31.329 2.173 8.961 1.00 29.86 129 LYS B CA 1
ATOM 2810 C C . LYS B 1 129 ? -32.084 1.582 10.046 1.00 31.67 129 LYS B C 1
ATOM 2811 O O . LYS B 1 129 ? -32.166 0.347 10.242 1.00 32.42 129 LYS B O 1
ATOM 2817 N N . SER B 1 130 ? -32.596 2.512 10.824 1.00 32.48 130 SER B N 1
ATOM 2818 C CA . SER B 1 130 ? -33.369 2.143 11.897 1.00 31.59 130 SER B CA 1
ATOM 2819 C C . SER B 1 130 ? -34.556 2.095 10.968 1.00 32.30 130 SER B C 1
ATOM 2820 O O . SER B 1 130 ? -34.347 2.223 9.777 1.00 31.54 130 SER B O 1
ATOM 2823 N N . LEU B 1 131 ? -35.777 1.783 11.379 1.00 32.80 131 LEU B N 1
ATOM 2824 C CA . LEU B 1 131 ? -36.752 2.304 10.476 1.00 32.71 131 LEU B CA 1
ATOM 2825 C C . LEU B 1 131 ? -36.797 3.611 11.134 1.00 30.34 131 LEU B C 1
ATOM 2826 O O . LEU B 1 131 ? -37.364 3.732 12.217 1.00 31.26 131 LEU B O 1
ATOM 2831 N N . ARG B 1 132 ? -36.110 4.564 10.528 1.00 27.35 132 ARG B N 1
ATOM 2832 C CA . ARG B 1 132 ? -36.525 5.939 10.706 1.00 23.95 132 ARG B CA 1
ATOM 2833 C C . ARG B 1 132 ? -36.959 6.360 9.392 1.00 22.37 132 ARG B C 1
ATOM 2834 O O . ARG B 1 132 ? -36.335 6.009 8.396 1.00 21.88 132 ARG B O 1
ATOM 2842 N N . SER B 1 133 ? -38.001 7.169 9.386 1.00 21.21 133 SER B N 1
ATOM 2843 C CA . SER B 1 133 ? -38.245 8.031 8.263 1.00 21.04 133 SER B CA 1
ATOM 2844 C C . SER B 1 133 ? -37.465 9.312 8.677 1.00 19.06 133 SER B C 1
ATOM 2845 O O . SER B 1 133 ? -36.239 9.300 8.679 1.00 17.80 133 SER B O 1
ATOM 2848 N N . SER B 1 134 ? -38.165 10.355 9.119 1.00 17.78 134 SER B N 1
ATOM 2849 C CA . SER B 1 134 ? -37.510 11.596 9.597 1.00 16.63 134 SER B CA 1
ATOM 2850 C C . SER B 1 134 ? -36.678 11.348 10.843 1.00 15.36 134 SER B C 1
ATOM 2851 O O . SER B 1 134 ? -37.013 10.502 11.647 1.00 15.37 134 SER B O 1
ATOM 2854 N N . HIS B 1 135 ? -35.599 12.100 10.994 1.00 14.53 135 HIS B N 1
ATOM 2855 C CA . HIS B 1 135 ? -34.693 11.892 12.096 1.00 12.99 135 HIS B CA 1
ATOM 2856 C C . HIS B 1 135 ? -33.893 13.151 12.315 1.00 13.00 135 HIS B C 1
ATOM 2857 O O . HIS B 1 135 ? -33.749 13.979 11.417 1.00 11.99 135 HIS B O 1
ATOM 2864 N N . ILE B 1 136 ? -33.343 13.238 13.520 1.00 12.39 136 ILE B N 1
ATOM 2865 C CA . ILE B 1 136 ? -32.517 14.326 13.951 1.00 11.01 136 ILE B CA 1
ATOM 2866 C C . ILE B 1 136 ? -31.166 13.696 14.142 1.00 11.81 136 ILE B C 1
ATOM 2867 O O . ILE B 1 136 ? -31.014 12.707 14.905 1.00 13.63 136 ILE B O 1
ATOM 2872 N N . GLY B 1 137 ? -30.212 14.155 13.359 1.00 11.04 137 GLY B N 1
ATOM 2873 C CA . GLY B 1 137 ? -28.875 13.580 13.432 1.00 12.47 137 GLY B CA 1
ATOM 2874 C C . GLY B 1 137 ? -27.802 14.590 13.686 1.00 12.63 137 GLY B C 1
ATOM 2875 O O . GLY B 1 137 ? -27.957 15.762 13.426 1.00 13.84 137 GLY B O 1
ATOM 2876 N N . ILE B 1 138 ? -26.688 14.093 14.193 1.00 14.64 138 ILE B N 1
ATOM 2877 C CA . ILE B 1 138 ? -25.465 14.824 14.306 1.00 14.81 138 ILE B CA 1
ATOM 2878 C C . ILE B 1 138 ? -24.474 14.276 13.313 1.00 14.95 138 ILE B C 1
ATOM 2879 O O . ILE B 1 138 ? -24.186 13.082 13.278 1.00 15.92 138 ILE B O 1
ATOM 2884 N N . ASP B 1 139 ? -23.964 15.189 12.513 1.00 14.82 139 ASP B N 1
ATOM 2885 C CA . ASP B 1 139 ? -23.157 14.908 11.333 1.00 14.27 139 ASP B CA 1
ATOM 2886 C C . ASP B 1 139 ? -21.830 15.546 11.551 1.00 13.94 139 ASP B C 1
ATOM 2887 O O . ASP B 1 139 ? -21.767 16.716 11.907 1.00 14.64 139 ASP B O 1
ATOM 2892 N N . VAL B 1 140 ? -20.760 14.801 11.344 1.00 13.43 140 VAL B N 1
ATOM 2893 C CA . VAL B 1 140 ? -19.416 15.428 11.293 1.00 12.63 140 VAL B CA 1
ATOM 2894 C C . VAL B 1 140 ? -18.748 14.950 10.071 1.00 13.10 140 VAL B C 1
ATOM 2895 O O . VAL B 1 140 ? -18.412 13.770 9.989 1.00 12.85 140 VAL B O 1
ATOM 2899 N N . ASN B 1 141 ? -18.606 15.849 9.081 1.00 12.48 141 ASN B N 1
ATOM 2900 C CA . ASN B 1 141 ? -17.815 15.561 7.854 1.00 14.34 141 ASN B CA 1
ATOM 2901 C C . ASN B 1 141 ? -18.391 14.443 6.979 1.00 13.92 141 ASN B C 1
ATOM 2902 O O . ASN B 1 141 ? -17.711 13.990 6.105 1.00 15.56 141 ASN B O 1
ATOM 2907 N N . SER B 1 142 ? -19.601 13.992 7.289 1.00 13.42 142 SER B N 1
ATOM 2908 C CA . SER B 1 142 ? -20.306 12.981 6.568 1.00 13.21 142 SER B CA 1
ATOM 2909 C C . SER B 1 142 ? -21.846 13.253 6.630 1.00 12.25 142 SER B C 1
ATOM 2910 O O . SER B 1 142 ? -22.370 13.660 7.677 1.00 12.21 142 SER B O 1
ATOM 2913 N N . ILE B 1 143 ? -22.526 13.001 5.515 1.00 13.34 143 ILE B N 1
ATOM 2914 C CA . ILE B 1 143 ? -24.007 12.892 5.407 1.00 13.92 143 ILE B CA 1
ATOM 2915 C C . ILE B 1 143 ? -24.624 11.722 6.222 1.00 15.29 143 ILE B C 1
ATOM 2916 O O . ILE B 1 143 ? -25.856 11.667 6.510 1.00 14.94 143 ILE B O 1
ATOM 2921 N N . MET B 1 144 ? -23.751 10.804 6.602 1.00 15.92 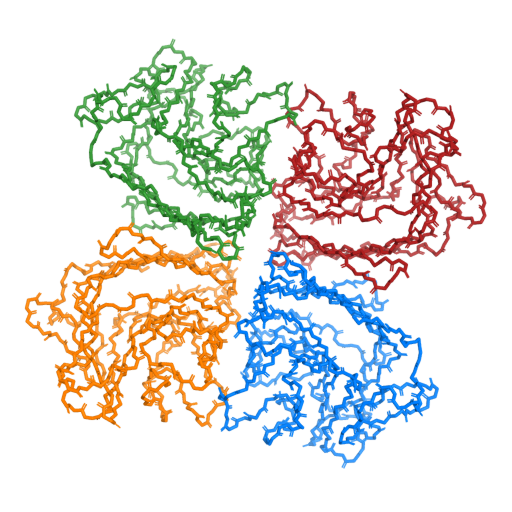144 MET B N 1
ATOM 2922 C CA . MET B 1 144 ? -24.152 9.676 7.382 1.00 18.75 144 MET B CA 1
ATOM 2923 C C . MET B 1 144 ? -23.895 10.059 8.834 1.00 17.16 144 MET B C 1
ATOM 2924 O O . MET B 1 144 ? -22.747 10.112 9.278 1.00 16.62 144 MET B O 1
ATOM 2929 N N . SER B 1 145 ? -24.991 10.340 9.551 1.00 16.23 145 SER B N 1
ATOM 2930 C CA . SER B 1 145 ? -24.962 10.840 10.911 1.00 16.04 145 SER B CA 1
ATOM 2931 C C . SER B 1 145 ? -24.154 9.927 11.810 1.00 17.42 145 SER B C 1
ATOM 2932 O O . SER B 1 145 ? -24.307 8.670 11.770 1.00 16.55 145 SER B O 1
ATOM 2935 N N . LEU B 1 146 ? -23.294 10.551 12.606 1.00 16.08 146 LEU B N 1
ATOM 2936 C CA . LEU B 1 146 ? -22.575 9.825 13.613 1.00 17.24 146 LEU B CA 1
ATOM 2937 C C . LEU B 1 146 ? -23.524 9.313 14.663 1.00 16.51 146 LEU B C 1
ATOM 2938 O O . LEU B 1 146 ? -23.259 8.272 15.254 1.00 16.57 146 LEU B O 1
ATOM 2943 N N . LYS B 1 147 ? -24.577 10.088 14.939 1.00 14.99 147 LYS B N 1
ATOM 2944 C CA . LYS B 1 147 ? -25.678 9.644 15.758 1.00 16.17 147 LYS B CA 1
ATOM 2945 C C . LYS B 1 147 ? -26.989 10.230 15.285 1.00 16.36 147 LYS B C 1
ATOM 2946 O O . LYS B 1 147 ? -27.022 11.343 14.748 1.00 16.40 147 LYS B O 1
ATOM 2952 N N . ALA B 1 148 ? -28.057 9.494 15.538 1.00 17.09 148 ALA B N 1
ATOM 2953 C CA . ALA B 1 148 ? -29.363 9.947 15.134 1.00 17.13 148 ALA B CA 1
ATOM 2954 C C . ALA B 1 148 ? -30.440 9.436 16.047 1.00 18.10 148 ALA B C 1
ATOM 2955 O O . ALA B 1 148 ? -30.357 8.336 16.657 1.00 19.09 148 ALA B O 1
ATOM 2957 N N . VAL B 1 149 ? -31.483 10.230 16.151 1.00 17.37 149 VAL B N 1
ATOM 2958 C CA . VAL B 1 149 ? -32.679 9.770 16.808 1.00 16.65 149 VAL B CA 1
ATOM 2959 C C . VAL B 1 149 ? -33.854 10.006 15.878 1.00 17.78 149 VAL B C 1
ATOM 2960 O O . VAL B 1 149 ? -33.839 10.866 14.983 1.00 15.78 149 VAL B O 1
ATOM 2964 N N . ASN B 1 150 ? -34.933 9.303 16.087 1.00 17.90 150 ASN B N 1
ATOM 2965 C CA . ASN B 1 150 ? -35.926 9.541 15.123 1.00 20.02 150 ASN B CA 1
ATOM 2966 C C . ASN B 1 150 ? -36.850 10.704 15.447 1.00 18.80 150 ASN B C 1
ATOM 2967 O O . ASN B 1 150 ? -36.963 11.146 16.594 1.00 18.10 150 ASN B O 1
ATOM 2972 N N . TRP B 1 151 ? -37.420 11.254 14.390 1.00 16.94 151 TRP B N 1
ATOM 2973 C CA . TRP B 1 151 ? -38.181 12.479 14.508 1.00 15.69 151 TRP B CA 1
ATOM 2974 C C . TRP B 1 151 ? -39.557 12.243 13.999 1.00 15.75 151 TRP B C 1
ATOM 2975 O O . TRP B 1 151 ? -39.748 11.796 12.856 1.00 15.36 151 TRP B O 1
ATOM 2986 N N . ASN B 1 152 ? -40.524 12.493 14.871 1.00 15.50 152 ASN B N 1
ATOM 2987 C CA . ASN B 1 152 ? -41.916 12.503 14.519 1.00 16.34 152 ASN B CA 1
ATOM 2988 C C . ASN B 1 152 ? -42.205 13.843 13.848 1.00 16.13 152 ASN B C 1
ATOM 2989 O O . ASN B 1 152 ? -42.694 14.820 14.472 1.00 14.63 152 ASN B O 1
ATOM 2994 N N . ARG B 1 153 ? -41.865 13.884 12.567 1.00 16.85 153 ARG B N 1
ATOM 2995 C CA . ARG B 1 153 ? -41.986 15.092 11.799 1.00 16.05 153 ARG B CA 1
ATOM 2996 C C . ARG B 1 153 ? -43.462 15.334 11.572 1.00 16.39 153 ARG B C 1
ATOM 2997 O O . ARG B 1 153 ? -44.168 14.471 11.071 1.00 17.10 153 ARG B O 1
ATOM 3005 N N . VAL B 1 154 ? -43.923 16.512 11.954 1.00 15.47 154 VAL B N 1
ATOM 3006 C CA . VAL B 1 154 ? -45.322 16.801 11.760 1.00 16.72 154 VAL B CA 1
ATOM 3007 C C . VAL B 1 154 ? -45.361 18.071 10.964 1.00 14.49 154 VAL B C 1
ATOM 3008 O O . VAL B 1 154 ? -44.824 19.076 11.406 1.00 13.15 154 VAL B O 1
ATOM 3012 N N . SER B 1 155 ? -46.020 18.026 9.811 1.00 15.09 155 SER B N 1
ATOM 3013 C CA . SER B 1 155 ? -46.157 19.230 8.995 1.00 15.30 155 SER B CA 1
ATOM 3014 C C . SER B 1 155 ? -46.679 20.404 9.793 1.00 14.86 155 SER B C 1
ATOM 3015 O O . SER B 1 155 ? -47.738 20.365 10.398 1.00 14.48 155 SER B O 1
ATOM 3018 N N . GLY B 1 156 ? -45.932 21.499 9.766 1.00 15.30 156 GLY B N 1
ATOM 3019 C CA . GLY B 1 156 ? -46.447 22.725 10.292 1.00 13.45 156 GLY B CA 1
ATOM 3020 C C . GLY B 1 156 ? -46.252 22.833 11.786 1.00 14.18 156 GLY B C 1
ATOM 3021 O O . GLY B 1 156 ? -46.571 23.868 12.361 1.00 13.58 156 GLY B O 1
ATOM 3022 N N . SER B 1 157 ? -45.740 21.787 12.434 1.00 13.74 157 SER B N 1
ATOM 3023 C CA . SER B 1 157 ? -45.667 21.751 13.884 1.00 15.30 157 SER B CA 1
ATOM 3024 C C . SER B 1 157 ? -44.389 22.436 14.378 1.00 16.07 157 SER B C 1
ATOM 3025 O O . SER B 1 157 ? -43.287 22.141 13.875 1.00 16.68 157 SER B O 1
ATOM 3028 N N . LEU B 1 158 ? -44.543 23.358 15.342 1.00 15.11 158 LEU B N 1
ATOM 3029 C CA . LEU B 1 158 ? -43.418 24.006 15.977 1.00 16.60 158 LEU B CA 1
ATOM 3030 C C . LEU B 1 158 ? -42.436 23.012 16.631 1.00 15.71 158 LEU B C 1
ATOM 3031 O O . LEU B 1 158 ? -42.825 22.101 17.356 1.00 15.94 158 LEU B O 1
ATOM 3036 N N . GLU B 1 159 ? -41.172 23.202 16.328 1.00 15.03 159 GLU B N 1
ATOM 3037 C CA . GLU B 1 159 ? -40.080 22.479 16.949 1.00 14.23 159 GLU B CA 1
ATOM 3038 C C . GLU B 1 159 ? -39.151 23.479 17.625 1.00 14.21 159 GLU B C 1
ATOM 3039 O O . GLU B 1 159 ? -38.802 24.512 17.046 1.00 12.29 159 GLU B O 1
ATOM 3045 N N . LYS B 1 160 ? -38.730 23.138 18.843 1.00 12.45 160 LYS B N 1
ATOM 3046 C CA . LYS B 1 160 ? -37.892 24.001 19.640 1.00 13.77 160 LYS B CA 1
ATOM 3047 C C . LYS B 1 160 ? -36.583 23.307 19.939 1.00 13.17 160 LYS B C 1
ATOM 3048 O O . LYS B 1 160 ? -36.534 22.394 20.739 1.00 13.28 160 LYS B O 1
ATOM 3054 N N . ALA B 1 161 ? -35.520 23.733 19.272 1.00 12.42 161 ALA B N 1
ATOM 3055 C CA . ALA B 1 161 ? -34.243 23.070 19.397 1.00 12.65 161 ALA B CA 1
ATOM 3056 C C . ALA B 1 161 ? -33.330 23.852 20.337 1.00 13.51 161 ALA B C 1
ATOM 3057 O O . ALA B 1 161 ? -33.321 25.099 20.319 1.00 13.47 161 ALA B O 1
ATOM 3059 N N . THR B 1 162 ? -32.599 23.111 21.162 1.00 11.63 162 THR B N 1
ATOM 3060 C CA . THR B 1 162 ? -31.531 23.667 21.974 1.00 13.25 162 THR B CA 1
ATOM 3061 C C . THR B 1 162 ? -30.301 22.823 21.764 1.00 12.53 162 THR B C 1
ATOM 3062 O O . THR B 1 162 ? -30.351 21.606 21.902 1.00 14.60 162 THR B O 1
ATOM 3066 N N . ILE B 1 163 ? -29.194 23.476 21.433 1.00 13.31 163 ILE B N 1
ATOM 3067 C CA . ILE B 1 163 ? -27.956 22.805 21.197 1.00 11.82 163 ILE B CA 1
ATOM 3068 C C . ILE B 1 163 ? -26.912 23.455 22.104 1.00 13.27 163 ILE B C 1
ATOM 3069 O O . ILE B 1 163 ? -26.749 24.695 22.137 1.00 13.18 163 ILE B O 1
ATOM 3074 N N . ILE B 1 164 ? -26.239 22.595 22.860 1.00 12.73 164 ILE B N 1
ATOM 3075 C CA . ILE B 1 164 ? -25.140 23.021 23.693 1.00 13.00 164 ILE B CA 1
ATOM 3076 C C . ILE B 1 164 ? -23.921 22.352 23.180 1.00 13.28 164 ILE B C 1
ATOM 3077 O O . ILE B 1 164 ? -23.907 21.120 23.019 1.00 13.32 164 ILE B O 1
ATOM 3082 N N . TYR B 1 165 ? -22.877 23.154 22.947 1.00 13.55 165 TYR B N 1
ATOM 3083 C CA . TYR B 1 165 ? -21.552 22.620 22.809 1.00 15.03 165 TYR B CA 1
ATOM 3084 C C . TYR B 1 165 ? -20.766 22.867 24.109 1.00 15.78 165 TYR B C 1
ATOM 3085 O O . TYR B 1 165 ? -20.536 24.020 24.530 1.00 15.63 165 TYR B O 1
ATOM 3094 N N . ASP B 1 166 ? -20.387 21.782 24.770 1.00 16.67 166 ASP B N 1
ATOM 3095 C CA . ASP B 1 166 ? -19.563 21.918 25.955 1.00 18.31 166 ASP B CA 1
ATOM 3096 C C . ASP B 1 166 ? -18.103 21.708 25.612 1.00 19.08 166 ASP B C 1
ATOM 3097 O O . ASP B 1 166 ? -17.732 20.577 25.368 1.00 20.25 166 ASP B O 1
ATOM 3102 N N . SER B 1 167 ? -17.288 22.764 25.592 1.00 19.46 167 SER B N 1
ATOM 3103 C CA . SER B 1 167 ? -15.855 22.662 25.304 1.00 22.02 167 SER B CA 1
ATOM 3104 C C . SER B 1 167 ? -15.058 21.850 26.311 1.00 22.72 167 SER B C 1
ATOM 3105 O O . SER B 1 167 ? -13.986 21.384 25.960 1.00 23.41 167 SER B O 1
ATOM 3108 N N . ASP B 1 168 ? -15.554 21.718 27.542 1.00 24.37 168 ASP B N 1
ATOM 3109 C CA . ASP B 1 168 ? -14.872 20.928 28.599 1.00 25.58 168 ASP B CA 1
ATOM 3110 C C . ASP B 1 168 ? -14.772 19.460 28.145 1.00 25.74 168 ASP B C 1
ATOM 3111 O O . ASP B 1 168 ? -13.676 18.970 27.870 1.00 26.83 168 ASP B O 1
ATOM 3116 N N . THR B 1 169 ? -15.911 18.795 27.985 1.00 25.29 169 THR B N 1
ATOM 3117 C CA . THR B 1 169 ? -15.937 17.390 27.507 1.00 24.76 169 THR B CA 1
ATOM 3118 C C . THR B 1 169 ? -15.926 17.246 25.987 1.00 23.52 169 THR B C 1
ATOM 3119 O O . THR B 1 169 ? -15.806 16.140 25.496 1.00 22.89 169 THR B O 1
ATOM 3123 N N . LYS B 1 170 ? -16.155 18.337 25.249 1.00 21.54 170 LYS B N 1
ATOM 3124 C CA . LYS B 1 170 ? -16.128 18.313 23.795 1.00 20.91 170 LYS B CA 1
ATOM 3125 C C . LYS B 1 170 ? -17.411 17.618 23.275 1.00 19.63 170 LYS B C 1
ATOM 3126 O O . LYS B 1 170 ? -17.366 16.797 22.369 1.00 20.85 170 LYS B O 1
ATOM 3132 N N . ILE B 1 171 ? -18.557 17.931 23.872 1.00 17.94 171 ILE B N 1
ATOM 3133 C CA . ILE B 1 171 ? -19.768 17.244 23.552 1.00 17.26 171 ILE B CA 1
ATOM 3134 C C . ILE B 1 171 ? -20.754 18.255 22.958 1.00 16.19 171 ILE B C 1
ATOM 3135 O O . ILE B 1 171 ? -20.979 19.332 23.523 1.00 15.31 171 ILE B O 1
ATOM 3140 N N . LEU B 1 172 ? -21.323 17.866 21.833 1.00 15.32 172 LEU B N 1
ATOM 3141 C CA . LEU B 1 172 ? -22.454 18.551 21.205 1.00 14.97 172 LEU B CA 1
ATOM 3142 C C . LEU B 1 172 ? -23.760 17.809 21.555 1.00 14.76 172 LEU B C 1
ATOM 3143 O O . LEU B 1 172 ? -23.928 16.649 21.214 1.00 14.34 172 LEU B O 1
ATOM 3148 N N . THR B 1 173 ? -24.658 18.478 22.257 1.00 15.62 173 THR B N 1
ATOM 3149 C CA . THR B 1 173 ? -25.900 17.880 22.693 1.00 15.80 173 THR B CA 1
ATOM 3150 C C . THR B 1 173 ? -27.105 18.651 22.175 1.00 15.90 173 THR B C 1
ATOM 3151 O O . THR B 1 173 ? -27.144 19.876 22.202 1.00 15.85 173 THR B O 1
ATOM 3155 N N . VAL B 1 174 ? -28.066 17.905 21.679 1.00 14.90 174 VAL B N 1
ATOM 3156 C CA . VAL B 1 174 ? -29.239 18.468 21.078 1.00 15.50 174 VAL B CA 1
ATOM 3157 C C . VAL B 1 174 ? -30.426 18.000 21.879 1.00 14.82 174 VAL B C 1
ATOM 3158 O O . VAL B 1 174 ? -30.583 16.814 22.192 1.00 15.41 174 VAL B O 1
ATOM 3162 N N . VAL B 1 175 ? -31.247 18.955 22.223 1.00 14.12 175 VAL B N 1
ATOM 3163 C CA . VAL B 1 175 ? -32.595 18.659 22.635 1.00 14.81 175 VAL B CA 1
ATOM 3164 C C . VAL B 1 175 ? -33.580 19.373 21.705 1.00 15.10 175 VAL B C 1
ATOM 3165 O O . VAL B 1 175 ? -33.358 20.500 21.256 1.00 14.11 175 VAL B O 1
ATOM 3169 N N . MET B 1 176 ? -34.691 18.705 21.481 1.00 15.23 176 MET B N 1
ATOM 3170 C CA . MET B 1 176 ? -35.729 19.186 20.638 1.00 16.30 176 MET B CA 1
ATOM 3171 C C . MET B 1 176 ? -37.046 18.910 21.312 1.00 15.93 176 MET B C 1
ATOM 3172 O O . MET B 1 176 ? -37.450 17.755 21.497 1.00 16.55 176 MET B O 1
ATOM 3177 N N . THR B 1 177 ? -37.704 19.987 21.702 1.00 15.69 177 THR B N 1
ATOM 3178 C CA . THR B 1 177 ? -38.992 19.896 22.324 1.00 16.99 177 THR B CA 1
ATOM 3179 C C . THR B 1 177 ? -40.057 20.081 21.243 1.00 16.66 177 THR B C 1
ATOM 3180 O O . THR B 1 177 ? -40.044 21.074 20.498 1.00 17.11 177 THR B O 1
ATOM 3184 N N . HIS B 1 178 ? -40.984 19.132 21.220 1.00 17.15 178 HIS B N 1
ATOM 3185 C CA . HIS B 1 178 ? -42.009 19.025 20.230 1.00 17.45 178 HIS B CA 1
ATOM 3186 C C . HIS B 1 178 ? -43.240 19.720 20.704 1.00 18.47 178 HIS B C 1
ATOM 3187 O O . HIS B 1 178 ? -43.358 20.040 21.897 1.00 16.57 178 HIS B O 1
ATOM 3194 N N . GLN B 1 179 ? -44.144 19.983 19.759 1.00 20.52 179 GLN B N 1
ATOM 3195 C CA . GLN B 1 179 ? -45.377 20.709 20.059 1.00 21.94 179 GLN B CA 1
ATOM 3196 C C . GLN B 1 179 ? -46.196 19.952 21.119 1.00 21.24 179 GLN B C 1
ATOM 3197 O O . GLN B 1 179 ? -46.760 20.570 22.002 1.00 21.85 179 GLN B O 1
ATOM 3203 N N . ASN B 1 180 ? -46.196 18.628 21.035 1.00 21.19 180 ASN B N 1
ATOM 3204 C CA . ASN B 1 180 ? -46.765 17.736 22.060 1.00 21.88 180 ASN B CA 1
ATOM 3205 C C . ASN B 1 180 ? -46.060 17.766 23.427 1.00 21.89 180 ASN B C 1
ATOM 3206 O O . ASN B 1 180 ? -46.465 17.083 24.334 1.00 22.74 180 ASN B O 1
ATOM 3211 N N . GLY B 1 181 ? -45.007 18.573 23.562 1.00 22.14 181 GLY B N 1
ATOM 3212 C CA . GLY B 1 181 ? -44.281 18.684 24.832 1.00 21.24 181 GLY B CA 1
ATOM 3213 C C . GLY B 1 181 ? -43.313 17.582 25.203 1.00 21.01 181 GLY B C 1
ATOM 3214 O O . GLY B 1 181 ? -42.677 17.677 26.252 1.00 21.06 181 GLY B O 1
ATOM 3215 N N . GLN B 1 182 ? -43.185 16.554 24.367 1.00 19.55 182 GLN B N 1
ATOM 3216 C CA . GLN B 1 182 ? -42.112 15.576 24.516 1.00 19.67 182 GLN B CA 1
ATOM 3217 C C . GLN B 1 182 ? -40.771 16.171 24.046 1.00 19.07 182 GLN B C 1
ATOM 3218 O O . GLN B 1 182 ? -40.742 17.147 23.265 1.00 18.37 182 GLN B O 1
ATOM 3224 N N . ILE B 1 183 ? -39.659 15.613 24.522 1.00 18.88 183 ILE B N 1
ATOM 3225 C CA . ILE B 1 183 ? -38.360 15.973 23.979 1.00 19.06 183 ILE B CA 1
ATOM 3226 C C . ILE B 1 183 ? -37.654 14.795 23.383 1.00 17.91 183 ILE B C 1
ATOM 3227 O O . ILE B 1 183 ? -37.776 13.643 23.876 1.00 18.67 183 ILE B O 1
ATOM 3232 N N . THR B 1 184 ? -36.836 15.129 22.385 1.00 16.89 184 THR B N 1
ATOM 3233 C CA . THR B 1 184 ? -35.926 14.224 21.709 1.00 16.80 184 THR B CA 1
ATOM 3234 C C . THR B 1 184 ? -34.519 14.758 21.921 1.00 15.73 184 THR B C 1
ATOM 3235 O O . THR B 1 184 ? -34.273 15.962 21.869 1.00 14.51 184 THR B O 1
ATOM 3239 N N . THR B 1 185 ? -33.587 13.866 22.216 1.00 15.31 185 THR B N 1
ATOM 3240 C CA . THR B 1 185 ? -32.239 14.297 22.416 1.00 15.37 185 THR B CA 1
ATOM 3241 C C . THR B 1 185 ? -31.302 13.418 21.667 1.00 15.64 185 THR B C 1
ATOM 3242 O O . THR B 1 185 ? -31.580 12.233 21.390 1.00 16.09 185 THR B O 1
ATOM 3246 N N . ILE B 1 186 ? -30.171 14.005 21.357 1.00 15.61 186 ILE B N 1
ATOM 3247 C CA . ILE B 1 186 ? -29.084 13.283 20.747 1.00 15.91 186 ILE B CA 1
ATOM 3248 C C . ILE B 1 186 ? -27.789 14.058 20.987 1.00 16.17 186 ILE B C 1
ATOM 3249 O O . ILE B 1 186 ? -27.810 15.292 20.999 1.00 15.69 186 ILE B O 1
ATOM 3254 N N . SER B 1 187 ? -26.676 13.363 21.169 1.00 15.73 187 SER B N 1
ATOM 3255 C CA . SER B 1 187 ? -25.415 13.996 21.477 1.00 17.16 187 SER B CA 1
ATOM 3256 C C . SER B 1 187 ? -24.320 13.299 20.751 1.00 18.10 187 SER B C 1
ATOM 3257 O O . SER B 1 187 ? -24.453 12.146 20.304 1.00 18.82 187 SER B O 1
ATOM 3260 N N . GLN B 1 188 ? -23.219 14.005 20.638 1.00 18.66 188 GLN B N 1
ATOM 3261 C CA . GLN B 1 188 ? -22.017 13.486 20.003 1.00 19.64 188 GLN B CA 1
ATOM 3262 C C . GLN B 1 188 ? -20.850 14.214 20.584 1.00 19.36 188 GLN B C 1
ATOM 3263 O O . GLN B 1 188 ? -20.870 15.439 20.657 1.00 18.34 188 GLN B O 1
ATOM 3269 N N . GLU B 1 189 ? -19.850 13.446 21.024 1.00 20.08 189 GLU B N 1
ATOM 3270 C CA . GLU B 1 189 ? -18.525 13.981 21.281 1.00 20.71 189 GLU B CA 1
ATOM 3271 C C . GLU B 1 189 ? -17.825 14.400 19.980 1.00 20.46 189 GLU B C 1
ATOM 3272 O O . GLU B 1 189 ? -17.613 13.594 19.053 1.00 20.00 189 GLU B O 1
ATOM 3278 N N . ILE B 1 190 ? -17.490 15.683 19.890 1.00 19.23 190 ILE B N 1
ATOM 3279 C CA . ILE B 1 190 ? -16.777 16.213 18.757 1.00 19.72 190 ILE B CA 1
ATOM 3280 C C . ILE B 1 190 ? -15.887 17.293 19.303 1.00 19.33 190 ILE B C 1
ATOM 3281 O O . ILE B 1 190 ? -16.370 18.280 19.856 1.00 20.38 190 ILE B O 1
ATOM 3286 N N . ASP B 1 191 ? -14.598 17.142 19.144 1.00 18.35 191 ASP B N 1
ATOM 3287 C CA . ASP B 1 191 ? -13.726 18.210 19.476 1.00 18.68 191 ASP B CA 1
ATOM 3288 C C . ASP B 1 191 ? -13.594 19.102 18.222 1.00 18.40 191 ASP B C 1
ATOM 3289 O O . ASP B 1 191 ? -13.019 18.715 17.183 1.00 16.02 191 ASP B O 1
ATOM 3294 N N . LEU B 1 192 ? -14.196 20.301 18.325 1.00 18.40 192 LEU B N 1
ATOM 3295 C CA . LEU B 1 192 ? -14.309 21.209 17.212 1.00 20.29 192 LEU B CA 1
ATOM 3296 C C . LEU B 1 192 ? -12.929 21.536 16.708 1.00 21.10 192 LEU B C 1
ATOM 3297 O O . LEU B 1 192 ? -12.758 21.740 15.515 1.00 21.79 192 LEU B O 1
ATOM 3302 N N . LYS B 1 193 ? -11.944 21.486 17.613 1.00 22.49 193 LYS B N 1
ATOM 3303 C CA . LYS B 1 193 ? -10.577 21.861 17.304 1.00 24.46 193 LYS B CA 1
ATOM 3304 C C . LYS B 1 193 ? -9.944 20.851 16.372 1.00 24.86 193 LYS B C 1
ATOM 3305 O O . LYS B 1 193 ? -9.068 21.184 15.588 1.00 24.72 193 LYS B O 1
ATOM 3311 N N . THR B 1 194 ? -10.436 19.620 16.402 1.00 25.36 194 THR B N 1
ATOM 3312 C CA . THR B 1 194 ? -9.884 18.600 15.503 1.00 26.77 194 THR B CA 1
ATOM 3313 C C . THR B 1 194 ? -10.490 18.624 14.117 1.00 25.12 194 THR B C 1
ATOM 3314 O O . THR B 1 194 ? -9.881 18.151 13.168 1.00 24.65 194 THR B O 1
ATOM 3318 N N . VAL B 1 195 ? -11.677 19.208 13.978 1.00 24.31 195 VAL B N 1
ATOM 3319 C CA . VAL B 1 195 ? -12.462 19.082 12.716 1.00 23.20 195 VAL B CA 1
ATOM 3320 C C . VAL B 1 195 ? -12.723 20.394 11.976 1.00 22.46 195 VAL B C 1
ATOM 3321 O O . VAL B 1 195 ? -13.011 20.404 10.764 1.00 23.82 195 VAL B O 1
ATOM 3325 N N . LEU B 1 196 ? -12.596 21.509 12.690 1.00 20.62 196 LEU B N 1
ATOM 3326 C CA . LEU B 1 196 ? -12.848 22.816 12.101 1.00 18.63 196 LEU B CA 1
ATOM 3327 C C . LEU B 1 196 ? -11.764 23.827 12.405 1.00 18.00 196 LEU B C 1
ATOM 3328 O O . LEU B 1 196 ? -11.121 23.717 13.416 1.00 17.06 196 LEU B O 1
ATOM 3333 N N . PRO B 1 197 ? -11.584 24.835 11.529 1.00 17.83 197 PRO B N 1
ATOM 3334 C CA . PRO B 1 197 ? -10.591 25.863 11.802 1.00 16.93 197 PRO B CA 1
ATOM 3335 C C . PRO B 1 197 ? -11.087 26.803 12.898 1.00 16.73 197 PRO B C 1
ATOM 3336 O O . PRO B 1 197 ? -12.215 26.629 13.397 1.00 14.83 197 PRO B O 1
ATOM 3340 N N . GLU B 1 198 ? -10.252 27.772 13.271 1.00 15.63 198 GLU B N 1
ATOM 3341 C CA . GLU B 1 198 ? -10.565 28.702 14.370 1.00 16.79 198 GLU B CA 1
ATOM 3342 C C . GLU B 1 198 ? -11.862 29.458 14.265 1.00 16.67 198 GLU B C 1
ATOM 3343 O O . GLU B 1 198 ? -12.561 29.652 15.255 1.00 16.13 198 GLU B O 1
ATOM 3349 N N . LYS B 1 199 ? -12.169 29.871 13.048 1.00 16.11 199 LYS B N 1
ATOM 3350 C CA . LYS B 1 199 ? -13.313 30.719 12.774 1.00 16.29 199 LYS B CA 1
ATOM 3351 C C . LYS B 1 199 ? -14.204 29.980 11.819 1.00 15.40 199 LYS B C 1
ATOM 3352 O O . LYS B 1 199 ? -13.742 29.407 10.830 1.00 15.56 199 LYS B O 1
ATOM 3358 N N . VAL B 1 200 ? -15.481 30.005 12.164 1.00 14.99 200 VAL B N 1
ATOM 3359 C CA . VAL B 1 200 ? -16.517 29.280 11.481 1.00 13.77 200 VAL B CA 1
ATOM 3360 C C . VAL B 1 200 ? -17.707 30.167 11.287 1.00 14.39 200 VAL B C 1
ATOM 3361 O O . VAL B 1 200 ? -17.886 31.172 12.016 1.00 12.50 200 VAL B O 1
ATOM 3365 N N . SER B 1 201 ? -18.541 29.767 10.306 1.00 14.13 201 SER B N 1
ATOM 3366 C CA . SER B 1 201 ? -19.912 30.241 10.262 1.00 13.70 201 SER B CA 1
ATOM 3367 C C . SER B 1 201 ? -20.774 29.392 11.206 1.00 13.57 201 SER B C 1
ATOM 3368 O O . SER B 1 201 ? -20.504 28.194 11.472 1.00 14.60 201 SER B O 1
ATOM 3371 N N . VAL B 1 202 ? -21.839 29.991 11.687 1.00 11.59 202 VAL B N 1
ATOM 3372 C CA . VAL B 1 202 ? -22.907 29.223 12.331 1.00 13.02 202 VAL B CA 1
ATOM 3373 C C . VAL B 1 202 ? -24.169 29.651 11.592 1.00 12.60 202 VAL B C 1
ATOM 3374 O O . VAL B 1 202 ? -24.303 30.810 11.206 1.00 11.83 202 VAL B O 1
ATOM 3378 N N . GLY B 1 203 ? -25.068 28.720 11.388 1.00 11.53 203 GLY B N 1
ATOM 3379 C CA . GLY B 1 203 ? -26.260 29.038 10.651 1.00 11.41 203 GLY B CA 1
ATOM 3380 C C . GLY B 1 203 ? -26.906 27.781 10.146 1.00 11.41 203 GLY B C 1
ATOM 3381 O O . GLY B 1 203 ? -26.684 26.699 10.702 1.00 11.60 203 GLY B O 1
ATOM 3382 N N . PHE B 1 204 ? -27.627 27.916 9.036 1.00 12.18 204 PHE B N 1
ATOM 3383 C CA . PHE B 1 204 ? -28.568 26.888 8.603 1.00 11.17 204 PHE B CA 1
ATOM 3384 C C . PHE B 1 204 ? -28.388 26.652 7.140 1.00 10.89 204 PHE B C 1
ATOM 3385 O O . PHE B 1 204 ? -28.016 27.541 6.380 1.00 10.66 204 PHE B O 1
ATOM 3393 N N . SER B 1 205 ? -28.626 25.408 6.762 1.00 10.82 205 SER B N 1
ATOM 3394 C CA . SER B 1 205 ? -28.716 25.031 5.393 1.00 12.26 205 SER B CA 1
ATOM 3395 C C . SER B 1 205 ? -29.958 24.185 5.267 1.00 12.55 205 SER B C 1
ATOM 3396 O O . SER B 1 205 ? -30.285 23.419 6.157 1.00 12.87 205 SER B O 1
ATOM 3399 N N . ALA B 1 206 ? -30.643 24.306 4.142 1.00 13.27 206 ALA B N 1
ATOM 3400 C CA . ALA B 1 206 ? -31.815 23.495 3.936 1.00 14.08 206 ALA B CA 1
ATOM 3401 C C . ALA B 1 206 ? -31.937 23.190 2.466 1.00 14.57 206 ALA B C 1
ATOM 3402 O O . ALA B 1 206 ? -31.585 24.014 1.622 1.00 15.07 206 ALA B O 1
ATOM 3404 N N . THR B 1 207 ? -32.442 21.997 2.164 1.00 13.98 207 THR B N 1
ATOM 3405 C CA . THR B 1 207 ? -32.668 21.613 0.794 1.00 13.52 207 THR B CA 1
ATOM 3406 C C . THR B 1 207 ? -34.046 21.013 0.576 1.00 13.56 207 THR B C 1
ATOM 3407 O O . THR B 1 207 ? -34.752 20.633 1.512 1.00 11.59 207 THR B O 1
ATOM 3411 N N . THR B 1 208 ? -34.421 21.011 -0.698 1.00 14.73 208 THR B N 1
ATOM 3412 C CA . THR B 1 208 ? -35.564 20.290 -1.210 1.00 14.85 208 THR B CA 1
ATOM 3413 C C . THR B 1 208 ? -35.089 19.561 -2.488 1.00 15.60 208 THR B C 1
ATOM 3414 O O . THR B 1 208 ? -33.924 19.633 -2.894 1.00 14.82 208 THR B O 1
ATOM 3418 N N . TRP B 1 209 ? -35.990 18.823 -3.103 1.00 15.76 209 TRP B N 1
ATOM 3419 C CA . TRP B 1 209 ? -35.615 17.995 -4.215 1.00 15.70 209 TRP B CA 1
ATOM 3420 C C . TRP B 1 209 ? -36.677 18.239 -5.283 1.00 16.20 209 TRP B C 1
ATOM 3421 O O . TRP B 1 209 ? -37.167 19.398 -5.470 1.00 15.34 209 TRP B O 1
ATOM 3432 N N . ASN B 1 210 ? -36.994 17.177 -6.013 1.00 15.09 210 ASN B N 1
ATOM 3433 C CA . ASN B 1 210 ? -37.996 17.201 -7.037 1.00 15.33 210 ASN B CA 1
ATOM 3434 C C . ASN B 1 210 ? -38.302 15.751 -7.356 1.00 16.14 210 ASN B C 1
ATOM 3435 O O . ASN B 1 210 ? -37.467 15.084 -7.902 1.00 16.15 210 ASN B O 1
ATOM 3440 N N . PRO B 1 211 ? -39.530 15.297 -7.077 1.00 16.89 211 PRO B N 1
ATOM 3441 C CA . PRO B 1 211 ? -40.676 16.131 -6.627 1.00 16.96 211 PRO B CA 1
ATOM 3442 C C . PRO B 1 211 ? -40.799 16.407 -5.124 1.00 17.17 211 PRO B C 1
ATOM 3443 O O . PRO B 1 211 ? -41.693 17.130 -4.705 1.00 16.57 211 PRO B O 1
ATOM 3447 N N . GLU B 1 212 ? -39.901 15.827 -4.318 1.00 16.63 212 GLU B N 1
ATOM 3448 C CA . GLU B 1 212 ? -40.012 15.934 -2.894 1.00 16.14 212 GLU B CA 1
ATOM 3449 C C . GLU B 1 212 ? -39.634 17.363 -2.496 1.00 15.17 212 GLU B C 1
ATOM 3450 O O . GLU B 1 212 ? -38.725 17.959 -3.055 1.00 14.15 212 GLU B O 1
ATOM 3456 N N . ARG B 1 213 ? -40.350 17.899 -1.517 1.00 14.98 213 ARG B N 1
ATOM 3457 C CA . ARG B 1 213 ? -40.104 19.275 -1.093 1.00 14.77 213 ARG B CA 1
ATOM 3458 C C . ARG B 1 213 ? -40.865 19.507 0.183 1.00 15.38 213 ARG B C 1
ATOM 3459 O O . ARG B 1 213 ? -41.769 18.756 0.502 1.00 15.89 213 ARG B O 1
ATOM 3467 N N . GLU B 1 214 ? -40.514 20.586 0.888 1.00 14.34 214 GLU B N 1
ATOM 3468 C CA . GLU B 1 214 ? -41.215 21.042 2.045 1.00 14.08 214 GLU B CA 1
ATOM 3469 C C . GLU B 1 214 ? -40.621 22.451 2.319 1.00 13.93 214 GLU B C 1
ATOM 3470 O O . GLU B 1 214 ? -39.516 22.789 1.855 1.00 13.18 214 GLU B O 1
ATOM 3476 N N . ARG B 1 215 ? -41.366 23.235 3.076 1.00 13.60 215 ARG B N 1
ATOM 3477 C CA . ARG B 1 215 ? -40.883 24.438 3.711 1.00 14.56 215 ARG B CA 1
ATOM 3478 C C . ARG B 1 215 ? -40.044 24.130 4.960 1.00 14.29 215 ARG B C 1
ATOM 3479 O O . ARG B 1 215 ? -40.318 23.193 5.717 1.00 15.24 215 ARG B O 1
ATOM 3487 N N . HIS B 1 216 ? -38.996 24.914 5.167 1.00 13.65 216 HIS B N 1
ATOM 3488 C CA . HIS B 1 216 ? -38.258 24.884 6.426 1.00 11.90 216 HIS B CA 1
ATOM 3489 C C . HIS B 1 216 ? -38.291 26.326 6.868 1.00 12.31 216 HIS B C 1
ATOM 3490 O O . HIS B 1 216 ? -37.533 27.177 6.349 1.00 12.00 216 HIS B O 1
ATOM 3497 N N . ASP B 1 217 ? -39.223 26.611 7.764 1.00 12.92 217 ASP B N 1
ATOM 3498 C CA . ASP B 1 217 ? -39.431 27.975 8.264 1.00 13.98 217 ASP B CA 1
ATOM 3499 C C . ASP B 1 217 ? -38.871 28.238 9.654 1.00 13.30 217 ASP B C 1
ATOM 3500 O O . ASP B 1 217 ? -39.321 27.663 10.619 1.00 13.99 217 ASP B O 1
ATOM 3505 N N . ILE B 1 218 ? -37.923 29.148 9.764 1.00 13.99 218 ILE B N 1
ATOM 3506 C CA . ILE B 1 218 ? -37.311 29.429 11.091 1.00 14.41 218 ILE B CA 1
ATOM 3507 C C . ILE B 1 218 ? -37.863 30.707 11.657 1.00 14.60 218 ILE B C 1
ATOM 3508 O O . ILE B 1 218 ? -37.925 31.720 10.958 1.00 13.68 218 ILE B O 1
ATOM 3513 N N . TYR B 1 219 ? -38.297 30.621 12.920 1.00 15.52 219 TYR B N 1
ATOM 3514 C CA . TYR B 1 219 ? -39.051 31.685 13.566 1.00 16.03 219 TYR B CA 1
ATOM 3515 C C . TYR B 1 219 ? -38.188 32.472 14.496 1.00 15.79 219 TYR B C 1
ATOM 3516 O O . TYR B 1 219 ? -38.442 33.665 14.716 1.00 15.38 219 TYR B O 1
ATOM 3525 N N . SER B 1 220 ? -37.199 31.777 15.061 1.00 15.45 220 SER B N 1
ATOM 3526 C CA . SER B 1 220 ? -36.354 32.335 16.105 1.00 15.42 220 SER B CA 1
ATOM 3527 C C . SER B 1 220 ? -35.045 31.628 16.210 1.00 15.10 220 SER B C 1
ATOM 3528 O O . SER B 1 220 ? -34.920 30.431 15.860 1.00 14.66 220 SER B O 1
ATOM 3531 N N . TRP B 1 221 ? -34.059 32.376 16.691 1.00 14.28 221 TRP B N 1
ATOM 3532 C CA . TRP B 1 221 ? -32.727 31.855 16.808 1.00 13.32 221 TRP B CA 1
ATOM 3533 C C . TRP B 1 221 ? -31.907 32.710 17.726 1.00 13.86 221 TRP B C 1
ATOM 3534 O O . TRP B 1 221 ? -31.693 33.900 17.456 1.00 12.74 221 TRP B O 1
ATOM 3545 N N . SER B 1 222 ? -31.448 32.103 18.817 1.00 13.91 222 SER B N 1
ATOM 3546 C CA . SER B 1 222 ? -30.457 32.767 19.670 1.00 14.68 222 SER B CA 1
ATOM 3547 C C . SER B 1 222 ? -29.222 31.921 19.768 1.00 14.33 222 SER B C 1
ATOM 3548 O O . SER B 1 222 ? -29.261 30.691 19.532 1.00 13.09 222 SER B O 1
ATOM 3551 N N . PHE B 1 223 ? -28.128 32.574 20.123 1.00 14.00 223 PHE B N 1
ATOM 3552 C CA . PHE B 1 223 ? -26.829 31.945 20.113 1.00 14.27 223 PHE B CA 1
ATOM 3553 C C . PHE B 1 223 ? -25.930 32.698 21.057 1.00 15.06 223 PHE B C 1
ATOM 3554 O O . PHE B 1 223 ? -25.850 33.939 21.038 1.00 15.70 223 PHE B O 1
ATOM 3562 N N . THR B 1 224 ? -25.192 31.925 21.831 1.00 15.54 224 THR B N 1
ATOM 3563 C CA . THR B 1 224 ? -24.187 32.451 22.697 1.00 16.56 224 THR B CA 1
ATOM 3564 C C . THR B 1 224 ? -23.004 31.536 22.692 1.00 15.19 224 THR B C 1
ATOM 3565 O O . THR B 1 224 ? -23.113 30.371 23.117 1.00 17.39 224 THR B O 1
ATOM 3569 N N . SER B 1 225 ? -21.867 32.067 22.284 1.00 14.83 225 SER B N 1
ATOM 3570 C CA . SER B 1 225 ? -20.615 31.327 22.381 1.00 16.15 225 SER B CA 1
ATOM 3571 C C . SER B 1 225 ? -19.687 32.141 23.225 1.00 16.68 225 SER B C 1
ATOM 3572 O O . SER B 1 225 ? -19.842 33.365 23.276 1.00 15.87 225 SER B O 1
ATOM 3575 N N . THR B 1 226 ? -18.755 31.460 23.887 1.00 17.05 226 THR B N 1
ATOM 3576 C CA . THR B 1 226 ? -17.733 32.119 24.730 1.00 19.61 226 THR B CA 1
ATOM 3577 C C . THR B 1 226 ? -16.452 31.344 24.492 1.00 20.20 226 THR B C 1
ATOM 3578 O O . THR B 1 226 ? -16.453 30.132 24.609 1.00 19.07 226 THR B O 1
ATOM 3582 N N . LEU B 1 227 ? -15.374 32.055 24.165 1.00 22.62 227 LEU B N 1
ATOM 3583 C CA . LEU B 1 227 ? -14.077 31.426 23.944 1.00 25.46 227 LEU B CA 1
ATOM 3584 C C . LEU B 1 227 ? -13.099 32.010 24.925 1.00 28.11 227 LEU B C 1
ATOM 3585 O O . LEU B 1 227 ? -12.851 33.197 24.884 1.00 28.52 227 LEU B O 1
ATOM 3590 N N . LYS B 1 228 ? -12.579 31.190 25.825 1.00 31.71 228 LYS B N 1
ATOM 3591 C CA . LYS B 1 228 ? -11.491 31.609 26.708 1.00 35.47 228 LYS B CA 1
ATOM 3592 C C . LYS B 1 228 ? -10.223 31.949 25.913 1.00 37.83 228 LYS B C 1
ATOM 3593 O O . LYS B 1 228 ? -9.570 31.055 25.333 1.00 38.26 228 LYS B O 1
ATOM 3599 N N . GLU B 1 229 ? -9.910 33.249 25.874 1.00 41.51 229 GLU B N 1
ATOM 3600 C CA . GLU B 1 229 ? -8.676 33.812 25.259 1.00 44.66 229 GLU B CA 1
ATOM 3601 C C . GLU B 1 229 ? -7.442 33.819 26.204 1.00 45.90 229 GLU B C 1
ATOM 3602 O O . GLU B 1 229 ? -6.314 34.130 25.758 1.00 46.15 229 GLU B O 1
ATOM 3608 N N . PRO B 1 230 ? -7.652 33.545 27.514 1.00 47.06 230 PRO B N 1
ATOM 3609 C CA . PRO B 1 230 ? -6.535 33.038 28.314 1.00 47.61 230 PRO B CA 1
ATOM 3610 C C . PRO B 1 230 ? -6.705 31.530 28.588 1.00 47.70 230 PRO B C 1
ATOM 3611 O O . PRO B 1 230 ? -5.728 30.799 28.789 1.00 47.70 230 PRO B O 1
ATOM 3615 N N . VAL C 1 1 ? -42.587 13.929 31.976 1.00 22.09 1 VAL C N 1
ATOM 3616 C CA . VAL C 1 1 ? -43.133 14.911 32.950 1.00 22.65 1 VAL C CA 1
ATOM 3617 C C . VAL C 1 1 ? -42.796 16.311 32.417 1.00 22.65 1 VAL C C 1
ATOM 3618 O O . VAL C 1 1 ? -41.696 16.528 31.906 1.00 23.40 1 VAL C O 1
ATOM 3622 N N . SER C 1 2 ? -43.733 17.245 32.502 1.00 22.42 2 SER C N 1
ATOM 3623 C CA . SER C 1 2 ? -43.520 18.559 31.939 1.00 23.54 2 SER C CA 1
ATOM 3624 C C . SER C 1 2 ? -44.144 19.600 32.861 1.00 23.97 2 SER C C 1
ATOM 3625 O O . SER C 1 2 ? -45.310 19.482 33.272 1.00 25.06 2 SER C O 1
ATOM 3628 N N . PHE C 1 3 ? -43.343 20.580 33.263 1.00 22.56 3 PHE C N 1
ATOM 3629 C CA . PHE C 1 3 ? -43.839 21.656 34.072 1.00 22.68 3 PHE C CA 1
ATOM 3630 C C . PHE C 1 3 ? -43.034 22.883 33.700 1.00 23.37 3 PHE C C 1
ATOM 3631 O O . PHE C 1 3 ? -41.910 22.764 33.183 1.00 22.48 3 PHE C O 1
ATOM 3639 N N . ASN C 1 4 ? -43.608 24.052 33.984 1.00 23.26 4 ASN C N 1
ATOM 3640 C CA . ASN C 1 4 ? -42.960 25.311 33.739 1.00 24.44 4 ASN C CA 1
ATOM 3641 C C . ASN C 1 4 ? -43.442 26.356 34.765 1.00 25.01 4 ASN C C 1
ATOM 3642 O O . ASN C 1 4 ? -44.622 26.759 34.789 1.00 25.87 4 ASN C O 1
ATOM 3647 N N . TYR C 1 5 ? -42.535 26.739 35.651 1.00 24.05 5 TYR C N 1
ATOM 3648 C CA . TYR C 1 5 ? -42.772 27.777 36.646 1.00 22.67 5 TYR C CA 1
ATOM 3649 C C . TYR C 1 5 ? -42.166 29.040 36.091 1.00 22.45 5 TYR C C 1
ATOM 3650 O O . TYR C 1 5 ? -40.949 29.145 35.973 1.00 21.25 5 TYR C O 1
ATOM 3659 N N . THR C 1 6 ? -42.999 29.997 35.707 1.00 23.61 6 THR C N 1
ATOM 3660 C CA . THR C 1 6 ? -42.495 31.318 35.318 1.00 24.66 6 THR C CA 1
ATOM 3661 C C . THR C 1 6 ? -42.335 32.167 36.564 1.00 25.44 6 THR C C 1
ATOM 3662 O O . THR C 1 6 ? -41.576 33.178 36.578 1.00 26.70 6 THR C O 1
ATOM 3666 N N . ARG C 1 7 ? -43.105 31.803 37.583 1.00 25.58 7 ARG C N 1
ATOM 3667 C CA . ARG C 1 7 ? -42.884 32.218 38.962 1.00 26.49 7 ARG C CA 1
ATOM 3668 C C . ARG C 1 7 ? -43.365 31.108 39.871 1.00 26.14 7 ARG C C 1
ATOM 3669 O O . ARG C 1 7 ? -43.985 30.125 39.407 1.00 26.13 7 ARG C O 1
ATOM 3677 N N . PHE C 1 8 ? -43.047 31.227 41.157 1.00 24.57 8 PHE C N 1
ATOM 3678 C CA . PHE C 1 8 ? -43.434 30.157 42.066 1.00 23.94 8 PHE C CA 1
ATOM 3679 C C . PHE C 1 8 ? -44.605 30.509 42.983 1.00 23.92 8 PHE C C 1
ATOM 3680 O O . PHE C 1 8 ? -44.656 31.586 43.556 1.00 23.81 8 PHE C O 1
ATOM 3688 N N . LYS C 1 9 ? -45.548 29.588 43.073 1.00 23.85 9 LYS C N 1
ATOM 3689 C CA . LYS C 1 9 ? -46.708 29.773 43.921 1.00 25.09 9 LYS C CA 1
ATOM 3690 C C . LYS C 1 9 ? -46.692 28.583 44.832 1.00 24.85 9 LYS C C 1
ATOM 3691 O O . LYS C 1 9 ? -46.213 27.517 44.452 1.00 25.13 9 LYS C O 1
ATOM 3697 N N . ASP C 1 10 ? -47.154 28.765 46.060 1.00 25.37 10 ASP C N 1
ATOM 3698 C CA . ASP C 1 10 ? -47.255 27.623 46.927 1.00 25.28 10 ASP C CA 1
ATOM 3699 C C . ASP C 1 10 ? -48.568 26.932 46.613 1.00 24.77 10 ASP C C 1
ATOM 3700 O O . ASP C 1 10 ? -49.559 27.104 47.325 1.00 25.10 10 ASP C O 1
ATOM 3705 N N . ASP C 1 11 ? -48.569 26.145 45.539 1.00 23.11 11 ASP C N 1
ATOM 3706 C CA . ASP C 1 11 ? -49.784 25.514 45.053 1.00 22.83 11 ASP C CA 1
ATOM 3707 C C . ASP C 1 11 ? -49.783 24.007 45.153 1.00 22.37 11 ASP C C 1
ATOM 3708 O O . ASP C 1 11 ? -50.469 23.361 44.393 1.00 22.30 11 ASP C O 1
ATOM 3713 N N . GLY C 1 12 ? -49.027 23.450 46.093 1.00 21.66 12 GLY C N 1
ATOM 3714 C CA . GLY C 1 12 ? -48.972 22.018 46.238 1.00 22.54 12 GLY C CA 1
ATOM 3715 C C . GLY C 1 12 ? -48.147 21.249 45.223 1.00 22.81 12 GLY C C 1
ATOM 3716 O O . GLY C 1 12 ? -47.953 20.037 45.379 1.00 24.01 12 GLY C O 1
ATOM 3717 N N . SER C 1 13 ? -47.690 21.931 44.170 1.00 23.12 13 SER C N 1
ATOM 3718 C CA . SER C 1 13 ? -46.868 21.298 43.141 1.00 22.93 13 SER C CA 1
ATOM 3719 C C . SER C 1 13 ? -45.402 21.115 43.536 1.00 22.37 13 SER C C 1
ATOM 3720 O O . SER C 1 13 ? -44.719 20.288 42.959 1.00 22.49 13 SER C O 1
ATOM 3723 N N . LEU C 1 14 ? -44.910 21.870 44.506 1.00 22.38 14 LEU C N 1
ATOM 3724 C CA . LEU C 1 14 ? -43.543 21.635 44.978 1.00 23.11 14 LEU C CA 1
ATOM 3725 C C . LEU C 1 14 ? -43.555 21.224 46.440 1.00 23.19 14 LEU C C 1
ATOM 3726 O O . LEU C 1 14 ? -44.504 21.507 47.137 1.00 23.71 14 LEU C O 1
ATOM 3731 N N . ILE C 1 15 ? -42.527 20.493 46.855 1.00 23.33 15 ILE C N 1
ATOM 3732 C CA . ILE C 1 15 ? -42.336 20.099 48.237 1.00 24.23 15 ILE C CA 1
ATOM 3733 C C . ILE C 1 15 ? -41.207 20.977 48.729 1.00 24.45 15 ILE C C 1
ATOM 3734 O O . ILE C 1 15 ? -40.144 20.999 48.109 1.00 23.78 15 ILE C O 1
ATOM 3739 N N . PHE C 1 16 ? -41.457 21.737 49.797 1.00 24.42 16 PHE C N 1
ATOM 3740 C CA . PHE C 1 16 ? -40.401 22.577 50.410 1.00 24.13 16 PHE C CA 1
ATOM 3741 C C . PHE C 1 16 ? -39.966 21.897 51.689 1.00 24.48 16 PHE C C 1
ATOM 3742 O O . PHE C 1 16 ? -40.820 21.506 52.505 1.00 22.99 16 PHE C O 1
ATOM 3750 N N . GLN C 1 17 ? -38.650 21.720 51.836 1.00 23.90 17 GLN C N 1
ATOM 3751 C CA . GLN C 1 17 ? -38.070 21.197 53.064 1.00 24.42 17 GLN C CA 1
ATOM 3752 C C . GLN C 1 17 ? -37.083 22.238 53.647 1.00 23.60 17 GLN C C 1
ATOM 3753 O O . GLN C 1 17 ? -36.461 23.038 52.905 1.00 21.10 17 GLN C O 1
ATOM 3759 N N . GLY C 1 18 ? -36.961 22.241 54.974 1.00 23.31 18 GLY C N 1
ATOM 3760 C CA . GLY C 1 18 ? -36.003 23.120 55.652 1.00 23.50 18 GLY C CA 1
ATOM 3761 C C . GLY C 1 18 ? -36.352 24.573 55.426 1.00 23.09 18 GLY C C 1
ATOM 3762 O O . GLY C 1 18 ? -37.487 24.975 55.587 1.00 24.35 18 GLY C O 1
ATOM 3763 N N . ASP C 1 19 ? -35.385 25.358 55.000 1.00 22.75 19 ASP C N 1
ATOM 3764 C CA . ASP C 1 19 ? -35.578 26.800 54.881 1.00 23.15 19 ASP C CA 1
ATOM 3765 C C . ASP C 1 19 ? -36.111 27.302 53.525 1.00 22.43 19 ASP C C 1
ATOM 3766 O O . ASP C 1 19 ? -36.070 28.475 53.285 1.00 19.35 19 ASP C O 1
ATOM 3771 N N . ALA C 1 20 ? -36.589 26.407 52.646 1.00 23.52 20 ALA C N 1
ATOM 3772 C CA . ALA C 1 20 ? -37.061 26.828 51.319 1.00 23.96 20 ALA C CA 1
ATOM 3773 C C . ALA C 1 20 ? -38.420 27.475 51.528 1.00 24.73 20 ALA C C 1
ATOM 3774 O O . ALA C 1 20 ? -39.253 26.963 52.280 1.00 24.03 20 ALA C O 1
ATOM 3776 N N . LYS C 1 21 ? -38.615 28.648 50.941 1.00 25.88 21 LYS C N 1
ATOM 3777 C CA . LYS C 1 21 ? -39.915 29.329 51.054 1.00 28.51 21 LYS C CA 1
ATOM 3778 C C . LYS C 1 21 ? -40.161 30.100 49.788 1.00 28.51 21 LYS C C 1
ATOM 3779 O O . LYS C 1 21 ? -39.215 30.462 49.111 1.00 28.88 21 LYS C O 1
ATOM 3785 N N . ILE C 1 22 ? -41.427 30.292 49.419 1.00 30.43 22 ILE C N 1
ATOM 3786 C CA . ILE C 1 22 ? -41.754 31.304 48.424 1.00 32.03 22 ILE C CA 1
ATOM 3787 C C . ILE C 1 22 ? -41.591 32.641 49.136 1.00 33.62 22 ILE C C 1
ATOM 3788 O O . ILE C 1 22 ? -42.030 32.829 50.269 1.00 34.87 22 ILE C O 1
ATOM 3793 N N . TRP C 1 23 ? -40.889 33.555 48.503 1.00 35.06 23 TRP C N 1
ATOM 3794 C CA . TRP C 1 23 ? -40.597 34.824 49.132 1.00 37.25 23 TRP C CA 1
ATOM 3795 C C . TRP C 1 23 ? -41.223 35.804 48.149 1.00 36.97 23 TRP C C 1
ATOM 3796 O O . TRP C 1 23 ? -41.947 35.367 47.252 1.00 37.54 23 TRP C O 1
ATOM 3807 N N . THR C 1 24 ? -41.030 37.102 48.329 1.00 37.18 24 THR C N 1
ATOM 3808 C CA . THR C 1 24 ? -41.754 38.091 47.527 1.00 36.57 24 THR C CA 1
ATOM 3809 C C . THR C 1 24 ? -41.742 37.816 46.057 1.00 35.72 24 THR C C 1
ATOM 3810 O O . THR C 1 24 ? -40.699 37.460 45.478 1.00 35.14 24 THR C O 1
ATOM 3814 N N . ASP C 1 25 ? -42.921 37.988 45.457 1.00 35.12 25 ASP C N 1
ATOM 3815 C CA . ASP C 1 25 ? -43.043 38.084 44.002 1.00 34.03 25 ASP C CA 1
ATOM 3816 C C . ASP C 1 25 ? -42.768 36.725 43.297 1.00 31.77 25 ASP C C 1
ATOM 3817 O O . ASP C 1 25 ? -42.233 36.675 42.181 1.00 31.11 25 ASP C O 1
ATOM 3822 N N . GLY C 1 26 ? -43.168 35.639 43.964 1.00 30.38 26 GLY C N 1
ATOM 3823 C CA . GLY C 1 26 ? -43.090 34.257 43.405 1.00 28.74 26 GLY C CA 1
ATOM 3824 C C . GLY C 1 26 ? -41.675 33.759 43.099 1.00 27.72 26 GLY C C 1
ATOM 3825 O O . GLY C 1 26 ? -41.464 32.925 42.221 1.00 26.82 26 GLY C O 1
ATOM 3826 N N . ARG C 1 27 ? -40.724 34.289 43.859 1.00 26.81 27 ARG C N 1
ATOM 3827 C CA . ARG C 1 27 ? -39.322 33.869 43.912 1.00 26.39 27 ARG C CA 1
ATOM 3828 C C . ARG C 1 27 ? -39.249 32.679 44.854 1.00 24.38 27 ARG C C 1
ATOM 3829 O O . ARG C 1 27 ? -39.803 32.730 45.940 1.00 23.47 27 ARG C O 1
ATOM 3837 N N . LEU C 1 28 ? -38.594 31.611 44.430 1.00 21.89 28 LEU C N 1
ATOM 3838 C CA . LEU C 1 28 ? -38.289 30.478 45.282 1.00 21.36 28 LEU C CA 1
ATOM 3839 C C . LEU C 1 28 ? -36.978 30.785 46.055 1.00 21.35 28 LEU C C 1
ATOM 3840 O O . LEU C 1 28 ? -35.870 30.767 45.478 1.00 21.29 28 LEU C O 1
ATOM 3845 N N . ALA C 1 29 ? -37.112 31.046 47.355 1.00 20.62 29 ALA C N 1
ATOM 3846 C CA . ALA C 1 29 ? -35.990 31.495 48.199 1.00 19.26 29 ALA C CA 1
ATOM 3847 C C . ALA C 1 29 ? -35.354 30.334 48.982 1.00 19.11 29 ALA C C 1
ATOM 3848 O O . ALA C 1 29 ? -36.035 29.609 49.713 1.00 18.99 29 ALA C O 1
ATOM 3850 N N . MET C 1 30 ? -34.048 30.113 48.782 1.00 18.05 30 MET C N 1
ATOM 3851 C CA . MET C 1 30 ? -33.407 28.989 49.423 1.00 17.82 30 MET C CA 1
ATOM 3852 C C . MET C 1 30 ? -32.052 29.450 50.029 1.00 18.42 30 MET C C 1
ATOM 3853 O O . MET C 1 30 ? -31.010 29.317 49.393 1.00 16.98 30 MET C O 1
ATOM 3858 N N . PRO C 1 31 ? -32.054 29.933 51.284 1.00 18.40 31 PRO C N 1
ATOM 3859 C CA . PRO C 1 31 ? -33.161 30.027 52.229 1.00 18.36 31 PRO C CA 1
ATOM 3860 C C . PRO C 1 31 ? -33.977 31.305 52.113 1.00 19.03 31 PRO C C 1
ATOM 3861 O O . PRO C 1 31 ? -33.563 32.259 51.486 1.00 17.65 31 PRO C O 1
ATOM 3865 N N . THR C 1 32 ? -35.134 31.286 52.764 1.00 20.06 32 THR C N 1
ATOM 3866 C CA . THR C 1 32 ? -35.984 32.436 52.900 1.00 23.06 32 THR C CA 1
ATOM 3867 C C . THR C 1 32 ? -35.225 33.559 53.613 1.00 22.48 32 THR C C 1
ATOM 3868 O O . THR C 1 32 ? -35.268 34.708 53.205 1.00 23.25 32 THR C O 1
ATOM 3872 N N . ASP C 1 33 ? -34.489 33.189 54.661 1.00 22.94 33 ASP C N 1
ATOM 3873 C CA . ASP C 1 33 ? -33.838 34.144 55.534 1.00 22.63 33 ASP C CA 1
ATOM 3874 C C . ASP C 1 33 ? -32.450 33.656 55.945 1.00 22.47 33 ASP C C 1
ATOM 3875 O O . ASP C 1 33 ? -32.302 32.880 56.893 1.00 21.30 33 ASP C O 1
ATOM 3880 N N . PRO C 1 34 ? -31.431 34.065 55.193 1.00 22.77 34 PRO C N 1
ATOM 3881 C CA . PRO C 1 34 ? -30.023 33.717 55.460 1.00 23.44 34 PRO C CA 1
ATOM 3882 C C . PRO C 1 34 ? -29.449 34.268 56.784 1.00 24.17 34 PRO C C 1
ATOM 3883 O O . PRO C 1 34 ? -28.397 33.815 57.241 1.00 26.47 34 PRO C O 1
ATOM 3887 N N . LEU C 1 35 ? -30.154 35.185 57.434 1.00 24.54 35 LEU C N 1
ATOM 3888 C CA . LEU C 1 35 ? -29.739 35.731 58.719 1.00 24.19 35 LEU C CA 1
ATOM 3889 C C . LEU C 1 35 ? -29.911 34.717 59.856 1.00 25.35 35 LEU C C 1
ATOM 3890 O O . LEU C 1 35 ? -29.350 34.861 60.938 1.00 24.48 35 LEU C O 1
ATOM 3895 N N . VAL C 1 36 ? -30.685 33.682 59.569 1.00 26.96 36 VAL C N 1
ATOM 3896 C CA . VAL C 1 36 ? -31.078 32.661 60.518 1.00 28.71 36 VAL C CA 1
ATOM 3897 C C . VAL C 1 36 ? -29.908 31.849 61.171 1.00 30.15 36 VAL C C 1
ATOM 3898 O O . VAL C 1 36 ? -29.993 31.424 62.376 1.00 31.27 36 VAL C O 1
ATOM 3902 N N . ASN C 1 37 ? -28.809 31.727 60.418 1.00 29.73 37 ASN C N 1
ATOM 3903 C CA . ASN C 1 37 ? -27.672 30.865 60.738 1.00 30.17 37 ASN C CA 1
ATOM 3904 C C . ASN C 1 37 ? -27.669 29.896 59.577 1.00 29.30 37 ASN C C 1
ATOM 3905 O O . ASN C 1 37 ? -28.184 30.230 58.484 1.00 30.18 37 ASN C O 1
ATOM 3910 N N . ARG C 1 38 ? -27.151 28.704 59.840 1.00 26.92 38 ARG C N 1
ATOM 3911 C CA . ARG C 1 38 ? -26.854 27.638 58.867 1.00 23.94 38 ARG C CA 1
ATOM 3912 C C . ARG C 1 38 ? -28.179 27.123 58.300 1.00 23.75 38 ARG C C 1
ATOM 3913 O O . ARG C 1 38 ? -29.028 26.645 59.029 1.00 25.15 38 ARG C O 1
ATOM 3921 N N . THR C 1 39 ? -28.418 27.291 57.023 1.00 21.76 39 THR C N 1
ATOM 3922 C CA . THR C 1 39 ? -29.738 26.905 56.525 1.00 19.99 39 THR C CA 1
ATOM 3923 C C . THR C 1 39 ? -29.530 25.758 55.584 1.00 19.12 39 THR C C 1
ATOM 3924 O O . THR C 1 39 ? -28.470 25.629 55.022 1.00 17.95 39 THR C O 1
ATOM 3928 N N . THR C 1 40 ? -30.517 24.875 55.485 1.00 19.25 40 THR C N 1
ATOM 3929 C CA . THR C 1 40 ? -30.532 23.853 54.456 1.00 18.56 40 THR C CA 1
ATOM 3930 C C . THR C 1 40 ? -31.939 23.940 53.862 1.00 19.14 40 THR C C 1
ATOM 3931 O O . THR C 1 40 ? -32.934 24.041 54.596 1.00 20.04 40 THR C O 1
ATOM 3935 N N . SER C 1 41 ? -32.050 23.964 52.548 1.00 19.71 41 SER C N 1
ATOM 3936 C CA . SER C 1 41 ? -33.371 24.194 51.925 1.00 18.89 41 SER C CA 1
ATOM 3937 C C . SER C 1 41 ? -33.448 23.176 50.780 1.00 19.06 41 SER C C 1
ATOM 3938 O O . SER C 1 41 ? -32.461 23.047 50.035 1.00 17.14 41 SER C O 1
ATOM 3941 N N . HIS C 1 42 ? -34.571 22.452 50.680 1.00 17.80 42 HIS C N 1
ATOM 3942 C CA . HIS C 1 42 ? -34.901 21.600 49.531 1.00 19.73 42 HIS C CA 1
ATOM 3943 C C . HIS C 1 42 ? -36.181 22.121 48.935 1.00 20.12 42 HIS C C 1
ATOM 3944 O O . HIS C 1 42 ? -37.106 22.514 49.669 1.00 21.07 42 HIS C O 1
ATOM 3951 N N . ALA C 1 43 ? -36.229 22.178 47.615 1.00 20.28 43 ALA C N 1
ATOM 3952 C CA . ALA C 1 43 ? -37.488 22.477 46.925 1.00 19.98 43 ALA C CA 1
ATOM 3953 C C . ALA C 1 43 ? -37.574 21.440 45.814 1.00 20.18 43 ALA C C 1
ATOM 3954 O O . ALA C 1 43 ? -36.728 21.408 44.891 1.00 19.83 43 ALA C O 1
ATOM 3956 N N . LEU C 1 44 ? -38.544 20.544 45.921 1.00 19.35 44 LEU C N 1
ATOM 3957 C CA . LEU C 1 44 ? -38.570 19.427 44.994 1.00 19.96 44 LEU C CA 1
ATOM 3958 C C . LEU C 1 44 ? -39.869 19.433 44.228 1.00 19.43 44 LEU C C 1
ATOM 3959 O O . LEU C 1 44 ? -40.904 19.779 44.775 1.00 19.69 44 LEU C O 1
ATOM 3964 N N . TYR C 1 45 ? -39.831 19.045 42.964 1.00 20.38 45 TYR C N 1
ATOM 3965 C CA . TYR C 1 45 ? -41.075 18.758 42.283 1.00 20.03 45 TYR C CA 1
ATOM 3966 C C . TYR C 1 45 ? -41.832 17.655 43.030 1.00 19.93 45 TYR C C 1
ATOM 3967 O O . TYR C 1 45 ? -41.249 16.690 43.518 1.00 21.36 45 TYR C O 1
ATOM 3976 N N . ALA C 1 46 ? -43.137 17.821 43.162 1.00 20.54 46 ALA C N 1
ATOM 3977 C CA . ALA C 1 46 ? -43.838 17.090 44.210 1.00 22.54 46 ALA C CA 1
ATOM 3978 C C . ALA C 1 46 ? -44.297 15.751 43.728 1.00 22.74 46 ALA C C 1
ATOM 3979 O O . ALA C 1 46 ? -44.860 15.010 44.472 1.00 24.70 46 ALA C O 1
ATOM 3981 N N . THR C 1 47 ? -44.003 15.452 42.472 1.00 23.84 47 THR C N 1
ATOM 3982 C CA . THR C 1 47 ? -44.294 14.159 41.866 1.00 24.62 47 THR C CA 1
ATOM 3983 C C . THR C 1 47 ? -43.019 13.456 41.434 1.00 21.84 47 THR C C 1
ATOM 3984 O O . THR C 1 47 ? -42.117 14.099 40.917 1.00 22.05 47 THR C O 1
ATOM 3988 N N . PRO C 1 48 ? -42.909 12.138 41.692 1.00 20.71 48 PRO C N 1
ATOM 3989 C CA . PRO C 1 48 ? -41.674 11.426 41.316 1.00 20.05 48 PRO C CA 1
ATOM 3990 C C . PRO C 1 48 ? -41.503 11.454 39.800 1.00 19.54 48 PRO C C 1
ATOM 3991 O O . PRO C 1 48 ? -42.481 11.398 39.075 1.00 19.48 48 PRO C O 1
ATOM 3995 N N . VAL C 1 49 ? -40.273 11.635 39.324 1.00 19.87 49 VAL C N 1
ATOM 3996 C CA . VAL C 1 49 ? -40.049 11.732 37.880 1.00 19.61 49 VAL C CA 1
ATOM 3997 C C . VAL C 1 49 ? -39.496 10.401 37.439 1.00 19.84 49 VAL C C 1
ATOM 3998 O O . VAL C 1 49 ? -38.448 9.990 37.945 1.00 18.70 49 VAL C O 1
ATOM 4002 N N . PRO C 1 50 ? -40.193 9.739 36.483 1.00 19.45 50 PRO C N 1
ATOM 4003 C CA . PRO C 1 50 ? -39.654 8.472 35.948 1.00 19.32 50 PRO C CA 1
ATOM 4004 C C . PRO C 1 50 ? -38.450 8.726 35.038 1.00 18.81 50 PRO C C 1
ATOM 4005 O O . PRO C 1 50 ? -38.566 9.344 33.976 1.00 20.30 50 PRO C O 1
ATOM 4009 N N . ILE C 1 51 ? -37.302 8.246 35.457 1.00 18.09 51 ILE C N 1
ATOM 4010 C CA . ILE C 1 51 ? -36.113 8.443 34.697 1.00 17.90 51 ILE C CA 1
ATOM 4011 C C . ILE C 1 51 ? -35.663 7.220 33.896 1.00 18.11 51 ILE C C 1
ATOM 4012 O O . ILE C 1 51 ? -34.899 7.346 32.977 1.00 18.99 51 ILE C O 1
ATOM 4017 N N . TRP C 1 52 ? -36.115 6.038 34.273 1.00 19.75 52 TRP C N 1
ATOM 4018 C CA . TRP C 1 52 ? -35.975 4.884 33.401 1.00 19.91 52 TRP C CA 1
ATOM 4019 C C . TRP C 1 52 ? -37.087 3.891 33.720 1.00 21.19 52 TRP C C 1
ATOM 4020 O O . TRP C 1 52 ? -37.746 3.989 34.756 1.00 20.59 52 TRP C O 1
ATOM 4031 N N . ASP C 1 53 ? -37.274 2.934 32.828 1.00 22.65 53 ASP C N 1
ATOM 4032 C CA . ASP C 1 53 ? -38.395 2.030 32.895 1.00 25.87 53 ASP C CA 1
ATOM 4033 C C . ASP C 1 53 ? -37.798 0.628 32.906 1.00 26.11 53 ASP C C 1
ATOM 4034 O O . ASP C 1 53 ? -37.138 0.239 31.936 1.00 24.89 53 ASP C O 1
ATOM 4039 N N . SER C 1 54 ? -38.007 -0.119 33.998 1.00 27.52 54 SER C N 1
ATOM 4040 C CA . SER C 1 54 ? -37.374 -1.458 34.138 1.00 29.95 54 SER C CA 1
ATOM 4041 C C . SER C 1 54 ? -37.844 -2.467 33.082 1.00 31.21 54 SER C C 1
ATOM 4042 O O . SER C 1 54 ? -37.067 -3.313 32.647 1.00 32.08 54 SER C O 1
ATOM 4045 N N . ALA C 1 55 ? -39.109 -2.376 32.684 1.00 33.30 55 ALA C N 1
ATOM 4046 C CA . ALA C 1 55 ? -39.679 -3.315 31.705 1.00 35.30 55 ALA C CA 1
ATOM 4047 C C . ALA C 1 55 ? -38.945 -3.242 30.354 1.00 36.03 55 ALA C C 1
ATOM 4048 O O . ALA C 1 55 ? -38.476 -4.252 29.801 1.00 36.40 55 ALA C O 1
ATOM 4050 N N . THR C 1 56 ? -38.833 -2.023 29.836 1.00 36.48 56 THR C N 1
ATOM 4051 C CA . THR C 1 56 ? -38.271 -1.793 28.512 1.00 35.34 56 THR C CA 1
ATOM 4052 C C . THR C 1 56 ? -36.771 -1.603 28.600 1.00 34.40 56 THR C C 1
ATOM 4053 O O . THR C 1 56 ? -36.069 -1.861 27.642 1.00 35.33 56 THR C O 1
ATOM 4057 N N . GLY C 1 57 ? -36.274 -1.169 29.757 1.00 32.98 57 GLY C N 1
ATOM 4058 C CA . GLY C 1 57 ? -34.884 -0.759 29.884 1.00 31.00 57 GLY C CA 1
ATOM 4059 C C . GLY C 1 57 ? -34.648 0.656 29.346 1.00 30.16 57 GLY C C 1
ATOM 4060 O O . GLY C 1 57 ? -33.522 1.123 29.356 1.00 29.77 57 GLY C O 1
ATOM 4061 N N . ASN C 1 58 ? -35.703 1.328 28.870 1.00 29.17 58 ASN C N 1
ATOM 4062 C CA . ASN C 1 58 ? -35.568 2.708 28.350 1.00 28.83 58 ASN C CA 1
ATOM 4063 C C . ASN C 1 58 ? -35.215 3.702 29.446 1.00 27.52 58 ASN C C 1
ATOM 4064 O O . ASN C 1 58 ? -35.669 3.553 30.576 1.00 25.97 58 ASN C O 1
ATOM 4069 N N . VAL C 1 59 ? -34.413 4.709 29.088 1.00 26.10 59 VAL C N 1
ATOM 4070 C CA . VAL C 1 59 ? -34.022 5.796 29.993 1.00 23.93 59 VAL C CA 1
ATOM 4071 C C . VAL C 1 59 ? -34.592 7.138 29.459 1.00 22.47 59 VAL C C 1
ATOM 4072 O O . VAL C 1 59 ? -34.625 7.353 28.252 1.00 22.74 59 VAL C O 1
ATOM 4076 N N . ALA C 1 60 ? -35.061 8.004 30.362 1.00 20.07 60 ALA C N 1
ATOM 4077 C CA . ALA C 1 60 ? -35.559 9.318 30.017 1.00 18.47 60 ALA C CA 1
ATOM 4078 C C . ALA C 1 60 ? -34.474 10.235 29.510 1.00 17.71 60 ALA C C 1
ATOM 4079 O O . ALA C 1 60 ? -33.311 10.118 29.884 1.00 15.68 60 ALA C O 1
ATOM 4081 N N . SER C 1 61 ? -34.854 11.108 28.577 1.00 18.41 61 SER C N 1
ATOM 4082 C CA . SER C 1 61 ? -34.026 12.285 28.303 1.00 16.91 61 SER C CA 1
ATOM 4083 C C . SER C 1 61 ? -34.725 13.398 29.002 1.00 16.48 61 SER C C 1
ATOM 4084 O O . SER C 1 61 ? -35.928 13.317 29.225 1.00 16.79 61 SER C O 1
ATOM 4087 N N . PHE C 1 62 ? -33.998 14.470 29.329 1.00 16.21 62 PHE C N 1
ATOM 4088 C CA . PHE C 1 62 ? -34.700 15.651 29.723 1.00 15.56 62 PHE C CA 1
ATOM 4089 C C . PHE C 1 62 ? -34.020 16.900 29.381 1.00 15.27 62 PHE C C 1
ATOM 4090 O O . PHE C 1 62 ? -32.823 16.947 29.133 1.00 14.39 62 PHE C O 1
ATOM 4098 N N . ILE C 1 63 ? -34.836 17.929 29.390 1.00 16.25 63 ILE C N 1
ATOM 4099 C CA . ILE C 1 63 ? -34.318 19.274 29.348 1.00 17.41 63 ILE C CA 1
ATOM 4100 C C . ILE C 1 63 ? -34.980 20.073 30.468 1.00 16.30 63 ILE C C 1
ATOM 4101 O O . ILE C 1 63 ? -36.203 20.003 30.700 1.00 16.93 63 ILE C O 1
ATOM 4106 N N . THR C 1 64 ? -34.135 20.820 31.162 1.00 15.80 64 THR C N 1
ATOM 4107 C CA . THR C 1 64 ? -34.581 21.666 32.230 1.00 14.75 64 THR C CA 1
ATOM 4108 C C . THR C 1 64 ? -33.813 22.998 32.179 1.00 15.73 64 THR C C 1
ATOM 4109 O O . THR C 1 64 ? -32.600 23.032 31.877 1.00 13.25 64 THR C O 1
ATOM 4113 N N . SER C 1 65 ? -34.533 24.075 32.483 1.00 14.46 65 SER C N 1
ATOM 4114 C CA . SER C 1 65 ? -33.923 25.381 32.532 1.00 15.88 65 SER C CA 1
ATOM 4115 C C . SER C 1 65 ? -34.378 26.050 33.786 1.00 14.61 65 SER C C 1
ATOM 4116 O O . SER C 1 65 ? -35.501 25.857 34.244 1.00 14.68 65 SER C O 1
ATOM 4119 N N . PHE C 1 66 ? -33.481 26.795 34.385 1.00 14.73 66 PHE C N 1
ATOM 4120 C CA . PHE C 1 66 ? -33.889 27.618 35.536 1.00 15.58 66 PHE C CA 1
ATOM 4121 C C . PHE C 1 66 ? -33.081 28.873 35.553 1.00 15.15 66 PHE C C 1
ATOM 4122 O O . PHE C 1 66 ? -31.917 28.940 35.082 1.00 14.41 66 PHE C O 1
ATOM 4130 N N . SER C 1 67 ? -33.718 29.898 36.077 1.00 15.78 67 SER C N 1
ATOM 4131 C CA . SER C 1 67 ? -32.996 31.144 36.221 1.00 16.70 67 SER C CA 1
ATOM 4132 C C . SER C 1 67 ? -32.924 31.490 37.695 1.00 16.28 67 SER C C 1
ATOM 4133 O O . SER C 1 67 ? -33.850 31.232 38.452 1.00 16.43 67 SER C O 1
ATOM 4136 N N . PHE C 1 68 ? -31.796 32.011 38.132 1.00 16.49 68 PHE C N 1
ATOM 4137 C CA . PHE C 1 68 ? -31.657 32.268 39.545 1.00 17.73 68 PHE C CA 1
ATOM 4138 C C . PHE C 1 68 ? -30.648 33.386 39.761 1.00 18.34 68 PHE C C 1
ATOM 4139 O O . PHE C 1 68 ? -29.966 33.821 38.837 1.00 18.43 68 PHE C O 1
ATOM 4147 N N . ILE C 1 69 ? -30.553 33.841 40.992 1.00 19.69 69 ILE C N 1
ATOM 4148 C CA . ILE C 1 69 ? -29.514 34.794 41.372 1.00 21.31 69 ILE C CA 1
ATOM 4149 C C . ILE C 1 69 ? -29.020 34.403 42.763 1.00 20.14 69 ILE C C 1
ATOM 4150 O O . ILE C 1 69 ? -29.831 34.049 43.634 1.00 19.17 69 ILE C O 1
ATOM 4155 N N . VAL C 1 70 ? -27.697 34.475 42.981 1.00 18.97 70 VAL C N 1
ATOM 4156 C CA . VAL C 1 70 ? -27.189 34.383 44.337 1.00 18.60 70 VAL C CA 1
ATOM 4157 C C . VAL C 1 70 ? -26.703 35.742 44.792 1.00 19.25 70 VAL C C 1
ATOM 4158 O O . VAL C 1 70 ? -26.068 36.492 44.040 1.00 18.61 70 VAL C O 1
ATOM 4162 N N . SER C 1 71 ? -27.044 36.088 46.018 1.00 19.33 71 SER C N 1
ATOM 4163 C CA . SER C 1 71 ? -26.702 37.409 46.538 1.00 19.47 71 SER C CA 1
ATOM 4164 C C . SER C 1 71 ? -26.001 37.338 47.891 1.00 19.50 71 SER C C 1
ATOM 4165 O O . SER C 1 71 ? -26.365 36.546 48.779 1.00 18.00 71 SER C O 1
ATOM 4168 N N . ASN C 1 72 ? -24.990 38.191 48.012 1.00 20.60 72 ASN C N 1
ATOM 4169 C CA . ASN C 1 72 ? -24.368 38.496 49.270 1.00 22.11 72 ASN C CA 1
ATOM 4170 C C . ASN C 1 72 ? -25.387 39.019 50.270 1.00 23.07 72 ASN C C 1
ATOM 4171 O O . ASN C 1 72 ? -26.323 39.741 49.942 1.00 22.99 72 ASN C O 1
ATOM 4176 N N . VAL C 1 73 ? -25.141 38.647 51.503 1.00 24.77 73 VAL C N 1
ATOM 4177 C CA . VAL C 1 73 ? -25.770 39.208 52.665 1.00 25.99 73 VAL C CA 1
ATOM 4178 C C . VAL C 1 73 ? -24.643 38.833 53.557 1.00 28.56 73 VAL C C 1
ATOM 4179 O O . VAL C 1 73 ? -24.191 37.636 53.548 1.00 32.13 73 VAL C O 1
ATOM 4183 N N . GLN C 1 74 ? -24.124 39.780 54.296 1.00 26.46 74 GLN C N 1
ATOM 4184 C CA . GLN C 1 74 ? -24.562 41.184 54.368 1.00 27.50 74 GLN C CA 1
ATOM 4185 C C . GLN C 1 74 ? -23.243 41.814 53.965 1.00 25.34 74 GLN C C 1
ATOM 4186 O O . GLN C 1 74 ? -23.034 42.203 52.821 1.00 24.46 74 GLN C O 1
ATOM 4192 N N . ARG C 1 75 ? -22.350 41.819 54.943 1.00 23.14 75 ARG C N 1
ATOM 4193 C CA . ARG C 1 75 ? -20.896 41.805 54.689 1.00 23.18 75 ARG C CA 1
ATOM 4194 C C . ARG C 1 75 ? -20.374 40.383 54.952 1.00 21.10 75 ARG C C 1
ATOM 4195 O O . ARG C 1 75 ? -19.191 40.170 55.079 1.00 21.30 75 ARG C O 1
ATOM 4203 N N . TYR C 1 76 ? -21.248 39.409 55.067 1.00 19.93 76 TYR C N 1
ATOM 4204 C CA . TYR C 1 76 ? -20.782 38.017 55.343 1.00 21.17 76 TYR C CA 1
ATOM 4205 C C . TYR C 1 76 ? -20.127 37.427 54.103 1.00 21.12 76 TYR C C 1
ATOM 4206 O O . TYR C 1 76 ? -20.533 37.795 52.987 1.00 21.00 76 TYR C O 1
ATOM 4215 N N . PRO C 1 77 ? -19.156 36.491 54.269 1.00 21.11 77 PRO C N 1
ATOM 4216 C CA . PRO C 1 77 ? -18.571 35.860 53.065 1.00 20.78 77 PRO C CA 1
ATOM 4217 C C . PRO C 1 77 ? -19.611 34.876 52.469 1.00 20.83 77 PRO C C 1
ATOM 4218 O O . PRO C 1 77 ? -20.514 34.462 53.178 1.00 21.57 77 PRO C O 1
ATOM 4222 N N . PRO C 1 78 ? -19.552 34.616 51.154 1.00 20.45 78 PRO C N 1
ATOM 4223 C CA . PRO C 1 78 ? -20.589 33.779 50.543 1.00 19.85 78 PRO C CA 1
ATOM 4224 C C . PRO C 1 78 ? -20.429 32.270 50.719 1.00 19.02 78 PRO C C 1
ATOM 4225 O O . PRO C 1 78 ? -19.340 31.733 50.559 1.00 18.89 78 PRO C O 1
ATOM 4229 N N . THR C 1 79 ? -21.538 31.611 51.004 1.00 18.77 79 THR C N 1
ATOM 4230 C CA . THR C 1 79 ? -21.613 30.141 51.072 1.00 18.96 79 THR C CA 1
ATOM 4231 C C . THR C 1 79 ? -23.085 29.764 51.045 1.00 18.09 79 THR C C 1
ATOM 4232 O O . THR C 1 79 ? -23.924 30.608 51.342 1.00 18.67 79 THR C O 1
ATOM 4236 N N . ASP C 1 80 ? -23.409 28.518 50.694 1.00 16.64 80 ASP C N 1
ATOM 4237 C CA . ASP C 1 80 ? -22.454 27.531 50.190 1.00 15.49 80 ASP C CA 1
ATOM 4238 C C . ASP C 1 80 ? -22.746 27.218 48.748 1.00 14.00 80 ASP C C 1
ATOM 4239 O O . ASP C 1 80 ? -21.862 26.949 47.985 1.00 15.08 80 ASP C O 1
ATOM 4244 N N . GLY C 1 81 ? -24.011 27.234 48.380 1.00 13.86 81 GLY C N 1
ATOM 4245 C CA . GLY C 1 81 ? -24.357 27.013 47.002 1.00 13.01 81 GLY C CA 1
ATOM 4246 C C . GLY C 1 81 ? -25.772 26.534 46.884 1.00 13.81 81 GLY C C 1
ATOM 4247 O O . GLY C 1 81 ? -26.461 26.351 47.882 1.00 12.63 81 GLY C O 1
ATOM 4248 N N . VAL C 1 82 ? -26.205 26.369 45.645 1.00 14.37 82 VAL C N 1
ATOM 4249 C CA . VAL C 1 82 ? -27.518 25.866 45.318 1.00 15.29 82 VAL C CA 1
ATOM 4250 C C . VAL C 1 82 ? -27.264 24.844 44.253 1.00 15.19 82 VAL C C 1
ATOM 4251 O O . VAL C 1 82 ? -26.387 25.012 43.387 1.00 16.70 82 VAL C O 1
ATOM 4255 N N . VAL C 1 83 ? -27.950 23.718 44.347 1.00 16.76 83 VAL C N 1
ATOM 4256 C CA . VAL C 1 83 ? -27.765 22.656 43.347 1.00 15.08 83 VAL C CA 1
ATOM 4257 C C . VAL C 1 83 ? -29.126 22.267 42.774 1.00 15.22 83 VAL C C 1
ATOM 4258 O O . VAL C 1 83 ? -30.132 22.375 43.438 1.00 16.17 83 VAL C O 1
ATOM 4262 N N . PHE C 1 84 ? -29.120 21.768 41.546 1.00 15.78 84 PHE C N 1
ATOM 4263 C CA . PHE C 1 84 ? -30.259 21.081 40.977 1.00 15.45 84 PHE C CA 1
ATOM 4264 C C . PHE C 1 84 ? -29.873 19.639 41.121 1.00 15.26 84 PHE C C 1
ATOM 4265 O O . PHE C 1 84 ? -28.751 19.300 40.848 1.00 15.16 84 PHE C O 1
ATOM 4273 N N . PHE C 1 85 ? -30.800 18.771 41.517 1.00 16.21 85 PHE C N 1
ATOM 4274 C CA . PHE C 1 85 ? -30.387 17.388 41.793 1.00 15.02 85 PHE C CA 1
ATOM 4275 C C . PHE C 1 85 ? -31.494 16.410 41.559 1.00 15.21 85 PHE C C 1
ATOM 4276 O O . PHE C 1 85 ? -32.675 16.744 41.657 1.00 15.02 85 PHE C O 1
ATOM 4284 N N . LEU C 1 86 ? -31.083 15.194 41.217 1.00 16.38 86 LEU C N 1
ATOM 4285 C CA . LEU C 1 86 ? -31.981 14.044 41.194 1.00 17.91 86 LEU C CA 1
ATOM 4286 C C . LEU C 1 86 ? -31.502 13.086 42.290 1.00 17.96 86 LEU C C 1
ATOM 4287 O O . LEU C 1 86 ? -30.305 12.794 42.416 1.00 16.86 86 LEU C O 1
ATOM 4292 N N . ALA C 1 87 ? -32.466 12.535 43.015 1.00 19.15 87 ALA C N 1
ATOM 4293 C CA . ALA C 1 87 ? -32.189 11.561 44.057 1.00 18.98 87 ALA C CA 1
ATOM 4294 C C . ALA C 1 87 ? -33.359 10.589 44.158 1.00 19.19 87 ALA C C 1
ATOM 4295 O O . ALA C 1 87 ? -34.464 10.933 43.780 1.00 18.57 87 ALA C O 1
ATOM 4297 N N . PRO C 1 88 ? -33.120 9.376 44.708 1.00 19.61 88 PRO C N 1
ATOM 4298 C CA . PRO C 1 88 ? -34.172 8.398 44.866 1.00 19.55 88 PRO C CA 1
ATOM 4299 C C . PRO C 1 88 ? -35.360 9.019 45.577 1.00 21.28 88 PRO C C 1
ATOM 4300 O O . PRO C 1 88 ? -35.205 9.823 46.531 1.00 20.27 88 PRO C O 1
ATOM 4304 N N . TRP C 1 89 ? -36.547 8.658 45.127 1.00 22.55 89 TRP C N 1
ATOM 4305 C CA . TRP C 1 89 ? -37.749 9.077 45.816 1.00 24.51 89 TRP C CA 1
ATOM 4306 C C . TRP C 1 89 ? -37.741 8.518 47.240 1.00 25.88 89 TRP C C 1
ATOM 4307 O O . TRP C 1 89 ? -37.352 7.369 47.467 1.00 25.49 89 TRP C O 1
ATOM 4318 N N . GLY C 1 90 ? -38.183 9.341 48.192 1.00 27.55 90 GLY C N 1
ATOM 4319 C CA . GLY C 1 90 ? -37.934 9.048 49.597 1.00 28.99 90 GLY C CA 1
ATOM 4320 C C . GLY C 1 90 ? -36.786 9.858 50.172 1.00 29.91 90 GLY C C 1
ATOM 4321 O O . GLY C 1 90 ? -36.577 9.812 51.390 1.00 31.24 90 GLY C O 1
ATOM 4322 N N . THR C 1 91 ? -36.024 10.546 49.294 1.00 30.29 91 THR C N 1
ATOM 4323 C CA . THR C 1 91 ? -34.982 11.576 49.655 1.00 30.25 91 THR C CA 1
ATOM 4324 C C . THR C 1 91 ? -35.514 12.504 50.766 1.00 29.79 91 THR C C 1
ATOM 4325 O O . THR C 1 91 ? -36.559 13.118 50.611 1.00 30.97 91 THR C O 1
ATOM 4329 N N . GLU C 1 92 ? -34.819 12.569 51.891 1.00 29.34 92 GLU C N 1
ATOM 4330 C CA . GLU C 1 92 ? -35.052 13.646 52.879 1.00 27.94 92 GLU C CA 1
ATOM 4331 C C . GLU C 1 92 ? -33.745 14.431 52.998 1.00 25.88 92 GLU C C 1
ATOM 4332 O O . GLU C 1 92 ? -32.741 13.922 52.561 1.00 26.11 92 GLU C O 1
ATOM 4338 N N . ILE C 1 93 ? -33.744 15.651 53.553 1.00 24.72 93 ILE C N 1
ATOM 4339 C CA . ILE C 1 93 ? -32.489 16.385 53.742 1.00 22.41 93 ILE C CA 1
ATOM 4340 C C . ILE C 1 93 ? -31.582 15.491 54.583 1.00 22.76 93 ILE C C 1
ATOM 4341 O O . ILE C 1 93 ? -31.960 15.098 55.703 1.00 23.08 93 ILE C O 1
ATOM 4346 N N . PRO C 1 94 ? -30.407 15.127 54.056 1.00 21.81 94 PRO C N 1
ATOM 4347 C CA . PRO C 1 94 ? -29.736 14.117 54.856 1.00 21.98 94 PRO C CA 1
ATOM 4348 C C . PRO C 1 94 ? -29.136 14.717 56.160 1.00 22.32 94 PRO C C 1
ATOM 4349 O O . PRO C 1 94 ? -29.020 15.945 56.286 1.00 21.93 94 PRO C O 1
ATOM 4353 N N . PRO C 1 95 ? -28.844 13.871 57.164 1.00 22.47 95 PRO C N 1
ATOM 4354 C CA . PRO C 1 95 ? -28.083 14.416 58.302 1.00 21.69 95 PRO C CA 1
ATOM 4355 C C . PRO C 1 95 ? -26.672 14.696 57.848 1.00 21.86 95 PRO C C 1
ATOM 4356 O O . PRO C 1 95 ? -26.234 14.115 56.852 1.00 22.10 95 PRO C O 1
ATOM 4360 N N . ASN C 1 96 ? -25.969 15.577 58.570 1.00 21.20 96 ASN C N 1
ATOM 4361 C CA . ASN C 1 96 ? -24.556 15.879 58.323 1.00 21.54 96 ASN C CA 1
ATOM 4362 C C . ASN C 1 96 ? -24.287 16.489 56.936 1.00 20.83 96 ASN C C 1
ATOM 4363 O O . ASN C 1 96 ? -23.177 16.333 56.371 1.00 20.26 96 ASN C O 1
ATOM 4368 N N . SER C 1 97 ? -25.290 17.217 56.437 1.00 19.93 97 SER C N 1
ATOM 4369 C CA . SER C 1 97 ? -25.313 17.698 55.059 1.00 19.52 97 SER C CA 1
ATOM 4370 C C . SER C 1 97 ? -25.292 19.235 54.997 1.00 19.81 97 SER C C 1
ATOM 4371 O O . SER C 1 97 ? -25.475 19.827 53.932 1.00 18.65 97 SER C O 1
ATOM 4374 N N . GLN C 1 98 ? -25.028 19.859 56.145 1.00 18.78 98 GLN C N 1
ATOM 4375 C CA . GLN C 1 98 ? -24.856 21.329 56.206 1.00 18.25 98 GLN C CA 1
ATOM 4376 C C . GLN C 1 98 ? -23.662 21.908 55.462 1.00 17.36 98 GLN C C 1
ATOM 4377 O O . GLN C 1 98 ? -22.634 21.223 55.234 1.00 17.33 98 GLN C O 1
ATOM 4383 N N . GLY C 1 99 ? -23.797 23.197 55.136 1.00 17.96 99 GLY C N 1
ATOM 4384 C CA . GLY C 1 99 ? -22.703 23.963 54.590 1.00 17.24 99 GLY C CA 1
ATOM 4385 C C . GLY C 1 99 ? -22.208 23.474 53.251 1.00 17.89 99 GLY C C 1
ATOM 4386 O O . GLY C 1 99 ? -22.940 23.474 52.261 1.00 16.85 99 GLY C O 1
ATOM 4387 N N . GLY C 1 100 ? -20.948 23.059 53.222 1.00 16.56 100 GLY C N 1
ATOM 4388 C CA . GLY C 1 100 ? -20.331 22.650 51.997 1.00 18.83 100 GLY C CA 1
ATOM 4389 C C . GLY C 1 100 ? -20.849 21.367 51.411 1.00 17.66 100 GLY C C 1
ATOM 4390 O O . GLY C 1 100 ? -20.572 21.078 50.247 1.00 18.58 100 GLY C O 1
ATOM 4391 N N . TYR C 1 101 ? -21.610 20.613 52.191 1.00 18.63 101 TYR C N 1
ATOM 4392 C CA . TYR C 1 101 ? -22.196 19.337 51.699 1.00 19.71 101 TYR C CA 1
ATOM 4393 C C . TYR C 1 101 ? -23.545 19.581 51.010 1.00 18.27 101 TYR C C 1
ATOM 4394 O O . TYR C 1 101 ? -24.210 18.651 50.562 1.00 18.18 101 TYR C O 1
ATOM 4403 N N . LEU C 1 102 ? -23.930 20.849 50.970 1.00 17.06 102 LEU C N 1
ATOM 4404 C CA . LEU C 1 102 ? -24.969 21.352 50.072 1.00 18.15 102 LEU C CA 1
ATOM 4405 C C . LEU C 1 102 ? -26.359 20.741 50.205 1.00 17.17 102 LEU C C 1
ATOM 4406 O O . LEU C 1 102 ? -27.151 20.777 49.257 1.00 17.49 102 LEU C O 1
ATOM 4411 N N . GLY C 1 103 ? -26.646 20.180 51.390 1.00 17.98 103 GLY C N 1
ATOM 4412 C CA . GLY C 1 103 ? -27.957 19.598 51.702 1.00 17.51 103 GLY C CA 1
ATOM 4413 C C . GLY C 1 103 ? -28.201 18.288 50.984 1.00 18.19 103 GLY C C 1
ATOM 4414 O O . GLY C 1 103 ? -29.288 17.781 50.995 1.00 18.81 103 GLY C O 1
ATOM 4415 N N . ILE C 1 104 ? -27.180 17.723 50.364 1.00 18.72 104 ILE C N 1
ATOM 4416 C CA . ILE C 1 104 ? -27.371 16.498 49.555 1.00 19.11 104 ILE C CA 1
ATOM 4417 C C . ILE C 1 104 ? -26.407 15.393 49.912 1.00 18.47 104 ILE C C 1
ATOM 4418 O O . ILE C 1 104 ? -26.593 14.259 49.499 1.00 18.54 104 ILE C O 1
ATOM 4423 N N . THR C 1 105 ? -25.348 15.729 50.621 1.00 20.16 105 THR C N 1
ATOM 4424 C CA . THR C 1 105 ? -24.364 14.733 51.010 1.00 21.47 105 THR C CA 1
ATOM 4425 C C . THR C 1 105 ? -24.369 14.594 52.526 1.00 20.99 105 THR C C 1
ATOM 4426 O O . THR C 1 105 ? -24.184 15.599 53.240 1.00 21.69 105 THR C O 1
ATOM 4430 N N . ASP C 1 106 ? -24.555 13.359 53.006 1.00 20.65 106 ASP C N 1
ATOM 4431 C CA . ASP C 1 106 ? -24.336 13.013 54.421 1.00 20.59 106 ASP C CA 1
ATOM 4432 C C . ASP C 1 106 ? -22.851 12.773 54.600 1.00 20.83 106 ASP C C 1
ATOM 4433 O O . ASP C 1 106 ? -22.339 11.706 54.232 1.00 19.87 106 ASP C O 1
ATOM 4438 N N . SER C 1 107 ? -22.158 13.754 55.168 1.00 22.64 107 SER C N 1
ATOM 4439 C CA . SER C 1 107 ? -20.693 13.679 55.328 1.00 24.25 107 SER C CA 1
ATOM 4440 C C . SER C 1 107 ? -20.184 12.420 56.066 1.00 25.61 107 SER C C 1
ATOM 4441 O O . SER C 1 107 ? -19.025 12.027 55.908 1.00 24.53 107 SER C O 1
ATOM 4444 N N . SER C 1 108 ? -21.060 11.779 56.850 1.00 27.42 108 SER C N 1
ATOM 4445 C CA . SER C 1 108 ? -20.667 10.564 57.601 1.00 29.73 108 SER C CA 1
ATOM 4446 C C . SER C 1 108 ? -21.144 9.279 56.933 1.00 30.71 108 SER C C 1
ATOM 4447 O O . SER C 1 108 ? -21.381 8.277 57.621 1.00 31.68 108 SER C O 1
ATOM 4450 N N . ASN C 1 109 ? -21.275 9.332 55.597 1.00 30.95 109 ASN C N 1
ATOM 4451 C CA . ASN C 1 109 ? -21.791 8.278 54.679 1.00 32.08 109 ASN C CA 1
ATOM 4452 C C . ASN C 1 109 ? -21.109 8.673 53.330 1.00 31.77 109 ASN C C 1
ATOM 4453 O O . ASN C 1 109 ? -21.184 9.828 53.013 1.00 33.48 109 ASN C O 1
ATOM 4458 N N . SER C 1 110 ? -20.452 7.873 52.480 1.00 33.34 110 SER C N 1
ATOM 4459 C CA . SER C 1 110 ? -20.515 6.426 52.085 1.00 33.17 110 SER C CA 1
ATOM 4460 C C . SER C 1 110 ? -21.599 5.946 51.106 1.00 31.78 110 SER C C 1
ATOM 4461 O O . SER C 1 110 ? -21.286 5.372 50.047 1.00 32.39 110 SER C O 1
ATOM 4464 N N . GLN C 1 111 ? -22.843 6.179 51.475 1.00 29.27 111 GLN C N 1
ATOM 4465 C CA . GLN C 1 111 ? -23.990 5.626 50.809 1.00 27.24 111 GLN C CA 1
ATOM 4466 C C . GLN C 1 111 ? -24.742 6.711 50.060 1.00 24.63 111 GLN C C 1
ATOM 4467 O O . GLN C 1 111 ? -25.874 6.485 49.617 1.00 24.41 111 GLN C O 1
ATOM 4473 N N . ASN C 1 112 ? -24.114 7.870 49.910 1.00 21.66 112 ASN C N 1
ATOM 4474 C CA . ASN C 1 112 ? -24.775 9.002 49.228 1.00 19.97 112 ASN C CA 1
ATOM 4475 C C . ASN C 1 112 ? -25.056 8.691 47.750 1.00 19.67 112 ASN C C 1
ATOM 4476 O O . ASN C 1 112 ? -24.190 8.215 47.020 1.00 19.28 112 ASN C O 1
ATOM 4481 N N . GLN C 1 113 ? -26.292 8.891 47.339 1.00 19.23 113 GLN C N 1
ATOM 4482 C CA . GLN C 1 113 ? -26.682 8.485 46.006 1.00 19.71 113 GLN C CA 1
ATOM 4483 C C . GLN C 1 113 ? -27.553 9.592 45.422 1.00 18.45 113 GLN C C 1
ATOM 4484 O O . GLN C 1 113 ? -28.648 9.819 45.881 1.00 18.64 113 GLN C O 1
ATOM 4490 N N . PHE C 1 114 ? -27.016 10.311 44.452 1.00 17.86 114 PHE C N 1
ATOM 4491 C CA . PHE C 1 114 ? -27.713 11.458 43.831 1.00 17.96 114 PHE C CA 1
ATOM 4492 C C . PHE C 1 114 ? -26.933 11.898 42.645 1.00 17.97 114 PHE C C 1
ATOM 4493 O O . PHE C 1 114 ? -25.762 11.575 42.514 1.00 19.20 114 PHE C O 1
ATOM 4501 N N . VAL C 1 115 ? -27.599 12.653 41.783 1.00 18.69 115 VAL C N 1
ATOM 4502 C CA . VAL C 1 115 ? -26.954 13.319 40.656 1.00 17.36 115 VAL C CA 1
ATOM 4503 C C . VAL C 1 115 ? -27.287 14.806 40.847 1.00 16.57 115 VAL C C 1
ATOM 4504 O O . VAL C 1 115 ? -28.433 15.170 40.977 1.00 17.14 115 VAL C O 1
ATOM 4508 N N . ALA C 1 116 ? -26.259 15.644 40.881 1.00 14.78 116 ALA C N 1
ATOM 4509 C CA . ALA C 1 116 ? -26.440 17.077 41.053 1.00 15.38 116 ALA C CA 1
ATOM 4510 C C . ALA C 1 116 ? -25.615 17.862 40.098 1.00 16.09 116 ALA C C 1
ATOM 4511 O O . ALA C 1 116 ? -24.494 17.479 39.700 1.00 14.69 116 ALA C O 1
ATOM 4513 N N . VAL C 1 117 ? -26.170 19.030 39.793 1.00 16.35 117 VAL C N 1
ATOM 4514 C CA . VAL C 1 117 ? -25.423 20.066 39.203 1.00 15.65 117 VAL C CA 1
ATOM 4515 C C . VAL C 1 117 ? -25.368 21.181 40.255 1.00 15.60 117 VAL C C 1
ATOM 4516 O O . VAL C 1 117 ? -26.405 21.741 40.667 1.00 13.41 117 VAL C O 1
ATOM 4520 N N . GLU C 1 118 ? -24.142 21.479 40.700 1.00 13.92 118 GLU C N 1
ATOM 4521 C CA . GLU C 1 118 ? -23.986 22.403 41.794 1.00 14.76 118 GLU C CA 1
ATOM 4522 C C . GLU C 1 118 ? -23.483 23.792 41.348 1.00 15.01 118 GLU C C 1
ATOM 4523 O O . GLU C 1 118 ? -22.639 23.931 40.452 1.00 14.80 118 GLU C O 1
ATOM 4529 N N . PHE C 1 119 ? -24.019 24.810 41.995 1.00 14.93 119 PHE C N 1
ATOM 4530 C CA . PHE C 1 119 ? -23.554 26.153 41.868 1.00 14.89 119 PHE C CA 1
ATOM 4531 C C . PHE C 1 119 ? -22.984 26.477 43.197 1.00 16.32 119 PHE C C 1
ATOM 4532 O O . PHE C 1 119 ? -23.709 26.758 44.183 1.00 15.80 119 PHE C O 1
ATOM 4540 N N . ASP C 1 120 ? -21.666 26.368 43.250 1.00 16.33 120 ASP C N 1
ATOM 4541 C CA . ASP C 1 120 ? -21.035 26.283 44.515 1.00 16.67 120 ASP C CA 1
ATOM 4542 C C . ASP C 1 120 ? -20.280 27.565 44.738 1.00 17.57 120 ASP C C 1
ATOM 4543 O O . ASP C 1 120 ? -19.389 27.895 43.973 1.00 17.03 120 ASP C O 1
ATOM 4548 N N . SER C 1 121 ? -20.649 28.299 45.778 1.00 17.81 121 SER C N 1
ATOM 4549 C CA . SER C 1 121 ? -20.047 29.622 45.982 1.00 19.46 121 SER C CA 1
ATOM 4550 C C . SER C 1 121 ? -18.891 29.699 46.954 1.00 18.99 121 SER C C 1
ATOM 4551 O O . SER C 1 121 ? -18.378 30.795 47.200 1.00 20.48 121 SER C O 1
ATOM 4554 N N . HIS C 1 122 ? -18.501 28.587 47.566 1.00 18.74 122 HIS C N 1
ATOM 4555 C CA . HIS C 1 122 ? -17.457 28.635 48.592 1.00 18.04 122 HIS C CA 1
ATOM 4556 C C . HIS C 1 122 ? -16.524 27.443 48.430 1.00 18.76 122 HIS C C 1
ATOM 4557 O O . HIS C 1 122 ? -16.978 26.327 48.525 1.00 18.65 122 HIS C O 1
ATOM 4564 N N . PRO C 1 123 ? -15.200 27.687 48.259 1.00 19.39 123 PRO C N 1
ATOM 4565 C CA . PRO C 1 123 ? -14.258 26.609 48.069 1.00 20.42 123 PRO C CA 1
ATOM 4566 C C . PRO C 1 123 ? -13.937 25.875 49.353 1.00 20.50 123 PRO C C 1
ATOM 4567 O O . PRO C 1 123 ? -13.305 26.405 50.292 1.00 21.33 123 PRO C O 1
ATOM 4571 N N . ASN C 1 124 ? -14.411 24.648 49.396 1.00 21.08 124 ASN C N 1
ATOM 4572 C CA . ASN C 1 124 ? -14.092 23.749 50.470 1.00 20.99 124 ASN C CA 1
ATOM 4573 C C . ASN C 1 124 ? -12.822 23.017 50.060 1.00 20.60 124 ASN C C 1
ATOM 4574 O O . ASN C 1 124 ? -12.355 23.167 48.912 1.00 20.72 124 ASN C O 1
ATOM 4579 N N . VAL C 1 125 ? -12.245 22.268 50.997 1.00 21.76 125 VAL C N 1
ATOM 4580 C CA . VAL C 1 125 ? -10.962 21.565 50.794 1.00 22.42 125 VAL C CA 1
ATOM 4581 C C . VAL C 1 125 ? -11.043 20.546 49.665 1.00 22.03 125 VAL C C 1
ATOM 4582 O O . VAL C 1 125 ? -10.047 20.280 48.965 1.00 22.11 125 VAL C O 1
ATOM 4586 N N . TRP C 1 126 ? -12.241 20.000 49.497 1.00 21.50 126 TRP C N 1
ATOM 4587 C CA . TRP C 1 126 ? -12.559 19.041 48.455 1.00 21.47 126 TRP C CA 1
ATOM 4588 C C . TRP C 1 126 ? -13.014 19.673 47.142 1.00 20.10 126 TRP C C 1
ATOM 4589 O O . TRP C 1 126 ? -13.258 18.966 46.174 1.00 18.25 126 TRP C O 1
ATOM 4600 N N . ASP C 1 127 ? -13.122 21.010 47.114 1.00 20.82 127 ASP C N 1
ATOM 4601 C CA . ASP C 1 127 ? -13.484 21.756 45.896 1.00 19.73 127 ASP C CA 1
ATOM 4602 C C . ASP C 1 127 ? -12.362 21.897 44.837 1.00 21.79 127 ASP C C 1
ATOM 4603 O O . ASP C 1 127 ? -11.177 21.679 45.131 1.00 21.04 127 ASP C O 1
ATOM 4608 N N . PRO C 1 128 ? -12.735 22.258 43.592 1.00 22.49 128 PRO C N 1
ATOM 4609 C CA . PRO C 1 128 ? -11.702 22.210 42.557 1.00 25.32 128 PRO C CA 1
ATOM 4610 C C . PRO C 1 128 ? -10.492 23.057 42.922 1.00 28.07 128 PRO C C 1
ATOM 4611 O O . PRO C 1 128 ? -10.589 24.275 43.107 1.00 27.32 128 PRO C O 1
ATOM 4615 N N . LYS C 1 129 ? -9.398 22.320 43.124 1.00 33.08 129 LYS C N 1
ATOM 4616 C CA . LYS C 1 129 ? -8.112 22.771 43.686 1.00 36.95 129 LYS C CA 1
ATOM 4617 C C . LYS C 1 129 ? -7.344 23.182 42.486 1.00 37.36 129 LYS C C 1
ATOM 4618 O O . LYS C 1 129 ? -6.100 23.140 42.449 1.00 37.61 129 LYS C O 1
ATOM 4624 N N . SER C 1 130 ? -8.142 23.516 41.479 1.00 37.96 130 SER C N 1
ATOM 4625 C CA . SER C 1 130 ? -7.754 24.423 40.469 1.00 38.34 130 SER C CA 1
ATOM 4626 C C . SER C 1 130 ? -7.714 25.636 41.367 1.00 37.99 130 SER C C 1
ATOM 4627 O O . SER C 1 130 ? -8.008 25.515 42.554 1.00 37.55 130 SER C O 1
ATOM 4630 N N . LEU C 1 131 ? -7.297 26.803 40.903 1.00 37.49 131 LEU C N 1
ATOM 4631 C CA . LEU C 1 131 ? -7.825 27.890 41.677 1.00 36.58 131 LEU C CA 1
ATOM 4632 C C . LEU C 1 131 ? -9.128 28.127 40.999 1.00 34.38 131 LEU C C 1
ATOM 4633 O O . LEU C 1 131 ? -9.198 28.758 39.923 1.00 34.28 131 LEU C O 1
ATOM 4638 N N . ARG C 1 132 ? -10.128 27.457 41.577 1.00 31.54 132 ARG C N 1
ATOM 4639 C CA . ARG C 1 132 ? -11.493 27.898 41.458 1.00 28.34 132 ARG C CA 1
ATOM 4640 C C . ARG C 1 132 ? -11.848 28.380 42.811 1.00 26.55 132 ARG C C 1
ATOM 4641 O O . ARG C 1 132 ? -11.502 27.748 43.841 1.00 26.62 132 ARG C O 1
ATOM 4649 N N . SER C 1 133 ? -12.515 29.526 42.810 1.00 24.48 133 SER C N 1
ATOM 4650 C CA . SER C 1 133 ? -13.319 29.913 43.914 1.00 24.00 133 SER C CA 1
ATOM 4651 C C . SER C 1 133 ? -14.716 29.310 43.672 1.00 21.93 133 SER C C 1
ATOM 4652 O O . SER C 1 133 ? -14.886 28.088 43.763 1.00 21.69 133 SER C O 1
ATOM 4655 N N . SER C 1 134 ? -15.699 30.131 43.318 1.00 20.10 134 SER C N 1
ATOM 4656 C CA . SER C 1 134 ? -16.996 29.623 42.884 1.00 19.10 134 SER C CA 1
ATOM 4657 C C . SER C 1 134 ? -16.865 28.720 41.646 1.00 17.92 134 SER C C 1
ATOM 4658 O O . SER C 1 134 ? -16.003 28.909 40.808 1.00 18.31 134 SER C O 1
ATOM 4661 N N . HIS C 1 135 ? -17.760 27.760 41.518 1.00 16.64 135 HIS C N 1
ATOM 4662 C CA . HIS C 1 135 ? -17.719 26.863 40.387 1.00 14.70 135 HIS C CA 1
ATOM 4663 C C . HIS C 1 135 ? -19.052 26.223 40.176 1.00 14.67 135 HIS C C 1
ATOM 4664 O O . HIS C 1 135 ? -19.916 26.218 41.079 1.00 16.61 135 HIS C O 1
ATOM 4671 N N . ILE C 1 136 ? -19.229 25.727 38.956 1.00 13.87 136 ILE C N 1
ATOM 4672 C CA . ILE C 1 136 ? -20.365 24.951 38.570 1.00 16.40 136 ILE C CA 1
ATOM 4673 C C . ILE C 1 136 ? -19.868 23.505 38.416 1.00 16.59 136 ILE C C 1
ATOM 4674 O O . ILE C 1 136 ? -18.886 23.252 37.714 1.00 16.68 136 ILE C O 1
ATOM 4679 N N . GLY C 1 137 ? -20.518 22.571 39.077 1.00 15.76 137 GLY C N 1
ATOM 4680 C CA . GLY C 1 137 ? -19.931 21.234 39.176 1.00 15.12 137 GLY C CA 1
ATOM 4681 C C . GLY C 1 137 ? -20.975 20.192 38.834 1.00 15.09 137 GLY C C 1
ATOM 4682 O O . GLY C 1 137 ? -22.165 20.450 38.958 1.00 14.52 137 GLY C O 1
ATOM 4683 N N . ILE C 1 138 ? -20.549 19.017 38.387 1.00 14.99 138 ILE C N 1
ATOM 4684 C CA . ILE C 1 138 ? -21.490 17.915 38.259 1.00 15.49 138 ILE C CA 1
ATOM 4685 C C . ILE C 1 138 ? -21.088 16.823 39.202 1.00 16.09 138 ILE C C 1
ATOM 4686 O O . ILE C 1 138 ? -19.920 16.394 39.191 1.00 16.54 138 ILE C O 1
ATOM 4691 N N . ASP C 1 139 ? -22.048 16.412 40.025 1.00 15.71 139 ASP C N 1
ATOM 4692 C CA . ASP C 1 139 ? -21.807 15.526 41.150 1.00 16.36 139 ASP C CA 1
ATOM 4693 C C . ASP C 1 139 ? -22.636 14.284 40.981 1.00 17.20 139 ASP C C 1
ATOM 4694 O O . ASP C 1 139 ? -23.808 14.343 40.588 1.00 17.72 139 ASP C O 1
ATOM 4699 N N . VAL C 1 140 ? -22.022 13.152 41.305 1.00 18.00 140 VAL C N 1
ATOM 4700 C CA . VAL C 1 140 ? -22.726 11.889 41.343 1.00 17.69 140 VAL C CA 1
ATOM 4701 C C . VAL C 1 140 ? -22.217 11.210 42.607 1.00 18.87 140 VAL C C 1
ATOM 4702 O O . VAL C 1 140 ? -21.049 10.812 42.661 1.00 18.70 140 VAL C O 1
ATOM 4706 N N . ASN C 1 141 ? -23.098 11.101 43.610 1.00 18.02 141 ASN C N 1
ATOM 4707 C CA . ASN C 1 141 ? -22.830 10.291 44.807 1.00 20.08 141 ASN C CA 1
ATOM 4708 C C . ASN C 1 141 ? -21.746 10.886 45.712 1.00 20.89 141 ASN C C 1
ATOM 4709 O O . ASN C 1 141 ? -21.438 10.339 46.759 1.00 23.34 141 ASN C O 1
ATOM 4714 N N . SER C 1 142 ? -21.130 11.974 45.273 1.00 21.35 142 SER C N 1
ATOM 4715 C CA . SER C 1 142 ? -20.038 12.589 46.009 1.00 19.59 142 SER C CA 1
ATOM 4716 C C . SER C 1 142 ? -20.183 14.082 45.889 1.00 19.96 142 SER C C 1
ATOM 4717 O O . SER C 1 142 ? -20.682 14.600 44.876 1.00 19.39 142 SER C O 1
ATOM 4720 N N . ILE C 1 143 ? -19.752 14.756 46.948 1.00 18.86 143 ILE C N 1
ATOM 4721 C CA . ILE C 1 143 ? -19.598 16.199 46.969 1.00 18.56 143 ILE C CA 1
ATOM 4722 C C . ILE C 1 143 ? -18.335 16.626 46.192 1.00 18.36 143 ILE C C 1
ATOM 4723 O O . ILE C 1 143 ? -18.159 17.801 45.917 1.00 18.33 143 ILE C O 1
ATOM 4728 N N . MET C 1 144 ? -17.437 15.691 45.873 1.00 18.78 144 MET C N 1
ATOM 4729 C CA . MET C 1 144 ? -16.333 16.034 44.979 1.00 21.11 144 MET C CA 1
ATOM 4730 C C . MET C 1 144 ? -16.838 15.882 43.569 1.00 18.86 144 MET C C 1
ATOM 4731 O O . MET C 1 144 ? -17.069 14.786 43.133 1.00 17.96 144 MET C O 1
ATOM 4736 N N . SER C 1 145 ? -17.040 17.013 42.882 1.00 18.02 145 SER C N 1
ATOM 4737 C CA . SER C 1 145 ? -17.539 17.043 41.501 1.00 17.12 145 SER C CA 1
ATOM 4738 C C . SER C 1 145 ? -16.687 16.190 40.561 1.00 17.17 145 SER C C 1
ATOM 4739 O O . SER C 1 145 ? -15.456 16.234 40.600 1.00 17.76 145 SER C O 1
ATOM 4742 N N . LEU C 1 146 ? -17.352 15.399 39.735 1.00 18.05 146 LEU C N 1
ATOM 4743 C CA . LEU C 1 146 ? -16.676 14.611 38.692 1.00 18.37 146 LEU C CA 1
ATOM 4744 C C . LEU C 1 146 ? -16.112 15.572 37.644 1.00 18.93 146 LEU C C 1
ATOM 4745 O O . LEU C 1 146 ? -15.074 15.329 37.090 1.00 19.41 146 LEU C O 1
ATOM 4750 N N . LYS C 1 147 ? -16.811 16.685 37.401 1.00 18.26 147 LYS C N 1
ATOM 4751 C CA . LYS C 1 147 ? -16.291 17.706 36.534 1.00 18.49 147 LYS C CA 1
ATOM 4752 C C . LYS C 1 147 ? -16.787 19.038 37.018 1.00 17.91 147 LYS C C 1
ATOM 4753 O O . LYS C 1 147 ? -17.861 19.127 37.607 1.00 17.96 147 LYS C O 1
ATOM 4759 N N . ALA C 1 148 ? -16.039 20.082 36.743 1.00 17.77 148 ALA C N 1
ATOM 4760 C CA . ALA C 1 148 ? -16.445 21.382 37.224 1.00 19.52 148 ALA C CA 1
ATOM 4761 C C . ALA C 1 148 ? -15.861 22.451 36.363 1.00 20.31 148 ALA C C 1
ATOM 4762 O O . ALA C 1 148 ? -14.817 22.271 35.749 1.00 20.98 148 ALA C O 1
ATOM 4764 N N . VAL C 1 149 ? -16.523 23.596 36.341 1.00 21.51 149 VAL C N 1
ATOM 4765 C CA . VAL C 1 149 ? -15.928 24.721 35.666 1.00 21.61 149 VAL C CA 1
ATOM 4766 C C . VAL C 1 149 ? -15.997 25.873 36.625 1.00 21.18 149 VAL C C 1
ATOM 4767 O O . VAL C 1 149 ? -16.865 25.928 37.521 1.00 20.58 149 VAL C O 1
ATOM 4771 N N . ASN C 1 150 ? -15.141 26.845 36.454 1.00 20.19 150 ASN C N 1
ATOM 4772 C CA . ASN C 1 150 ? -15.369 27.911 37.369 1.00 21.37 150 ASN C CA 1
ATOM 4773 C C . ASN C 1 150 ? -16.528 28.861 37.056 1.00 19.82 150 ASN C C 1
ATOM 4774 O O . ASN C 1 150 ? -17.071 28.932 35.947 1.00 18.63 150 ASN C O 1
ATOM 4779 N N . TRP C 1 151 ? -16.917 29.584 38.082 1.00 19.39 151 TRP C N 1
ATOM 4780 C CA . TRP C 1 151 ? -18.084 30.409 37.958 1.00 19.44 151 TRP C CA 1
ATOM 4781 C C . TRP C 1 151 ? -17.697 31.782 38.473 1.00 19.57 151 TRP C C 1
ATOM 4782 O O . TRP C 1 151 ? -17.187 31.887 39.594 1.00 19.05 151 TRP C O 1
ATOM 4793 N N . ASN C 1 152 ? -17.856 32.809 37.622 1.00 20.56 152 ASN C N 1
ATOM 4794 C CA . ASN C 1 152 ? -17.794 34.243 38.054 1.00 19.25 152 ASN C CA 1
ATOM 4795 C C . ASN C 1 152 ? -19.058 34.528 38.809 1.00 18.88 152 ASN C C 1
ATOM 4796 O O . ASN C 1 152 ? -20.060 34.967 38.220 1.00 16.73 152 ASN C O 1
ATOM 4801 N N . ARG C 1 153 ? -19.050 34.222 40.101 1.00 19.13 153 ARG C N 1
ATOM 4802 C CA . ARG C 1 153 ? -20.247 34.392 40.875 1.00 19.43 153 ARG C CA 1
ATOM 4803 C C . ARG C 1 153 ? -20.423 35.904 41.068 1.00 19.60 153 ARG C C 1
ATOM 4804 O O . ARG C 1 153 ? -19.536 36.559 41.594 1.00 19.91 153 ARG C O 1
ATOM 4812 N N . VAL C 1 154 ? -21.542 36.453 40.605 1.00 18.59 154 VAL C N 1
ATOM 4813 C CA . VAL C 1 154 ? -21.795 37.886 40.740 1.00 17.79 154 VAL C CA 1
ATOM 4814 C C . VAL C 1 154 ? -23.056 38.045 41.590 1.00 17.56 154 VAL C C 1
ATOM 4815 O O . VAL C 1 154 ? -24.160 37.595 41.193 1.00 17.30 154 VAL C O 1
ATOM 4819 N N . SER C 1 155 ? -22.889 38.664 42.755 1.00 15.68 155 SER C N 1
ATOM 4820 C CA . SER C 1 155 ? -23.998 38.873 43.662 1.00 15.99 155 SER C CA 1
ATOM 4821 C C . SER C 1 155 ? -25.133 39.596 42.991 1.00 16.35 155 SER C C 1
ATOM 4822 O O . SER C 1 155 ? -24.928 40.620 42.362 1.00 18.32 155 SER C O 1
ATOM 4825 N N . GLY C 1 156 ? -26.334 39.084 43.120 1.00 17.73 156 GLY C N 1
ATOM 4826 C CA . GLY C 1 156 ? -27.498 39.765 42.543 1.00 18.85 156 GLY C CA 1
ATOM 4827 C C . GLY C 1 156 ? -27.685 39.475 41.072 1.00 19.29 156 GLY C C 1
ATOM 4828 O O . GLY C 1 156 ? -28.720 39.757 40.530 1.00 20.02 156 GLY C O 1
ATOM 4829 N N . SER C 1 157 ? -26.703 38.866 40.413 1.00 19.48 157 SER C N 1
ATOM 4830 C CA . SER C 1 157 ? -26.752 38.747 38.924 1.00 19.00 157 SER C CA 1
ATOM 4831 C C . SER C 1 157 ? -27.516 37.500 38.447 1.00 19.11 157 SER C C 1
ATOM 4832 O O . SER C 1 157 ? -27.263 36.371 38.929 1.00 18.22 157 SER C O 1
ATOM 4835 N N . LEU C 1 158 ? -28.403 37.702 37.481 1.00 17.50 158 LEU C N 1
ATOM 4836 C CA . LEU C 1 158 ? -29.217 36.597 36.961 1.00 18.11 158 LEU C CA 1
ATOM 4837 C C . LEU C 1 158 ? -28.358 35.593 36.233 1.00 16.49 158 LEU C C 1
ATOM 4838 O O . LEU C 1 158 ? -27.538 35.949 35.367 1.00 17.30 158 LEU C O 1
ATOM 4843 N N . GLU C 1 159 ? -28.540 34.340 36.625 1.00 15.49 159 GLU C N 1
ATOM 4844 C CA . GLU C 1 159 ? -27.901 33.187 35.986 1.00 15.89 159 GLU C CA 1
ATOM 4845 C C . GLU C 1 159 ? -28.977 32.357 35.299 1.00 15.34 159 GLU C C 1
ATOM 4846 O O . GLU C 1 159 ? -30.038 32.157 35.876 1.00 14.76 159 GLU C O 1
ATOM 4852 N N . LYS C 1 160 ? -28.729 31.898 34.066 1.00 15.32 160 LYS C N 1
ATOM 4853 C CA . LYS C 1 160 ? -29.777 31.170 33.292 1.00 17.04 160 LYS C CA 1
ATOM 4854 C C . LYS C 1 160 ? -29.185 29.803 32.945 1.00 14.72 160 LYS C C 1
ATOM 4855 O O . LYS C 1 160 ? -28.273 29.694 32.130 1.00 17.34 160 LYS C O 1
ATOM 4861 N N . ALA C 1 161 ? -29.667 28.779 33.597 1.00 13.74 161 ALA C N 1
ATOM 4862 C CA . ALA C 1 161 ? -29.111 27.435 33.412 1.00 13.34 161 ALA C CA 1
ATOM 4863 C C . ALA C 1 161 ? -29.969 26.664 32.464 1.00 13.39 161 ALA C C 1
ATOM 4864 O O . ALA C 1 161 ? -31.179 26.749 32.543 1.00 13.11 161 ALA C O 1
ATOM 4866 N N . THR C 1 162 ? -29.341 25.857 31.621 1.00 13.95 162 THR C N 1
ATOM 4867 C CA . THR C 1 162 ? -30.075 24.852 30.884 1.00 14.67 162 THR C CA 1
ATOM 4868 C C . THR C 1 162 ? -29.283 23.575 31.037 1.00 14.10 162 THR C C 1
ATOM 4869 O O . THR C 1 162 ? -28.077 23.559 30.857 1.00 14.04 162 THR C O 1
ATOM 4873 N N . ILE C 1 163 ? -29.976 22.504 31.370 1.00 13.70 163 ILE C N 1
ATOM 4874 C CA . ILE C 1 163 ? -29.353 21.204 31.564 1.00 13.65 163 ILE C CA 1
ATOM 4875 C C . ILE C 1 163 ? -30.054 20.202 30.658 1.00 14.07 163 ILE C C 1
ATOM 4876 O O . ILE C 1 163 ? -31.297 20.109 30.659 1.00 14.29 163 ILE C O 1
ATOM 4881 N N . ILE C 1 164 ? -29.248 19.486 29.873 1.00 15.65 164 ILE C N 1
ATOM 4882 C CA . ILE C 1 164 ? -29.785 18.451 28.972 1.00 15.80 164 ILE C CA 1
ATOM 4883 C C . ILE C 1 164 ? -29.208 17.115 29.414 1.00 16.59 164 ILE C C 1
ATOM 4884 O O . ILE C 1 164 ? -27.988 16.955 29.557 1.00 16.35 164 ILE C O 1
ATOM 4889 N N . TYR C 1 165 ? -30.119 16.187 29.690 1.00 15.86 165 TYR C N 1
ATOM 4890 C CA . TYR C 1 165 ? -29.757 14.816 29.812 1.00 16.53 165 TYR C CA 1
ATOM 4891 C C . TYR C 1 165 ? -30.166 14.073 28.578 1.00 15.70 165 TYR C C 1
ATOM 4892 O O . TYR C 1 165 ? -31.318 13.961 28.290 1.00 15.41 165 TYR C O 1
ATOM 4901 N N . ASP C 1 166 ? -29.196 13.535 27.859 1.00 17.26 166 ASP C N 1
ATOM 4902 C CA . ASP C 1 166 ? -29.520 12.818 26.670 1.00 18.01 166 ASP C CA 1
ATOM 4903 C C . ASP C 1 166 ? -29.329 11.362 27.002 1.00 19.63 166 ASP C C 1
ATOM 4904 O O . ASP C 1 166 ? -28.215 10.916 27.162 1.00 19.34 166 ASP C O 1
ATOM 4909 N N . SER C 1 167 ? -30.427 10.635 27.097 1.00 21.08 167 SER C N 1
ATOM 4910 C CA . SER C 1 167 ? -30.387 9.201 27.352 1.00 22.74 167 SER C CA 1
ATOM 4911 C C . SER C 1 167 ? -29.695 8.426 26.246 1.00 22.74 167 SER C C 1
ATOM 4912 O O . SER C 1 167 ? -29.119 7.398 26.546 1.00 24.39 167 SER C O 1
ATOM 4915 N N . ASP C 1 168 ? -29.749 8.880 24.984 1.00 23.41 168 ASP C N 1
ATOM 4916 C CA . ASP C 1 168 ? -29.041 8.114 23.918 1.00 24.66 168 ASP C CA 1
ATOM 4917 C C . ASP C 1 168 ? -27.544 7.922 24.280 1.00 23.92 168 ASP C C 1
ATOM 4918 O O . ASP C 1 168 ? -27.069 6.796 24.457 1.00 23.98 168 ASP C O 1
ATOM 4923 N N . THR C 1 169 ? -26.803 9.010 24.473 1.00 23.44 169 THR C N 1
ATOM 4924 C CA . THR C 1 169 ? -25.388 8.845 24.870 1.00 22.86 169 THR C CA 1
ATOM 4925 C C . THR C 1 169 ? -25.116 8.879 26.388 1.00 22.33 169 THR C C 1
ATOM 4926 O O . THR C 1 169 ? -23.977 8.670 26.816 1.00 22.13 169 THR C O 1
ATOM 4930 N N . LYS C 1 170 ? -26.149 9.208 27.176 1.00 22.10 170 LYS C N 1
ATOM 4931 C CA . LYS C 1 170 ? -26.078 9.252 28.634 1.00 22.50 170 LYS C CA 1
ATOM 4932 C C . LYS C 1 170 ? -25.179 10.374 29.097 1.00 21.22 170 LYS C C 1
ATOM 4933 O O . LYS C 1 170 ? -24.362 10.170 29.958 1.00 21.37 170 LYS C O 1
ATOM 4939 N N . ILE C 1 171 ? -25.305 11.530 28.475 1.00 20.37 171 ILE C N 1
ATOM 4940 C CA . ILE C 1 171 ? -24.551 12.717 28.861 1.00 20.13 171 ILE C CA 1
ATOM 4941 C C . ILE C 1 171 ? -25.519 13.702 29.500 1.00 19.17 171 ILE C C 1
ATOM 4942 O O . ILE C 1 171 ? -26.586 13.959 28.971 1.00 19.27 171 ILE C O 1
ATOM 4947 N N . LEU C 1 172 ? -25.136 14.189 30.680 1.00 19.05 172 LEU C N 1
ATOM 4948 C CA . LEU C 1 172 ? -25.712 15.350 31.306 1.00 17.57 172 LEU C CA 1
ATOM 4949 C C . LEU C 1 172 ? -24.870 16.601 30.971 1.00 17.62 172 LEU C C 1
ATOM 4950 O O . LEU C 1 172 ? -23.691 16.702 31.348 1.00 17.50 172 LEU C O 1
ATOM 4955 N N . THR C 1 173 ? -25.486 17.551 30.277 1.00 15.81 173 THR C N 1
ATOM 4956 C CA . THR C 1 173 ? -24.757 18.776 29.916 1.00 16.90 173 THR C CA 1
ATOM 4957 C C . THR C 1 173 ? -25.441 19.965 30.505 1.00 14.11 173 THR C C 1
ATOM 4958 O O . THR C 1 173 ? -26.671 20.018 30.641 1.00 13.81 173 THR C O 1
ATOM 4962 N N . VAL C 1 174 ? -24.613 20.904 30.889 1.00 14.50 174 VAL C N 1
ATOM 4963 C CA . VAL C 1 174 ? -25.074 22.117 31.560 1.00 14.90 174 VAL C CA 1
ATOM 4964 C C . VAL C 1 174 ? -24.507 23.317 30.824 1.00 15.47 174 VAL C C 1
ATOM 4965 O O . VAL C 1 174 ? -23.311 23.382 30.544 1.00 15.20 174 VAL C O 1
ATOM 4969 N N . VAL C 1 175 ? -25.369 24.251 30.506 1.00 15.99 175 VAL C N 1
ATOM 4970 C CA . VAL C 1 175 ? -24.883 25.545 30.107 1.00 18.86 175 VAL C CA 1
ATOM 4971 C C . VAL C 1 175 ? -25.449 26.592 31.032 1.00 18.42 175 VAL C C 1
ATOM 4972 O O . VAL C 1 175 ? -26.603 26.519 31.409 1.00 19.20 175 VAL C O 1
ATOM 4976 N N . MET C 1 176 ? -24.621 27.565 31.379 1.00 18.55 176 MET C N 1
ATOM 4977 C CA . MET C 1 176 ? -25.037 28.696 32.187 1.00 19.14 176 MET C CA 1
ATOM 4978 C C . MET C 1 176 ? -24.810 29.953 31.411 1.00 17.74 176 MET C C 1
ATOM 4979 O O . MET C 1 176 ? -23.668 30.304 31.161 1.00 16.45 176 MET C O 1
ATOM 4984 N N . THR C 1 177 ? -25.880 30.650 31.070 1.00 16.98 177 THR C N 1
ATOM 4985 C CA . THR C 1 177 ? -25.694 31.951 30.430 1.00 16.44 177 THR C CA 1
ATOM 4986 C C . THR C 1 177 ? -25.699 33.038 31.493 1.00 15.70 177 THR C C 1
ATOM 4987 O O . THR C 1 177 ? -26.645 33.187 32.243 1.00 16.49 177 THR C O 1
ATOM 4991 N N . HIS C 1 178 ? -24.642 33.820 31.528 1.00 15.12 178 HIS C N 1
ATOM 4992 C CA . HIS C 1 178 ? -24.491 34.780 32.572 1.00 16.30 178 HIS C CA 1
ATOM 4993 C C . HIS C 1 178 ? -25.047 36.161 32.142 1.00 16.54 178 HIS C C 1
ATOM 4994 O O . HIS C 1 178 ? -25.252 36.407 30.945 1.00 17.30 178 HIS C O 1
ATOM 5001 N N . GLN C 1 179 ? -25.287 37.034 33.117 1.00 18.33 179 GLN C N 1
ATOM 5002 C CA . GLN C 1 179 ? -25.834 38.371 32.832 1.00 20.82 179 GLN C CA 1
ATOM 5003 C C . GLN C 1 179 ? -24.960 39.077 31.777 1.00 20.84 179 GLN C C 1
ATOM 5004 O O . GLN C 1 179 ? -25.484 39.736 30.908 1.00 22.27 179 GLN C O 1
ATOM 5010 N N . ASN C 1 180 ? -23.646 38.860 31.783 1.00 21.73 180 ASN C N 1
ATOM 5011 C CA . ASN C 1 180 ? -22.789 39.518 30.776 1.00 22.42 180 ASN C CA 1
ATOM 5012 C C . ASN C 1 180 ? -22.905 38.917 29.379 1.00 22.98 180 ASN C C 1
ATOM 5013 O O . ASN C 1 180 ? -22.246 39.347 28.432 1.00 23.82 180 ASN C O 1
ATOM 5018 N N . GLY C 1 181 ? -23.761 37.914 29.224 1.00 23.96 181 GLY C N 1
ATOM 5019 C CA . GLY C 1 181 ? -23.951 37.321 27.907 1.00 22.87 181 GLY C CA 1
ATOM 5020 C C . GLY C 1 181 ? -23.012 36.173 27.586 1.00 22.34 181 GLY C C 1
ATOM 5021 O O . GLY C 1 181 ? -23.125 35.542 26.543 1.00 23.24 181 GLY C O 1
ATOM 5022 N N . GLN C 1 182 ? -22.087 35.890 28.487 1.00 22.01 182 GLN C N 1
ATOM 5023 C CA . GLN C 1 182 ? -21.158 34.765 28.300 1.00 21.32 182 GLN C CA 1
ATOM 5024 C C . GLN C 1 182 ? -21.864 33.475 28.742 1.00 19.47 182 GLN C C 1
ATOM 5025 O O . GLN C 1 182 ? -22.908 33.519 29.407 1.00 18.51 182 GLN C O 1
ATOM 5031 N N . ILE C 1 183 ? -21.301 32.332 28.361 1.00 17.40 183 ILE C N 1
ATOM 5032 C CA . ILE C 1 183 ? -21.813 31.079 28.835 1.00 17.17 183 ILE C CA 1
ATOM 5033 C C . ILE C 1 183 ? -20.690 30.284 29.409 1.00 16.08 183 ILE C C 1
ATOM 5034 O O . ILE C 1 183 ? -19.571 30.332 28.921 1.00 14.75 183 ILE C O 1
ATOM 5039 N N . THR C 1 184 ? -21.054 29.459 30.377 1.00 15.93 184 THR C N 1
ATOM 5040 C CA . THR C 1 184 ? -20.153 28.486 30.975 1.00 15.04 184 THR C CA 1
ATOM 5041 C C . THR C 1 184 ? -20.775 27.131 30.703 1.00 13.48 184 THR C C 1
ATOM 5042 O O . THR C 1 184 ? -21.996 26.992 30.784 1.00 12.37 184 THR C O 1
ATOM 5046 N N . THR C 1 185 ? -19.982 26.131 30.355 1.00 12.71 185 THR C N 1
ATOM 5047 C CA . THR C 1 185 ? -20.568 24.790 30.197 1.00 13.94 185 THR C CA 1
ATOM 5048 C C . THR C 1 185 ? -19.783 23.748 30.955 1.00 13.85 185 THR C C 1
ATOM 5049 O O . THR C 1 185 ? -18.618 23.927 31.213 1.00 14.45 185 THR C O 1
ATOM 5053 N N . ILE C 1 186 ? -20.444 22.639 31.267 1.00 15.06 186 ILE C N 1
ATOM 5054 C CA . ILE C 1 186 ? -19.798 21.480 31.826 1.00 15.93 186 ILE C CA 1
ATOM 5055 C C . ILE C 1 186 ? -20.752 20.299 31.602 1.00 16.14 186 ILE C C 1
ATOM 5056 O O . ILE C 1 186 ? -21.941 20.477 31.530 1.00 17.12 186 ILE C O 1
ATOM 5061 N N . SER C 1 187 ? -20.212 19.097 31.444 1.00 16.92 187 SER C N 1
ATOM 5062 C CA . SER C 1 187 ? -20.976 17.889 31.103 1.00 18.10 187 SER C CA 1
ATOM 5063 C C . SER C 1 187 ? -20.372 16.744 31.826 1.00 18.51 187 SER C C 1
ATOM 5064 O O . SER C 1 187 ? -19.237 16.784 32.260 1.00 19.04 187 SER C O 1
ATOM 5067 N N . GLN C 1 188 ? -21.136 15.687 31.933 1.00 20.01 188 GLN C N 1
ATOM 5068 C CA . GLN C 1 188 ? -20.575 14.461 32.435 1.00 19.85 188 GLN C CA 1
ATOM 5069 C C . GLN C 1 188 ? -21.427 13.375 31.906 1.00 20.18 188 GLN C C 1
ATOM 5070 O O . GLN C 1 188 ? -22.651 13.440 31.931 1.00 19.97 188 GLN C O 1
ATOM 5076 N N . GLU C 1 189 ? -20.742 12.371 31.415 1.00 21.08 189 GLU C N 1
ATOM 5077 C CA . GLU C 1 189 ? -21.361 11.092 31.091 1.00 23.01 189 GLU C CA 1
ATOM 5078 C C . GLU C 1 189 ? -21.914 10.408 32.374 1.00 23.01 189 GLU C C 1
ATOM 5079 O O . GLU C 1 189 ? -21.184 10.143 33.338 1.00 23.66 189 GLU C O 1
ATOM 5085 N N . ILE C 1 190 ? -23.213 10.169 32.414 1.00 22.66 190 ILE C N 1
ATOM 5086 C CA . ILE C 1 190 ? -23.790 9.566 33.595 1.00 23.41 190 ILE C CA 1
ATOM 5087 C C . ILE C 1 190 ? -24.858 8.643 33.133 1.00 23.54 190 ILE C C 1
ATOM 5088 O O . ILE C 1 190 ? -25.758 9.064 32.409 1.00 24.11 190 ILE C O 1
ATOM 5093 N N . ASP C 1 191 ? -24.748 7.362 33.500 1.00 24.04 191 ASP C N 1
ATOM 5094 C CA . ASP C 1 191 ? -25.804 6.439 33.119 1.00 23.41 191 ASP C CA 1
ATOM 5095 C C . ASP C 1 191 ? -26.812 6.497 34.248 1.00 23.20 191 ASP C C 1
ATOM 5096 O O . ASP C 1 191 ? -26.556 6.015 35.369 1.00 22.02 191 ASP C O 1
ATOM 5101 N N . LEU C 1 192 ? -27.943 7.151 33.982 1.00 22.95 192 LEU C N 1
ATOM 5102 C CA . LEU C 1 192 ? -28.928 7.400 35.036 1.00 23.14 192 LEU C CA 1
ATOM 5103 C C . LEU C 1 192 ? -29.424 6.114 35.633 1.00 23.60 192 LEU C C 1
ATOM 5104 O O . LEU C 1 192 ? -29.599 6.027 36.839 1.00 23.43 192 LEU C O 1
ATOM 5109 N N . LYS C 1 193 ? -29.598 5.123 34.753 1.00 25.17 193 LYS C N 1
ATOM 5110 C CA . LYS C 1 193 ? -30.121 3.824 35.070 1.00 25.74 193 LYS C CA 1
ATOM 5111 C C . LYS C 1 193 ? -29.208 3.056 35.981 1.00 26.66 193 LYS C C 1
ATOM 5112 O O . LYS C 1 193 ? -29.677 2.184 36.748 1.00 27.57 193 LYS C O 1
ATOM 5118 N N . THR C 1 194 ? -27.910 3.358 35.927 1.00 24.97 194 THR C N 1
ATOM 5119 C CA . THR C 1 194 ? -27.015 2.664 36.798 1.00 25.36 194 THR C CA 1
ATOM 5120 C C . THR C 1 194 ? -26.846 3.294 38.173 1.00 23.11 194 THR C C 1
ATOM 5121 O O . THR C 1 194 ? -26.448 2.601 39.098 1.00 23.91 194 THR C O 1
ATOM 5125 N N . VAL C 1 195 ? -27.171 4.586 38.327 1.00 21.21 195 VAL C N 1
ATOM 5126 C CA . VAL C 1 195 ? -26.882 5.305 39.577 1.00 18.67 195 VAL C CA 1
ATOM 5127 C C . VAL C 1 195 ? -28.146 5.710 40.386 1.00 17.89 195 VAL C C 1
ATOM 5128 O O . VAL C 1 195 ? -28.066 6.123 41.526 1.00 16.06 195 VAL C O 1
ATOM 5132 N N . LEU C 1 196 ? -29.317 5.536 39.797 1.00 16.09 196 LEU C N 1
ATOM 5133 C CA . LEU C 1 196 ? -30.533 6.015 40.431 1.00 16.61 196 LEU C CA 1
ATOM 5134 C C . LEU C 1 196 ? -31.625 5.035 40.128 1.00 16.04 196 LEU C C 1
ATOM 5135 O O . LEU C 1 196 ? -31.545 4.354 39.129 1.00 16.44 196 LEU C O 1
ATOM 5140 N N . PRO C 1 197 ? -32.648 4.975 40.989 1.00 16.54 197 PRO C N 1
ATOM 5141 C CA . PRO C 1 197 ? -33.800 4.129 40.724 1.00 17.28 197 PRO C CA 1
ATOM 5142 C C . PRO C 1 197 ? -34.678 4.693 39.577 1.00 18.88 197 PRO C C 1
ATOM 5143 O O . PRO C 1 197 ? -34.460 5.825 39.103 1.00 18.67 197 PRO C O 1
ATOM 5147 N N . GLU C 1 198 ? -35.633 3.880 39.120 1.00 18.74 198 GLU C N 1
ATOM 5148 C CA . GLU C 1 198 ? -36.606 4.273 38.106 1.00 20.45 198 GLU C CA 1
ATOM 5149 C C . GLU C 1 198 ? -37.271 5.622 38.304 1.00 21.22 198 GLU C C 1
ATOM 5150 O O . GLU C 1 198 ? -37.508 6.335 37.315 1.00 21.37 198 GLU C O 1
ATOM 5156 N N . LYS C 1 199 ? -37.589 5.957 39.557 1.00 20.59 199 LYS C N 1
ATOM 5157 C CA . LYS C 1 199 ? -38.304 7.192 39.879 1.00 21.61 199 LYS C CA 1
ATOM 5158 C C . LYS C 1 199 ? -37.473 7.991 40.834 1.00 20.21 199 LYS C C 1
ATOM 5159 O O . LYS C 1 199 ? -37.009 7.443 41.825 1.00 20.55 199 LYS C O 1
ATOM 5165 N N . VAL C 1 200 ? -37.313 9.279 40.550 1.00 19.00 200 VAL C N 1
ATOM 5166 C CA . VAL C 1 200 ? -36.505 10.165 41.366 1.00 17.83 200 VAL C CA 1
ATOM 5167 C C . VAL C 1 200 ? -37.272 11.444 41.614 1.00 18.14 200 VAL C C 1
ATOM 5168 O O . VAL C 1 200 ? -38.226 11.764 40.903 1.00 18.69 200 VAL C O 1
ATOM 5172 N N . SER C 1 201 ? -36.839 12.185 42.619 1.00 17.51 201 SER C N 1
ATOM 5173 C CA . SER C 1 201 ? -37.215 13.583 42.697 1.00 17.08 201 SER C CA 1
ATOM 5174 C C . SER C 1 201 ? -36.294 14.405 41.793 1.00 16.25 201 SER C C 1
ATOM 5175 O O . SER C 1 201 ? -35.146 14.064 41.583 1.00 15.86 201 SER C O 1
ATOM 5178 N N . VAL C 1 202 ? -36.812 15.504 41.285 1.00 16.70 202 VAL C N 1
ATOM 5179 C CA . VAL C 1 202 ? -35.976 16.558 40.712 1.00 17.43 202 VAL C CA 1
ATOM 5180 C C . VAL C 1 202 ? -36.260 17.796 41.530 1.00 17.70 202 VAL C C 1
ATOM 5181 O O . VAL C 1 202 ? -37.405 17.999 42.020 1.00 16.97 202 VAL C O 1
ATOM 5185 N N . GLY C 1 203 ? -35.238 18.602 41.705 1.00 17.34 203 GLY C N 1
ATOM 5186 C CA . GLY C 1 203 ? -35.428 19.854 42.444 1.00 18.46 203 GLY C CA 1
ATOM 5187 C C . GLY C 1 203 ? -34.137 20.459 42.902 1.00 17.91 203 GLY C C 1
ATOM 5188 O O . GLY C 1 203 ? -33.115 20.249 42.292 1.00 18.15 203 GLY C O 1
ATOM 5189 N N . PHE C 1 204 ? -34.192 21.261 43.955 1.00 17.21 204 PHE C N 1
ATOM 5190 C CA . PHE C 1 204 ? -33.054 22.043 44.332 1.00 17.84 204 PHE C CA 1
ATOM 5191 C C . PHE C 1 204 ? -32.732 21.795 45.811 1.00 18.17 204 PHE C C 1
ATOM 5192 O O . PHE C 1 204 ? -33.613 21.470 46.590 1.00 16.65 204 PHE C O 1
ATOM 5200 N N . SER C 1 205 ? -31.449 21.910 46.145 1.00 16.97 205 SER C N 1
ATOM 5201 C CA . SER C 1 205 ? -31.013 21.962 47.531 1.00 16.05 205 SER C CA 1
ATOM 5202 C C . SER C 1 205 ? -30.045 23.136 47.611 1.00 15.94 205 SER C C 1
ATOM 5203 O O . SER C 1 205 ? -29.302 23.362 46.690 1.00 17.22 205 SER C O 1
ATOM 5206 N N . ALA C 1 206 ? -30.061 23.895 48.703 1.00 14.78 206 ALA C N 1
ATOM 5207 C CA . ALA C 1 206 ? -29.118 24.961 48.876 1.00 14.93 206 ALA C CA 1
ATOM 5208 C C . ALA C 1 206 ? -28.865 25.080 50.355 1.00 15.55 206 ALA C C 1
ATOM 5209 O O . ALA C 1 206 ? -29.775 24.816 51.193 1.00 17.13 206 ALA C O 1
ATOM 5211 N N . THR C 1 207 ? -27.635 25.447 50.687 1.00 14.47 207 THR C N 1
ATOM 5212 C CA . THR C 1 207 ? -27.229 25.688 52.057 1.00 14.29 207 THR C CA 1
ATOM 5213 C C . THR C 1 207 ? -26.481 27.028 52.253 1.00 14.06 207 THR C C 1
ATOM 5214 O O . THR C 1 207 ? -25.932 27.633 51.333 1.00 13.90 207 THR C O 1
ATOM 5218 N N . THR C 1 208 ? -26.453 27.442 53.505 1.00 14.46 208 THR C N 1
ATOM 5219 C CA . THR C 1 208 ? -25.655 28.528 53.983 1.00 14.37 208 THR C CA 1
ATOM 5220 C C . THR C 1 208 ? -25.066 28.030 55.293 1.00 15.23 208 THR C C 1
ATOM 5221 O O . THR C 1 208 ? -25.487 27.009 55.863 1.00 14.55 208 THR C O 1
ATOM 5225 N N . TRP C 1 209 ? -24.071 28.756 55.760 1.00 17.38 209 TRP C N 1
ATOM 5226 C CA . TRP C 1 209 ? -23.309 28.356 56.908 1.00 18.44 209 TRP C CA 1
ATOM 5227 C C . TRP C 1 209 ? -23.439 29.476 57.958 1.00 19.35 209 TRP C C 1
ATOM 5228 O O . TRP C 1 209 ? -24.449 30.174 58.034 1.00 20.34 209 TRP C O 1
ATOM 5239 N N . ASN C 1 210 ? -22.403 29.677 58.746 1.00 20.06 210 ASN C N 1
ATOM 5240 C CA . ASN C 1 210 ? -22.397 30.747 59.717 1.00 20.24 210 ASN C CA 1
ATOM 5241 C C . ASN C 1 210 ? -20.922 30.832 60.051 1.00 19.97 210 ASN C C 1
ATOM 5242 O O . ASN C 1 210 ? -20.393 29.876 60.560 1.00 20.22 210 ASN C O 1
ATOM 5247 N N . PRO C 1 211 ? -20.268 31.974 59.767 1.00 19.99 211 PRO C N 1
ATOM 5248 C CA . PRO C 1 211 ? -20.865 33.228 59.284 1.00 19.52 211 PRO C CA 1
ATOM 5249 C C . PRO C 1 211 ? -21.190 33.297 57.783 1.00 20.05 211 PRO C C 1
ATOM 5250 O O . PRO C 1 211 ? -21.997 34.151 57.379 1.00 20.11 211 PRO C O 1
ATOM 5254 N N . GLU C 1 212 ? -20.611 32.390 56.994 1.00 19.95 212 GLU C N 1
ATOM 5255 C CA . GLU C 1 212 ? -20.765 32.434 55.540 1.00 20.60 212 GLU C CA 1
ATOM 5256 C C . GLU C 1 212 ? -22.233 32.186 55.201 1.00 20.00 212 GLU C C 1
ATOM 5257 O O . GLU C 1 212 ? -22.819 31.250 55.683 1.00 19.75 212 GLU C O 1
ATOM 5263 N N . ARG C 1 213 ? -22.796 33.039 54.350 1.00 20.15 213 ARG C N 1
ATOM 5264 C CA . ARG C 1 213 ? -24.106 32.839 53.801 1.00 19.13 213 ARG C CA 1
ATOM 5265 C C . ARG C 1 213 ? -24.286 33.636 52.507 1.00 19.25 213 ARG C C 1
ATOM 5266 O O . ARG C 1 213 ? -23.445 34.490 52.129 1.00 18.86 213 ARG C O 1
ATOM 5274 N N . GLU C 1 214 ? -25.381 33.311 51.816 1.00 18.56 214 GLU C N 1
ATOM 5275 C CA . GLU C 1 214 ? -25.855 34.096 50.697 1.00 17.73 214 GLU C CA 1
ATOM 5276 C C . GLU C 1 214 ? -27.308 33.686 50.460 1.00 17.62 214 GLU C C 1
ATOM 5277 O O . GLU C 1 214 ? -27.788 32.674 51.004 1.00 18.38 214 GLU C O 1
ATOM 5283 N N . ARG C 1 215 ? -28.010 34.497 49.674 1.00 18.01 215 ARG C N 1
ATOM 5284 C CA . ARG C 1 215 ? -29.296 34.125 49.147 1.00 18.00 215 ARG C CA 1
ATOM 5285 C C . ARG C 1 215 ? -29.098 33.259 47.883 1.00 17.06 215 ARG C C 1
ATOM 5286 O O . ARG C 1 215 ? -28.144 33.415 47.129 1.00 16.41 215 ARG C O 1
ATOM 5294 N N . HIS C 1 216 ? -30.008 32.329 47.686 1.00 16.47 216 HIS C N 1
ATOM 5295 C CA . HIS C 1 216 ? -30.144 31.657 46.413 1.00 15.73 216 HIS C CA 1
ATOM 5296 C C . HIS C 1 216 ? -31.631 31.754 46.086 1.00 15.61 216 HIS C C 1
ATOM 5297 O O . HIS C 1 216 ? -32.456 31.032 46.627 1.00 15.88 216 HIS C O 1
ATOM 5304 N N . ASP C 1 217 ? -31.960 32.652 45.183 1.00 16.54 217 ASP C N 1
ATOM 5305 C CA . ASP C 1 217 ? -33.346 32.876 44.776 1.00 17.09 217 ASP C CA 1
ATOM 5306 C C . ASP C 1 217 ? -33.569 32.373 43.354 1.00 17.28 217 ASP C C 1
ATOM 5307 O O . ASP C 1 217 ? -32.880 32.765 42.425 1.00 18.84 217 ASP C O 1
ATOM 5312 N N . ILE C 1 218 ? -34.535 31.485 43.201 1.00 17.67 218 ILE C N 1
ATOM 5313 C CA . ILE C 1 218 ? -34.851 30.883 41.906 1.00 17.46 218 ILE C CA 1
ATOM 5314 C C . ILE C 1 218 ? -36.066 31.590 41.384 1.00 17.21 218 ILE C C 1
ATOM 5315 O O . ILE C 1 218 ? -37.018 31.740 42.100 1.00 18.24 218 ILE C O 1
ATOM 5320 N N . TYR C 1 219 ? -35.975 32.090 40.165 1.00 19.00 219 TYR C N 1
ATOM 5321 C CA . TYR C 1 219 ? -37.034 32.891 39.549 1.00 19.85 219 TYR C CA 1
ATOM 5322 C C . TYR C 1 219 ? -37.940 32.094 38.633 1.00 19.44 219 TYR C C 1
ATOM 5323 O O . TYR C 1 219 ? -39.133 32.435 38.464 1.00 19.66 219 TYR C O 1
ATOM 5332 N N . SER C 1 220 ? -37.376 31.052 38.024 1.00 18.72 220 SER C N 1
ATOM 5333 C CA . SER C 1 220 ? -38.108 30.291 37.041 1.00 18.17 220 SER C CA 1
ATOM 5334 C C . SER C 1 220 ? -37.523 28.891 36.929 1.00 17.69 220 SER C C 1
ATOM 5335 O O . SER C 1 220 ? -36.392 28.670 37.275 1.00 18.72 220 SER C O 1
ATOM 5338 N N . TRP C 1 221 ? -38.318 27.956 36.470 1.00 15.93 221 TRP C N 1
ATOM 5339 C CA . TRP C 1 221 ? -37.895 26.568 36.328 1.00 16.07 221 TRP C CA 1
ATOM 5340 C C . TRP C 1 221 ? -38.866 25.877 35.401 1.00 15.57 221 TRP C C 1
ATOM 5341 O O . TRP C 1 221 ? -40.079 25.797 35.673 1.00 15.05 221 TRP C O 1
ATOM 5352 N N . SER C 1 222 ? -38.344 25.412 34.281 1.00 16.56 222 SER C N 1
ATOM 5353 C CA . SER C 1 222 ? -39.126 24.535 33.434 1.00 16.88 222 SER C CA 1
ATOM 5354 C C . SER C 1 222 ? -38.392 23.211 33.305 1.00 16.13 222 SER C C 1
ATOM 5355 O O . SER C 1 222 ? -37.154 23.147 33.397 1.00 15.80 222 SER C O 1
ATOM 5358 N N . PHE C 1 223 ? -39.157 22.146 33.075 1.00 16.11 223 PHE C N 1
ATOM 5359 C CA . PHE C 1 223 ? -38.592 20.792 32.994 1.00 16.20 223 PHE C CA 1
ATOM 5360 C C . PHE C 1 223 ? -39.452 20.015 32.030 1.00 16.99 223 PHE C C 1
ATOM 5361 O O . PHE C 1 223 ? -40.673 20.006 32.163 1.00 16.95 223 PHE C O 1
ATOM 5369 N N . THR C 1 224 ? -38.798 19.329 31.107 1.00 17.28 224 THR C N 1
ATOM 5370 C CA . THR C 1 224 ? -39.440 18.337 30.226 1.00 18.10 224 THR C CA 1
ATOM 5371 C C . THR C 1 224 ? -38.624 17.060 30.231 1.00 17.11 224 THR C C 1
ATOM 5372 O O . THR C 1 224 ? -37.442 17.083 29.918 1.00 17.22 224 THR C O 1
ATOM 5376 N N . SER C 1 225 ? -39.250 15.955 30.620 1.00 16.67 225 SER C N 1
ATOM 5377 C CA . SER C 1 225 ? -38.646 14.648 30.465 1.00 16.98 225 SER C CA 1
ATOM 5378 C C . SER C 1 225 ? -39.547 13.754 29.622 1.00 17.51 225 SER C C 1
ATOM 5379 O O . SER C 1 225 ? -40.773 13.856 29.659 1.00 17.61 225 SER C O 1
ATOM 5382 N N . THR C 1 226 ? -38.928 12.901 28.827 1.00 18.61 226 THR C N 1
ATOM 5383 C CA . THR C 1 226 ? -39.689 11.989 28.020 1.00 19.15 226 THR C CA 1
ATOM 5384 C C . THR C 1 226 ? -39.083 10.635 28.241 1.00 20.93 226 THR C C 1
ATOM 5385 O O . THR C 1 226 ? -37.875 10.478 28.125 1.00 21.17 226 THR C O 1
ATOM 5389 N N . LEU C 1 227 ? -39.925 9.663 28.592 1.00 23.08 227 LEU C N 1
ATOM 5390 C CA . LEU C 1 227 ? -39.459 8.300 28.772 1.00 25.77 227 LEU C CA 1
ATOM 5391 C C . LEU C 1 227 ? -40.219 7.381 27.836 1.00 29.14 227 LEU C C 1
ATOM 5392 O O . LEU C 1 227 ? -41.448 7.274 27.906 1.00 29.67 227 LEU C O 1
ATOM 5397 N N . LYS C 1 228 ? -39.498 6.760 26.919 1.00 33.68 228 LYS C N 1
ATOM 5398 C CA . LYS C 1 228 ? -40.082 5.765 26.006 1.00 38.41 228 LYS C CA 1
ATOM 5399 C C . LYS C 1 228 ? -40.625 4.534 26.779 1.00 41.09 228 LYS C C 1
ATOM 5400 O O . LYS C 1 228 ? -39.860 3.766 27.381 1.00 41.95 228 LYS C O 1
ATOM 5406 N N . GLU C 1 229 ? -41.946 4.370 26.772 1.00 44.87 229 GLU C N 1
ATOM 5407 C CA . GLU C 1 229 ? -42.593 3.119 27.227 1.00 48.15 229 GLU C CA 1
ATOM 5408 C C . GLU C 1 229 ? -42.660 1.981 26.147 1.00 49.31 229 GLU C C 1
ATOM 5409 O O . GLU C 1 229 ? -43.063 0.852 26.479 1.00 49.44 229 GLU C O 1
ATOM 5415 N N . PRO C 1 230 ? -42.309 2.274 24.861 1.00 50.57 230 PRO C N 1
ATOM 5416 C CA . PRO C 1 230 ? -41.962 1.120 23.997 1.00 51.34 230 PRO C CA 1
ATOM 5417 C C . PRO C 1 230 ? -40.474 0.763 24.107 1.00 51.91 230 PRO C C 1
ATOM 5418 O O . PRO C 1 230 ? -40.070 -0.359 23.770 1.00 52.78 230 PRO C O 1
ATOM 5422 N N . VAL D 1 1 ? 5.348 5.939 33.605 1.00 21.48 1 VAL D N 1
ATOM 5423 C CA . VAL D 1 1 ? 5.644 4.743 34.462 1.00 24.21 1 VAL D CA 1
ATOM 5424 C C . VAL D 1 1 ? 5.344 3.539 33.602 1.00 23.99 1 VAL D C 1
ATOM 5425 O O . VAL D 1 1 ? 4.297 3.467 32.975 1.00 23.35 1 VAL D O 1
ATOM 5429 N N . SER D 1 2 ? 6.286 2.608 33.549 1.00 25.19 2 SER D N 1
ATOM 5430 C CA . SER D 1 2 ? 6.129 1.422 32.711 1.00 25.17 2 SER D CA 1
ATOM 5431 C C . SER D 1 2 ? 6.621 0.216 33.481 1.00 25.44 2 SER D C 1
ATOM 5432 O O . SER D 1 2 ? 7.790 0.161 33.887 1.00 25.51 2 SER D O 1
ATOM 5435 N N . PHE D 1 3 ? 5.753 -0.769 33.653 1.00 25.51 3 PHE D N 1
ATOM 5436 C CA . PHE D 1 3 ? 6.164 -2.041 34.212 1.00 26.25 3 PHE D CA 1
ATOM 5437 C C . PHE D 1 3 ? 5.369 -3.198 33.623 1.00 26.41 3 PHE D C 1
ATOM 5438 O O . PHE D 1 3 ? 4.342 -2.986 32.995 1.00 26.24 3 PHE D O 1
ATOM 5446 N N . ASN D 1 4 ? 5.871 -4.408 33.837 1.00 26.92 4 ASN D N 1
ATOM 5447 C CA . ASN D 1 4 ? 5.401 -5.632 33.201 1.00 28.94 4 ASN D CA 1
ATOM 5448 C C . ASN D 1 4 ? 5.797 -6.809 34.088 1.00 29.44 4 ASN D C 1
ATOM 5449 O O . ASN D 1 4 ? 6.942 -7.286 34.036 1.00 29.41 4 ASN D O 1
ATOM 5454 N N . TYR D 1 5 ? 4.861 -7.259 34.920 1.00 29.48 5 TYR D N 1
ATOM 5455 C CA . TYR D 1 5 ? 5.018 -8.519 35.649 1.00 29.56 5 TYR D CA 1
ATOM 5456 C C . TYR D 1 5 ? 4.358 -9.627 34.864 1.00 29.22 5 TYR D C 1
ATOM 5457 O O . TYR D 1 5 ? 3.133 -9.640 34.694 1.00 29.03 5 TYR D O 1
ATOM 5466 N N . THR D 1 6 ? 5.135 -10.565 34.360 1.00 28.93 6 THR D N 1
ATOM 5467 C CA . THR D 1 6 ? 4.489 -11.744 33.799 1.00 30.15 6 THR D CA 1
ATOM 5468 C C . THR D 1 6 ? 4.382 -12.814 34.855 1.00 29.87 6 THR D C 1
ATOM 5469 O O . THR D 1 6 ? 3.729 -13.832 34.671 1.00 29.64 6 THR D O 1
ATOM 5473 N N . ARG D 1 7 ? 5.079 -12.580 35.955 1.00 30.80 7 ARG D N 1
ATOM 5474 C CA . ARG D 1 7 ? 4.844 -13.284 37.199 1.00 31.21 7 ARG D CA 1
ATOM 5475 C C . ARG D 1 7 ? 5.340 -12.394 38.320 1.00 30.81 7 ARG D C 1
ATOM 5476 O O . ARG D 1 7 ? 5.982 -11.371 38.045 1.00 29.14 7 ARG D O 1
ATOM 5484 N N . PHE D 1 8 ? 5.032 -12.783 39.566 1.00 29.58 8 PHE D N 1
ATOM 5485 C CA . PHE D 1 8 ? 5.381 -11.976 40.709 1.00 29.34 8 PHE D CA 1
ATOM 5486 C C . PHE D 1 8 ? 6.493 -12.623 41.537 1.00 29.44 8 PHE D C 1
ATOM 5487 O O . PHE D 1 8 ? 6.456 -13.801 41.868 1.00 29.36 8 PHE D O 1
ATOM 5495 N N . LYS D 1 9 ? 7.500 -11.824 41.813 1.00 30.78 9 LYS D N 1
ATOM 5496 C CA . LYS D 1 9 ? 8.581 -12.228 42.672 1.00 32.19 9 LYS D CA 1
ATOM 5497 C C . LYS D 1 9 ? 8.890 -11.053 43.534 1.00 31.82 9 LYS D C 1
ATOM 5498 O O . LYS D 1 9 ? 8.645 -9.903 43.158 1.00 32.06 9 LYS D O 1
ATOM 5504 N N . ASP D 1 10 ? 9.394 -11.362 44.722 1.00 31.80 10 ASP D N 1
ATOM 5505 C CA . ASP D 1 10 ? 9.762 -10.371 45.677 1.00 31.06 10 ASP D CA 1
ATOM 5506 C C . ASP D 1 10 ? 11.017 -9.745 45.106 1.00 30.85 10 ASP D C 1
ATOM 5507 O O . ASP D 1 10 ? 12.072 -10.394 45.031 1.00 31.84 10 ASP D O 1
ATOM 5512 N N . ASP D 1 11 ? 10.909 -8.501 44.661 1.00 29.35 11 ASP D N 1
ATOM 5513 C CA . ASP D 1 11 ? 12.035 -7.879 43.996 1.00 27.22 11 ASP D CA 1
ATOM 5514 C C . ASP D 1 11 ? 12.100 -6.441 44.354 1.00 25.84 11 ASP D C 1
ATOM 5515 O O . ASP D 1 11 ? 12.869 -5.686 43.758 1.00 26.06 11 ASP D O 1
ATOM 5520 N N . GLY D 1 12 ? 11.246 -6.063 45.293 1.00 24.43 12 GLY D N 1
ATOM 5521 C CA . GLY D 1 12 ? 11.233 -4.722 45.862 1.00 25.41 12 GLY D CA 1
ATOM 5522 C C . GLY D 1 12 ? 10.421 -3.671 45.139 1.00 25.49 12 GLY D C 1
ATOM 5523 O O . GLY D 1 12 ? 10.424 -2.521 45.542 1.00 25.78 12 GLY D O 1
ATOM 5524 N N . SER D 1 13 ? 9.716 -4.088 44.079 1.00 26.07 13 SER D N 1
ATOM 5525 C CA . SER D 1 13 ? 8.933 -3.197 43.209 1.00 25.55 13 SER D CA 1
ATOM 5526 C C . SER D 1 13 ? 7.475 -3.017 43.679 1.00 26.36 13 SER D C 1
ATOM 5527 O O . SER D 1 13 ? 6.817 -2.037 43.330 1.00 27.48 13 SER D O 1
ATOM 5530 N N . LEU D 1 14 ? 6.984 -3.941 44.495 1.00 27.85 14 LEU D N 1
ATOM 5531 C CA . LEU D 1 14 ? 5.618 -3.852 45.060 1.00 28.27 14 LEU D CA 1
ATOM 5532 C C . LEU D 1 14 ? 5.603 -3.580 46.549 1.00 28.69 14 LEU D C 1
ATOM 5533 O O . LEU D 1 14 ? 6.612 -3.756 47.234 1.00 28.61 14 LEU D O 1
ATOM 5538 N N . ILE D 1 15 ? 4.448 -3.124 47.031 1.00 29.47 15 ILE D N 1
ATOM 5539 C CA . ILE D 1 15 ? 4.209 -2.777 48.429 1.00 29.42 15 ILE D CA 1
ATOM 5540 C C . ILE D 1 15 ? 2.972 -3.599 48.777 1.00 29.95 15 ILE D C 1
ATOM 5541 O O . ILE D 1 15 ? 1.903 -3.402 48.200 1.00 29.21 15 ILE D O 1
ATOM 5546 N N . PHE D 1 16 ? 3.149 -4.552 49.683 1.00 29.68 16 PHE D N 1
ATOM 5547 C CA . PHE D 1 16 ? 2.063 -5.342 50.205 1.00 29.83 16 PHE D CA 1
ATOM 5548 C C . PHE D 1 16 ? 1.624 -4.798 51.533 1.00 29.78 16 PHE D C 1
ATOM 5549 O O . PHE D 1 16 ? 2.440 -4.292 52.319 1.00 29.93 16 PHE D O 1
ATOM 5557 N N . GLN D 1 17 ? 0.307 -4.814 51.728 1.00 29.90 17 GLN D N 1
ATOM 5558 C CA . GLN D 1 17 ? -0.346 -4.331 52.923 1.00 28.87 17 GLN D CA 1
ATOM 5559 C C . GLN D 1 17 ? -1.456 -5.337 53.217 1.00 28.76 17 GLN D C 1
ATOM 5560 O O . GLN D 1 17 ? -1.885 -6.067 52.327 1.00 27.74 17 GLN D O 1
ATOM 5566 N N . GLY D 1 18 ? -1.886 -5.410 54.469 1.00 28.44 18 GLY D N 1
ATOM 5567 C CA . GLY D 1 18 ? -2.729 -6.502 54.936 1.00 27.61 18 GLY D CA 1
ATOM 5568 C C . GLY D 1 18 ? -2.228 -7.884 54.549 1.00 27.72 18 GLY D C 1
ATOM 5569 O O . GLY D 1 18 ? -1.074 -8.246 54.789 1.00 28.21 18 GLY D O 1
ATOM 5570 N N . ASP D 1 19 ? -3.116 -8.641 53.920 1.00 28.52 19 ASP D N 1
ATOM 5571 C CA . ASP D 1 19 ? -3.011 -10.094 53.683 1.00 28.10 19 ASP D CA 1
ATOM 5572 C C . ASP D 1 19 ? -2.555 -10.453 52.268 1.00 28.73 19 ASP D C 1
ATOM 5573 O O . ASP D 1 19 ? -2.564 -11.624 51.860 1.00 28.73 19 ASP D O 1
ATOM 5578 N N . ALA D 1 20 ? -2.116 -9.449 51.517 1.00 28.99 20 ALA D N 1
ATOM 5579 C CA . ALA D 1 20 ? -1.541 -9.698 50.186 1.00 30.33 20 ALA D CA 1
ATOM 5580 C C . ALA D 1 20 ? -0.184 -10.389 50.328 1.00 31.56 20 ALA D C 1
ATOM 5581 O O . ALA D 1 20 ? 0.641 -9.986 51.150 1.00 31.49 20 ALA D O 1
ATOM 5583 N N . LYS D 1 21 ? 0.044 -11.429 49.540 1.00 32.70 21 LYS D N 1
ATOM 5584 C CA . LYS D 1 21 ? 1.301 -12.121 49.585 1.00 34.00 21 LYS D CA 1
ATOM 5585 C C . LYS D 1 21 ? 1.674 -12.728 48.244 1.00 35.12 21 LYS D C 1
ATOM 5586 O O . LYS D 1 21 ? 0.804 -13.217 47.509 1.00 33.95 21 LYS D O 1
ATOM 5592 N N . ILE D 1 22 ? 2.972 -12.706 47.943 1.00 37.05 22 ILE D N 1
ATOM 5593 C CA . ILE D 1 22 ? 3.498 -13.424 46.773 1.00 40.68 22 ILE D CA 1
ATOM 5594 C C . ILE D 1 22 ? 3.704 -14.883 47.138 1.00 43.10 22 ILE D C 1
ATOM 5595 O O . ILE D 1 22 ? 4.616 -15.211 47.900 1.00 44.11 22 ILE D O 1
ATOM 5600 N N . TRP D 1 23 ? 2.797 -15.721 46.615 1.00 46.36 23 TRP D N 1
ATOM 5601 C CA . TRP D 1 23 ? 2.782 -17.190 46.737 1.00 48.64 23 TRP D CA 1
ATOM 5602 C C . TRP D 1 23 ? 3.584 -17.696 45.533 1.00 48.72 23 TRP D C 1
ATOM 5603 O O . TRP D 1 23 ? 3.639 -16.960 44.541 1.00 49.58 23 TRP D O 1
ATOM 5614 N N . THR D 1 24 ? 4.245 -18.872 45.570 1.00 48.20 24 THR D N 1
ATOM 5615 C CA . THR D 1 24 ? 5.039 -19.227 44.346 1.00 47.35 24 THR D CA 1
ATOM 5616 C C . THR D 1 24 ? 4.145 -19.620 43.155 1.00 46.81 24 THR D C 1
ATOM 5617 O O . THR D 1 24 ? 2.906 -19.682 43.271 1.00 46.72 24 THR D O 1
ATOM 5621 N N . ASP D 1 25 ? 4.816 -19.940 42.050 1.00 45.77 25 ASP D N 1
ATOM 5622 C CA . ASP D 1 25 ? 4.311 -19.803 40.680 1.00 44.49 25 ASP D CA 1
ATOM 5623 C C . ASP D 1 25 ? 4.148 -18.315 40.351 1.00 42.85 25 ASP D C 1
ATOM 5624 O O . ASP D 1 25 ? 3.600 -17.945 39.278 1.00 43.82 25 ASP D O 1
ATOM 5629 N N . GLY D 1 26 ? 4.645 -17.472 41.275 1.00 39.76 26 GLY D N 1
ATOM 5630 C CA . GLY D 1 26 ? 4.702 -16.023 41.083 1.00 36.16 26 GLY D CA 1
ATOM 5631 C C . GLY D 1 26 ? 3.305 -15.416 41.054 1.00 33.87 26 GLY D C 1
ATOM 5632 O O . GLY D 1 26 ? 3.007 -14.510 40.260 1.00 32.76 26 GLY D O 1
ATOM 5633 N N . ARG D 1 27 ? 2.459 -15.940 41.933 1.00 31.36 27 ARG D N 1
ATOM 5634 C CA . ARG D 1 27 ? 1.068 -15.548 42.024 1.00 30.21 27 ARG D CA 1
ATOM 5635 C C . ARG D 1 27 ? 1.002 -14.484 43.086 1.00 28.15 27 ARG D C 1
ATOM 5636 O O . ARG D 1 27 ? 1.604 -14.617 44.144 1.00 28.27 27 ARG D O 1
ATOM 5644 N N . LEU D 1 28 ? 0.298 -13.408 42.789 1.00 25.77 28 LEU D N 1
ATOM 5645 C CA . LEU D 1 28 ? -0.053 -12.419 43.791 1.00 23.97 28 LEU D CA 1
ATOM 5646 C C . LEU D 1 28 ? -1.383 -12.790 44.484 1.00 24.15 28 LEU D C 1
ATOM 5647 O O . LEU D 1 28 ? -2.465 -12.559 43.913 1.00 23.17 28 LEU D O 1
ATOM 5652 N N . ALA D 1 29 ? -1.300 -13.402 45.682 1.00 23.24 29 ALA D N 1
ATOM 5653 C CA . ALA D 1 29 ? -2.467 -13.833 46.454 1.00 22.50 29 ALA D CA 1
ATOM 5654 C C . ALA D 1 29 ? -3.048 -12.746 47.369 1.00 23.45 29 ALA D C 1
ATOM 5655 O O . ALA D 1 29 ? -2.326 -12.156 48.211 1.00 23.66 29 ALA D O 1
ATOM 5657 N N . MET D 1 30 ? -4.327 -12.417 47.128 1.00 22.04 30 MET D N 1
ATOM 5658 C CA . MET D 1 30 ? -5.048 -11.407 47.871 1.00 22.08 30 MET D CA 1
ATOM 5659 C C . MET D 1 30 ? -6.427 -11.937 48.272 1.00 22.69 30 MET D C 1
ATOM 5660 O O . MET D 1 30 ? -7.415 -11.752 47.563 1.00 21.38 30 MET D O 1
ATOM 5665 N N . PRO D 1 31 ? -6.508 -12.596 49.440 1.00 23.97 31 PRO D N 1
ATOM 5666 C CA . PRO D 1 31 ? -5.441 -12.846 50.404 1.00 24.21 31 PRO D CA 1
ATOM 5667 C C . PRO D 1 31 ? -4.654 -14.124 50.189 1.00 23.92 31 PRO D C 1
ATOM 5668 O O . PRO D 1 31 ? -5.112 -15.048 49.539 1.00 23.48 31 PRO D O 1
ATOM 5672 N N . THR D 1 32 ? -3.478 -14.171 50.809 1.00 25.27 32 THR D N 1
ATOM 5673 C CA . THR D 1 32 ? -2.676 -15.379 50.887 1.00 26.26 32 THR D CA 1
ATOM 5674 C C . THR D 1 32 ? -3.438 -16.596 51.412 1.00 26.05 32 THR D C 1
ATOM 5675 O O . THR D 1 32 ? -3.232 -17.727 50.962 1.00 26.16 32 THR D O 1
ATOM 5679 N N . ASP D 1 33 ? -4.304 -16.384 52.384 1.00 26.28 33 ASP D N 1
ATOM 5680 C CA . ASP D 1 33 ? -5.071 -17.482 52.926 1.00 27.26 33 ASP D CA 1
ATOM 5681 C C . ASP D 1 33 ? -6.484 -17.050 53.217 1.00 27.42 33 ASP D C 1
ATOM 5682 O O . ASP D 1 33 ? -6.721 -16.409 54.231 1.00 27.54 33 ASP D O 1
ATOM 5687 N N . PRO D 1 34 ? -7.438 -17.449 52.363 1.00 28.41 34 PRO D N 1
ATOM 5688 C CA . PRO D 1 34 ? -8.790 -16.880 52.511 1.00 28.78 34 PRO D CA 1
ATOM 5689 C C . PRO D 1 34 ? -9.549 -17.457 53.718 1.00 30.03 34 PRO D C 1
ATOM 5690 O O . PRO D 1 34 ? -10.596 -16.908 54.093 1.00 30.63 34 PRO D O 1
ATOM 5694 N N . LEU D 1 35 ? -9.012 -18.523 54.336 1.00 30.03 35 LEU D N 1
ATOM 5695 C CA . LEU D 1 35 ? -9.579 -19.098 55.579 1.00 30.90 35 LEU D CA 1
ATOM 5696 C C . LEU D 1 35 ? -9.475 -18.246 56.852 1.00 31.01 35 LEU D C 1
ATOM 5697 O O . LEU D 1 35 ? -10.277 -18.397 57.798 1.00 31.39 35 LEU D O 1
ATOM 5702 N N . VAL D 1 36 ? -8.498 -17.356 56.869 1.00 30.70 36 VAL D N 1
ATOM 5703 C CA . VAL D 1 36 ? -8.500 -16.204 57.768 1.00 31.12 36 VAL D CA 1
ATOM 5704 C C . VAL D 1 36 ? -9.683 -15.270 57.485 1.00 32.48 36 VAL D C 1
ATOM 5705 O O . VAL D 1 36 ? -9.918 -14.823 56.345 1.00 31.73 36 VAL D O 1
ATOM 5709 N N . ASN D 1 37 ? -10.383 -14.928 58.552 1.00 33.55 37 ASN D N 1
ATOM 5710 C CA . ASN D 1 37 ? -11.606 -14.192 58.443 1.00 34.80 37 ASN D CA 1
ATOM 5711 C C . ASN D 1 37 ? -11.357 -12.712 58.116 1.00 33.64 37 ASN D C 1
ATOM 5712 O O . ASN D 1 37 ? -10.384 -12.116 58.585 1.00 34.31 37 ASN D O 1
ATOM 5717 N N . ARG D 1 38 ? -12.193 -12.151 57.246 1.00 32.12 38 ARG D N 1
ATOM 5718 C CA . ARG D 1 38 ? -12.188 -10.710 56.957 1.00 30.95 38 ARG D CA 1
ATOM 5719 C C . ARG D 1 38 ? -10.819 -10.157 56.569 1.00 30.24 38 ARG D C 1
ATOM 5720 O O . ARG D 1 38 ? -10.319 -9.199 57.180 1.00 30.97 38 ARG D O 1
ATOM 5728 N N . THR D 1 39 ? -10.223 -10.752 55.546 1.00 28.40 39 THR D N 1
ATOM 5729 C CA . THR D 1 39 ? -8.978 -10.226 54.993 1.00 26.33 39 THR D CA 1
ATOM 5730 C C . THR D 1 39 ? -9.191 -8.902 54.268 1.00 25.18 39 THR D C 1
ATOM 5731 O O . THR D 1 39 ? -10.298 -8.627 53.755 1.00 24.07 39 THR D O 1
ATOM 5735 N N . THR D 1 40 ? -8.145 -8.067 54.295 1.00 23.49 40 THR D N 1
ATOM 5736 C CA . THR D 1 40 ? -8.021 -6.886 53.467 1.00 22.41 40 THR D CA 1
ATOM 5737 C C . THR D 1 40 ? -6.592 -6.958 52.983 1.00 22.67 40 THR D C 1
ATOM 5738 O O . THR D 1 40 ? -5.705 -7.133 53.823 1.00 21.57 40 THR D O 1
ATOM 5742 N N . SER D 1 41 ? -6.378 -6.907 51.658 1.00 21.70 41 SER D N 1
ATOM 5743 C CA . SER D 1 41 ? -5.036 -6.953 51.046 1.00 22.31 41 SER D CA 1
ATOM 5744 C C . SER D 1 41 ? -4.859 -5.844 50.059 1.00 22.41 41 SER D C 1
ATOM 5745 O O . SER D 1 41 ? -5.765 -5.562 49.266 1.00 21.73 41 SER D O 1
ATOM 5748 N N . HIS D 1 42 ? -3.677 -5.217 50.099 1.00 22.57 42 HIS D N 1
ATOM 5749 C CA . HIS D 1 42 ? -3.308 -4.167 49.177 1.00 22.35 42 HIS D CA 1
ATOM 5750 C C . HIS D 1 42 ? -2.014 -4.579 48.532 1.00 23.21 42 HIS D C 1
ATOM 5751 O O . HIS D 1 42 ? -1.137 -5.115 49.205 1.00 24.13 42 HIS D O 1
ATOM 5758 N N . ALA D 1 43 ? -1.904 -4.311 47.238 1.00 22.03 43 ALA D N 1
ATOM 5759 C CA . ALA D 1 43 ? -0.710 -4.628 46.491 1.00 23.11 43 ALA D CA 1
ATOM 5760 C C . ALA D 1 43 ? -0.550 -3.483 45.520 1.00 23.98 43 ALA D C 1
ATOM 5761 O O . ALA D 1 43 ? -1.336 -3.328 44.565 1.00 22.92 43 ALA D O 1
ATOM 5763 N N . LEU D 1 44 ? 0.447 -2.652 45.837 1.00 23.76 44 LEU D N 1
ATOM 5764 C CA . LEU D 1 44 ? 0.622 -1.367 45.204 1.00 23.62 44 LEU D CA 1
ATOM 5765 C C . LEU D 1 44 ? 1.931 -1.442 44.519 1.00 24.56 44 LEU D C 1
ATOM 5766 O O . LEU D 1 44 ? 2.838 -2.129 45.002 1.00 25.30 44 LEU D O 1
ATOM 5771 N N . TYR D 1 45 ? 2.021 -0.837 43.342 1.00 24.56 45 TYR D N 1
ATOM 5772 C CA . TYR D 1 45 ? 3.307 -0.667 42.746 1.00 26.22 45 TYR D CA 1
ATOM 5773 C C . TYR D 1 45 ? 4.064 0.338 43.665 1.00 26.48 45 TYR D C 1
ATOM 5774 O O . TYR D 1 45 ? 3.474 1.340 44.134 1.00 24.89 45 TYR D O 1
ATOM 5783 N N . ALA D 1 46 ? 5.346 0.074 43.899 1.00 28.10 46 ALA D N 1
ATOM 5784 C CA . ALA D 1 46 ? 6.054 0.723 45.000 1.00 29.75 46 ALA D CA 1
ATOM 5785 C C . ALA D 1 46 ? 6.417 2.177 44.833 1.00 30.02 46 ALA D C 1
ATOM 5786 O O . ALA D 1 46 ? 6.807 2.822 45.807 1.00 31.61 46 ALA D O 1
ATOM 5788 N N . THR D 1 47 ? 6.255 2.744 43.646 1.00 30.73 47 THR D N 1
ATOM 5789 C CA . THR D 1 47 ? 6.424 4.210 43.545 1.00 31.01 47 THR D CA 1
ATOM 5790 C C . THR D 1 47 ? 5.218 4.952 42.975 1.00 30.24 47 THR D C 1
ATOM 5791 O O . THR D 1 47 ? 4.421 4.357 42.238 1.00 30.50 47 THR D O 1
ATOM 5795 N N . PRO D 1 48 ? 5.078 6.249 43.333 1.00 29.40 48 PRO D N 1
ATOM 5796 C CA . PRO D 1 48 ? 3.931 7.050 42.937 1.00 28.40 48 PRO D CA 1
ATOM 5797 C C . PRO D 1 48 ? 3.841 7.155 41.440 1.00 27.57 48 PRO D C 1
ATOM 5798 O O . PRO D 1 48 ? 4.845 7.373 40.776 1.00 26.43 48 PRO D O 1
ATOM 5802 N N . VAL D 1 49 ? 2.626 7.072 40.921 1.00 25.67 49 VAL D N 1
ATOM 5803 C CA . VAL D 1 49 ? 2.432 7.363 39.526 1.00 23.90 49 VAL D CA 1
ATOM 5804 C C . VAL D 1 49 ? 1.951 8.789 39.379 1.00 24.06 49 VAL D C 1
ATOM 5805 O O . VAL D 1 49 ? 0.861 9.142 39.870 1.00 23.74 49 VAL D O 1
ATOM 5809 N N . PRO D 1 50 ? 2.748 9.632 38.693 1.00 24.36 50 PRO D N 1
ATOM 5810 C CA . PRO D 1 50 ? 2.201 10.962 38.442 1.00 24.53 50 PRO D CA 1
ATOM 5811 C C . PRO D 1 50 ? 1.013 10.892 37.492 1.00 25.16 50 PRO D C 1
ATOM 5812 O O . PRO D 1 50 ? 1.179 10.450 36.361 1.00 25.23 50 PRO D O 1
ATOM 5816 N N . ILE D 1 51 ? -0.174 11.345 37.927 1.00 24.61 51 ILE D N 1
ATOM 5817 C CA . ILE D 1 51 ? -1.312 11.295 37.021 1.00 24.50 51 ILE D CA 1
ATOM 5818 C C . ILE D 1 51 ? -1.691 12.651 36.496 1.00 25.94 51 ILE D C 1
ATOM 5819 O O . ILE D 1 51 ? -2.385 12.748 35.513 1.00 25.24 51 ILE D O 1
ATOM 5824 N N . TRP D 1 52 ? -1.284 13.709 37.194 1.00 27.25 52 TRP D N 1
ATOM 5825 C CA . TRP D 1 52 ? -1.350 15.019 36.615 1.00 29.99 52 TRP D CA 1
ATOM 5826 C C . TRP D 1 52 ? -0.202 15.892 37.092 1.00 31.77 52 TRP D C 1
ATOM 5827 O O . TRP D 1 52 ? 0.661 15.464 37.911 1.00 31.64 52 TRP D O 1
ATOM 5838 N N . ASP D 1 53 ? -0.180 17.069 36.481 1.00 34.32 53 ASP D N 1
ATOM 5839 C CA . ASP D 1 53 ? 0.882 18.049 36.626 1.00 37.84 53 ASP D CA 1
ATOM 5840 C C . ASP D 1 53 ? 0.266 19.455 36.761 1.00 38.39 53 ASP D C 1
ATOM 5841 O O . ASP D 1 53 ? -0.450 19.947 35.858 1.00 38.10 53 ASP D O 1
ATOM 5846 N N . SER D 1 54 ? 0.543 20.072 37.912 1.00 39.55 54 SER D N 1
ATOM 5847 C CA . SER D 1 54 ? -0.030 21.363 38.293 1.00 40.64 54 SER D CA 1
ATOM 5848 C C . SER D 1 54 ? 0.338 22.496 37.329 1.00 40.55 54 SER D C 1
ATOM 5849 O O . SER D 1 54 ? -0.510 23.316 36.979 1.00 40.82 54 SER D O 1
ATOM 5852 N N . ALA D 1 55 ? 1.595 22.517 36.890 1.00 41.34 55 ALA D N 1
ATOM 5853 C CA . ALA D 1 55 ? 2.108 23.554 35.985 1.00 41.14 55 ALA D CA 1
ATOM 5854 C C . ALA D 1 55 ? 1.423 23.609 34.600 1.00 41.34 55 ALA D C 1
ATOM 5855 O O . ALA D 1 55 ? 1.174 24.696 34.043 1.00 41.37 55 ALA D O 1
ATOM 5857 N N . THR D 1 56 ? 1.107 22.431 34.061 1.00 40.72 56 THR D N 1
ATOM 5858 C CA . THR D 1 56 ? 0.542 22.304 32.720 1.00 40.36 56 THR D CA 1
ATOM 5859 C C . THR D 1 56 ? -0.985 22.147 32.694 1.00 39.54 56 THR D C 1
ATOM 5860 O O . THR D 1 56 ? -1.657 22.544 31.720 1.00 38.63 56 THR D O 1
ATOM 5864 N N . GLY D 1 57 ? -1.529 21.583 33.771 1.00 38.47 57 GLY D N 1
ATOM 5865 C CA . GLY D 1 57 ? -2.916 21.134 33.766 1.00 38.49 57 GLY D CA 1
ATOM 5866 C C . GLY D 1 57 ? -3.079 19.783 33.066 1.00 37.75 57 GLY D C 1
ATOM 5867 O O . GLY D 1 57 ? -4.173 19.207 33.066 1.00 38.12 57 GLY D O 1
ATOM 5868 N N . ASN D 1 58 ? -1.985 19.265 32.499 1.00 36.54 58 ASN D N 1
ATOM 5869 C CA . ASN D 1 58 ? -1.977 17.957 31.810 1.00 35.47 58 ASN D CA 1
ATOM 5870 C C . ASN D 1 58 ? -2.311 16.786 32.728 1.00 33.82 58 ASN D C 1
ATOM 5871 O O . ASN D 1 58 ? -1.947 16.788 33.907 1.00 33.67 58 ASN D O 1
ATOM 5876 N N . VAL D 1 59 ? -3.010 15.800 32.175 1.00 32.19 59 VAL D N 1
ATOM 5877 C CA . VAL D 1 59 ? -3.372 14.564 32.899 1.00 30.09 59 VAL D CA 1
ATOM 5878 C C . VAL D 1 59 ? -2.714 13.353 32.187 1.00 27.94 59 VAL D C 1
ATOM 5879 O O . VAL D 1 59 ? -2.528 13.363 30.968 1.00 28.37 59 VAL D O 1
ATOM 5883 N N . ALA D 1 60 ? -2.300 12.352 32.951 1.00 25.19 60 ALA D N 1
ATOM 5884 C CA . ALA D 1 60 ? -1.683 11.175 32.386 1.00 23.77 60 ALA D CA 1
ATOM 5885 C C . ALA D 1 60 ? -2.736 10.333 31.679 1.00 22.99 60 ALA D C 1
ATOM 5886 O O . ALA D 1 60 ? -3.937 10.381 32.001 1.00 21.95 60 ALA D O 1
ATOM 5888 N N . SER D 1 61 ? -2.269 9.571 30.710 1.00 22.03 61 SER D N 1
ATOM 5889 C CA . SER D 1 61 ? -3.087 8.532 30.109 1.00 21.66 61 SER D CA 1
ATOM 5890 C C . SER D 1 61 ? -2.400 7.279 30.559 1.00 21.69 61 SER D C 1
ATOM 5891 O O . SER D 1 61 ? -1.199 7.298 30.822 1.00 21.77 61 SER D O 1
ATOM 5894 N N . PHE D 1 62 ? -3.122 6.176 30.675 1.00 20.91 62 PHE D N 1
ATOM 5895 C CA . PHE D 1 62 ? -2.455 4.933 30.974 1.00 19.19 62 PHE D CA 1
ATOM 5896 C C . PHE D 1 62 ? -3.247 3.733 30.419 1.00 19.59 62 PHE D C 1
ATOM 5897 O O . PHE D 1 62 ? -4.418 3.832 30.060 1.00 19.16 62 PHE D O 1
ATOM 5905 N N . ILE D 1 63 ? -2.584 2.603 30.344 1.00 19.26 63 ILE D N 1
ATOM 5906 C CA . ILE D 1 63 ? -3.252 1.352 30.125 1.00 18.33 63 ILE D CA 1
ATOM 5907 C C . ILE D 1 63 ? -2.640 0.406 31.092 1.00 18.16 63 ILE D C 1
ATOM 5908 O O . ILE D 1 63 ? -1.443 0.450 31.388 1.00 20.11 63 ILE D O 1
ATOM 5913 N N . THR D 1 64 ? -3.469 -0.450 31.631 1.00 18.91 64 THR D N 1
ATOM 5914 C CA . THR D 1 64 ? -2.957 -1.494 32.438 1.00 18.71 64 THR D CA 1
ATOM 5915 C C . THR D 1 64 ? -3.732 -2.751 32.065 1.00 19.74 64 THR D C 1
ATOM 5916 O O . THR D 1 64 ? -4.904 -2.666 31.676 1.00 19.50 64 THR D O 1
ATOM 5920 N N . SER D 1 65 ? -3.107 -3.908 32.218 1.00 18.74 65 SER D N 1
ATOM 5921 C CA . SER D 1 65 ? -3.825 -5.134 32.001 1.00 19.59 65 SER D CA 1
ATOM 5922 C C . SER D 1 65 ? -3.335 -6.117 33.017 1.00 18.51 65 SER D C 1
ATOM 5923 O O . SER D 1 65 ? -2.201 -6.059 33.483 1.00 19.14 65 SER D O 1
ATOM 5926 N N . PHE D 1 66 ? -4.223 -6.973 33.442 1.00 17.26 66 PHE D N 1
ATOM 5927 C CA . PHE D 1 66 ? -3.846 -7.927 34.441 1.00 17.00 66 PHE D CA 1
ATOM 5928 C C . PHE D 1 66 ? -4.716 -9.143 34.238 1.00 17.72 66 PHE D C 1
ATOM 5929 O O . PHE D 1 66 ? -5.873 -9.056 33.813 1.00 16.83 66 PHE D O 1
ATOM 5937 N N . SER D 1 67 ? -4.138 -10.288 34.505 1.00 18.58 67 SER D N 1
ATOM 5938 C CA . SER D 1 67 ? -4.877 -11.504 34.431 1.00 20.27 67 SER D CA 1
ATOM 5939 C C . SER D 1 67 ? -4.926 -12.055 35.849 1.00 20.55 67 SER D C 1
ATOM 5940 O O . SER D 1 67 ? -3.952 -11.982 36.614 1.00 20.64 67 SER D O 1
ATOM 5943 N N . PHE D 1 68 ? -6.099 -12.585 36.188 1.00 20.37 68 PHE D N 1
ATOM 5944 C CA . PHE D 1 68 ? -6.415 -12.994 37.528 1.00 20.58 68 PHE D CA 1
ATOM 5945 C C . PHE D 1 68 ? -7.515 -14.040 37.488 1.00 20.83 68 PHE D C 1
ATOM 5946 O O . PHE D 1 68 ? -8.182 -14.245 36.466 1.00 20.76 68 PHE D O 1
ATOM 5954 N N . ILE D 1 69 ? -7.722 -14.674 38.624 1.00 21.48 69 ILE D N 1
ATOM 5955 C CA . ILE D 1 69 ? -8.723 -15.686 38.794 1.00 22.90 69 ILE D CA 1
ATOM 5956 C C . ILE D 1 69 ? -9.332 -15.480 40.205 1.00 21.63 69 ILE D C 1
ATOM 5957 O O . ILE D 1 69 ? -8.601 -15.323 41.210 1.00 21.39 69 ILE D O 1
ATOM 5962 N N . VAL D 1 70 ? -10.653 -15.438 40.298 1.00 21.71 70 VAL D N 1
ATOM 5963 C CA . VAL D 1 70 ? -11.270 -15.537 41.629 1.00 21.81 70 VAL D CA 1
ATOM 5964 C C . VAL D 1 70 ? -11.754 -16.976 41.815 1.00 22.28 70 VAL D C 1
ATOM 5965 O O . VAL D 1 70 ? -12.159 -17.619 40.837 1.00 22.38 70 VAL D O 1
ATOM 5969 N N . SER D 1 71 ? -11.623 -17.491 43.048 1.00 22.06 71 SER D N 1
ATOM 5970 C CA . SER D 1 71 ? -11.856 -18.908 43.329 1.00 23.38 71 SER D CA 1
ATOM 5971 C C . SER D 1 71 ? -12.600 -19.123 44.632 1.00 23.54 71 SER D C 1
ATOM 5972 O O . SER D 1 71 ? -12.208 -18.599 45.662 1.00 23.75 71 SER D O 1
ATOM 5975 N N . ASN D 1 72 ? -13.669 -19.904 44.550 1.00 24.07 72 ASN D N 1
ATOM 5976 C CA . ASN D 1 72 ? -14.420 -20.354 45.700 1.00 25.72 72 ASN D CA 1
ATOM 5977 C C . ASN D 1 72 ? -13.509 -21.063 46.693 1.00 26.47 72 ASN D C 1
ATOM 5978 O O . ASN D 1 72 ? -12.493 -21.670 46.303 1.00 25.72 72 ASN D O 1
ATOM 5983 N N . VAL D 1 73 ? -13.910 -20.979 47.963 1.00 27.11 73 VAL D N 1
ATOM 5984 C CA . VAL D 1 73 ? -13.305 -21.699 49.075 1.00 27.29 73 VAL D CA 1
ATOM 5985 C C . VAL D 1 73 ? -14.462 -22.193 49.929 1.00 27.95 73 VAL D C 1
ATOM 5986 O O . VAL D 1 73 ? -15.342 -21.449 50.240 1.00 29.81 73 VAL D O 1
ATOM 5990 N N . GLN D 1 74 ? -14.578 -23.436 50.308 1.00 29.51 74 GLN D N 1
ATOM 5991 C CA . GLN D 1 74 ? -14.599 -24.618 49.553 1.00 27.78 74 GLN D CA 1
ATOM 5992 C C . GLN D 1 74 ? -16.115 -24.638 49.313 1.00 26.57 74 GLN D C 1
ATOM 5993 O O . GLN D 1 74 ? -16.546 -24.527 48.198 1.00 25.13 74 GLN D O 1
ATOM 5999 N N . ARG D 1 75 ? -16.913 -24.652 50.387 1.00 25.88 75 ARG D N 1
ATOM 6000 C CA . ARG D 1 75 ? -18.367 -24.504 50.287 1.00 26.28 75 ARG D CA 1
ATOM 6001 C C . ARG D 1 75 ? -18.811 -23.105 50.748 1.00 24.29 75 ARG D C 1
ATOM 6002 O O . ARG D 1 75 ? -19.991 -22.871 50.883 1.00 22.64 75 ARG D O 1
ATOM 6010 N N . TYR D 1 76 ? -17.866 -22.198 51.050 1.00 24.29 76 TYR D N 1
ATOM 6011 C CA . TYR D 1 76 ? -18.233 -20.845 51.495 1.00 24.16 76 TYR D CA 1
ATOM 6012 C C . TYR D 1 76 ? -18.821 -20.035 50.330 1.00 23.67 76 TYR D C 1
ATOM 6013 O O . TYR D 1 76 ? -18.417 -20.240 49.166 1.00 24.11 76 TYR D O 1
ATOM 6022 N N . PRO D 1 77 ? -19.760 -19.111 50.627 1.00 23.51 77 PRO D N 1
ATOM 6023 C CA . PRO D 1 77 ? -20.205 -18.217 49.563 1.00 22.87 77 PRO D CA 1
ATOM 6024 C C . PRO D 1 77 ? -19.088 -17.228 49.246 1.00 22.27 77 PRO D C 1
ATOM 6025 O O . PRO D 1 77 ? -18.286 -16.936 50.132 1.00 23.81 77 PRO D O 1
ATOM 6029 N N . PRO D 1 78 ? -18.978 -16.783 47.989 1.00 21.74 78 PRO D N 1
ATOM 6030 C CA . PRO D 1 78 ? -17.866 -15.905 47.646 1.00 20.98 78 PRO D CA 1
ATOM 6031 C C . PRO D 1 78 ? -18.054 -14.444 48.059 1.00 20.62 78 PRO D C 1
ATOM 6032 O O . PRO D 1 78 ? -19.144 -13.879 47.874 1.00 21.18 78 PRO D O 1
ATOM 6036 N N . THR D 1 79 ? -16.982 -13.845 48.596 1.00 19.28 79 THR D N 1
ATOM 6037 C CA . THR D 1 79 ? -16.840 -12.406 48.774 1.00 20.36 79 THR D CA 1
ATOM 6038 C C . THR D 1 79 ? -15.353 -12.085 48.895 1.00 19.39 79 THR D C 1
ATOM 6039 O O . THR D 1 79 ? -14.523 -13.012 49.040 1.00 20.78 79 THR D O 1
ATOM 6043 N N . ASP D 1 80 ? -14.976 -10.820 48.797 1.00 18.89 80 ASP D N 1
ATOM 6044 C CA . ASP D 1 80 ? -15.811 -9.699 48.398 1.00 20.07 80 ASP D CA 1
ATOM 6045 C C . ASP D 1 80 ? -15.776 -9.054 46.991 1.00 20.68 80 ASP D C 1
ATOM 6046 O O . ASP D 1 80 ? -16.817 -8.881 46.446 1.00 23.90 80 ASP D O 1
ATOM 6051 N N . GLY D 1 81 ? -14.698 -8.697 46.312 1.00 23.02 81 GLY D N 1
ATOM 6052 C CA . GLY D 1 81 ? -13.549 -9.438 46.073 1.00 22.14 81 GLY D CA 1
ATOM 6053 C C . GLY D 1 81 ? -12.350 -8.560 45.761 1.00 20.88 81 GLY D C 1
ATOM 6054 O O . GLY D 1 81 ? -11.674 -8.247 46.686 1.00 19.61 81 GLY D O 1
ATOM 6055 N N . VAL D 1 82 ? -12.095 -8.189 44.495 1.00 19.42 82 VAL D N 1
ATOM 6056 C CA . VAL D 1 82 ? -10.814 -7.543 44.097 1.00 18.38 82 VAL D CA 1
ATOM 6057 C C . VAL D 1 82 ? -10.914 -6.357 43.144 1.00 18.54 82 VAL D C 1
ATOM 6058 O O . VAL D 1 82 ? -11.629 -6.414 42.150 1.00 19.25 82 VAL D O 1
ATOM 6062 N N . VAL D 1 83 ? -10.138 -5.304 43.424 1.00 18.16 83 VAL D N 1
ATOM 6063 C CA . VAL D 1 83 ? -10.128 -4.095 42.607 1.00 17.46 83 VAL D CA 1
ATOM 6064 C C . VAL D 1 83 ? -8.710 -3.703 42.100 1.00 18.11 83 VAL D C 1
ATOM 6065 O O . VAL D 1 83 ? -7.713 -4.046 42.714 1.00 17.38 83 VAL D O 1
ATOM 6069 N N . PHE D 1 84 ? -8.685 -3.039 40.950 1.00 17.26 84 PHE D N 1
ATOM 6070 C CA . PHE D 1 84 ? -7.610 -2.171 40.563 1.00 18.06 84 PHE D CA 1
ATOM 6071 C C . PHE D 1 84 ? -8.002 -0.718 40.958 1.00 18.47 84 PHE D C 1
ATOM 6072 O O . PHE D 1 84 ? -9.132 -0.270 40.720 1.00 18.48 84 PHE D O 1
ATOM 6080 N N . PHE D 1 85 ? -7.092 0.016 41.583 1.00 17.93 85 PHE D N 1
ATOM 6081 C CA . PHE D 1 85 ? -7.458 1.347 42.015 1.00 19.21 85 PHE D CA 1
ATOM 6082 C C . PHE D 1 85 ? -6.290 2.267 42.040 1.00 19.12 85 PHE D C 1
ATOM 6083 O O . PHE D 1 85 ? -5.150 1.829 42.129 1.00 19.00 85 PHE D O 1
ATOM 6091 N N . LEU D 1 86 ? -6.634 3.550 41.932 1.00 19.04 86 LEU D N 1
ATOM 6092 C CA . LEU D 1 86 ? -5.759 4.695 42.102 1.00 20.01 86 LEU D CA 1
ATOM 6093 C C . LEU D 1 86 ? -6.247 5.386 43.360 1.00 20.83 86 LEU D C 1
ATOM 6094 O O . LEU D 1 86 ? -7.446 5.640 43.525 1.00 19.49 86 LEU D O 1
ATOM 6099 N N . ALA D 1 87 ? -5.306 5.645 44.261 1.00 22.02 87 ALA D N 1
ATOM 6100 C CA . ALA D 1 87 ? -5.582 6.387 45.470 1.00 23.61 87 ALA D CA 1
ATOM 6101 C C . ALA D 1 87 ? -4.405 7.352 45.758 1.00 24.98 87 ALA D C 1
ATOM 6102 O O . ALA D 1 87 ? -3.252 7.057 45.394 1.00 25.07 87 ALA D O 1
ATOM 6104 N N . PRO D 1 88 ? -4.676 8.474 46.457 1.00 26.29 88 PRO D N 1
ATOM 6105 C CA . PRO D 1 88 ? -3.624 9.344 46.944 1.00 27.44 88 PRO D CA 1
ATOM 6106 C C . PRO D 1 88 ? -2.417 8.580 47.467 1.00 27.49 88 PRO D C 1
ATOM 6107 O O . PRO D 1 88 ? -2.549 7.621 48.228 1.00 26.95 88 PRO D O 1
ATOM 6111 N N . TRP D 1 89 ? -1.244 8.949 46.965 1.00 29.65 89 TRP D N 1
ATOM 6112 C CA . TRP D 1 89 ? -0.026 8.380 47.490 1.00 31.18 89 TRP D CA 1
ATOM 6113 C C . TRP D 1 89 ? 0.045 8.857 48.937 1.00 32.62 89 TRP D C 1
ATOM 6114 O O . TRP D 1 89 ? -0.112 10.072 49.213 1.00 33.33 89 TRP D O 1
ATOM 6125 N N . GLY D 1 90 ? 0.219 7.909 49.843 1.00 33.39 90 GLY D N 1
ATOM 6126 C CA . GLY D 1 90 ? 0.184 8.189 51.267 1.00 35.25 90 GLY D CA 1
ATOM 6127 C C . GLY D 1 90 ? -0.999 7.542 51.956 1.00 36.26 90 GLY D C 1
ATOM 6128 O O . GLY D 1 90 ? -0.965 7.359 53.154 1.00 36.80 90 GLY D O 1
ATOM 6129 N N . THR D 1 91 ? -2.052 7.224 51.195 1.00 37.51 91 THR D N 1
ATOM 6130 C CA . THR D 1 91 ? -3.198 6.454 51.707 1.00 37.61 91 THR D CA 1
ATOM 6131 C C . THR D 1 91 ? -2.730 5.055 52.145 1.00 37.29 91 THR D C 1
ATOM 6132 O O . THR D 1 91 ? -1.949 4.398 51.463 1.00 37.27 91 THR D O 1
ATOM 6136 N N . GLU D 1 92 ? -3.152 4.642 53.335 1.00 36.71 92 GLU D N 1
ATOM 6137 C CA . GLU D 1 92 ? -3.034 3.249 53.728 1.00 35.37 92 GLU D CA 1
ATOM 6138 C C . GLU D 1 92 ? -4.436 2.648 53.536 1.00 33.90 92 GLU D C 1
ATOM 6139 O O . GLU D 1 92 ? -5.334 3.360 53.046 1.00 32.87 92 GLU D O 1
ATOM 6145 N N . ILE D 1 93 ? -4.612 1.365 53.880 1.00 31.56 93 ILE D N 1
ATOM 6146 C CA . ILE D 1 93 ? -5.929 0.720 54.003 1.00 31.20 93 ILE D CA 1
ATOM 6147 C C . ILE D 1 93 ? -6.885 1.589 54.883 1.00 30.48 93 ILE D C 1
ATOM 6148 O O . ILE D 1 93 ? -6.575 1.858 56.056 1.00 29.78 93 ILE D O 1
ATOM 6153 N N . PRO D 1 94 ? -8.027 2.056 54.315 1.00 29.59 94 PRO D N 1
ATOM 6154 C CA . PRO D 1 94 ? -8.858 2.956 55.136 1.00 29.35 94 PRO D CA 1
ATOM 6155 C C . PRO D 1 94 ? -9.541 2.248 56.303 1.00 28.82 94 PRO D C 1
ATOM 6156 O O . PRO D 1 94 ? -9.744 1.035 56.255 1.00 28.66 94 PRO D O 1
ATOM 6160 N N . PRO D 1 95 ? -9.886 3.006 57.360 1.00 28.40 95 PRO D N 1
ATOM 6161 C CA . PRO D 1 95 ? -10.612 2.372 58.466 1.00 27.93 95 PRO D CA 1
ATOM 6162 C C . PRO D 1 95 ? -12.024 2.086 57.969 1.00 26.77 95 PRO D C 1
ATOM 6163 O O . PRO D 1 95 ? -12.490 2.793 57.065 1.00 26.56 95 PRO D O 1
ATOM 6167 N N . ASN D 1 96 ? -12.688 1.092 58.547 1.00 24.96 96 ASN D N 1
ATOM 6168 C CA . ASN D 1 96 ? -14.071 0.780 58.220 1.00 25.01 96 ASN D CA 1
ATOM 6169 C C . ASN D 1 96 ? -14.211 0.481 56.721 1.00 23.94 96 ASN D C 1
ATOM 6170 O O . ASN D 1 96 ? -15.204 0.870 56.112 1.00 22.54 96 ASN D O 1
ATOM 6175 N N . SER D 1 97 ? -13.220 -0.231 56.168 1.00 22.20 97 SER D N 1
ATOM 6176 C CA . SER D 1 97 ? -13.174 -0.562 54.749 1.00 20.71 97 SER D CA 1
ATOM 6177 C C . SER D 1 97 ? -13.240 -2.075 54.440 1.00 20.22 97 SER D C 1
ATOM 6178 O O . SER D 1 97 ? -13.067 -2.460 53.286 1.00 20.04 97 SER D O 1
ATOM 6181 N N . GLN D 1 98 ? -13.518 -2.901 55.443 1.00 19.98 98 GLN D N 1
ATOM 6182 C CA . GLN D 1 98 ? -13.483 -4.359 55.302 1.00 21.51 98 GLN D CA 1
ATOM 6183 C C . GLN D 1 98 ? -14.691 -4.869 54.485 1.00 20.17 98 GLN D C 1
ATOM 6184 O O . GLN D 1 98 ? -15.682 -4.151 54.300 1.00 22.40 98 GLN D O 1
ATOM 6190 N N . GLY D 1 99 ? -14.606 -6.091 53.997 1.00 19.95 99 GLY D N 1
ATOM 6191 C CA . GLY D 1 99 ? -15.727 -6.713 53.308 1.00 20.07 99 GLY D CA 1
ATOM 6192 C C . GLY D 1 99 ? -16.137 -6.017 52.031 1.00 20.36 99 GLY D C 1
ATOM 6193 O O . GLY D 1 99 ? -15.301 -5.816 51.118 1.00 19.70 99 GLY D O 1
ATOM 6194 N N . GLY D 1 100 ? -17.428 -5.674 51.965 1.00 19.45 100 GLY D N 1
ATOM 6195 C CA . GLY D 1 100 ? -18.035 -5.056 50.781 1.00 20.16 100 GLY D CA 1
ATOM 6196 C C . GLY D 1 100 ? -17.513 -3.661 50.464 1.00 19.14 100 GLY D C 1
ATOM 6197 O O . GLY D 1 100 ? -17.735 -3.129 49.390 1.00 19.86 100 GLY D O 1
ATOM 6198 N N . TYR D 1 101 ? -16.800 -3.067 51.402 1.00 20.11 101 TYR D N 1
ATOM 6199 C CA . TYR D 1 101 ? -16.112 -1.802 51.145 1.00 19.74 101 TYR D CA 1
ATOM 6200 C C . TYR D 1 101 ? -14.748 -1.993 50.475 1.00 20.14 101 TYR D C 1
ATOM 6201 O O . TYR D 1 101 ? -14.064 -1.025 50.190 1.00 19.95 101 TYR D O 1
ATOM 6210 N N . LEU D 1 102 ? -14.348 -3.250 50.237 1.00 20.32 102 LEU D N 1
ATOM 6211 C CA . LEU D 1 102 ? -13.265 -3.589 49.291 1.00 21.05 102 LEU D CA 1
ATOM 6212 C C . LEU D 1 102 ? -11.840 -3.093 49.632 1.00 21.26 102 LEU D C 1
ATOM 6213 O O . LEU D 1 102 ? -10.914 -3.277 48.858 1.00 22.30 102 LEU D O 1
ATOM 6218 N N . GLY D 1 103 ? -11.672 -2.529 50.827 1.00 22.73 103 GLY D N 1
ATOM 6219 C CA . GLY D 1 103 ? -10.359 -2.115 51.320 1.00 21.79 103 GLY D CA 1
ATOM 6220 C C . GLY D 1 103 ? -9.995 -0.770 50.773 1.00 21.60 103 GLY D C 1
ATOM 6221 O O . GLY D 1 103 ? -8.852 -0.355 50.862 1.00 22.39 103 GLY D O 1
ATOM 6222 N N . ILE D 1 104 ? -10.983 -0.091 50.194 1.00 22.29 104 ILE D N 1
ATOM 6223 C CA . ILE D 1 104 ? -10.782 1.182 49.503 1.00 23.20 104 ILE D CA 1
ATOM 6224 C C . ILE D 1 104 ? -11.709 2.272 50.034 1.00 24.27 104 ILE D C 1
ATOM 6225 O O . ILE D 1 104 ? -11.434 3.462 49.855 1.00 23.07 104 ILE D O 1
ATOM 6230 N N . THR D 1 105 ? -12.801 1.855 50.679 1.00 24.83 105 THR D N 1
ATOM 6231 C CA . THR D 1 105 ? -13.788 2.796 51.171 1.00 26.71 105 THR D CA 1
ATOM 6232 C C . THR D 1 105 ? -13.977 2.643 52.676 1.00 26.75 105 THR D C 1
ATOM 6233 O O . THR D 1 105 ? -14.197 1.553 53.148 1.00 26.52 105 THR D O 1
ATOM 6237 N N . ASP D 1 106 ? -13.879 3.771 53.392 1.00 28.25 106 ASP D N 1
ATOM 6238 C CA . ASP D 1 106 ? -14.445 3.970 54.740 1.00 29.02 106 ASP D CA 1
ATOM 6239 C C . ASP D 1 106 ? -15.730 4.729 54.422 1.00 30.01 106 ASP D C 1
ATOM 6240 O O . ASP D 1 106 ? -15.652 5.912 54.195 1.00 30.89 106 ASP D O 1
ATOM 6245 N N . SER D 1 107 ? -16.934 4.173 54.368 1.00 32.52 107 SER D N 1
ATOM 6246 C CA . SER D 1 107 ? -17.709 3.326 55.275 1.00 33.04 107 SER D CA 1
ATOM 6247 C C . SER D 1 107 ? -18.424 4.385 56.113 1.00 34.32 107 SER D C 1
ATOM 6248 O O . SER D 1 107 ? -19.627 4.331 56.293 1.00 33.66 107 SER D O 1
ATOM 6251 N N . SER D 1 108 ? -17.678 5.414 56.529 1.00 36.38 108 SER D N 1
ATOM 6252 C CA . SER D 1 108 ? -18.322 6.588 57.088 1.00 37.78 108 SER D CA 1
ATOM 6253 C C . SER D 1 108 ? -17.486 7.846 57.296 1.00 39.08 108 SER D C 1
ATOM 6254 O O . SER D 1 108 ? -17.704 8.459 58.333 1.00 38.19 108 SER D O 1
ATOM 6257 N N . ASN D 1 109 ? -16.610 8.367 56.414 1.00 40.70 109 ASN D N 1
ATOM 6258 C CA . ASN D 1 109 ? -16.715 8.999 55.082 1.00 41.95 109 ASN D CA 1
ATOM 6259 C C . ASN D 1 109 ? -17.768 8.728 54.019 1.00 42.43 109 ASN D C 1
ATOM 6260 O O . ASN D 1 109 ? -17.764 7.627 53.484 1.00 42.28 109 ASN D O 1
ATOM 6265 N N . SER D 1 110 ? -18.511 9.725 53.500 1.00 42.60 110 SER D N 1
ATOM 6266 C CA . SER D 1 110 ? -18.092 10.840 52.610 1.00 43.00 110 SER D CA 1
ATOM 6267 C C . SER D 1 110 ? -17.127 10.536 51.447 1.00 42.48 110 SER D C 1
ATOM 6268 O O . SER D 1 110 ? -17.598 10.455 50.313 1.00 41.79 110 SER D O 1
ATOM 6271 N N . GLN D 1 111 ? -15.808 10.557 51.608 1.00 42.16 111 GLN D N 1
ATOM 6272 C CA . GLN D 1 111 ? -15.035 11.745 51.765 1.00 40.92 111 GLN D CA 1
ATOM 6273 C C . GLN D 1 111 ? -13.554 11.603 51.393 1.00 40.57 111 GLN D C 1
ATOM 6274 O O . GLN D 1 111 ? -12.770 12.398 51.928 1.00 41.56 111 GLN D O 1
ATOM 6280 N N . ASN D 1 112 ? -13.050 10.668 50.567 1.00 38.86 112 ASN D N 1
ATOM 6281 C CA . ASN D 1 112 ? -13.172 9.187 50.339 1.00 36.14 112 ASN D CA 1
ATOM 6282 C C . ASN D 1 112 ? -12.718 9.092 48.857 1.00 35.13 112 ASN D C 1
ATOM 6283 O O . ASN D 1 112 ? -13.553 9.193 47.940 1.00 34.29 112 ASN D O 1
ATOM 6288 N N . GLN D 1 113 ? -11.405 8.923 48.626 1.00 34.34 113 GLN D N 1
ATOM 6289 C CA . GLN D 1 113 ? -10.759 9.245 47.326 1.00 34.03 113 GLN D CA 1
ATOM 6290 C C . GLN D 1 113 ? -9.573 8.334 46.804 1.00 32.63 113 GLN D C 1
ATOM 6291 O O . GLN D 1 113 ? -8.818 7.827 47.587 1.00 33.16 113 GLN D O 1
ATOM 6297 N N . PHE D 1 114 ? -9.444 7.962 45.538 1.00 31.14 114 PHE D N 1
ATOM 6298 C CA . PHE D 1 114 ? -10.030 6.798 44.854 1.00 27.64 114 PHE D CA 1
ATOM 6299 C C . PHE D 1 114 ? -10.806 6.760 43.538 1.00 25.74 114 PHE D C 1
ATOM 6300 O O . PHE D 1 114 ? -11.959 7.187 43.389 1.00 26.05 114 PHE D O 1
ATOM 6308 N N . VAL D 1 115 ? -10.125 6.131 42.592 1.00 23.72 115 VAL D N 1
ATOM 6309 C CA . VAL D 1 115 ? -10.774 5.582 41.393 1.00 21.84 115 VAL D CA 1
ATOM 6310 C C . VAL D 1 115 ? -10.554 4.076 41.335 1.00 21.63 115 VAL D C 1
ATOM 6311 O O . VAL D 1 115 ? -9.452 3.607 41.434 1.00 23.82 115 VAL D O 1
ATOM 6315 N N . ALA D 1 116 ? -11.619 3.307 41.198 1.00 20.22 116 ALA D N 1
ATOM 6316 C CA . ALA D 1 116 ? -11.434 1.890 41.241 1.00 19.99 116 ALA D CA 1
ATOM 6317 C C . ALA D 1 116 ? -12.185 1.229 40.081 1.00 18.24 116 ALA D C 1
ATOM 6318 O O . ALA D 1 116 ? -13.191 1.731 39.619 1.00 17.87 116 ALA D O 1
ATOM 6320 N N . VAL D 1 117 ? -11.622 0.128 39.621 1.00 17.70 117 VAL D N 1
ATOM 6321 C CA . VAL D 1 117 ? -12.336 -0.827 38.817 1.00 16.36 117 VAL D CA 1
ATOM 6322 C C . VAL D 1 117 ? -12.484 -2.080 39.676 1.00 16.16 117 VAL D C 1
ATOM 6323 O O . VAL D 1 117 ? -11.529 -2.813 39.945 1.00 15.51 117 VAL D O 1
ATOM 6327 N N . GLU D 1 118 ? -13.707 -2.295 40.127 1.00 16.52 118 GLU D N 1
ATOM 6328 C CA . GLU D 1 118 ? -13.991 -3.426 41.001 1.00 16.30 118 GLU D CA 1
ATOM 6329 C C . GLU D 1 118 ? -14.497 -4.698 40.286 1.00 17.12 118 GLU D C 1
ATOM 6330 O O . GLU D 1 118 ? -15.285 -4.635 39.311 1.00 17.85 118 GLU D O 1
ATOM 6336 N N . PHE D 1 119 ? -14.044 -5.836 40.794 1.00 16.40 119 PHE D N 1
ATOM 6337 C CA . PHE D 1 119 ? -14.569 -7.140 40.431 1.00 17.23 119 PHE D CA 1
ATOM 6338 C C . PHE D 1 119 ? -15.238 -7.692 41.677 1.00 17.40 119 PHE D C 1
ATOM 6339 O O . PHE D 1 119 ? -14.634 -8.325 42.563 1.00 17.70 119 PHE D O 1
ATOM 6347 N N . ASP D 1 120 ? -16.510 -7.349 41.767 1.00 17.32 120 ASP D N 1
ATOM 6348 C CA . ASP D 1 120 ? -17.255 -7.507 42.980 1.00 17.15 120 ASP D CA 1
ATOM 6349 C C . ASP D 1 120 ? -18.024 -8.826 42.963 1.00 16.89 120 ASP D C 1
ATOM 6350 O O . ASP D 1 120 ? -18.970 -8.981 42.184 1.00 16.56 120 ASP D O 1
ATOM 6355 N N . SER D 1 121 ? -17.645 -9.738 43.849 1.00 16.55 121 SER D N 1
ATOM 6356 C CA . SER D 1 121 ? -18.204 -11.102 43.801 1.00 17.08 121 SER D CA 1
ATOM 6357 C C . SER D 1 121 ? -19.399 -11.297 44.729 1.00 18.04 121 SER D C 1
ATOM 6358 O O . SER D 1 121 ? -19.980 -12.388 44.791 1.00 16.79 121 SER D O 1
ATOM 6361 N N . HIS D 1 122 ? -19.726 -10.271 45.491 1.00 17.62 122 HIS D N 1
ATOM 6362 C CA . HIS D 1 122 ? -20.774 -10.411 46.461 1.00 19.12 122 HIS D CA 1
ATOM 6363 C C . HIS D 1 122 ? -21.763 -9.239 46.404 1.00 19.85 122 HIS D C 1
ATOM 6364 O O . HIS D 1 122 ? -21.358 -8.069 46.579 1.00 19.12 122 HIS D O 1
ATOM 6371 N N . PRO D 1 123 ? -23.067 -9.557 46.202 1.00 20.59 123 PRO D N 1
ATOM 6372 C CA . PRO D 1 123 ? -24.081 -8.499 46.129 1.00 21.78 123 PRO D CA 1
ATOM 6373 C C . PRO D 1 123 ? -24.367 -7.871 47.485 1.00 22.56 123 PRO D C 1
ATOM 6374 O O . PRO D 1 123 ? -25.022 -8.471 48.338 1.00 24.13 123 PRO D O 1
ATOM 6378 N N . ASN D 1 124 ? -23.887 -6.664 47.685 1.00 22.54 124 ASN D N 1
ATOM 6379 C CA . ASN D 1 124 ? -24.195 -5.981 48.909 1.00 22.68 124 ASN D CA 1
ATOM 6380 C C . ASN D 1 124 ? -25.466 -5.187 48.726 1.00 22.97 124 ASN D C 1
ATOM 6381 O O . ASN D 1 124 ? -26.100 -5.219 47.656 1.00 23.51 124 ASN D O 1
ATOM 6386 N N . VAL D 1 125 ? -25.852 -4.467 49.757 1.00 23.54 125 VAL D N 1
ATOM 6387 C CA . VAL D 1 125 ? -27.157 -3.807 49.699 1.00 23.51 125 VAL D CA 1
ATOM 6388 C C . VAL D 1 125 ? -27.099 -2.638 48.727 1.00 22.87 125 VAL D C 1
ATOM 6389 O O . VAL D 1 125 ? -28.101 -2.256 48.083 1.00 22.76 125 VAL D O 1
ATOM 6393 N N . TRP D 1 126 ? -25.897 -2.110 48.565 1.00 22.23 126 TRP D N 1
ATOM 6394 C CA . TRP D 1 126 ? -25.676 -0.953 47.704 1.00 22.23 126 TRP D CA 1
ATOM 6395 C C . TRP D 1 126 ? -25.273 -1.304 46.297 1.00 21.91 126 TRP D C 1
ATOM 6396 O O . TRP D 1 126 ? -25.042 -0.402 45.492 1.00 22.85 126 TRP D O 1
ATOM 6407 N N . ASP D 1 127 ? -25.192 -2.606 45.994 1.00 22.40 127 ASP D N 1
ATOM 6408 C CA . ASP D 1 127 ? -24.665 -3.081 44.710 1.00 21.53 127 ASP D CA 1
ATOM 6409 C C . ASP D 1 127 ? -25.718 -3.052 43.602 1.00 22.60 127 ASP D C 1
ATOM 6410 O O . ASP D 1 127 ? -26.885 -2.920 43.892 1.00 21.89 127 ASP D O 1
ATOM 6415 N N . PRO D 1 128 ? -25.294 -3.159 42.332 1.00 23.63 128 PRO D N 1
ATOM 6416 C CA . PRO D 1 128 ? -26.263 -2.885 41.272 1.00 25.69 128 PRO D CA 1
ATOM 6417 C C . PRO D 1 128 ? -27.499 -3.676 41.576 1.00 28.62 128 PRO D C 1
ATOM 6418 O O . PRO D 1 128 ? -27.515 -4.920 41.491 1.00 27.01 128 PRO D O 1
ATOM 6422 N N . LYS D 1 129 ? -28.475 -2.875 42.026 1.00 32.97 129 LYS D N 1
ATOM 6423 C CA . LYS D 1 129 ? -29.620 -3.256 42.867 1.00 36.38 129 LYS D CA 1
ATOM 6424 C C . LYS D 1 129 ? -30.523 -3.865 41.837 1.00 36.79 129 LYS D C 1
ATOM 6425 O O . LYS D 1 129 ? -31.785 -3.914 41.940 1.00 37.97 129 LYS D O 1
ATOM 6431 N N . SER D 1 130 ? -29.809 -4.283 40.799 1.00 36.63 130 SER D N 1
ATOM 6432 C CA . SER D 1 130 ? -30.326 -5.048 39.732 1.00 36.14 130 SER D CA 1
ATOM 6433 C C . SER D 1 130 ? -30.371 -6.346 40.434 1.00 36.18 130 SER D C 1
ATOM 6434 O O . SER D 1 130 ? -30.110 -6.406 41.651 1.00 37.26 130 SER D O 1
ATOM 6437 N N . LEU D 1 131 ? -30.753 -7.391 39.725 1.00 35.48 131 LEU D N 1
ATOM 6438 C CA . LEU D 1 131 ? -30.242 -8.683 40.117 1.00 34.57 131 LEU D CA 1
ATOM 6439 C C . LEU D 1 131 ? -29.057 -8.750 39.182 1.00 32.47 131 LEU D C 1
ATOM 6440 O O . LEU D 1 131 ? -29.134 -9.268 38.050 1.00 33.64 131 LEU D O 1
ATOM 6445 N N . ARG D 1 132 ? -28.017 -8.048 39.620 1.00 28.79 132 ARG D N 1
ATOM 6446 C CA . ARG D 1 132 ? -26.664 -8.374 39.289 1.00 25.88 132 ARG D CA 1
ATOM 6447 C C . ARG D 1 132 ? -26.248 -9.145 40.518 1.00 24.68 132 ARG D C 1
ATOM 6448 O O . ARG D 1 132 ? -26.572 -8.763 41.641 1.00 24.23 132 ARG D O 1
ATOM 6456 N N . SER D 1 133 ? -25.563 -10.257 40.331 1.00 23.31 133 SER D N 1
ATOM 6457 C CA . SER D 1 133 ? -24.831 -10.775 41.470 1.00 23.43 133 SER D CA 1
ATOM 6458 C C . SER D 1 133 ? -23.433 -10.154 41.389 1.00 21.48 133 SER D C 1
ATOM 6459 O O . SER D 1 133 ? -23.280 -8.960 41.705 1.00 20.53 133 SER D O 1
ATOM 6462 N N . SER D 1 134 ? -22.466 -10.931 40.905 1.00 20.05 134 SER D N 1
ATOM 6463 C CA . SER D 1 134 ? -21.110 -10.443 40.639 1.00 18.93 134 SER D CA 1
ATOM 6464 C C . SER D 1 134 ? -21.159 -9.433 39.503 1.00 18.14 134 SER D C 1
ATOM 6465 O O . SER D 1 134 ? -21.997 -9.524 38.616 1.00 17.78 134 SER D O 1
ATOM 6468 N N . HIS D 1 135 ? -20.274 -8.450 39.558 1.00 17.20 135 HIS D N 1
ATOM 6469 C CA . HIS D 1 135 ? -20.316 -7.373 38.623 1.00 16.23 135 HIS D CA 1
ATOM 6470 C C . HIS D 1 135 ? -18.974 -6.719 38.594 1.00 16.41 135 HIS D C 1
ATOM 6471 O O . HIS D 1 135 ? -18.170 -6.837 39.533 1.00 16.61 135 HIS D O 1
ATOM 6478 N N . ILE D 1 136 ? -18.764 -6.041 37.490 1.00 15.03 136 ILE D N 1
ATOM 6479 C CA . ILE D 1 136 ? -17.599 -5.297 37.263 1.00 15.14 136 ILE D CA 1
ATOM 6480 C C . ILE D 1 136 ? -18.079 -3.856 37.279 1.00 15.22 136 ILE D C 1
ATOM 6481 O O . ILE D 1 136 ? -18.910 -3.499 36.452 1.00 15.23 136 ILE D O 1
ATOM 6486 N N . GLY D 1 137 ? -17.562 -3.073 38.240 1.00 14.29 137 GLY D N 1
ATOM 6487 C CA . GLY D 1 137 ? -17.983 -1.682 38.445 1.00 16.58 137 GLY D CA 1
ATOM 6488 C C . GLY D 1 137 ? -16.805 -0.728 38.382 1.00 17.02 137 GLY D C 1
ATOM 6489 O O . GLY D 1 137 ? -15.649 -1.138 38.605 1.00 16.77 137 GLY D O 1
ATOM 6490 N N . ILE D 1 138 ? -17.105 0.515 38.021 1.00 17.42 138 ILE D N 1
ATOM 6491 C CA . ILE D 1 138 ? -16.145 1.604 38.151 1.00 17.59 138 ILE D CA 1
ATOM 6492 C C . ILE D 1 138 ? -16.608 2.477 39.306 1.00 19.02 138 ILE D C 1
ATOM 6493 O O . ILE D 1 138 ? -17.748 2.924 39.338 1.00 19.37 138 ILE D O 1
ATOM 6498 N N . ASP D 1 139 ? -15.713 2.697 40.261 1.00 19.34 139 ASP D N 1
ATOM 6499 C CA . ASP D 1 139 ? -16.059 3.464 41.443 1.00 19.47 139 ASP D CA 1
ATOM 6500 C C . ASP D 1 139 ? -15.281 4.779 41.369 1.00 19.03 139 ASP D C 1
ATOM 6501 O O . ASP D 1 139 ? -14.103 4.798 41.021 1.00 19.62 139 ASP D O 1
ATOM 6506 N N . VAL D 1 140 ? -15.943 5.883 41.682 1.00 20.20 140 VAL D N 1
ATOM 6507 C CA . VAL D 1 140 ? -15.221 7.149 41.841 1.00 20.05 140 VAL D CA 1
ATOM 6508 C C . VAL D 1 140 ? -15.701 7.683 43.156 1.00 20.92 140 VAL D C 1
ATOM 6509 O O . VAL D 1 140 ? -16.869 8.162 43.282 1.00 20.40 140 VAL D O 1
ATOM 6513 N N . ASN D 1 141 ? -14.867 7.517 44.176 1.00 21.87 141 ASN D N 1
ATOM 6514 C CA . ASN D 1 141 ? -15.096 8.256 45.423 1.00 23.62 141 ASN D CA 1
ATOM 6515 C C . ASN D 1 141 ? -16.366 7.763 46.086 1.00 24.11 141 ASN D C 1
ATOM 6516 O O . ASN D 1 141 ? -16.985 8.485 46.869 1.00 24.33 141 ASN D O 1
ATOM 6521 N N . SER D 1 142 ? -16.763 6.534 45.723 1.00 23.73 142 SER D N 1
ATOM 6522 C CA . SER D 1 142 ? -17.996 5.910 46.207 1.00 23.97 142 SER D CA 1
ATOM 6523 C C . SER D 1 142 ? -17.917 4.413 45.913 1.00 23.31 142 SER D C 1
ATOM 6524 O O . SER D 1 142 ? -17.563 4.022 44.787 1.00 21.93 142 SER D O 1
ATOM 6527 N N . ILE D 1 143 ? -18.218 3.620 46.943 1.00 23.60 143 ILE D N 1
ATOM 6528 C CA . ILE D 1 143 ? -18.488 2.197 46.853 1.00 24.04 143 ILE D CA 1
ATOM 6529 C C . ILE D 1 143 ? -19.670 1.817 45.938 1.00 24.13 143 ILE D C 1
ATOM 6530 O O . ILE D 1 143 ? -19.798 0.654 45.515 1.00 22.83 143 ILE D O 1
ATOM 6535 N N . MET D 1 144 ? -20.516 2.803 45.652 1.00 24.47 144 MET D N 1
ATOM 6536 C CA . MET D 1 144 ? -21.656 2.610 44.777 1.00 25.83 144 MET D CA 1
ATOM 6537 C C . MET D 1 144 ? -21.214 3.057 43.408 1.00 23.60 144 MET D C 1
ATOM 6538 O O . MET D 1 144 ? -21.055 4.262 43.116 1.00 23.72 144 MET D O 1
ATOM 6543 N N . SER D 1 145 ? -20.944 2.052 42.601 1.00 21.79 145 SER D N 1
ATOM 6544 C CA . SER D 1 145 ? -20.293 2.227 41.326 1.00 20.80 145 SER D CA 1
ATOM 6545 C C . SER D 1 145 ? -21.082 3.207 40.480 1.00 20.59 145 SER D C 1
ATOM 6546 O O . SER D 1 145 ? -22.316 3.136 40.419 1.00 19.47 145 SER D O 1
ATOM 6549 N N . LEU D 1 146 ? -20.372 4.059 39.766 1.00 19.76 146 LEU D N 1
ATOM 6550 C CA . LEU D 1 146 ? -21.031 4.994 38.865 1.00 19.77 146 LEU D CA 1
ATOM 6551 C C . LEU D 1 146 ? -21.485 4.314 37.595 1.00 20.17 146 LEU D C 1
ATOM 6552 O O . LEU D 1 146 ? -22.440 4.763 36.944 1.00 20.00 146 LEU D O 1
ATOM 6557 N N . LYS D 1 147 ? -20.788 3.238 37.224 1.00 20.37 147 LYS D N 1
ATOM 6558 C CA . LYS D 1 147 ? -21.372 2.273 36.302 1.00 20.25 147 LYS D CA 1
ATOM 6559 C C . LYS D 1 147 ? -20.939 0.878 36.657 1.00 21.06 147 LYS D C 1
ATOM 6560 O O . LYS D 1 147 ? -19.917 0.681 37.360 1.00 21.46 147 LYS D O 1
ATOM 6566 N N . ALA D 1 148 ? -21.716 -0.096 36.193 1.00 21.26 148 ALA D N 1
ATOM 6567 C CA . ALA D 1 148 ? -21.398 -1.516 36.452 1.00 21.17 148 ALA D CA 1
ATOM 6568 C C . ALA D 1 148 ? -22.080 -2.417 35.451 1.00 21.40 148 ALA D C 1
ATOM 6569 O O . ALA D 1 148 ? -23.161 -2.101 34.912 1.00 21.20 148 ALA D O 1
ATOM 6571 N N . VAL D 1 149 ? -21.436 -3.545 35.187 1.00 20.77 149 VAL D N 1
ATOM 6572 C CA . VAL D 1 149 ? -21.992 -4.539 34.267 1.00 20.16 149 VAL D CA 1
ATOM 6573 C C . VAL D 1 149 ? -21.941 -5.861 34.979 1.00 19.93 149 VAL D C 1
ATOM 6574 O O . VAL D 1 149 ? -21.123 -6.043 35.884 1.00 19.66 149 VAL D O 1
ATOM 6578 N N . ASN D 1 150 ? -22.818 -6.774 34.589 1.00 20.16 150 ASN D N 1
ATOM 6579 C CA . ASN D 1 150 ? -22.816 -8.138 35.129 1.00 21.07 150 ASN D CA 1
ATOM 6580 C C . ASN D 1 150 ? -21.529 -8.889 34.816 1.00 20.26 150 ASN D C 1
ATOM 6581 O O . ASN D 1 150 ? -20.853 -8.668 33.794 1.00 19.72 150 ASN D O 1
ATOM 6586 N N . TRP D 1 151 ? -21.138 -9.721 35.767 1.00 18.49 151 TRP D N 1
ATOM 6587 C CA . TRP D 1 151 ? -19.908 -10.463 35.635 1.00 16.91 151 TRP D CA 1
ATOM 6588 C C . TRP D 1 151 ? -20.295 -11.878 35.886 1.00 16.69 151 TRP D C 1
ATOM 6589 O O . TRP D 1 151 ? -20.776 -12.197 36.954 1.00 16.36 151 TRP D O 1
ATOM 6600 N N . ASN D 1 152 ? -20.105 -12.728 34.894 1.00 17.47 152 ASN D N 1
ATOM 6601 C CA . ASN D 1 152 ? -20.323 -14.144 35.104 1.00 18.49 152 ASN D CA 1
ATOM 6602 C C . ASN D 1 152 ? -19.094 -14.674 35.865 1.00 17.63 152 ASN D C 1
ATOM 6603 O O . ASN D 1 152 ? -18.096 -15.080 35.268 1.00 19.19 152 ASN D O 1
ATOM 6608 N N . ARG D 1 153 ? -19.118 -14.542 37.178 1.00 17.86 153 ARG D N 1
ATOM 6609 C CA . ARG D 1 153 ? -18.001 -14.988 38.005 1.00 18.26 153 ARG D CA 1
ATOM 6610 C C . ARG D 1 153 ? -17.937 -16.502 37.912 1.00 17.64 153 ARG D C 1
ATOM 6611 O O . ARG D 1 153 ? -18.895 -17.184 38.215 1.00 17.02 153 ARG D O 1
ATOM 6619 N N . VAL D 1 154 ? -16.795 -17.002 37.477 1.00 18.73 154 VAL D N 1
ATOM 6620 C CA . VAL D 1 154 ? -16.588 -18.427 37.352 1.00 19.97 154 VAL D CA 1
ATOM 6621 C C . VAL D 1 154 ? -15.354 -18.704 38.226 1.00 20.55 154 VAL D C 1
ATOM 6622 O O . VAL D 1 154 ? -14.296 -18.131 37.978 1.00 19.71 154 VAL D O 1
ATOM 6626 N N . SER D 1 155 ? -15.505 -19.603 39.210 1.00 21.21 155 SER D N 1
ATOM 6627 C CA . SER D 1 155 ? -14.434 -19.950 40.164 1.00 21.34 155 SER D CA 1
ATOM 6628 C C . SER D 1 155 ? -13.229 -20.520 39.445 1.00 21.45 155 SER D C 1
ATOM 6629 O O . SER D 1 155 ? -13.377 -21.412 38.623 1.00 21.30 155 SER D O 1
ATOM 6632 N N . GLY D 1 156 ? -12.035 -20.000 39.747 1.00 22.96 156 GLY D N 1
ATOM 6633 C CA . GLY D 1 156 ? -10.800 -20.499 39.118 1.00 21.97 156 GLY D CA 1
ATOM 6634 C C . GLY D 1 156 ? -10.562 -20.131 37.659 1.00 22.47 156 GLY D C 1
ATOM 6635 O O . GLY D 1 156 ? -9.490 -20.463 37.074 1.00 23.23 156 GLY D O 1
ATOM 6636 N N . SER D 1 157 ? -11.523 -19.439 37.045 1.00 21.02 157 SER D N 1
ATOM 6637 C CA . SER D 1 157 ? -11.426 -19.089 35.622 1.00 20.85 157 SER D CA 1
ATOM 6638 C C . SER D 1 157 ? -10.564 -17.866 35.353 1.00 21.26 157 SER D C 1
ATOM 6639 O O . SER D 1 157 ? -10.705 -16.828 36.024 1.00 21.33 157 SER D O 1
ATOM 6642 N N . LEU D 1 158 ? -9.668 -17.954 34.370 1.00 21.35 158 LEU D N 1
ATOM 6643 C CA . LEU D 1 158 ? -8.812 -16.812 34.071 1.00 21.89 158 LEU D CA 1
ATOM 6644 C C . LEU D 1 158 ? -9.630 -15.648 33.479 1.00 19.73 158 LEU D C 1
ATOM 6645 O O . LEU D 1 158 ? -10.445 -15.820 32.558 1.00 19.93 158 LEU D O 1
ATOM 6650 N N . GLU D 1 159 ? -9.433 -14.480 34.054 1.00 18.75 159 GLU D N 1
ATOM 6651 C CA . GLU D 1 159 ? -10.065 -13.242 33.629 1.00 17.88 159 GLU D CA 1
ATOM 6652 C C . GLU D 1 159 ? -8.948 -12.357 33.183 1.00 18.16 159 GLU D C 1
ATOM 6653 O O . GLU D 1 159 ? -7.886 -12.304 33.847 1.00 17.84 159 GLU D O 1
ATOM 6659 N N . LYS D 1 160 ? -9.117 -11.733 32.015 1.00 17.75 160 LYS D N 1
ATOM 6660 C CA . LYS D 1 160 ? -8.071 -10.839 31.521 1.00 18.27 160 LYS D CA 1
ATOM 6661 C C . LYS D 1 160 ? -8.612 -9.459 31.382 1.00 19.22 160 LYS D C 1
ATOM 6662 O O . LYS D 1 160 ? -9.401 -9.187 30.491 1.00 19.34 160 LYS D O 1
ATOM 6668 N N . ALA D 1 161 ? -8.190 -8.580 32.277 1.00 18.94 161 ALA D N 1
ATOM 6669 C CA . ALA D 1 161 ? -8.699 -7.221 32.344 1.00 18.33 161 ALA D CA 1
ATOM 6670 C C . ALA D 1 161 ? -7.778 -6.252 31.642 1.00 17.58 161 ALA D C 1
ATOM 6671 O O . ALA D 1 161 ? -6.581 -6.283 31.822 1.00 17.04 161 ALA D O 1
ATOM 6673 N N . THR D 1 162 ? -8.355 -5.369 30.847 1.00 16.84 162 THR D N 1
ATOM 6674 C CA . THR D 1 162 ? -7.588 -4.276 30.315 1.00 17.07 162 THR D CA 1
ATOM 6675 C C . THR D 1 162 ? -8.330 -3.024 30.681 1.00 16.72 162 THR D C 1
ATOM 6676 O O . THR D 1 162 ? -9.552 -2.923 30.502 1.00 16.06 162 THR D O 1
ATOM 6680 N N . ILE D 1 163 ? -7.580 -2.058 31.185 1.00 16.54 163 ILE D N 1
ATOM 6681 C CA . ILE D 1 163 ? -8.141 -0.757 31.548 1.00 16.44 163 ILE D CA 1
ATOM 6682 C C . ILE D 1 163 ? -7.359 0.355 30.846 1.00 16.69 1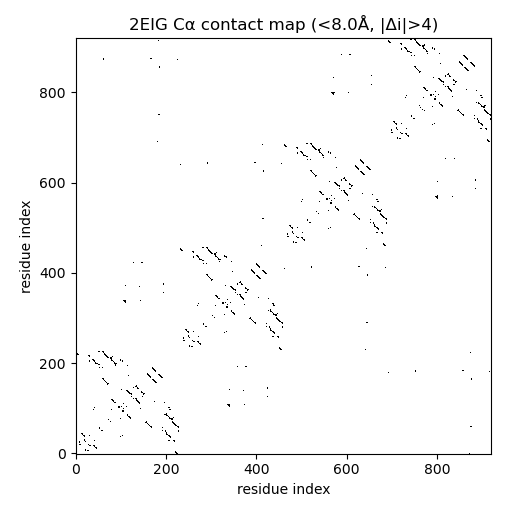63 ILE D C 1
ATOM 6683 O O . ILE D 1 163 ? -6.124 0.436 30.927 1.00 17.17 163 ILE D O 1
ATOM 6688 N N . ILE D 1 164 ? -8.079 1.228 30.171 1.00 17.18 164 ILE D N 1
ATOM 6689 C CA . ILE D 1 164 ? -7.411 2.327 29.497 1.00 17.97 164 ILE D CA 1
ATOM 6690 C C . ILE D 1 164 ? -8.005 3.582 30.039 1.00 17.75 164 ILE D C 1
ATOM 6691 O O . ILE D 1 164 ? -9.233 3.744 30.047 1.00 17.21 164 ILE D O 1
ATOM 6696 N N . TYR D 1 165 ? -7.128 4.484 30.444 1.00 17.53 165 TYR D N 1
ATOM 6697 C CA . TYR D 1 165 ? -7.548 5.846 30.756 1.00 19.17 165 TYR D CA 1
ATOM 6698 C C . TYR D 1 165 ? -7.032 6.800 29.715 1.00 19.59 165 TYR D C 1
ATOM 6699 O O . TYR D 1 165 ? -5.837 6.938 29.540 1.00 18.29 165 TYR D O 1
ATOM 6708 N N . ASP D 1 166 ? -7.952 7.445 29.013 1.00 20.96 166 ASP D N 1
ATOM 6709 C CA . ASP D 1 166 ? -7.577 8.406 28.002 1.00 21.35 166 ASP D CA 1
ATOM 6710 C C . ASP D 1 166 ? -7.751 9.776 28.635 1.00 22.76 166 ASP D C 1
ATOM 6711 O O . ASP D 1 166 ? -8.883 10.198 28.853 1.00 22.27 166 ASP D O 1
ATOM 6716 N N . SER D 1 167 ? -6.636 10.451 28.913 1.00 24.19 167 SER D N 1
ATOM 6717 C CA . SER D 1 167 ? -6.661 11.805 29.479 1.00 25.69 167 SER D CA 1
ATOM 6718 C C . SER D 1 167 ? -7.283 12.815 28.529 1.00 26.41 167 SER D C 1
ATOM 6719 O O . SER D 1 167 ? -8.011 13.670 28.983 1.00 27.22 167 SER D O 1
ATOM 6722 N N . ASP D 1 168 ? -7.021 12.719 27.230 1.00 27.52 168 ASP D N 1
ATOM 6723 C CA . ASP D 1 168 ? -7.629 13.675 26.289 1.00 29.39 168 ASP D CA 1
ATOM 6724 C C . ASP D 1 168 ? -9.146 13.817 26.454 1.00 29.09 168 ASP D C 1
ATOM 6725 O O . ASP D 1 168 ? -9.660 14.953 26.522 1.00 31.07 168 ASP D O 1
ATOM 6730 N N . THR D 1 169 ? -9.871 12.693 26.525 1.00 28.57 169 THR D N 1
ATOM 6731 C CA . THR D 1 169 ? -11.329 12.735 26.669 1.00 26.50 169 THR D CA 1
ATOM 6732 C C . THR D 1 169 ? -11.781 12.432 28.094 1.00 26.53 169 THR D C 1
ATOM 6733 O O . THR D 1 169 ? -12.972 12.473 28.388 1.00 26.76 169 THR D O 1
ATOM 6737 N N . LYS D 1 170 ? -10.834 12.095 28.968 1.00 26.88 170 LYS D N 1
ATOM 6738 C CA . LYS D 1 170 ? -11.126 11.825 30.374 1.00 26.65 170 LYS D CA 1
ATOM 6739 C C . LYS D 1 170 ? -11.985 10.538 30.537 1.00 26.63 170 LYS D C 1
ATOM 6740 O O . LYS D 1 170 ? -12.852 10.433 31.422 1.00 27.88 170 LYS D O 1
ATOM 6746 N N . ILE D 1 171 ? -11.737 9.545 29.700 1.00 24.84 171 ILE D N 1
ATOM 6747 C CA . ILE D 1 171 ? -12.513 8.333 29.837 1.00 23.70 171 ILE D CA 1
ATOM 6748 C C . ILE D 1 171 ? -11.664 7.205 30.396 1.00 23.05 171 ILE D C 1
ATOM 6749 O O . ILE D 1 171 ? -10.534 6.979 29.968 1.00 21.60 171 ILE D O 1
ATOM 6754 N N . LEU D 1 172 ? -12.227 6.528 31.395 1.00 21.86 172 LEU D N 1
ATOM 6755 C CA . LEU D 1 172 ? -11.691 5.280 31.883 1.00 20.59 172 LEU D CA 1
ATOM 6756 C C . LEU D 1 172 ? -12.520 4.161 31.275 1.00 19.19 172 LEU D C 1
ATOM 6757 O O . LEU D 1 172 ? -13.703 4.132 31.458 1.00 19.25 172 LEU D O 1
ATOM 6762 N N . THR D 1 173 ? -11.904 3.248 30.550 1.00 19.19 173 THR D N 1
ATOM 6763 C CA . THR D 1 173 ? -12.664 2.188 29.925 1.00 18.00 173 THR D CA 1
ATOM 6764 C C . THR D 1 173 ? -12.077 0.865 30.299 1.00 17.60 173 THR D C 1
ATOM 6765 O O . THR D 1 173 ? -10.863 0.718 30.313 1.00 17.01 173 THR D O 1
ATOM 6769 N N . VAL D 1 174 ? -12.953 -0.105 30.567 1.00 17.04 174 VAL D N 1
ATOM 6770 C CA . VAL D 1 174 ? -12.508 -1.422 31.027 1.00 17.96 174 VAL D CA 1
ATOM 6771 C C . VAL D 1 174 ? -13.022 -2.461 30.075 1.00 17.36 174 VAL D C 1
ATOM 6772 O O . VAL D 1 174 ? -14.165 -2.422 29.681 1.00 18.73 174 VAL D O 1
ATOM 6776 N N . VAL D 1 175 ? -12.177 -3.404 29.728 1.00 18.61 175 VAL D N 1
ATOM 6777 C CA . VAL D 1 175 ? -12.622 -4.619 29.075 1.00 19.71 175 VAL D CA 1
ATOM 6778 C C . VAL D 1 175 ? -12.074 -5.831 29.822 1.00 18.50 175 VAL D C 1
ATOM 6779 O O . VAL D 1 175 ? -10.917 -5.816 30.279 1.00 17.57 175 VAL D O 1
ATOM 6783 N N . MET D 1 176 ? -12.920 -6.856 29.963 1.00 18.13 176 MET D N 1
ATOM 6784 C CA . MET D 1 176 ? -12.512 -8.097 30.650 1.00 18.11 176 MET D CA 1
ATOM 6785 C C . MET D 1 176 ? -12.856 -9.220 29.780 1.00 17.93 176 MET D C 1
ATOM 6786 O O . MET D 1 176 ? -14.038 -9.483 29.463 1.00 16.76 176 MET D O 1
ATOM 6791 N N . THR D 1 177 ? -11.783 -9.880 29.389 1.00 17.14 177 THR D N 1
ATOM 6792 C CA . THR D 1 177 ? -11.892 -11.011 28.526 1.00 18.74 177 THR D CA 1
ATOM 6793 C C . THR D 1 177 ? -12.033 -12.268 29.374 1.00 18.75 177 THR D C 1
ATOM 6794 O O . THR D 1 177 ? -11.187 -12.599 30.209 1.00 18.20 177 THR D O 1
ATOM 6798 N N . HIS D 1 178 ? -13.162 -12.923 29.176 1.00 19.25 178 HIS D N 1
ATOM 6799 C CA . HIS D 1 178 ? -13.471 -14.154 29.917 1.00 19.74 178 HIS D CA 1
ATOM 6800 C C . HIS D 1 178 ? -12.901 -15.373 29.215 1.00 20.11 178 HIS D C 1
ATOM 6801 O O . HIS D 1 178 ? -12.617 -15.315 28.026 1.00 20.15 178 HIS D O 1
ATOM 6808 N N . GLN D 1 179 ? -12.719 -16.461 29.969 1.00 21.28 179 GLN D N 1
ATOM 6809 C CA . GLN D 1 179 ? -12.168 -17.726 29.431 1.00 23.60 179 GLN D CA 1
ATOM 6810 C C . GLN D 1 179 ? -12.992 -18.276 28.298 1.00 23.29 179 GLN D C 1
ATOM 6811 O O . GLN D 1 179 ? -12.454 -18.870 27.362 1.00 24.60 179 GLN D O 1
ATOM 6817 N N . ASN D 1 180 ? -14.306 -18.122 28.420 1.00 22.26 180 ASN D N 1
ATOM 6818 C CA . ASN D 1 180 ? -15.241 -18.471 27.371 1.00 22.61 180 ASN D CA 1
ATOM 6819 C C . ASN D 1 180 ? -15.184 -17.620 26.087 1.00 22.23 180 ASN D C 1
ATOM 6820 O O . ASN D 1 180 ? -16.000 -17.818 25.204 1.00 22.75 180 ASN D O 1
ATOM 6825 N N . GLY D 1 181 ? -14.251 -16.669 25.971 1.00 22.34 181 GLY D N 1
ATOM 6826 C CA . GLY D 1 181 ? -14.133 -15.882 24.710 1.00 21.38 181 GLY D CA 1
ATOM 6827 C C . GLY D 1 181 ? -15.138 -14.745 24.576 1.00 21.74 181 GLY D C 1
ATOM 6828 O O . GLY D 1 181 ? -15.388 -14.207 23.476 1.00 22.17 181 GLY D O 1
ATOM 6829 N N . GLN D 1 182 ? -15.788 -14.416 25.684 1.00 20.73 182 GLN D N 1
ATOM 6830 C CA . GLN D 1 182 ? -16.672 -13.262 25.721 1.00 20.96 182 GLN D CA 1
ATOM 6831 C C . GLN D 1 182 ? -15.906 -12.123 26.374 1.00 18.48 182 GLN D C 1
ATOM 6832 O O . GLN D 1 182 ? -14.936 -12.371 27.061 1.00 16.75 182 GLN D O 1
ATOM 6838 N N . ILE D 1 183 ? -16.361 -10.886 26.157 1.00 18.58 183 ILE D N 1
ATOM 6839 C CA . ILE D 1 183 ? -15.830 -9.731 26.865 1.00 18.67 183 ILE D CA 1
ATOM 6840 C C . ILE D 1 183 ? -16.965 -8.968 27.477 1.00 18.15 183 ILE D C 1
ATOM 6841 O O . ILE D 1 183 ? -18.042 -8.874 26.893 1.00 19.72 183 ILE D O 1
ATOM 6846 N N . THR D 1 184 ? -16.652 -8.344 28.602 1.00 16.79 184 THR D N 1
ATOM 6847 C CA . THR D 1 184 ? -17.469 -7.381 29.246 1.00 18.41 184 THR D CA 1
ATOM 6848 C C . THR D 1 184 ? -16.741 -6.043 29.238 1.00 17.89 184 THR D C 1
ATOM 6849 O O . THR D 1 184 ? -15.533 -5.981 29.459 1.00 18.11 184 THR D O 1
ATOM 6853 N N . THR D 1 185 ? -17.472 -4.967 29.000 1.00 18.05 185 THR D N 1
ATOM 6854 C CA . THR D 1 185 ? -16.884 -3.647 29.016 1.00 17.37 185 THR D CA 1
ATOM 6855 C C . THR D 1 185 ? -17.724 -2.732 29.870 1.00 18.11 185 THR D C 1
ATOM 6856 O O . THR D 1 185 ? -18.932 -2.910 30.017 1.00 17.42 185 THR D O 1
ATOM 6860 N N . ILE D 1 186 ? -17.054 -1.756 30.459 1.00 17.03 186 ILE D N 1
ATOM 6861 C CA . ILE D 1 186 ? -17.740 -0.691 31.124 1.00 18.07 186 ILE D CA 1
ATOM 6862 C C . ILE D 1 186 ? -16.796 0.499 31.124 1.00 18.16 186 ILE D C 1
ATOM 6863 O O . ILE D 1 186 ? -15.590 0.325 31.102 1.00 18.02 186 ILE D O 1
ATOM 6868 N N . SER D 1 187 ? -17.343 1.701 31.048 1.00 19.02 187 SER D N 1
ATOM 6869 C CA . SER D 1 187 ? -16.526 2.898 30.945 1.00 19.93 187 SER D CA 1
ATOM 6870 C C . SER D 1 187 ? -17.146 3.966 31.800 1.00 20.32 187 SER D C 1
ATOM 6871 O O . SER D 1 187 ? -18.325 3.900 32.173 1.00 20.02 187 SER D O 1
ATOM 6874 N N . GLN D 1 188 ? -16.345 4.970 32.120 1.00 20.42 188 GLN D N 1
ATOM 6875 C CA . GLN D 1 188 ? -16.848 6.069 32.881 1.00 20.66 188 GLN D CA 1
ATOM 6876 C C . GLN D 1 188 ? -16.050 7.278 32.537 1.00 21.76 188 GLN D C 1
ATOM 6877 O O . GLN D 1 188 ? -14.826 7.232 32.529 1.00 22.32 188 GLN D O 1
ATOM 6883 N N . GLU D 1 189 ? -16.732 8.387 32.308 1.00 22.64 189 GLU D N 1
ATOM 6884 C CA . GLU D 1 189 ? -16.002 9.627 32.187 1.00 23.17 189 GLU D CA 1
ATOM 6885 C C . GLU D 1 189 ? -15.526 10.099 33.570 1.00 23.94 189 GLU D C 1
ATOM 6886 O O . GLU D 1 189 ? -16.315 10.377 34.497 1.00 25.36 189 GLU D O 1
ATOM 6892 N N . ILE D 1 190 ? -14.207 10.133 33.734 1.00 25.70 190 ILE D N 1
ATOM 6893 C CA . ILE D 1 190 ? -13.643 10.727 34.943 1.00 26.70 190 ILE D CA 1
ATOM 6894 C C . ILE D 1 190 ? -12.458 11.617 34.590 1.00 26.87 190 ILE D C 1
ATOM 6895 O O . ILE D 1 190 ? -11.539 11.206 33.909 1.00 28.59 190 ILE D O 1
ATOM 6900 N N . ASP D 1 191 ? -12.475 12.835 35.089 1.00 26.73 191 ASP D N 1
ATOM 6901 C CA . ASP D 1 191 ? -11.315 13.692 34.964 1.00 26.05 191 ASP D CA 1
ATOM 6902 C C . ASP D 1 191 ? -10.474 13.405 36.190 1.00 24.83 191 ASP D C 1
ATOM 6903 O O . ASP D 1 191 ? -10.908 13.700 37.280 1.00 24.47 191 ASP D O 1
ATOM 6908 N N . LEU D 1 192 ? -9.293 12.801 36.028 1.00 24.66 192 LEU D N 1
ATOM 6909 C CA . LEU D 1 192 ? -8.438 12.465 37.203 1.00 25.20 192 LEU D CA 1
ATOM 6910 C C . LEU D 1 192 ? -8.008 13.692 38.055 1.00 25.40 192 LEU D C 1
ATOM 6911 O O . LEU D 1 192 ? -7.931 13.592 39.262 1.00 24.46 192 LEU D O 1
ATOM 6916 N N . LYS D 1 193 ? -7.746 14.829 37.390 1.00 27.10 193 LYS D N 1
ATOM 6917 C CA . LYS D 1 193 ? -7.406 16.113 38.035 1.00 28.84 193 LYS D CA 1
ATOM 6918 C C . LYS D 1 193 ? -8.523 16.612 38.972 1.00 29.01 193 LYS D C 1
ATOM 6919 O O . LYS D 1 193 ? -8.237 17.272 39.984 1.00 28.58 193 LYS D O 1
ATOM 6925 N N . THR D 1 194 ? -9.786 16.289 38.644 1.00 29.26 194 THR D N 1
ATOM 6926 C CA . THR D 1 194 ? -10.935 16.719 39.443 1.00 30.13 194 THR D CA 1
ATOM 6927 C C . THR D 1 194 ? -11.082 15.942 40.739 1.00 29.95 194 THR D C 1
ATOM 6928 O O . THR D 1 194 ? -11.687 16.443 41.676 1.00 30.47 194 THR D O 1
ATOM 6932 N N . VAL D 1 195 ? -10.558 14.722 40.795 1.00 29.64 195 VAL D N 1
ATOM 6933 C CA . VAL D 1 195 ? -10.918 13.801 41.882 1.00 29.27 195 VAL D CA 1
ATOM 6934 C C . VAL D 1 195 ? -9.729 13.156 42.590 1.00 28.03 195 VAL D C 1
ATOM 6935 O O . VAL D 1 195 ? -9.912 12.512 43.593 1.00 28.17 195 VAL D O 1
ATOM 6939 N N . LEU D 1 196 ? -8.518 13.317 42.065 1.00 28.09 196 LEU D N 1
ATOM 6940 C CA . LEU D 1 196 ? -7.318 12.730 42.677 1.00 27.68 196 LEU D CA 1
ATOM 6941 C C . LEU D 1 196 ? -6.148 13.729 42.658 1.00 27.52 196 LEU D C 1
ATOM 6942 O O . LEU D 1 196 ? -6.090 14.575 41.766 1.00 27.36 196 LEU D O 1
ATOM 6947 N N . PRO D 1 197 ? -5.193 13.589 43.599 1.00 26.94 197 PRO D N 1
ATOM 6948 C CA . PRO D 1 197 ? -4.029 14.457 43.623 1.00 27.26 197 PRO D CA 1
ATOM 6949 C C . PRO D 1 197 ? -3.113 14.133 42.445 1.00 28.34 197 PRO D C 1
ATOM 6950 O O . PRO D 1 197 ? -3.352 13.168 41.683 1.00 28.04 197 PRO D O 1
ATOM 6954 N N . GLU D 1 198 ? -2.069 14.931 42.291 1.00 27.97 198 GLU D N 1
ATOM 6955 C CA . GLU D 1 198 ? -1.221 14.767 41.146 1.00 28.68 198 GLU D CA 1
ATOM 6956 C C . GLU D 1 198 ? -0.404 13.466 41.175 1.00 27.73 198 GLU D C 1
ATOM 6957 O O . GLU D 1 198 ? 0.005 12.986 40.131 1.00 26.38 198 GLU D O 1
ATOM 6963 N N . LYS D 1 199 ? -0.186 12.893 42.359 1.00 27.73 199 LYS D N 1
ATOM 6964 C CA . LYS D 1 199 ? 0.500 11.588 42.448 1.00 27.79 199 LYS D CA 1
ATOM 6965 C C . LYS D 1 199 ? -0.324 10.582 43.229 1.00 28.11 199 LYS D C 1
ATOM 6966 O O . LYS D 1 199 ? -0.782 10.853 44.351 1.00 28.33 199 LYS D O 1
ATOM 6972 N N . VAL D 1 200 ? -0.522 9.422 42.614 1.00 27.40 200 VAL D N 1
ATOM 6973 C CA . VAL D 1 200 ? -1.294 8.333 43.227 1.00 26.45 200 VAL D CA 1
ATOM 6974 C C . VAL D 1 200 ? -0.492 7.047 43.202 1.00 25.28 200 VAL D C 1
ATOM 6975 O O . VAL D 1 200 ? 0.512 6.940 42.490 1.00 24.99 200 VAL D O 1
ATOM 6979 N N . SER D 1 201 ? -0.941 6.091 44.005 1.00 23.88 201 SER D N 1
ATOM 6980 C CA . SER D 1 201 ? -0.563 4.712 43.855 1.00 23.25 201 SER D CA 1
ATOM 6981 C C . SER D 1 201 ? -1.492 4.057 42.795 1.00 22.03 201 SER D C 1
ATOM 6982 O O . SER D 1 201 ? -2.618 4.518 42.543 1.00 20.43 201 SER D O 1
ATOM 6985 N N . VAL D 1 202 ? -0.996 2.987 42.193 1.00 20.88 202 VAL D N 1
ATOM 6986 C CA . VAL D 1 202 ? -1.841 2.080 41.365 1.00 20.21 202 VAL D CA 1
ATOM 6987 C C . VAL D 1 202 ? -1.623 0.652 41.875 1.00 19.55 202 VAL D C 1
ATOM 6988 O O . VAL D 1 202 ? -0.550 0.326 42.392 1.00 18.18 202 VAL D O 1
ATOM 6992 N N . GLY D 1 203 ? -2.631 -0.208 41.743 1.00 19.34 203 GLY D N 1
ATOM 6993 C CA . GLY D 1 203 ? -2.469 -1.545 42.263 1.00 18.31 203 GLY D CA 1
ATOM 6994 C C . GLY D 1 203 ? -3.829 -2.041 42.688 1.00 18.90 203 GLY D C 1
ATOM 6995 O O . GLY D 1 203 ? -4.826 -1.528 42.246 1.00 19.49 203 GLY D O 1
ATOM 6996 N N . PHE D 1 204 ? -3.848 -3.021 43.575 1.00 19.32 204 PHE D N 1
ATOM 6997 C CA . PHE D 1 204 ? -5.038 -3.772 43.876 1.00 20.20 204 PHE D CA 1
ATOM 6998 C C . PHE D 1 204 ? -5.363 -3.743 45.351 1.00 20.11 204 PHE D C 1
ATOM 6999 O O . PHE D 1 204 ? -4.474 -3.688 46.223 1.00 20.33 204 PHE D O 1
ATOM 7007 N N . SER D 1 205 ? -6.651 -3.828 45.610 1.00 19.28 205 SER D N 1
ATOM 7008 C CA . SER D 1 205 ? -7.150 -4.013 46.939 1.00 19.22 205 SER D CA 1
ATOM 7009 C C . SER D 1 205 ? -8.177 -5.130 46.832 1.00 19.94 205 SER D C 1
ATOM 7010 O O . SER D 1 205 ? -8.965 -5.160 45.884 1.00 20.61 205 SER D O 1
ATOM 7013 N N . ALA D 1 206 ? -8.121 -6.085 47.747 1.00 20.46 206 ALA D N 1
ATOM 7014 C CA . ALA D 1 206 ? -9.051 -7.213 47.760 1.00 20.53 206 ALA D CA 1
ATOM 7015 C C . ALA D 1 206 ? -9.487 -7.457 49.196 1.00 21.44 206 ALA D C 1
ATOM 7016 O O . ALA D 1 206 ? -8.674 -7.358 50.138 1.00 22.29 206 ALA D O 1
ATOM 7018 N N . THR D 1 207 ? -10.763 -7.779 49.384 1.00 21.27 207 THR D N 1
ATOM 7019 C CA . THR D 1 207 ? -11.231 -8.203 50.705 1.00 21.05 207 THR D CA 1
ATOM 7020 C C . THR D 1 207 ? -11.992 -9.478 50.668 1.00 21.17 207 THR D C 1
ATOM 7021 O O . THR D 1 207 ? -12.500 -9.934 49.627 1.00 19.04 207 THR D O 1
ATOM 7025 N N . THR D 1 208 ? -12.122 -10.048 51.848 1.00 22.19 208 THR D N 1
ATOM 7026 C CA . THR D 1 208 ? -13.030 -11.156 52.063 1.00 23.87 208 THR D CA 1
ATOM 7027 C C . THR D 1 208 ? -13.794 -10.871 53.367 1.00 24.76 208 THR D C 1
ATOM 7028 O O . THR D 1 208 ? -13.561 -9.872 54.069 1.00 23.59 208 THR D O 1
ATOM 7032 N N . TRP D 1 209 ? -14.756 -11.723 53.655 1.00 25.00 209 TRP D N 1
ATOM 7033 C CA . TRP D 1 209 ? -15.547 -11.511 54.826 1.00 25.73 209 TRP D CA 1
ATOM 7034 C C . TRP D 1 209 ? -15.486 -12.795 55.689 1.00 26.32 209 TRP D C 1
ATOM 7035 O O . TRP D 1 209 ? -14.446 -13.439 55.770 1.00 26.21 209 TRP D O 1
ATOM 7046 N N . ASN D 1 210 ? -16.586 -13.156 56.335 1.00 26.43 210 ASN D N 1
ATOM 7047 C CA . ASN D 1 210 ? -16.672 -14.354 57.159 1.00 26.17 210 ASN D CA 1
ATOM 7048 C C . ASN D 1 210 ? -18.176 -14.528 57.405 1.00 25.05 210 ASN D C 1
ATOM 7049 O O . ASN D 1 210 ? -18.781 -13.673 58.003 1.00 25.17 210 ASN D O 1
ATOM 7054 N N . PRO D 1 211 ? -18.773 -15.642 56.971 1.00 24.52 211 PRO D N 1
ATOM 7055 C CA . PRO D 1 211 ? -18.189 -16.863 56.372 1.00 24.38 211 PRO D CA 1
ATOM 7056 C C . PRO D 1 211 ? -17.735 -16.717 54.910 1.00 24.17 211 PRO D C 1
ATOM 7057 O O . PRO D 1 211 ? -17.055 -17.597 54.389 1.00 23.08 211 PRO D O 1
ATOM 7061 N N . GLU D 1 212 ? -18.144 -15.611 54.282 1.00 24.66 212 GLU D N 1
ATOM 7062 C CA . GLU D 1 212 ? -18.011 -15.373 52.848 1.00 24.11 212 GLU D CA 1
ATOM 7063 C C . GLU D 1 212 ? -16.562 -15.093 52.540 1.00 23.42 212 GLU D C 1
ATOM 7064 O O . GLU D 1 212 ? -15.940 -14.287 53.219 1.00 22.96 212 GLU D O 1
ATOM 7070 N N . ARG D 1 213 ? -16.023 -15.744 51.503 1.00 22.24 213 ARG D N 1
ATOM 7071 C CA . ARG D 1 213 ? -14.627 -15.582 51.183 1.00 21.27 213 ARG D CA 1
ATOM 7072 C C . ARG D 1 213 ? -14.298 -16.173 49.841 1.00 20.47 213 ARG D C 1
ATOM 7073 O O . ARG D 1 213 ? -15.024 -17.032 49.330 1.00 21.49 213 ARG D O 1
ATOM 7081 N N . GLU D 1 214 ? -13.163 -15.780 49.283 1.00 20.10 214 GLU D N 1
ATOM 7082 C CA . GLU D 1 214 ? -12.675 -16.393 48.024 1.00 20.55 214 GLU D CA 1
ATOM 7083 C C . GLU D 1 214 ? -11.250 -15.961 47.844 1.00 19.93 214 GLU D C 1
ATOM 7084 O O . GLU D 1 214 ? -10.807 -15.022 48.476 1.00 20.32 214 GLU D O 1
ATOM 7090 N N . ARG D 1 215 ? -10.568 -16.643 46.940 1.00 20.61 215 ARG D N 1
ATOM 7091 C CA . ARG D 1 215 ? -9.239 -16.283 46.514 1.00 20.83 215 ARG D CA 1
ATOM 7092 C C . ARG D 1 215 ? -9.357 -15.210 45.453 1.00 21.32 215 ARG D C 1
ATOM 7093 O O . ARG D 1 215 ? -10.322 -15.182 44.692 1.00 21.91 215 ARG D O 1
ATOM 7101 N N . HIS D 1 216 ? -8.418 -14.283 45.478 1.00 21.41 216 HIS D N 1
ATOM 7102 C CA . HIS D 1 216 ? -8.193 -13.336 44.395 1.00 21.08 216 HIS D CA 1
ATOM 7103 C C . HIS D 1 216 ? -6.719 -13.437 44.080 1.00 21.63 216 HIS D C 1
ATOM 7104 O O . HIS D 1 216 ? -5.868 -12.909 44.798 1.00 21.38 216 HIS D O 1
ATOM 7111 N N . ASP D 1 217 ? -6.421 -14.154 43.003 1.00 22.64 217 ASP D N 1
ATOM 7112 C CA . ASP D 1 217 ? -5.054 -14.457 42.621 1.00 22.44 217 ASP D CA 1
ATOM 7113 C C . ASP D 1 217 ? -4.761 -13.753 41.350 1.00 22.31 217 ASP D C 1
ATOM 7114 O O . ASP D 1 217 ? -5.462 -13.940 40.368 1.00 23.50 217 ASP D O 1
ATOM 7119 N N . ILE D 1 218 ? -3.735 -12.913 41.388 1.00 22.27 218 ILE D N 1
ATOM 7120 C CA . ILE D 1 218 ? -3.308 -12.143 40.229 1.00 22.12 218 ILE D CA 1
ATOM 7121 C C . ILE D 1 218 ? -2.040 -12.808 39.651 1.00 23.44 218 ILE D C 1
ATOM 7122 O O . ILE D 1 218 ? -1.095 -13.160 40.392 1.00 22.86 218 ILE D O 1
ATOM 7127 N N . TYR D 1 219 ? -2.071 -13.014 38.334 1.00 22.91 219 TYR D N 1
ATOM 7128 C CA . TYR D 1 219 ? -1.081 -13.820 37.635 1.00 24.31 219 TYR D CA 1
ATOM 7129 C C . TYR D 1 219 ? -0.100 -12.955 36.879 1.00 23.46 219 TYR D C 1
ATOM 7130 O O . TYR D 1 219 ? 1.071 -13.313 36.683 1.00 25.26 219 TYR D O 1
ATOM 7139 N N . SER D 1 220 ? -0.583 -11.810 36.427 1.00 22.40 220 SER D N 1
ATOM 7140 C CA . SER D 1 220 ? 0.265 -10.919 35.650 1.00 21.70 220 SER D CA 1
ATOM 7141 C C . SER D 1 220 ? -0.344 -9.536 35.736 1.00 20.95 220 SER D C 1
ATOM 7142 O O . SER D 1 220 ? -1.523 -9.410 36.040 1.00 19.50 220 SER D O 1
ATOM 7145 N N . TRP D 1 221 ? 0.477 -8.522 35.473 1.00 21.01 221 TRP D N 1
ATOM 7146 C CA . TRP D 1 221 ? 0.069 -7.136 35.494 1.00 20.21 221 TRP D CA 1
ATOM 714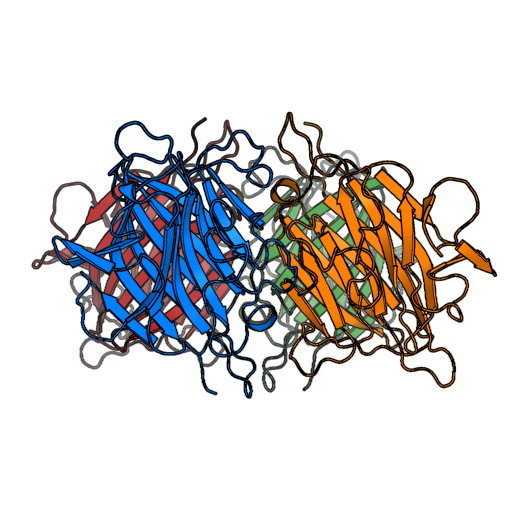7 C C . TRP D 1 221 ? 1.092 -6.321 34.754 1.00 20.84 221 TRP D C 1
ATOM 7148 O O . TRP D 1 221 ? 2.308 -6.372 35.053 1.00 21.29 221 TRP D O 1
ATOM 7159 N N . SER D 1 222 ? 0.601 -5.587 33.757 1.00 20.20 222 SER D N 1
ATOM 7160 C CA . SER D 1 222 ? 1.426 -4.653 33.004 1.00 20.43 222 SER D CA 1
ATOM 7161 C C . SER D 1 222 ? 0.798 -3.285 33.145 1.00 19.48 222 SER D C 1
ATOM 7162 O O . SER D 1 222 ? -0.411 -3.176 33.282 1.00 18.56 222 SER D O 1
ATOM 7165 N N . PHE D 1 223 ? 1.610 -2.237 33.097 1.00 19.24 223 PHE D N 1
ATOM 7166 C CA . PHE D 1 223 ? 1.073 -0.901 33.272 1.00 19.16 223 PHE D CA 1
ATOM 7167 C C . PHE D 1 223 ? 1.934 0.069 32.495 1.00 20.29 223 PHE D C 1
ATOM 7168 O O . PHE D 1 223 ? 3.161 -0.017 32.536 1.00 20.60 223 PHE D O 1
ATOM 7176 N N . THR D 1 224 ? 1.303 1.002 31.798 1.00 20.08 224 THR D N 1
ATOM 7177 C CA . THR D 1 224 ? 2.039 2.049 31.109 1.00 19.82 224 THR D CA 1
ATOM 7178 C C . THR D 1 224 ? 1.294 3.332 31.289 1.00 20.21 224 THR D C 1
ATOM 7179 O O . THR D 1 224 ? 0.124 3.410 30.912 1.00 20.76 224 THR D O 1
ATOM 7183 N N . SER D 1 225 ? 1.958 4.333 31.878 1.00 20.15 225 SER D N 1
ATOM 7184 C CA . SER D 1 225 ? 1.392 5.672 31.942 1.00 20.80 225 SER D CA 1
ATOM 7185 C C . SER D 1 225 ? 2.318 6.687 31.307 1.00 21.45 225 SER D C 1
ATOM 7186 O O . SER D 1 225 ? 3.556 6.499 31.247 1.00 21.58 225 SER D O 1
ATOM 7189 N N . THR D 1 226 ? 1.713 7.744 30.793 1.00 22.55 226 THR D N 1
ATOM 7190 C CA . THR D 1 226 ? 2.445 8.889 30.222 1.00 23.64 226 THR D CA 1
ATOM 7191 C C . THR D 1 226 ? 1.743 10.163 30.609 1.00 25.50 226 THR D C 1
ATOM 7192 O O . THR D 1 226 ? 0.557 10.352 30.324 1.00 23.32 226 THR D O 1
ATOM 7196 N N . LEU D 1 227 ? 2.495 11.003 31.314 1.00 28.29 227 LEU D N 1
ATOM 7197 C CA . LEU D 1 227 ? 2.096 12.355 31.631 1.00 31.35 227 LEU D CA 1
ATOM 7198 C C . LEU D 1 227 ? 2.960 13.324 30.815 1.00 34.39 227 LEU D C 1
ATOM 7199 O O . LEU D 1 227 ? 4.200 13.280 30.895 1.00 34.00 227 LEU D O 1
ATOM 7204 N N . LYS D 1 228 ? 2.319 14.180 30.019 1.00 38.90 228 LYS D N 1
ATOM 7205 C CA . LYS D 1 228 ? 3.030 15.310 29.383 1.00 43.58 228 LYS D CA 1
ATOM 7206 C C . LYS D 1 228 ? 3.218 16.442 30.428 1.00 45.87 228 LYS D C 1
ATOM 7207 O O . LYS D 1 228 ? 2.214 16.988 30.883 1.00 46.01 228 LYS D O 1
ATOM 7213 N N . GLU D 1 229 ? 4.439 16.869 30.789 1.00 48.81 229 GLU D N 1
ATOM 7214 C CA . GLU D 1 229 ? 5.665 16.948 29.955 1.00 51.42 229 GLU D CA 1
ATOM 7215 C C . GLU D 1 229 ? 5.402 17.570 28.573 1.00 52.58 229 GLU D C 1
ATOM 7216 O O . GLU D 1 229 ? 5.376 16.853 27.560 1.00 53.40 229 GLU D O 1
ATOM 7222 N N . PRO D 1 230 ? 5.258 18.921 28.526 1.00 53.48 230 PRO D N 1
ATOM 7223 C CA . PRO D 1 230 ? 5.762 19.962 29.455 1.00 53.89 230 PRO D CA 1
ATOM 7224 C C . PRO D 1 230 ? 5.485 19.707 30.946 1.00 54.44 230 PRO D C 1
ATOM 7225 O O . PRO D 1 230 ? 6.214 20.203 31.817 1.00 54.45 230 PRO D O 1
#

Secondary structure (DSSP, 8-state):
-EEEESS--SSSSEEEEET-EEEGGGEEESSS-GGGSSEEEEEEESSPEE-B-TTT--B-EEEEEEEEEEEE-TTSPP--EEEEEEEETT--PPTT--GGGTTT--TT-S----EEEEEE-S--TTS-TTT-SSEEEEEESSSS-SEEEE----TT--EEEEEEEETTTTEEEEEEEETTS-EEEEEEE--HHHHS-SEEEEEEEEEE-SS--EEEEEEEEEEEEE----/-EEEESS--SSSSEEEEET-EEEGGGEEESSS-TTSSS-EEEEEESS-EE-B-TTT--B-EEEEEEEEEEEEPTTSPP--EEEEEEEETT--PPTT--GGGTTT--TT-S----EEEEEE-S--TTS-TTT-SSEEEEEESSSS-SEEEE----TT-EEEEEEEEETTTTEEEEEEEETTS-EEEEEEE--HHHHS-SEEEEEEEEE--SS--EEEEEEEEEEEEE----/-EEEESS---SSSEEEEET-EEEGGGEEESSS-GGGSS-EEEEEESS-EE-B-TTT--B-EEEEEEEEEEEE-SSSPP--EEEEEEEETT--PPTT--GGGTTT--TT-S----EEEEEE-S--TTS-TTT-SSEEEEEESSSS-SEEEE----TT-EEEEEEEEETTTTEEEEEEEETTS-EEEEEEE--HHHHS-SEEEEEEEEE--SS--EEEEEEEEEEEEE----/-EEEESS---SSSEEEEET-EEETTTEEETTS-TTSTT-EEEEEESSPEE-B-TTT--B-EEEEEEEEEEEE-TTSPP--EEEEEEEETT--SPTT--GGGTTT--TT-S----EEEEEE-S--TTS-TTT--SEEEEEESSSS-SEEEE----TT-EEEEEEEEETTTTEEEEEEE-TTS-EEEEEEE--HHHHS-SEEEEEEEEE--SS--EEEEEEEEEEEEE----

B-factor: mean 22.56, std 8.24, range [4.34, 67.07]

InterPro domains:
  IPR000985 Legume lectin, alpha chain, conserved site [PS00308] (202-211)
  IPR001220 Legume lectin domain [PF00139] (2-237)
  IPR001220 Legume lectin domain [cd06899] (1-233)
  IPR013320 Concanavalin A-like lectin/glucanase domain superfamily [SSF49899] (1-235)
  IPR016363 Legume lectin [PIRSF002690] (1-239)
  IPR019825 Legume lectin, beta chain, Mn/Ca-binding site [PS00307] (121-127)
  IPR050258 Leguminous Lectin [PTHR32401] (2-239)